Protein 7EOZ (pdb70)

Foldseek 3Di:
DFQQLLCVLVAAEEEEEQQLHFLRLLLLLLNCVSYVNRNAYAYEDAAPDQVRQVCSNVVRHVVDVLNVVVCVVQDVCSVVSCVNHYHYFHAALLDALRRGPPVVSVVDLERHQEYEYPWADQDFLAFQLVRLSGQQVSLLRNLVSNVSRDNHLEYEYEFAPLLLFQDFDEDEFDADAQFDFPPVLAEDDTDDSVVSVCVRDDPLVVPDPPVVSSNVRSVVLCVVCNRRGHRGSNSSSNRSNSNSSQVRNALHWYAYEHEHAEFFADDASHFQAGDDCPFPQVVLVCLLADDALAAAFDQQAFRWHDYSQQSSLLVSLCCSNTSPHDCVNSVPDDDGHHYAYLTPLVAPTDGSNLLLVLSQVQCVVPTDQDPVRNGDDHHGYHYHNDLVVLLVPVVCVVVVPPVPDPDDVDDPVPSVVSSVSRVSCVCSSVRSYRYDRDSSVVSVVSGPPVSCVNRPSPSNPDPVSDCNNPRTSNSSVVNVPD/DFLCLLVLLQQAEEEEEQLLNLQVLLLLLQNCVSYVNRHAYEYEDAAPDQVSQVCSCCVRRVPDPSNVVCCVVQDVCSVVSCPRHYHYFHAQLLDALRRGDPVVLPVCLERHQEYAYPWADQPQLFFLLVRLSTQAVSLLRPLVSNVSHDNHLEYEYEFALLLVFQDFEADEQDADALWAFVPATDDSVVSNCLRPVDPPPPDDDCVVRVCRSVSQCCVCVVGGHRGNNSRSNRNNSNSNQVRHDLHAYEYEHAQAEFWDPQAVHFQAGADCDQPNVVLVCLLPPQDQAAEFDQQAFRWYFHSLLSSLLVSLCCSVRSPRDPVSSVDDRDDHRYANLICQPAPTDGVNLQLQLSLVLCCVPRDQDVHDGPNPRNSHHYHPDLVVLLVVLVVQVVVVPPDDVGSVSSVVSSVSRVVCNCSRHGRYGYDRPSSVVSLVRRDVVSCVNNNSPRNPDPCSDCNRPGGSNSVVVNVPD

InterPro domains:
  IPR013120 Fatty acyl-CoA reductase-like, NAD-binding domain [PF07993] (96-403)
  IPR026055 Fatty acyl-CoA reductase [PTHR11011] (85-585)
  IPR033640 Fatty acyl-CoA reductase, C-terminal [PF03015] (522-584)
  IPR033640 Fatty acyl-CoA reductase, C-terminal [cd09071] (525-583)
  IPR036291 NAD(P)-binding domain superfamily [SSF51735] (92-476)

Secondary structure (DSSP, 8-state):
----HHHHSSS--EEE--SS-HHHHHHHHHHHHH-TTPPPB--EE--SSSSHHHHHHIIIIITSGGGHHHHHHSSSHHHHHHHHHB--EE--TTSTGGG--HHHHHHHHHH-SEEEE------TT--HHHHHHHHTSHHHHHHHHHHH-SS--EEEEE--SGGGTT--SSB------TT---------SS--HHHHHHHTTSSTTTT---TTHHHHHHHHHHHHHHHHT-SSHHHHHHHHHHHHHHHH--SS--EEEEE-SEES--SSS-S-------SSHHHHHHTTSSS-SEEE--TTSEE--EEHHHHHHHHHHHHHHHS---STTTSBPP----EEEE-STTSS-EEHHHHHHHHHHHHHSS--B-TTS-B------EEESSHHHHHTTTHHHHHTTTT--S------TTHHHHHHHHHHHHHHHT----B--HHHHHHHTTS-HHHHHHS---GGG--HHHIIIIIIHHHHHHHT--/----TTTTSSS--EEE--SS-HHHHHHHHHHHHH-TT---EEEEEE-SSSSHHHHHIIIIISSSGGGGGHHHHSSS-HHHHHHHHEEEEEE-SSSGGGG--HHHHHHHHHH-SEEEE------TT--HHHHIIIIIIHHHHHHHHHHT-SS--EEEEE--SGGGTT--S--------TT--------HHHHHHHHH--S-SS--SHHHHTHHHHHHHHHHHHHT-SSHHHHHHHHHHHHHHHH--S--EEEE--SEEE--SSSSSTT------SSHHHHHHTTSSS-SEEES-TTSEE-EEEHHHHHHHHHHHHHHH-S--TTTSSBPP---EEE---STTSS-EESSSHHHHHHHHHHHS----SSS--------EEES-HHHHHT-THHHHHH--------TTHHHHHHHHHHTHHHHT-------HHHHHHHHTS-TTHHHHS---GGG--HHHIIIIIIHHHHHHHH--

GO terms:
  GO:0080019 alcohol-forming very long-chain fatty acyl-CoA reductase activity (F, IDA)
  GO:0009507 chloroplast (C, IDA)
  GO:0010584 pollen exine formation (P, IMP)

Solvent-accessible surface area: 40906 Å² total; per-residue (Å²): 127,42,15,14,0,32,125,9,0,27,51,34,22,0,2,0,11,4,10,71,17,43,20,0,1,3,4,0,0,5,0,5,40,30,22,60,98,6,15,66,0,6,0,6,4,117,34,197,71,29,101,14,0,80,145,67,7,69,119,45,1,4,97,27,128,0,3,38,107,2,72,140,111,34,38,184,91,7,87,62,6,7,78,143,15,4,34,30,1,53,3,25,10,91,91,28,20,0,24,9,58,111,164,50,5,38,75,0,7,64,57,0,6,0,0,1,4,17,25,38,25,57,68,28,66,27,42,0,21,52,0,0,25,22,4,1,20,0,4,44,14,0,0,26,4,2,71,96,17,150,88,24,66,0,0,0,3,14,1,13,0,18,0,0,0,80,36,118,38,92,6,110,26,106,50,2,153,25,11,59,20,6,35,173,221,94,143,69,131,58,0,32,15,31,27,1,59,97,67,0,44,36,36,49,81,126,60,48,125,46,85,85,6,23,79,86,0,72,109,28,0,55,102,36,0,87,26,2,8,2,7,9,0,12,0,0,0,8,0,0,0,0,1,18,0,24,23,19,35,30,122,16,47,1,0,0,0,0,8,0,39,34,6,0,0,26,158,25,11,58,69,10,30,5,35,35,66,107,47,18,4,12,25,0,21,99,0,0,83,39,86,22,29,6,23,3,3,55,49,159,13,14,28,5,0,0,0,0,6,0,0,0,2,2,2,0,0,0,0,0,80,36,0,112,39,47,78,86,66,74,72,40,25,51,128,39,12,34,10,13,0,3,0,0,6,48,26,41,69,1,21,15,8,50,19,10,123,9,5,72,87,14,2,54,54,78,46,67,66,40,120,78,51,154,94,31,144,19,53,73,22,121,35,34,97,55,74,124,99,10,31,58,36,64,103,27,25,61,131,112,110,55,78,187,139,118,67,162,227,92,102,30,135,56,19,95,101,29,42,138,47,0,49,69,31,71,48,30,10,66,20,23,3,71,2,37,4,32,71,3,48,69,6,25,65,76,11,20,121,121,18,67,76,118,1,52,4,37,3,125,53,6,123,17,86,59,3,0,15,101,28,0,0,42,3,3,68,148,62,54,144,220,128,28,17,8,1,31,136,4,0,37,45,36,13,0,0,0,11,3,10,74,24,33,21,0,3,2,4,0,1,6,0,3,48,34,22,62,100,4,18,70,0,12,0,9,5,104,30,193,68,36,98,16,0,79,150,69,6,68,117,46,3,2,93,27,123,0,2,30,106,0,82,133,106,34,69,204,91,7,95,64,5,6,78,133,18,4,33,32,0,45,6,18,11,85,93,40,26,0,23,7,68,104,169,61,6,37,65,0,10,59,53,1,5,0,0,1,5,20,26,34,21,55,68,35,49,26,37,0,28,48,0,0,29,24,6,2,21,0,2,39,11,0,0,25,2,2,74,97,18,157,88,26,60,0,0,0,4,14,2,19,0,19,0,0,0,88,58,106,58,89,14,116,23,121,43,2,132,29,13,55,24,48,128,154,71,1,28,14,27,27,4,63,92,71,1,54,41,36,162,87,145,72,56,130,49,67,92,8,22,74,84,2,68,98,27,0,49,106,49,0,130,112,19,10,3,12,5,0,17,0,0,0,12,0,1,1,0,1,19,0,26,28,24,38,34,114,17,44,1,0,0,0,0,6,1,42,40,3,0,0,29,152,24,13,70,70,14,30,4,24,32,76,94,50,20,4,20,13,1,14,77,4,4,57,30,105,19,19,6,19,1,3,48,51,161,6,22,23,5,1,0,0,0,4,0,0,0,4,2,2,0,0,0,0,1,79,30,0,112,49,29,97,81,70,80,68,44,25,46,120,37,16,34,7,13,0,0,0,0,7,54,26,43,68,3,24,19,5,63,17,11,123,14,3,68,89,16,6,41,53,60,23,56,64,79,128,94,46,151,18,71,117,30,43,54,13,133,36,24,98,60,77,150,98,11,31,64,60,52,84,41,26,64,139,126,157,76,71,214,160,128,119,46,160,72,19,114,110,50,43,126,40,0,47,40,30,79,50,40,9,70,20,22,3,53,0,33,3,31,71,2,52,66,3,15,63,73,10,22,136,95,16,71,64,154,7,45,1,37,7,117,53,5,124,16,84,63,3,0,16,96,29,0,0,42,5,2,54,155,67,51,124,215

Sequence (955 aa):
GGIGIAEFLGGKNFLITGGTGFLAKVLIEKILRTNPDVGKIYVLIKAKDGDAALKRLHNEVVDTELFSRLQEIHGKDYHSFAARKLVPVVGDVREANVGIAPELAGVIADEVDIIVNSAANTTFDERYDVAMDINTVGPFRIMSFAQRFRRLKLFLQVSTAYVNGQRQGVVLEKPFRLGDTIAKQHKNTMLDIEAEIKLAFDHRRHGDDSASFSEEMKELGLERAKLHGWQDTYVFTKAMGEMVINSMRGDIPVVTIRPSVIESTWRDPFPGWMEGNRMMDPVVLYYGKGQLSGFLADPEGVLDVVPADMVVNATLASMAKHGRGGAAAAAAAAEGMHVYHVASSTVNPLAFGDLSRFLFQHFTGSPYSDAAGRPIHVPPMRLFDTMEQFASYVETDALLRAGRLAGAELCAKSVEQTIYLGSIYQPYTFYGGRFDNGNTEALIGEMSEEEKARFHFDVRSIEWTDYITNVHIPGLRKHVMKGGIGIAEFLGGKNFLITGGTGFLAKVLIEKILRTNPDVGKIYVLIKAKDGDAALKRLHNEVVDTELFSRLQEIHGKDYHSFAARKLVPVVGDVREANVGIAPELAGVIADEVDIIVNSAANTTFDERYDVAMDINTVGPFRIMSFAQRFRRLKLFLQVSTAYVNGQRQGVVLEKPFRLGDTIATMLDIEAEIKLAFDHRRHGDDSASFSEEMKELGLERAKLHGWQDTYVFTKAMGEMVINSMRGDIPVVTIRPSVIESTWRDPFPGWMEGNRMMDPVVLYYGKGQLSGFLADPEGVLDVVPADMVVNATLASMAKHGRGGAAAAAAAAEGMHVYHVASSTVNPLAFGDLSRFLFQHFTGSPYSDAAGRPIHVPPMRLFDTMEQFASYVETDALLRAGRLACAKSVEQTIYLGSIYQPYTFYGGRFDNGNTEALIGEMSEEEKARFHFDVRSIEWTDYITNVHIPGLRKHVMK

Structure (mmCIF, N/CA/C/O backbone):
data_7EOZ
#
_entry.id   7EOZ
#
_cell.length_a   222.814
_cell.length_b   222.814
_cell.length_c   114.024
_cell.angle_alpha   90.000
_cell.angle_beta   90.000
_cell.angle_gamma   120.000
#
_symmetry.space_group_name_H-M   'P 61'
#
loop_
_entity.id
_entity.type
_entity.pdbx_description
1 polymer 'Fatty acyl-CoA reductase'
2 non-polymer 'NADP NICOTINAMIDE-ADENINE-DINUCLEOTIDE PHOSPHATE'
3 water water
#
loop_
_atom_site.group_PDB
_atom_site.id
_atom_site.type_symbol
_atom_site.label_atom_id
_atom_site.label_alt_id
_atom_site.label_comp_id
_atom_site.label_asym_id
_atom_site.label_entity_id
_atom_site.label_seq_id
_atom_site.pdbx_PDB_ins_code
_atom_site.Cartn_x
_atom_site.Cartn_y
_atom_site.Cartn_z
_atom_site.occupancy
_atom_site.B_iso_or_equiv
_atom_site.auth_seq_id
_atom_site.auth_comp_id
_atom_site.auth_asym_id
_atom_site.auth_atom_id
_atom_site.pdbx_PDB_model_num
ATOM 1 N N . GLY A 1 5 ? 93.567 110.548 56.307 1.00 149.93 5 GLY A N 1
ATOM 2 C CA . GLY A 1 5 ? 92.640 110.441 55.146 1.00 153.28 5 GLY A CA 1
ATOM 3 C C . GLY A 1 5 ? 91.875 109.131 55.168 1.00 149.92 5 GLY A C 1
ATOM 4 O O . GLY A 1 5 ? 91.607 108.633 56.284 1.00 150.59 5 GLY A O 1
ATOM 5 N N . GLY A 1 6 ? 91.522 108.605 53.987 1.00 134.68 6 GLY A N 1
ATOM 6 C CA . GLY A 1 6 ? 90.862 107.292 53.822 1.00 137.76 6 GLY A CA 1
ATOM 7 C C . GLY A 1 6 ? 89.345 107.349 53.984 1.00 133.05 6 GLY A C 1
ATOM 8 O O . GLY A 1 6 ? 88.741 108.347 53.552 1.00 151.15 6 GLY A O 1
ATOM 9 N N . ILE A 1 7 ? 88.756 106.317 54.604 1.00 119.94 7 ILE A N 1
ATOM 10 C CA . ILE A 1 7 ? 87.299 105.959 54.546 1.00 111.77 7 ILE A CA 1
ATOM 11 C C . ILE A 1 7 ? 86.783 105.544 55.933 1.00 100.57 7 ILE A C 1
ATOM 12 O O . ILE A 1 7 ? 85.576 105.413 56.088 1.00 87.11 7 ILE A O 1
ATOM 17 N N . GLY A 1 8 ? 87.676 105.266 56.878 1.00 106.86 8 GLY A N 1
ATOM 18 C CA . GLY A 1 8 ? 87.376 105.151 58.317 1.00 103.32 8 GLY A CA 1
ATOM 19 C C . GLY A 1 8 ? 86.904 103.820 58.872 1.00 92.94 8 GLY A C 1
ATOM 20 O O . GLY A 1 8 ? 86.540 103.795 60.050 1.00 102.71 8 GLY A O 1
ATOM 21 N N . ILE A 1 9 ? 86.953 102.758 58.104 1.00 80.59 9 ILE A N 1
ATOM 22 C CA . ILE A 1 9 ? 86.483 101.497 58.602 1.00 81.13 9 ILE A CA 1
ATOM 23 C C . ILE A 1 9 ? 86.635 101.052 60.030 1.00 82.33 9 ILE A C 1
ATOM 24 O O . ILE A 1 9 ? 85.717 100.523 60.607 1.00 87.98 9 ILE A O 1
ATOM 29 N N . ALA A 1 10 ? 87.798 101.254 60.609 1.00 81.97 10 ALA A N 1
ATOM 30 C CA . ALA A 1 10 ? 88.009 100.821 61.972 1.00 92.52 10 ALA A CA 1
ATOM 31 C C . ALA A 1 10 ? 87.192 101.652 62.911 1.00 105.26 10 ALA A C 1
ATOM 32 O O . ALA A 1 10 ? 86.332 101.155 63.612 1.00 84.20 10 ALA A O 1
ATOM 34 N N . GLU A 1 11 ? 87.449 102.951 62.883 1.00 124.70 11 GLU A N 1
ATOM 35 C CA . GLU A 1 11 ? 86.786 103.931 63.733 1.00 119.74 11 GLU A CA 1
ATOM 36 C C . GLU A 1 11 ? 85.291 103.786 63.777 1.00 103.41 11 GLU A C 1
ATOM 37 O O . GLU A 1 11 ? 84.702 103.818 64.841 1.00 118.23 11 GLU A O 1
ATOM 43 N N . PHE A 1 12 ? 84.696 103.673 62.603 1.00 91.91 12 PHE A N 1
ATOM 44 C CA . PHE A 1 12 ? 83.283 103.508 62.418 1.00 88.55 12 PHE A CA 1
ATOM 45 C C . PHE A 1 12 ? 82.539 102.551 63.309 1.00 83.07 12 PHE A C 1
ATOM 46 O O . PHE A 1 12 ? 81.537 102.911 63.883 1.00 103.95 12 PHE A O 1
ATOM 54 N N . LEU A 1 13 ? 82.926 101.292 63.338 1.00 73.76 13 LEU A N 1
ATOM 55 C CA . LEU A 1 13 ? 82.192 100.419 64.222 1.00 74.59 13 LEU A CA 1
ATOM 56 C C . LEU A 1 13 ? 82.865 101.194 65.324 1.00 78.97 13 LEU A C 1
ATOM 57 O O . LEU A 1 13 ? 84.030 101.010 65.588 1.00 67.16 13 LEU A O 1
ATOM 62 N N . GLY A 1 14 ? 82.130 102.064 65.992 1.00 95.78 14 GLY A N 1
ATOM 63 C CA . GLY A 1 14 ? 82.702 102.875 67.040 1.00 112.11 14 GLY A CA 1
ATOM 64 C C . GLY A 1 14 ? 82.061 102.124 68.173 1.00 111.06 14 GLY A C 1
ATOM 65 O O . GLY A 1 14 ? 82.716 101.361 68.860 1.00 136.54 14 GLY A O 1
ATOM 66 N N . GLY A 1 15 ? 80.775 102.341 68.372 1.00 82.32 15 GLY A N 1
ATOM 67 C CA . GLY A 1 15 ? 80.054 101.650 69.415 1.00 76.03 15 GLY A CA 1
ATOM 68 C C . GLY A 1 15 ? 79.015 101.683 68.322 1.00 80.24 15 GLY A C 1
ATOM 69 O O . GLY A 1 15 ? 78.599 102.742 67.896 1.00 92.27 15 GLY A O 1
ATOM 70 N N . LYS A 1 16 ? 78.585 100.527 67.867 1.00 85.42 16 LYS A N 1
ATOM 71 C CA . LYS A 1 16 ? 77.485 100.469 66.939 1.00 80.20 16 LYS A CA 1
ATOM 72 C C . LYS A 1 16 ? 76.901 99.130 67.309 1.00 76.26 16 LYS A C 1
ATOM 73 O O . LYS A 1 16 ? 77.600 98.286 67.851 1.00 79.21 16 LYS A O 1
ATOM 79 N N . ASN A 1 17 ? 75.615 98.927 67.049 1.00 67.90 17 ASN A N 1
ATOM 80 C CA . ASN A 1 17 ? 75.029 97.595 67.367 1.00 61.71 17 ASN A CA 1
ATOM 81 C C . ASN A 1 17 ? 74.407 97.012 66.094 1.00 60.13 17 ASN A C 1
ATOM 82 O O . ASN A 1 17 ? 73.854 97.780 65.257 1.00 64.94 17 ASN A O 1
ATOM 87 N N . PHE A 1 18 ? 74.521 95.700 65.926 1.00 55.96 18 PHE A N 1
ATOM 88 C CA . PHE A 1 18 ? 74.090 95.004 64.696 1.00 59.12 18 PHE A CA 1
ATOM 89 C C . PHE A 1 18 ? 72.940 94.068 65.045 1.00 59.89 18 PHE A C 1
ATOM 90 O O . PHE A 1 18 ? 72.899 93.499 66.159 1.00 65.21 18 PHE A O 1
ATOM 98 N N . LEU A 1 19 ? 72.012 93.927 64.114 1.00 59.16 19 LEU A N 1
ATOM 99 C CA . LEU A 1 19 ? 71.237 92.680 63.966 1.00 60.47 19 LEU A CA 1
ATOM 100 C C . LEU A 1 19 ? 71.767 91.994 62.691 1.00 67.19 19 LEU A C 1
ATOM 101 O O . LEU A 1 19 ? 72.002 92.729 61.707 1.00 73.70 19 LEU A O 1
ATOM 106 N N . ILE A 1 20 ? 72.004 90.668 62.741 1.00 67.33 20 ILE A N 1
ATOM 107 C CA . ILE A 1 20 ? 72.693 89.820 61.713 1.00 67.21 20 ILE A CA 1
ATOM 108 C C . ILE A 1 20 ? 72.040 88.437 61.673 1.00 70.92 20 ILE A C 1
ATOM 109 O O . ILE A 1 20 ? 71.824 87.862 62.760 1.00 74.67 20 ILE A O 1
ATOM 114 N N . THR A 1 21 ? 71.848 87.857 60.487 1.00 77.59 21 THR A N 1
ATOM 115 C CA . THR A 1 21 ? 70.843 86.765 60.276 1.00 93.84 21 THR A CA 1
ATOM 116 C C . THR A 1 21 ? 71.502 85.371 60.035 1.00 107.43 21 THR A C 1
ATOM 117 O O . THR A 1 21 ? 70.727 84.333 60.209 1.00 82.08 21 THR A O 1
ATOM 121 N N . GLY A 1 22 ? 72.837 85.347 59.739 1.00 110.26 22 GLY A N 1
ATOM 122 C CA . GLY A 1 22 ? 73.762 84.202 59.489 1.00 91.38 22 GLY A CA 1
ATOM 123 C C . GLY A 1 22 ? 74.359 83.615 60.780 1.00 109.38 22 GLY A C 1
ATOM 124 O O . GLY A 1 22 ? 75.539 83.963 61.235 1.00 66.74 22 GLY A O 1
ATOM 125 N N . GLY A 1 23 ? 73.548 82.735 61.384 1.00 156.01 23 GLY A N 1
ATOM 126 C CA . GLY A 1 23 ? 73.840 81.971 62.614 1.00 140.70 23 GLY A CA 1
ATOM 127 C C . GLY A 1 23 ? 74.836 80.857 62.720 1.00 93.73 23 GLY A C 1
ATOM 128 O O . GLY A 1 23 ? 75.884 81.078 63.501 1.00 61.69 23 GLY A O 1
ATOM 129 N N . THR A 1 24 ? 74.609 79.840 61.880 1.00 76.88 24 THR A N 1
ATOM 130 C CA . THR A 1 24 ? 75.690 78.874 61.475 1.00 140.38 24 THR A CA 1
ATOM 131 C C . THR A 1 24 ? 76.220 79.467 60.155 1.00 134.99 24 THR A C 1
ATOM 132 O O . THR A 1 24 ? 77.178 78.855 59.589 1.00 139.90 24 THR A O 1
ATOM 136 N N . GLY A 1 25 ? 75.611 80.542 59.634 1.00 119.87 25 GLY A N 1
ATOM 137 C CA . GLY A 1 25 ? 76.017 81.142 58.346 1.00 136.02 25 GLY A CA 1
ATOM 138 C C . GLY A 1 25 ? 77.509 80.954 58.106 1.00 132.55 25 GLY A C 1
ATOM 139 O O . GLY A 1 25 ? 78.288 81.255 59.042 1.00 138.16 25 GLY A O 1
ATOM 140 N N . PHE A 1 26 ? 77.926 80.453 56.935 1.00 106.15 26 PHE A N 1
ATOM 141 C CA . PHE A 1 26 ? 79.359 80.511 56.547 1.00 91.41 26 PHE A CA 1
ATOM 142 C C . PHE A 1 26 ? 79.770 81.996 56.564 1.00 85.54 26 PHE A C 1
ATOM 143 O O . PHE A 1 26 ? 80.572 82.388 57.431 1.00 78.12 26 PHE A O 1
ATOM 151 N N . LEU A 1 27 ? 79.186 82.815 55.690 1.00 75.95 27 LEU A N 1
ATOM 152 C CA . LEU A 1 27 ? 79.749 84.136 55.330 1.00 75.36 27 LEU A CA 1
ATOM 153 C C . LEU A 1 27 ? 79.598 85.062 56.527 1.00 83.14 27 LEU A C 1
ATOM 154 O O . LEU A 1 27 ? 80.574 85.733 56.893 1.00 95.94 27 LEU A O 1
ATOM 159 N N . ALA A 1 28 ? 78.396 85.104 57.094 1.00 87.78 28 ALA A N 1
ATOM 160 C CA . ALA A 1 28 ? 78.008 86.111 58.107 1.00 94.43 28 ALA A CA 1
ATOM 161 C C . ALA A 1 28 ? 78.971 86.044 59.290 1.00 81.86 28 ALA A C 1
ATOM 162 O O . ALA A 1 28 ? 79.451 87.093 59.706 1.00 78.26 28 ALA A O 1
ATOM 164 N N . LYS A 1 29 ? 79.204 84.819 59.772 1.00 77.68 29 LYS A N 1
ATOM 165 C CA . LYS A 1 29 ? 80.085 84.413 60.900 1.00 76.73 29 LYS A CA 1
ATOM 166 C C . LYS A 1 29 ? 81.518 84.949 60.728 1.00 71.52 29 LYS A C 1
ATOM 167 O O . LYS A 1 29 ? 82.084 85.524 61.682 1.00 66.53 29 LYS A O 1
ATOM 173 N N . VAL A 1 30 ? 82.117 84.744 59.567 1.00 75.02 30 VAL A N 1
ATOM 174 C CA . VAL A 1 30 ? 83.466 85.298 59.281 1.00 83.52 30 VAL A CA 1
ATOM 175 C C . VAL A 1 30 ? 83.429 86.805 59.529 1.00 87.93 30 VAL A C 1
ATOM 176 O O . VAL A 1 30 ? 84.453 87.313 60.084 1.00 107.86 30 VAL A O 1
ATOM 180 N N . LEU A 1 31 ? 82.324 87.448 59.098 1.00 75.04 31 LEU A N 1
ATOM 181 C CA . LEU A 1 31 ? 82.007 88.898 59.260 1.00 78.63 31 LEU A CA 1
ATOM 182 C C . LEU A 1 31 ? 82.051 89.248 60.752 1.00 73.05 31 LEU A C 1
ATOM 183 O O . LEU A 1 31 ? 82.834 90.141 61.134 1.00 73.05 31 LEU A O 1
ATOM 188 N N . ILE A 1 32 ? 81.247 88.548 61.552 1.00 71.68 32 ILE A N 1
ATOM 189 C CA . ILE A 1 32 ? 81.161 88.730 63.031 1.00 76.00 32 ILE A CA 1
ATOM 190 C C . ILE A 1 32 ? 82.593 88.693 63.573 1.00 82.27 32 ILE A C 1
ATOM 191 O O . ILE A 1 32 ? 83.046 89.745 64.103 1.00 75.17 32 ILE A O 1
ATOM 196 N N . GLU A 1 33 ? 83.295 87.558 63.407 1.00 91.43 33 GLU A N 1
ATOM 197 C CA . GLU A 1 33 ? 84.717 87.458 63.827 1.00 94.65 33 GLU A CA 1
ATOM 198 C C . GLU A 1 33 ? 85.348 88.807 63.478 1.00 92.68 33 GLU A C 1
ATOM 199 O O . GLU A 1 33 ? 85.668 89.583 64.414 1.00 77.43 33 GLU A O 1
ATOM 205 N N . LYS A 1 34 ? 85.400 89.118 62.181 1.00 92.82 34 LYS A N 1
ATOM 206 C CA . LYS A 1 34 ? 86.189 90.261 61.673 1.00 91.88 34 LYS A CA 1
ATOM 207 C C . LYS A 1 34 ? 85.888 91.492 62.515 1.00 89.16 34 LYS A C 1
ATOM 208 O O . LYS A 1 34 ? 86.880 92.165 62.877 1.00 98.53 34 LYS A O 1
ATOM 214 N N . ILE A 1 35 ? 84.611 91.726 62.865 1.00 86.69 35 ILE A N 1
ATOM 215 C CA . ILE A 1 35 ? 84.145 92.996 63.516 1.00 81.39 35 ILE A CA 1
ATOM 216 C C . ILE A 1 35 ? 84.695 93.059 64.945 1.00 76.27 35 ILE A C 1
ATOM 217 O O . ILE A 1 35 ? 85.358 94.059 65.307 1.00 72.34 35 ILE A O 1
ATOM 222 N N . LEU A 1 36 ? 84.455 92.014 65.723 1.00 73.63 36 LEU A N 1
ATOM 223 C CA . LEU A 1 36 ? 84.935 91.918 67.123 1.00 73.06 36 LEU A CA 1
ATOM 224 C C . LEU A 1 36 ? 86.440 92.217 67.165 1.00 79.66 36 LEU A C 1
ATOM 225 O O . LEU A 1 36 ? 86.898 93.065 67.976 1.00 72.14 36 LEU A O 1
ATOM 230 N N . ARG A 1 37 ? 87.172 91.563 66.266 1.00 94.43 37 ARG A N 1
ATOM 231 C CA . ARG A 1 37 ? 88.652 91.568 66.220 1.00 85.69 37 ARG A CA 1
ATOM 232 C C . ARG A 1 37 ? 89.143 92.904 65.675 1.00 73.75 37 ARG A C 1
ATOM 233 O O . ARG A 1 37 ? 90.218 93.359 66.099 1.00 85.12 37 ARG A O 1
ATOM 241 N N . THR A 1 38 ? 88.409 93.502 64.748 1.00 69.53 38 THR A N 1
ATOM 242 C CA . THR A 1 38 ? 88.797 94.821 64.193 1.00 80.91 38 THR A CA 1
ATOM 243 C C . THR A 1 38 ? 88.607 95.921 65.235 1.00 80.79 38 THR A C 1
ATOM 244 O O . THR A 1 38 ? 89.434 96.858 65.237 1.00 77.59 38 THR A O 1
ATOM 248 N N . ASN A 1 39 ? 87.577 95.831 66.080 1.00 83.43 39 ASN A N 1
ATOM 249 C CA . ASN A 1 39 ? 87.243 96.949 67.000 1.00 85.91 39 ASN A CA 1
ATOM 250 C C . ASN A 1 39 ? 86.405 96.445 68.153 1.00 78.78 39 ASN A C 1
ATOM 251 O O . ASN A 1 39 ? 85.203 96.376 68.009 1.00 88.95 39 ASN A O 1
ATOM 256 N N . PRO A 1 40 ? 86.959 96.174 69.351 1.00 86.42 40 PRO A N 1
ATOM 257 C CA . PRO A 1 40 ? 86.235 95.390 70.342 1.00 94.04 40 PRO A CA 1
ATOM 258 C C . PRO A 1 40 ? 85.438 96.391 71.198 1.00 88.06 40 PRO A C 1
ATOM 259 O O . PRO A 1 40 ? 85.011 96.040 72.314 1.00 97.85 40 PRO A O 1
ATOM 263 N N . ASP A 1 41 ? 85.271 97.603 70.638 1.00 83.81 41 ASP A N 1
ATOM 264 C CA . ASP A 1 41 ? 84.316 98.671 71.054 1.00 94.63 41 ASP A CA 1
ATOM 265 C C . ASP A 1 41 ? 83.152 98.727 70.040 1.00 95.04 41 ASP A C 1
ATOM 266 O O . ASP A 1 41 ? 82.507 99.809 69.918 1.00 80.27 41 ASP A O 1
ATOM 271 N N . VAL A 1 42 ? 82.869 97.635 69.316 1.00 90.64 42 VAL A N 1
ATOM 272 C CA . VAL A 1 42 ? 81.573 97.513 68.600 1.00 84.45 42 VAL A CA 1
ATOM 273 C C . VAL A 1 42 ? 80.587 97.733 69.725 1.00 90.17 42 VAL A C 1
ATOM 274 O O . VAL A 1 42 ? 80.996 97.496 70.903 1.00 61.34 42 VAL A O 1
ATOM 278 N N . GLY A 1 43 ? 79.364 98.124 69.355 1.00 101.06 43 GLY A N 1
ATOM 279 C CA . GLY A 1 43 ? 78.160 97.940 70.186 1.00 96.50 43 GLY A CA 1
ATOM 280 C C . GLY A 1 43 ? 77.869 96.519 69.752 1.00 76.82 43 GLY A C 1
ATOM 281 O O . GLY A 1 43 ? 78.278 96.125 68.659 1.00 70.45 43 GLY A O 1
ATOM 282 N N . LYS A 1 44 ? 77.148 95.767 70.551 1.00 72.13 44 LYS A N 1
ATOM 283 C CA . LYS A 1 44 ? 76.811 94.398 70.130 1.00 83.84 44 LYS A CA 1
ATOM 284 C C . LYS A 1 44 ? 76.127 93.750 68.942 1.00 79.00 44 LYS A C 1
ATOM 285 O O . LYS A 1 44 ? 75.259 94.356 68.314 1.00 82.04 44 LYS A O 1
ATOM 291 N N . ILE A 1 45 ? 76.542 92.541 68.651 1.00 66.01 45 ILE A N 1
ATOM 292 C CA . ILE A 1 45 ? 75.944 91.802 67.533 1.00 63.29 45 ILE A CA 1
ATOM 293 C C . ILE A 1 45 ? 74.812 90.974 68.133 1.00 60.07 45 ILE A C 1
ATOM 294 O O . ILE A 1 45 ? 75.079 90.175 69.048 1.00 48.97 45 ILE A O 1
ATOM 299 N N . TYR A 1 46 ? 73.619 91.091 67.573 1.00 61.84 46 TYR A N 1
ATOM 300 C CA . TYR A 1 46 ? 72.471 90.386 68.094 1.00 64.25 46 TYR A CA 1
ATOM 301 C C . TYR A 1 46 ? 72.299 88.948 67.666 1.00 71.21 46 TYR A C 1
ATOM 302 O O . TYR A 1 46 ? 71.755 88.162 68.420 1.00 98.01 46 TYR A O 1
ATOM 311 N N . VAL A 1 47 ? 72.721 88.622 66.461 1.00 62.28 47 VAL A N 1
ATOM 312 C CA . VAL A 1 47 ? 72.706 87.256 65.962 1.00 70.26 47 VAL A CA 1
ATOM 313 C C . VAL A 1 47 ? 71.550 86.288 65.882 1.00 66.13 47 VAL A C 1
ATOM 314 O O . VAL A 1 47 ? 71.639 85.181 66.352 1.00 52.67 47 VAL A O 1
ATOM 318 N N . LEU A 1 48 ? 70.494 86.662 65.189 1.00 73.13 48 LEU A N 1
ATOM 319 C CA . LEU A 1 48 ? 69.349 85.784 65.052 1.00 78.28 48 LEU A CA 1
ATOM 320 C C . LEU A 1 48 ? 69.695 84.342 64.849 1.00 69.42 48 LEU A C 1
ATOM 321 O O . LEU A 1 48 ? 70.569 84.035 64.069 1.00 58.02 48 LEU A O 1
ATOM 326 N N . ILE A 1 49 ? 69.008 83.441 65.536 1.00 55.63 49 ILE A N 1
ATOM 327 C CA . ILE A 1 49 ? 69.309 82.030 65.413 1.00 58.86 49 ILE A CA 1
ATOM 328 C C . ILE A 1 49 ? 68.098 81.133 65.414 1.00 64.46 49 ILE A C 1
ATOM 329 O O . ILE A 1 49 ? 67.239 81.289 66.239 1.00 64.36 49 ILE A O 1
ATOM 334 N N . LYS A 1 50 ? 68.033 80.165 64.513 1.00 75.85 50 LYS A N 1
ATOM 335 C CA . LYS A 1 50 ? 66.877 79.230 64.547 1.00 80.81 50 LYS A CA 1
ATOM 336 C C . LYS A 1 50 ? 67.049 78.346 65.799 1.00 74.19 50 LYS A C 1
ATOM 337 O O . LYS A 1 50 ? 68.197 78.045 66.110 1.00 78.45 50 LYS A O 1
ATOM 343 N N . ALA A 1 51 ? 65.978 78.000 66.532 1.00 72.33 51 ALA A N 1
ATOM 344 C CA . ALA A 1 51 ? 66.042 77.223 67.805 1.00 70.12 51 ALA A CA 1
ATOM 345 C C . ALA A 1 51 ? 64.668 76.940 68.454 1.00 75.68 51 ALA A C 1
ATOM 346 O O . ALA A 1 51 ? 63.827 77.865 68.554 1.00 72.14 51 ALA A O 1
ATOM 348 N N . LYS A 1 52 ? 64.481 75.716 68.976 1.00 92.83 52 LYS A N 1
ATOM 349 C CA . LYS A 1 52 ? 63.286 75.281 69.782 1.00 101.12 52 LYS A CA 1
ATOM 350 C C . LYS A 1 52 ? 62.967 76.347 70.839 1.00 80.41 52 LYS A C 1
ATOM 351 O O . LYS A 1 52 ? 61.820 76.674 71.029 1.00 86.08 52 LYS A O 1
ATOM 357 N N . ASP A 1 53 ? 63.982 76.911 71.461 1.00 74.76 53 ASP A N 1
ATOM 358 C CA . ASP A 1 53 ? 63.853 77.962 72.488 1.00 78.20 53 ASP A CA 1
ATOM 359 C C . ASP A 1 53 ? 65.223 78.627 72.615 1.00 82.80 53 ASP A C 1
ATOM 360 O O . ASP A 1 53 ? 66.136 78.251 71.873 1.00 92.48 53 ASP A O 1
ATOM 365 N N . GLY A 1 54 ? 65.373 79.540 73.567 1.00 84.28 54 GLY A N 1
ATOM 366 C CA . GLY A 1 54 ? 66.506 80.472 73.586 1.00 89.24 54 GLY A CA 1
ATOM 367 C C . GLY A 1 54 ? 67.690 79.944 74.364 1.00 85.12 54 GLY A C 1
ATOM 368 O O . GLY A 1 54 ? 68.798 80.513 74.263 1.00 82.29 54 GLY A O 1
ATOM 369 N N . ASP A 1 55 ? 67.501 78.940 75.192 1.00 94.35 55 ASP A N 1
ATOM 370 C CA . ASP A 1 55 ? 68.706 78.404 75.856 1.00 107.53 55 ASP A CA 1
ATOM 371 C C . ASP A 1 55 ? 69.189 77.297 74.900 1.00 87.54 55 ASP A C 1
ATOM 372 O O . ASP A 1 55 ? 70.399 77.228 74.657 1.00 82.34 55 ASP A O 1
ATOM 377 N N . ALA A 1 56 ? 68.281 76.647 74.175 1.00 81.90 56 ALA A N 1
ATOM 378 C CA . ALA A 1 56 ? 68.638 75.755 73.043 1.00 88.41 56 ALA A CA 1
ATOM 379 C C . ALA A 1 56 ? 69.338 76.532 71.903 1.00 76.44 56 ALA A C 1
ATOM 380 O O . ALA A 1 56 ? 69.916 75.884 70.993 1.00 82.98 56 ALA A O 1
ATOM 382 N N . ALA A 1 57 ? 69.365 77.859 71.961 1.00 66.26 57 ALA A N 1
ATOM 383 C CA . ALA A 1 57 ? 70.039 78.697 70.947 1.00 71.85 57 ALA A CA 1
ATOM 384 C C . ALA A 1 57 ? 71.299 79.356 71.515 1.00 78.69 57 ALA A C 1
ATOM 385 O O . ALA A 1 57 ? 72.072 79.908 70.712 1.00 78.62 57 ALA A O 1
ATOM 387 N N . LEU A 1 58 ? 71.465 79.417 72.838 1.00 84.82 58 LEU A N 1
ATOM 388 C CA . LEU A 1 58 ? 72.779 79.778 73.424 1.00 81.75 58 LEU A CA 1
ATOM 389 C C . LEU A 1 58 ? 73.709 78.656 73.006 1.00 93.25 58 LEU A C 1
ATOM 390 O O . LEU A 1 58 ? 74.881 78.933 72.682 1.00 120.79 58 LEU A O 1
ATOM 395 N N . LYS A 1 59 ? 73.158 77.442 72.994 1.00 78.61 59 LYS A N 1
ATOM 396 C CA . LYS A 1 59 ? 73.918 76.236 72.639 1.00 78.00 59 LYS A CA 1
ATOM 397 C C . LYS A 1 59 ? 74.456 76.426 71.238 1.00 80.29 59 LYS A C 1
ATOM 398 O O . LYS A 1 59 ? 75.687 76.489 71.093 1.00 93.59 59 LYS A O 1
ATOM 404 N N . ARG A 1 60 ? 73.568 76.596 70.268 1.00 77.44 60 ARG A N 1
ATOM 405 C CA . ARG A 1 60 ? 74.006 76.923 68.888 1.00 75.82 60 ARG A CA 1
ATOM 406 C C . ARG A 1 60 ? 75.080 78.037 68.968 1.00 62.74 60 ARG A C 1
ATOM 407 O O . ARG A 1 60 ? 76.095 77.916 68.314 1.00 67.00 60 ARG A O 1
ATOM 415 N N . LEU A 1 61 ? 74.899 79.118 69.719 1.00 66.95 61 LEU A N 1
ATOM 416 C CA . LEU A 1 61 ? 75.842 80.264 69.608 1.00 72.38 61 LEU A CA 1
ATOM 417 C C . LEU A 1 61 ? 77.223 79.762 70.028 1.00 78.80 61 LEU A C 1
ATOM 418 O O . LEU A 1 61 ? 78.222 80.182 69.409 1.00 85.59 61 LEU A O 1
ATOM 423 N N . HIS A 1 62 ? 77.270 78.870 71.021 1.00 87.09 62 HIS A N 1
ATOM 424 C CA . HIS A 1 62 ? 78.535 78.369 71.626 1.00 100.04 62 HIS A CA 1
ATOM 425 C C . HIS A 1 62 ? 79.195 77.343 70.706 1.00 97.23 62 HIS A C 1
ATOM 426 O O . HIS A 1 62 ? 80.347 77.594 70.289 1.00 100.58 62 HIS A O 1
ATOM 433 N N . ASN A 1 63 ? 78.471 76.260 70.405 1.00 84.43 63 ASN A N 1
ATOM 434 C CA . ASN A 1 63 ? 78.951 75.105 69.605 1.00 82.63 63 ASN A CA 1
ATOM 435 C C . ASN A 1 63 ? 79.346 75.510 68.172 1.00 85.76 63 ASN A C 1
ATOM 436 O O . ASN A 1 63 ? 80.159 74.774 67.571 1.00 111.44 63 ASN A O 1
ATOM 441 N N . GLU A 1 64 ? 78.760 76.563 67.632 1.00 75.29 64 GLU A N 1
ATOM 442 C CA . GLU A 1 64 ? 79.029 76.914 66.261 1.00 66.60 64 GLU A CA 1
ATOM 443 C C . GLU A 1 64 ? 79.619 78.257 66.022 1.00 63.54 64 GLU A C 1
ATOM 444 O O . GLU A 1 64 ? 79.699 78.676 64.891 1.00 75.53 64 GLU A O 1
ATOM 450 N N . VAL A 1 65 ? 80.005 78.975 67.055 1.00 68.09 65 VAL A N 1
ATOM 451 C CA . VAL A 1 65 ? 80.601 80.275 66.818 1.00 87.15 65 VAL A CA 1
ATOM 452 C C . VAL A 1 65 ? 81.772 80.585 67.725 1.00 98.29 65 VAL A C 1
ATOM 453 O O . VAL A 1 65 ? 82.843 80.957 67.278 1.00 92.39 65 VAL A O 1
ATOM 457 N N . VAL A 1 66 ? 81.541 80.450 69.015 1.00 97.86 66 VAL A N 1
ATOM 458 C CA . VAL A 1 66 ? 82.528 80.771 70.029 1.00 103.02 66 VAL A CA 1
ATOM 459 C C . VAL A 1 66 ? 83.565 79.698 70.256 1.00 107.07 66 VAL A C 1
ATOM 460 O O . VAL A 1 66 ? 84.696 79.973 70.616 1.00 105.61 66 VAL A O 1
ATOM 464 N N . ASP A 1 67 ? 83.145 78.467 70.058 1.00 110.92 67 ASP A N 1
ATOM 465 C CA . ASP A 1 67 ? 83.972 77.252 70.261 1.00 120.79 67 ASP A CA 1
ATOM 466 C C . ASP A 1 67 ? 84.395 76.752 68.864 1.00 115.83 67 ASP A C 1
ATOM 467 O O . ASP A 1 67 ? 84.445 75.521 68.656 1.00 125.40 67 ASP A O 1
ATOM 472 N N . THR A 1 68 ? 84.682 77.670 67.929 1.00 102.39 68 THR A N 1
ATOM 473 C CA . THR A 1 68 ? 85.129 77.340 66.546 1.00 104.72 68 THR A CA 1
ATOM 474 C C . THR A 1 68 ? 86.530 77.898 66.322 1.00 111.44 68 THR A C 1
ATOM 475 O O . THR A 1 68 ? 86.930 78.878 67.020 1.00 85.03 68 THR A O 1
ATOM 479 N N . GLU A 1 69 ? 87.244 77.291 65.374 1.00 112.21 69 GLU A N 1
ATOM 480 C CA . GLU A 1 69 ? 88.690 77.557 65.228 1.00 116.72 69 GLU A CA 1
ATOM 481 C C . GLU A 1 69 ? 88.812 78.933 64.578 1.00 97.92 69 GLU A C 1
ATOM 482 O O . GLU A 1 69 ? 89.840 79.590 64.731 1.00 106.54 69 GLU A O 1
ATOM 488 N N . LEU A 1 70 ? 87.740 79.409 63.999 1.00 93.95 70 LEU A N 1
ATOM 489 C CA . LEU A 1 70 ? 87.767 80.702 63.386 1.00 98.27 70 LEU A CA 1
ATOM 490 C C . LEU A 1 70 ? 88.045 81.763 64.411 1.00 93.51 70 LEU A C 1
ATOM 491 O O . LEU A 1 70 ? 88.787 82.694 64.170 1.00 82.12 70 LEU A O 1
ATOM 496 N N . PHE A 1 71 ? 87.444 81.613 65.574 1.00 100.45 71 PHE A N 1
ATOM 497 C CA . PHE A 1 71 ? 87.571 82.614 66.616 1.00 121.26 71 PHE A CA 1
ATOM 498 C C . PHE A 1 71 ? 88.830 82.573 67.450 1.00 126.02 71 PHE A C 1
ATOM 499 O O . PHE A 1 71 ? 89.051 83.463 68.260 1.00 112.80 71 PHE A O 1
ATOM 507 N N . SER A 1 72 ? 89.645 81.549 67.241 1.00 129.55 72 SER A N 1
ATOM 508 C CA . SER A 1 72 ? 90.889 81.332 67.971 1.00 113.62 72 SER A CA 1
ATOM 509 C C . SER A 1 72 ? 91.724 82.567 68.210 1.00 99.01 72 SER A C 1
ATOM 510 O O . SER A 1 72 ? 92.143 82.810 69.324 1.00 107.78 72 SER A O 1
ATOM 513 N N . ARG A 1 73 ? 91.965 83.331 67.157 1.00 94.23 73 ARG A N 1
ATOM 514 C CA . ARG A 1 73 ? 92.729 84.555 67.238 1.00 101.86 73 ARG A CA 1
ATOM 515 C C . ARG A 1 73 ? 92.121 85.439 68.288 1.00 101.90 73 ARG A C 1
ATOM 516 O O . ARG A 1 73 ? 92.810 86.002 69.122 1.00 66.20 73 ARG A O 1
ATOM 524 N N . LEU A 1 74 ? 90.806 85.553 68.250 1.00 120.82 74 LEU A N 1
ATOM 525 C CA . LEU A 1 74 ? 90.104 86.405 69.263 1.00 110.22 74 LEU A CA 1
ATOM 526 C C . LEU A 1 74 ? 90.305 85.822 70.664 1.00 107.86 74 LEU A C 1
ATOM 527 O O . LEU A 1 74 ? 90.760 86.555 71.557 1.00 116.83 74 LEU A O 1
ATOM 532 N N . GLN A 1 75 ? 89.939 84.551 70.840 1.00 98.24 75 GLN A N 1
ATOM 533 C CA . GLN A 1 75 ? 90.168 83.769 72.086 1.00 98.51 75 GLN A CA 1
ATOM 534 C C . GLN A 1 75 ? 91.587 83.981 72.618 1.00 90.17 75 GLN A C 1
ATOM 535 O O . GLN A 1 75 ? 91.852 83.611 73.796 1.00 85.09 75 GLN A O 1
ATOM 541 N N . GLU A 1 76 ? 92.468 84.504 71.766 1.00 88.51 76 GLU A N 1
ATOM 542 C CA . GLU A 1 76 ? 93.883 84.729 72.111 1.00 97.00 76 GLU A CA 1
ATOM 543 C C . GLU A 1 76 ? 94.036 86.181 72.539 1.00 80.76 76 GLU A C 1
ATOM 544 O O . GLU A 1 76 ? 94.726 86.387 73.514 1.00 90.33 76 GLU A O 1
ATOM 550 N N . ILE A 1 77 ? 93.402 87.148 71.887 1.00 84.62 77 ILE A N 1
ATOM 551 C CA . ILE A 1 77 ? 93.694 88.580 72.222 1.00 98.34 77 ILE A CA 1
ATOM 552 C C . ILE A 1 77 ? 93.048 88.918 73.566 1.00 102.36 77 ILE A C 1
ATOM 553 O O . ILE A 1 77 ? 93.691 89.590 74.399 1.00 99.59 77 ILE A O 1
ATOM 558 N N . HIS A 1 78 ? 91.810 88.460 73.743 1.00 129.63 78 HIS A N 1
ATOM 559 C CA . HIS A 1 78 ? 91.114 88.351 75.052 1.00 120.42 78 HIS A CA 1
ATOM 560 C C . HIS A 1 78 ? 91.727 87.138 75.765 1.00 105.76 78 HIS A C 1
ATOM 561 O O . HIS A 1 78 ? 91.903 86.069 75.111 1.00 90.40 78 HIS A O 1
ATOM 568 N N . GLY A 1 79 ? 92.150 87.306 77.014 1.00 90.50 79 GLY A N 1
ATOM 569 C CA . GLY A 1 79 ? 92.723 86.166 77.749 1.00 106.94 79 GLY A CA 1
ATOM 570 C C . GLY A 1 79 ? 92.040 84.947 78.363 1.00 100.08 79 GLY A C 1
ATOM 571 O O . GLY A 1 79 ? 92.375 83.740 77.985 1.00 62.93 79 GLY A O 1
ATOM 572 N N . LYS A 1 80 ? 91.190 85.270 79.346 1.00 102.04 80 LYS A N 1
ATOM 573 C CA . LYS A 1 80 ? 90.212 84.369 79.996 1.00 116.28 80 LYS A CA 1
ATOM 574 C C . LYS A 1 80 ? 89.038 85.331 79.978 1.00 103.25 80 LYS A C 1
ATOM 575 O O . LYS A 1 80 ? 87.938 84.976 80.434 1.00 124.11 80 LYS A O 1
ATOM 581 N N . ASP A 1 81 ? 89.293 86.479 79.370 1.00 91.06 81 ASP A N 1
ATOM 582 C CA . ASP A 1 81 ? 88.291 87.522 79.072 1.00 100.71 81 ASP A CA 1
ATOM 583 C C . ASP A 1 81 ? 87.380 87.067 77.935 1.00 95.55 81 ASP A C 1
ATOM 584 O O . ASP A 1 81 ? 86.160 87.249 78.078 1.00 111.25 81 ASP A O 1
ATOM 589 N N . TYR A 1 82 ? 87.930 86.506 76.859 1.00 87.87 82 TYR A N 1
ATOM 590 C CA . TYR A 1 82 ? 87.152 86.128 75.643 1.00 92.50 82 TYR A CA 1
ATOM 591 C C . TYR A 1 82 ? 85.753 85.600 76.026 1.00 88.95 82 TYR A C 1
ATOM 592 O O . TYR A 1 82 ? 84.699 86.217 75.644 1.00 78.94 82 TYR A O 1
ATOM 601 N N . HIS A 1 83 ? 85.695 84.488 76.758 1.00 71.09 83 HIS A N 1
ATOM 602 C CA . HIS A 1 83 ? 84.390 83.885 77.094 1.00 69.09 83 HIS A CA 1
ATOM 603 C C . HIS A 1 83 ? 83.465 84.960 77.683 1.00 68.09 83 HIS A C 1
ATOM 604 O O . HIS A 1 83 ? 82.309 84.976 77.217 1.00 70.64 83 HIS A O 1
ATOM 611 N N . SER A 1 84 ? 83.948 85.859 78.565 1.00 70.44 84 SER A N 1
ATOM 612 C CA . SER A 1 84 ? 83.225 87.098 79.009 1.00 77.17 84 SER A CA 1
ATOM 613 C C . SER A 1 84 ? 82.919 87.987 77.779 1.00 75.36 84 SER A C 1
ATOM 614 O O . SER A 1 84 ? 81.767 88.012 77.327 1.00 85.68 84 SER A O 1
ATOM 617 N N . PHE A 1 85 ? 83.899 88.677 77.213 1.00 71.34 85 PHE A N 1
ATOM 618 C CA . PHE A 1 85 ? 83.760 89.397 75.919 1.00 71.12 85 PHE A CA 1
ATOM 619 C C . PHE A 1 85 ? 82.751 88.727 74.965 1.00 71.33 85 PHE A C 1
ATOM 620 O O . PHE A 1 85 ? 81.900 89.431 74.421 1.00 73.29 85 PHE A O 1
ATOM 628 N N . ALA A 1 86 ? 82.833 87.427 74.694 1.00 67.46 86 ALA A N 1
ATOM 629 C CA . ALA A 1 86 ? 81.860 86.783 73.778 1.00 78.63 86 ALA A CA 1
ATOM 630 C C . ALA A 1 86 ? 80.428 86.985 74.292 1.00 79.98 86 ALA A C 1
ATOM 631 O O . ALA A 1 86 ? 79.572 87.420 73.507 1.00 86.92 86 ALA A O 1
ATOM 633 N N . ALA A 1 87 ? 80.178 86.683 75.562 1.00 76.29 87 ALA A N 1
ATOM 634 C CA . ALA A 1 87 ? 78.885 86.931 76.240 1.00 74.67 87 ALA A CA 1
ATOM 635 C C . ALA A 1 87 ? 78.509 88.430 76.238 1.00 64.22 87 ALA A C 1
ATOM 636 O O . ALA A 1 87 ? 77.375 88.736 75.930 1.00 72.88 87 ALA A O 1
ATOM 638 N N . ARG A 1 88 ? 79.402 89.362 76.534 1.00 63.86 88 ARG A N 1
ATOM 639 C CA . ARG A 1 88 ? 79.074 90.814 76.480 1.00 69.52 88 ARG A CA 1
ATOM 640 C C . ARG A 1 88 ? 78.674 91.292 75.080 1.00 71.64 88 ARG A C 1
ATOM 641 O O . ARG A 1 88 ? 78.154 92.412 75.017 1.00 88.01 88 ARG A O 1
ATOM 649 N N . LYS A 1 89 ? 79.012 90.562 74.003 1.00 82.00 89 LYS A N 1
ATOM 650 C CA . LYS A 1 89 ? 78.998 91.081 72.597 1.00 76.83 89 LYS A CA 1
ATOM 651 C C . LYS A 1 89 ? 78.089 90.275 71.682 1.00 71.30 89 LYS A C 1
ATOM 652 O O . LYS A 1 89 ? 77.508 90.908 70.782 1.00 82.70 89 LYS A O 1
ATOM 658 N N . LEU A 1 90 ? 78.032 88.953 71.848 1.00 61.93 90 LEU A N 1
ATOM 659 C CA . LEU A 1 90 ? 77.093 88.103 71.071 1.00 74.64 90 LEU A CA 1
ATOM 660 C C . LEU A 1 90 ? 75.804 87.874 71.883 1.00 72.73 90 LEU A C 1
ATOM 661 O O . LEU A 1 90 ? 75.770 87.053 72.807 1.00 78.44 90 LEU A O 1
ATOM 666 N N . VAL A 1 91 ? 74.738 88.562 71.531 1.00 67.33 91 VAL A N 1
ATOM 667 C CA . VAL A 1 91 ? 73.415 88.298 72.138 1.00 66.63 91 VAL A CA 1
ATOM 668 C C . VAL A 1 91 ? 72.725 87.282 71.263 1.00 62.72 91 VAL A C 1
ATOM 669 O O . VAL A 1 91 ? 72.394 87.582 70.140 1.00 79.86 91 VAL A O 1
ATOM 673 N N . PRO A 1 92 ? 72.501 86.045 71.684 1.00 59.12 92 PRO A N 1
ATOM 674 C CA . PRO A 1 92 ? 71.643 85.166 70.914 1.00 66.79 92 PRO A CA 1
ATOM 675 C C . PRO A 1 92 ? 70.255 85.789 70.934 1.00 73.42 92 PRO A C 1
ATOM 676 O O . PRO A 1 92 ? 69.904 86.368 71.941 1.00 80.33 92 PRO A O 1
ATOM 680 N N . VAL A 1 93 ? 69.567 85.681 69.802 1.00 70.93 93 VAL A N 1
ATOM 681 C CA . VAL A 1 93 ? 68.142 86.045 69.601 1.00 61.18 93 VAL A CA 1
ATOM 682 C C . VAL A 1 93 ? 67.545 84.866 68.857 1.00 62.44 93 VAL A C 1
ATOM 683 O O . VAL A 1 93 ? 67.844 84.725 67.652 1.00 61.08 93 VAL A O 1
ATOM 687 N N . VAL A 1 94 ? 66.821 84.008 69.567 1.00 73.48 94 VAL A N 1
ATOM 688 C CA . VAL A 1 94 ? 65.984 82.948 68.931 1.00 68.15 94 VAL A CA 1
ATOM 689 C C . VAL A 1 94 ? 65.033 83.654 67.975 1.00 66.22 94 VAL A C 1
ATOM 690 O O . VAL A 1 94 ? 64.366 84.643 68.387 1.00 74.21 94 VAL A O 1
ATOM 694 N N . GLY A 1 95 ? 64.968 83.132 66.759 1.00 70.92 95 GLY A N 1
ATOM 695 C CA . GLY A 1 95 ? 64.407 83.853 65.611 1.00 78.11 95 GLY A CA 1
ATOM 696 C C . GLY A 1 95 ? 64.281 83.002 64.374 1.00 75.19 95 GLY A C 1
ATOM 697 O O . GLY A 1 95 ? 64.920 81.947 64.309 1.00 92.25 95 GLY A O 1
ATOM 698 N N . ASP A 1 96 ? 63.440 83.459 63.455 1.00 69.68 96 ASP A N 1
ATOM 699 C CA . ASP A 1 96 ? 63.121 82.815 62.162 1.00 69.27 96 ASP A CA 1
ATOM 700 C C . ASP A 1 96 ? 62.601 83.892 61.213 1.00 73.50 96 ASP A C 1
ATOM 701 O O . ASP A 1 96 ? 61.617 84.558 61.535 1.00 84.11 96 ASP A O 1
ATOM 706 N N . VAL A 1 97 ? 63.275 84.036 60.083 1.00 72.67 97 VAL A N 1
ATOM 707 C CA . VAL A 1 97 ? 62.972 85.020 59.022 1.00 65.23 97 VAL A CA 1
ATOM 708 C C . VAL A 1 97 ? 61.681 84.609 58.321 1.00 64.20 97 VAL A C 1
ATOM 709 O O . VAL A 1 97 ? 61.053 85.442 57.706 1.00 60.82 97 VAL A O 1
ATOM 713 N N . ARG A 1 98 ? 61.284 83.356 58.462 1.00 72.87 98 ARG A N 1
ATOM 714 C CA . ARG A 1 98 ? 60.035 82.824 57.878 1.00 77.63 98 ARG A CA 1
ATOM 715 C C . ARG A 1 98 ? 58.795 83.435 58.589 1.00 76.38 98 ARG A C 1
ATOM 716 O O . ARG A 1 98 ? 57.692 83.286 58.023 1.00 74.24 98 ARG A O 1
ATOM 724 N N . GLU A 1 99 ? 58.916 84.132 59.738 1.00 75.66 99 GLU A N 1
ATOM 725 C CA . GLU A 1 99 ? 57.744 84.739 60.454 1.00 81.62 99 GLU A CA 1
ATOM 726 C C . GLU A 1 99 ? 58.049 86.098 61.086 1.00 80.99 99 GLU A C 1
ATOM 727 O O . GLU A 1 99 ? 59.219 86.421 61.289 1.00 95.02 99 GLU A O 1
ATOM 733 N N . ALA A 1 100 ? 56.996 86.834 61.437 1.00 80.51 100 ALA A N 1
ATOM 734 C CA . ALA A 1 100 ? 56.974 88.318 61.480 1.00 84.85 100 ALA A CA 1
ATOM 735 C C . ALA A 1 100 ? 57.830 88.901 62.617 1.00 75.24 100 ALA A C 1
ATOM 736 O O . ALA A 1 100 ? 57.872 88.348 63.719 1.00 60.79 100 ALA A O 1
ATOM 738 N N . ASN A 1 101 ? 58.454 90.048 62.365 1.00 79.93 101 ASN A N 1
ATOM 739 C CA . ASN A 1 101 ? 59.616 90.515 63.171 1.00 85.14 101 ASN A CA 1
ATOM 740 C C . ASN A 1 101 ? 60.609 89.367 63.253 1.00 75.01 101 ASN A C 1
ATOM 741 O O . ASN A 1 101 ? 61.183 89.145 64.335 1.00 65.94 101 ASN A O 1
ATOM 746 N N . VAL A 1 102 ? 60.769 88.668 62.130 1.00 74.37 102 VAL A N 1
ATOM 747 C CA . VAL A 1 102 ? 61.819 87.636 61.944 1.00 75.25 102 VAL A CA 1
ATOM 748 C C . VAL A 1 102 ? 61.791 86.781 63.200 1.00 78.32 102 VAL A C 1
ATOM 749 O O . VAL A 1 102 ? 62.867 86.406 63.675 1.00 75.81 102 VAL A O 1
ATOM 753 N N . GLY A 1 103 ? 60.572 86.540 63.702 1.00 80.96 103 GLY A N 1
ATOM 754 C CA . GLY A 1 103 ? 60.237 85.510 64.702 1.00 76.84 103 GLY A CA 1
ATOM 755 C C . GLY A 1 103 ? 60.782 85.841 66.071 1.00 70.38 103 GLY A C 1
ATOM 756 O O . GLY A 1 103 ? 60.860 84.929 66.892 1.00 77.49 103 GLY A O 1
ATOM 757 N N . ILE A 1 104 ? 61.145 87.094 66.318 1.00 64.52 104 ILE A N 1
ATOM 758 C CA . ILE A 1 104 ? 61.752 87.492 67.614 1.00 70.85 104 ILE A CA 1
ATOM 759 C C . ILE A 1 104 ? 60.628 87.711 68.617 1.00 73.07 104 ILE A C 1
ATOM 760 O O . ILE A 1 104 ? 59.654 88.344 68.273 1.00 82.77 104 ILE A O 1
ATOM 765 N N . ALA A 1 105 ? 60.756 87.205 69.830 1.00 87.26 105 ALA A N 1
ATOM 766 C CA . ALA A 1 105 ? 59.804 87.542 70.908 1.00 93.08 105 ALA A CA 1
ATOM 767 C C . ALA A 1 105 ? 59.739 89.055 71.005 1.00 94.04 105 ALA A C 1
ATOM 768 O O . ALA A 1 105 ? 60.765 89.725 70.857 1.00 88.02 105 ALA A O 1
ATOM 770 N N . PRO A 1 106 ? 58.533 89.585 71.309 1.00 87.34 106 PRO A N 1
ATOM 771 C CA . PRO A 1 106 ? 58.236 91.018 71.249 1.00 80.74 106 PRO A CA 1
ATOM 772 C C . PRO A 1 106 ? 58.984 91.918 72.243 1.00 78.38 106 PRO A C 1
ATOM 773 O O . PRO A 1 106 ? 59.580 92.872 71.815 1.00 85.73 106 PRO A O 1
ATOM 777 N N . GLU A 1 107 ? 58.975 91.601 73.530 1.00 79.10 107 GLU A N 1
ATOM 778 C CA . GLU A 1 107 ? 59.637 92.469 74.539 1.00 97.36 107 GLU A CA 1
ATOM 779 C C . GLU A 1 107 ? 61.042 92.794 74.025 1.00 84.87 107 GLU A C 1
ATOM 780 O O . GLU A 1 107 ? 61.443 93.972 74.156 1.00 73.39 107 GLU A O 1
ATOM 786 N N . LEU A 1 108 ? 61.725 91.777 73.469 1.00 82.02 108 LEU A N 1
ATOM 787 C CA . LEU A 1 108 ? 63.133 91.838 72.986 1.00 81.72 108 LEU A CA 1
ATOM 788 C C . LEU A 1 108 ? 63.131 92.516 71.615 1.00 75.48 108 LEU A C 1
ATOM 789 O O . LEU A 1 108 ? 63.883 93.490 71.403 1.00 70.93 108 LEU A O 1
ATOM 794 N N . ALA A 1 109 ? 62.308 92.001 70.714 1.00 75.59 109 ALA A N 1
ATOM 795 C CA . ALA A 1 109 ? 62.134 92.556 69.358 1.00 79.88 109 ALA A CA 1
ATOM 796 C C . ALA A 1 109 ? 62.231 94.085 69.424 1.00 74.54 109 ALA A C 1
ATOM 797 O O . ALA A 1 109 ? 62.835 94.714 68.532 1.00 72.65 109 ALA A O 1
ATOM 799 N N . GLY A 1 110 ? 61.685 94.679 70.471 1.00 69.26 110 GLY A N 1
ATOM 800 C CA . GLY A 1 110 ? 61.634 96.147 70.560 1.00 85.81 110 GLY A CA 1
ATOM 801 C C . GLY A 1 110 ? 62.897 96.737 71.143 1.00 82.78 110 GLY A C 1
ATOM 802 O O . GLY A 1 110 ? 63.331 97.806 70.637 1.00 84.69 110 GLY A O 1
ATOM 803 N N . VAL A 1 111 ? 63.411 96.097 72.199 1.00 90.57 111 VAL A N 1
ATOM 804 C CA . VAL A 1 111 ? 64.756 96.373 72.783 1.00 95.07 111 VAL A CA 1
ATOM 805 C C . VAL A 1 111 ? 65.728 96.534 71.629 1.00 90.58 111 VAL A C 1
ATOM 806 O O . VAL A 1 111 ? 66.499 97.529 71.692 1.00 84.38 111 VAL A O 1
ATOM 810 N N . ILE A 1 112 ? 65.678 95.562 70.684 1.00 79.82 112 ILE A N 1
ATOM 811 C CA . ILE A 1 112 ? 66.548 95.443 69.466 1.00 71.38 112 ILE A CA 1
ATOM 812 C C . ILE A 1 112 ? 66.280 96.637 68.557 1.00 68.23 112 ILE A C 1
ATOM 813 O O . ILE A 1 112 ? 67.238 97.364 68.241 1.00 66.09 112 ILE A O 1
ATOM 818 N N . ALA A 1 113 ? 65.026 96.832 68.158 1.00 71.74 113 ALA A N 1
ATOM 819 C CA . ALA A 1 113 ? 64.664 97.856 67.156 1.00 78.42 113 ALA A CA 1
ATOM 820 C C . ALA A 1 113 ? 64.864 99.266 67.737 1.00 77.51 113 ALA A C 1
ATOM 821 O O . ALA A 1 113 ? 64.627 100.248 67.024 1.00 80.60 113 ALA A O 1
ATOM 823 N N . ASP A 1 114 ? 65.353 99.358 68.968 1.00 70.92 114 ASP A N 1
ATOM 824 C CA . ASP A 1 114 ? 65.700 100.630 69.630 1.00 75.33 114 ASP A CA 1
ATOM 825 C C . ASP A 1 114 ? 67.223 100.853 69.585 1.00 82.21 114 ASP A C 1
ATOM 826 O O . ASP A 1 114 ? 67.676 102.014 69.544 1.00 83.13 114 ASP A O 1
ATOM 831 N N . GLU A 1 115 ? 68.019 99.793 69.688 1.00 89.29 115 GLU A N 1
ATOM 832 C CA . GLU A 1 115 ? 69.474 99.933 69.959 1.00 88.42 115 GLU A CA 1
ATOM 833 C C . GLU A 1 115 ? 70.237 99.970 68.646 1.00 79.01 115 GLU A C 1
ATOM 834 O O . GLU A 1 115 ? 71.290 100.610 68.613 1.00 88.19 115 GLU A O 1
ATOM 840 N N . VAL A 1 116 ? 69.716 99.297 67.625 1.00 66.16 116 VAL A N 1
ATOM 841 C CA . VAL A 1 116 ? 70.531 98.802 66.488 1.00 65.94 116 VAL A CA 1
ATOM 842 C C . VAL A 1 116 ? 70.708 99.893 65.440 1.00 66.77 116 VAL A C 1
ATOM 843 O O . VAL A 1 116 ? 69.719 100.558 65.127 1.00 75.71 116 VAL A O 1
ATOM 847 N N . ASP A 1 117 ? 71.925 100.009 64.901 1.00 69.77 117 ASP A N 1
ATOM 848 C CA . ASP A 1 117 ? 72.302 101.011 63.872 1.00 76.50 117 ASP A CA 1
ATOM 849 C C . ASP A 1 117 ? 72.477 100.332 62.508 1.00 80.26 117 ASP A C 1
ATOM 850 O O . ASP A 1 117 ? 72.379 101.061 61.486 1.00 91.60 117 ASP A O 1
ATOM 855 N N . ILE A 1 118 ? 72.769 99.027 62.460 1.00 68.08 118 ILE A N 1
ATOM 856 C CA . ILE A 1 118 ? 73.068 98.341 61.167 1.00 67.46 118 ILE A CA 1
ATOM 857 C C . ILE A 1 118 ? 72.433 96.960 61.196 1.00 64.94 118 ILE A C 1
ATOM 858 O O . ILE A 1 118 ? 72.688 96.243 62.191 1.00 73.85 118 ILE A O 1
ATOM 863 N N . ILE A 1 119 ? 71.639 96.616 60.173 1.00 57.05 119 ILE A N 1
ATOM 864 C CA . ILE A 1 119 ? 71.083 95.242 60.013 1.00 62.82 119 ILE A CA 1
ATOM 865 C C . ILE A 1 119 ? 71.873 94.662 58.867 1.00 65.60 119 ILE A C 1
ATOM 866 O O . ILE A 1 119 ? 71.872 95.329 57.837 1.00 78.87 119 ILE A O 1
ATOM 871 N N . VAL A 1 120 ? 72.540 93.526 59.066 1.00 68.82 120 VAL A N 1
ATOM 872 C CA . VAL A 1 120 ? 73.166 92.732 57.971 1.00 69.57 120 VAL A CA 1
ATOM 873 C C . VAL A 1 120 ? 72.309 91.493 57.787 1.00 66.89 120 VAL A C 1
ATOM 874 O O . VAL A 1 120 ? 72.126 90.785 58.781 1.00 67.44 120 VAL A O 1
ATOM 878 N N . ASN A 1 121 ? 71.829 91.235 56.573 1.00 72.27 121 ASN A N 1
ATOM 879 C CA . ASN A 1 121 ? 70.891 90.109 56.328 1.00 79.87 121 ASN A CA 1
ATOM 880 C C . ASN A 1 121 ? 71.493 89.144 55.318 1.00 82.95 121 ASN A C 1
ATOM 881 O O . ASN A 1 121 ? 71.167 89.262 54.132 1.00 97.92 121 ASN A O 1
ATOM 886 N N . SER A 1 122 ? 72.308 88.211 55.807 1.00 90.71 122 SER A N 1
ATOM 887 C CA . SER A 1 122 ? 72.939 87.128 55.013 1.00 83.66 122 SER A CA 1
ATOM 888 C C . SER A 1 122 ? 72.039 85.881 55.010 1.00 72.76 122 SER A C 1
ATOM 889 O O . SER A 1 122 ? 72.284 85.011 54.193 1.00 87.00 122 SER A O 1
ATOM 892 N N . ALA A 1 123 ? 71.000 85.804 55.839 1.00 66.86 123 ALA A N 1
ATOM 893 C CA . ALA A 1 123 ? 70.189 84.568 55.978 1.00 81.06 123 ALA A CA 1
ATOM 894 C C . ALA A 1 123 ? 69.510 84.258 54.647 1.00 76.90 123 ALA A C 1
ATOM 895 O O . ALA A 1 123 ? 69.248 85.221 53.905 1.00 84.64 123 ALA A O 1
ATOM 897 N N . ALA A 1 124 ? 69.234 82.980 54.368 1.00 71.66 124 ALA A N 1
ATOM 898 C CA . ALA A 1 124 ? 68.965 82.482 52.995 1.00 78.22 124 ALA A CA 1
ATOM 899 C C . ALA A 1 124 ? 68.759 80.972 52.984 1.00 75.06 124 ALA A C 1
ATOM 900 O O . ALA A 1 124 ? 69.289 80.307 53.866 1.00 89.93 124 ALA A O 1
ATOM 902 N N . ASN A 1 125 ? 68.070 80.444 51.982 1.00 66.42 125 ASN A N 1
ATOM 903 C CA . ASN A 1 125 ? 68.115 78.990 51.688 1.00 77.08 125 ASN A CA 1
ATOM 904 C C . ASN A 1 125 ? 68.857 78.853 50.356 1.00 81.40 125 ASN A C 1
ATOM 905 O O . ASN A 1 125 ? 68.393 79.459 49.388 1.00 90.19 125 ASN A O 1
ATOM 910 N N . THR A 1 126 ? 69.959 78.096 50.297 1.00 85.85 126 THR A N 1
ATOM 911 C CA . THR A 1 126 ? 70.900 78.132 49.140 1.00 92.46 126 THR A CA 1
ATOM 912 C C . THR A 1 126 ? 70.895 76.822 48.325 1.00 93.14 126 THR A C 1
ATOM 913 O O . THR A 1 126 ? 71.668 76.731 47.359 1.00 105.03 126 THR A O 1
ATOM 917 N N . THR A 1 127 ? 70.009 75.879 48.631 1.00 91.76 127 THR A N 1
ATOM 918 C CA . THR A 1 127 ? 69.576 74.806 47.696 1.00 94.46 127 THR A CA 1
ATOM 919 C C . THR A 1 127 ? 69.156 75.418 46.341 1.00 102.11 127 THR A C 1
ATOM 920 O O . THR A 1 127 ? 68.221 76.258 46.325 1.00 110.14 127 THR A O 1
ATOM 924 N N . PHE A 1 128 ? 69.830 75.003 45.255 1.00 119.14 128 PHE A N 1
ATOM 925 C CA . PHE A 1 128 ? 69.525 75.294 43.825 1.00 109.69 128 PHE A CA 1
ATOM 926 C C . PHE A 1 128 ? 68.103 74.892 43.464 1.00 106.37 128 PHE A C 1
ATOM 927 O O . PHE A 1 128 ? 67.307 75.753 43.095 1.00 120.04 128 PHE A O 1
ATOM 935 N N . ASP A 1 129 ? 67.818 73.599 43.528 1.00 107.99 129 ASP A N 1
ATOM 936 C CA . ASP A 1 129 ? 66.552 73.029 43.004 1.00 122.17 129 ASP A CA 1
ATOM 937 C C . ASP A 1 129 ? 65.470 73.049 44.089 1.00 114.71 129 ASP A C 1
ATOM 938 O O . ASP A 1 129 ? 64.521 72.240 43.959 1.00 127.13 129 ASP A O 1
ATOM 943 N N . GLU A 1 130 ? 65.615 73.898 45.116 1.00 93.13 130 GLU A N 1
ATOM 944 C CA . GLU A 1 130 ? 64.723 73.958 46.313 1.00 89.92 130 GLU A CA 1
ATOM 945 C C . GLU A 1 130 ? 63.266 74.109 45.865 1.00 87.18 130 GLU A C 1
ATOM 946 O O . GLU A 1 130 ? 63.006 74.873 44.900 1.00 112.98 130 GLU A O 1
ATOM 952 N N . ARG A 1 131 ? 62.330 73.449 46.553 1.00 75.97 131 ARG A N 1
ATOM 953 C CA . ARG A 1 131 ? 60.882 73.670 46.289 1.00 87.35 131 ARG A CA 1
ATOM 954 C C . ARG A 1 131 ? 60.524 75.158 46.317 1.00 85.26 131 ARG A C 1
ATOM 955 O O . ARG A 1 131 ? 61.328 75.952 46.860 1.00 81.35 131 ARG A O 1
ATOM 963 N N . TYR A 1 132 ? 59.409 75.543 45.696 1.00 80.43 132 TYR A N 1
ATOM 964 C CA . TYR A 1 132 ? 59.089 76.982 45.520 1.00 75.91 132 TYR A CA 1
ATOM 965 C C . TYR A 1 132 ? 58.760 77.533 46.905 1.00 74.65 132 TYR A C 1
ATOM 966 O O . TYR A 1 132 ? 59.483 78.438 47.330 1.00 76.40 132 TYR A O 1
ATOM 975 N N . ASP A 1 133 ? 57.772 76.958 47.606 1.00 80.58 133 ASP A N 1
ATOM 976 C CA . ASP A 1 133 ? 57.231 77.561 48.855 1.00 86.76 133 ASP A CA 1
ATOM 977 C C . ASP A 1 133 ? 58.414 77.962 49.708 1.00 98.48 133 ASP A C 1
ATOM 978 O O . ASP A 1 133 ? 58.459 79.110 50.197 1.00 125.65 133 ASP A O 1
ATOM 983 N N . VAL A 1 134 ? 59.341 77.032 49.865 1.00 85.23 134 VAL A N 1
ATOM 984 C CA . VAL A 1 134 ? 60.448 77.246 50.817 1.00 84.63 134 VAL A CA 1
ATOM 985 C C . VAL A 1 134 ? 61.295 78.404 50.315 1.00 81.44 134 VAL A C 1
ATOM 986 O O . VAL A 1 134 ? 61.394 79.380 51.064 1.00 96.60 134 VAL A O 1
ATOM 990 N N . ALA A 1 135 ? 61.834 78.319 49.098 1.00 73.42 135 ALA A N 1
ATOM 991 C CA . ALA A 1 135 ? 62.799 79.323 48.578 1.00 83.88 135 ALA A CA 1
ATOM 992 C C . ALA A 1 135 ? 62.193 80.722 48.707 1.00 79.89 135 ALA A C 1
ATOM 993 O O . ALA A 1 135 ? 62.904 81.634 49.215 1.00 71.85 135 ALA A O 1
ATOM 995 N N . MET A 1 136 ? 60.927 80.845 48.285 1.00 77.63 136 MET A N 1
ATOM 996 C CA . MET A 1 136 ? 60.152 82.106 48.173 1.00 83.54 136 MET A CA 1
ATOM 997 C C . MET A 1 136 ? 60.034 82.713 49.571 1.00 81.86 136 MET A C 1
ATOM 998 O O . MET A 1 136 ? 60.407 83.905 49.788 1.00 81.85 136 MET A O 1
ATOM 1003 N N . ASP A 1 137 ? 59.590 81.869 50.494 1.00 73.77 137 ASP A N 1
ATOM 1004 C CA . ASP A 1 137 ? 59.321 82.232 51.904 1.00 77.32 137 ASP A CA 1
ATOM 1005 C C . ASP A 1 137 ? 60.568 82.818 52.581 1.00 69.36 137 ASP A C 1
ATOM 1006 O O . ASP A 1 137 ? 60.418 83.805 53.294 1.00 65.21 137 ASP A O 1
ATOM 1011 N N . ILE A 1 138 ? 61.736 82.199 52.405 1.00 72.57 138 ILE A N 1
ATOM 1012 C CA . ILE A 1 138 ? 63.012 82.604 53.073 1.00 76.14 138 ILE A CA 1
ATOM 1013 C C . ILE A 1 138 ? 63.624 83.738 52.270 1.00 71.57 138 ILE A C 1
ATOM 1014 O O . ILE A 1 138 ? 64.139 84.710 52.887 1.00 68.43 138 ILE A O 1
ATOM 1019 N N . ASN A 1 139 ? 63.704 83.521 50.957 1.00 73.85 139 ASN A N 1
ATOM 1020 C CA . ASN A 1 139 ? 64.659 84.263 50.100 1.00 89.42 139 ASN A CA 1
ATOM 1021 C C . ASN A 1 139 ? 64.004 85.554 49.619 1.00 80.49 139 ASN A C 1
ATOM 1022 O O . ASN A 1 139 ? 64.747 86.551 49.457 1.00 64.13 139 ASN A O 1
ATOM 1027 N N . THR A 1 140 ? 62.684 85.538 49.426 1.00 73.77 140 THR A N 1
ATOM 1028 C CA . THR A 1 140 ? 61.984 86.665 48.777 1.00 77.09 140 THR A CA 1
ATOM 1029 C C . THR A 1 140 ? 60.940 87.262 49.736 1.00 73.78 140 THR A C 1
ATOM 1030 O O . THR A 1 140 ? 60.903 88.501 49.842 1.00 72.75 140 THR A O 1
ATOM 1034 N N . VAL A 1 141 ? 60.166 86.478 50.478 1.00 67.51 141 VAL A N 1
ATOM 1035 C CA . VAL A 1 141 ? 59.217 87.091 51.459 1.00 69.24 141 VAL A CA 1
ATOM 1036 C C . VAL A 1 141 ? 59.798 87.431 52.836 1.00 72.83 141 VAL A C 1
ATOM 1037 O O . VAL A 1 141 ? 59.236 88.265 53.531 1.00 77.50 141 VAL A O 1
ATOM 1041 N N . GLY A 1 142 ? 60.852 86.730 53.231 1.00 74.72 142 GLY A N 1
ATOM 1042 C CA . GLY A 1 142 ? 61.632 87.025 54.442 1.00 75.02 142 GLY A CA 1
ATOM 1043 C C . GLY A 1 142 ? 62.118 88.463 54.355 1.00 68.06 142 GLY A C 1
ATOM 1044 O O . GLY A 1 142 ? 61.719 89.276 55.174 1.00 83.05 142 GLY A O 1
ATOM 1045 N N . PRO A 1 143 ? 62.948 88.824 53.354 1.00 63.25 143 PRO A N 1
ATOM 1046 C CA . PRO A 1 143 ? 63.481 90.182 53.208 1.00 65.44 143 PRO A CA 1
ATOM 1047 C C . PRO A 1 143 ? 62.450 91.302 53.378 1.00 65.72 143 PRO A C 1
ATOM 1048 O O . PRO A 1 143 ? 62.833 92.361 53.818 1.00 64.98 143 PRO A O 1
ATOM 1052 N N . PHE A 1 144 ? 61.193 91.036 53.011 1.00 68.24 144 PHE A N 1
ATOM 1053 C CA . PHE A 1 144 ? 60.004 91.835 53.414 1.00 61.83 144 PHE A CA 1
ATOM 1054 C C . PHE A 1 144 ? 59.970 91.944 54.941 1.00 59.68 144 PHE A C 1
ATOM 1055 O O . PHE A 1 144 ? 60.401 92.972 55.470 1.00 65.54 144 PHE A O 1
ATOM 1063 N N . ARG A 1 145 ? 59.530 90.880 55.610 1.00 62.34 145 ARG A N 1
ATOM 1064 C CA . ARG A 1 145 ? 59.525 90.713 57.092 1.00 64.74 145 ARG A CA 1
ATOM 1065 C C . ARG A 1 145 ? 60.622 91.527 57.791 1.00 60.50 145 ARG A C 1
ATOM 1066 O O . ARG A 1 145 ? 60.265 92.216 58.735 1.00 68.08 145 ARG A O 1
ATOM 1074 N N . ILE A 1 146 ? 61.891 91.426 57.388 1.00 59.04 146 ILE A N 1
ATOM 1075 C CA . ILE A 1 146 ? 63.009 92.207 57.993 1.00 65.35 146 ILE A CA 1
ATOM 1076 C C . ILE A 1 146 ? 62.793 93.681 57.680 1.00 66.70 146 ILE A C 1
ATOM 1077 O O . ILE A 1 146 ? 62.698 94.466 58.609 1.00 68.41 146 ILE A O 1
ATOM 1082 N N . MET A 1 147 ? 62.823 94.043 56.399 1.00 70.62 147 MET A N 1
ATOM 1083 C CA . MET A 1 147 ? 62.647 95.444 55.941 1.00 68.01 147 MET A CA 1
ATOM 1084 C C . MET A 1 147 ? 61.452 96.060 56.653 1.00 67.20 147 MET A C 1
ATOM 1085 O O . MET A 1 147 ? 61.548 97.219 57.071 1.00 65.45 147 MET A O 1
ATOM 1090 N N . SER A 1 148 ? 60.362 95.297 56.733 1.00 66.21 148 SER A N 1
ATOM 1091 C CA . SER A 1 148 ? 59.109 95.664 57.429 1.00 61.57 148 SER A CA 1
ATOM 1092 C C . SER A 1 148 ? 59.478 96.093 58.858 1.00 65.63 148 SER A C 1
ATOM 1093 O O . SER A 1 148 ? 59.395 97.301 59.150 1.00 69.33 148 SER A O 1
ATOM 1096 N N . PHE A 1 149 ? 59.974 95.150 59.671 1.00 75.75 149 PHE A N 1
ATOM 1097 C CA . PHE A 1 149 ? 60.559 95.326 61.039 1.00 72.62 149 PHE A CA 1
ATOM 1098 C C . PHE A 1 149 ? 61.604 96.439 61.035 1.00 61.69 149 PHE A C 1
ATOM 1099 O O . PHE A 1 149 ? 61.717 97.123 62.004 1.00 58.76 149 PHE A O 1
ATOM 1107 N N . ALA A 1 150 ? 62.362 96.590 59.960 1.00 64.34 150 ALA A N 1
ATOM 1108 C CA . ALA A 1 150 ? 63.465 97.569 59.877 1.00 67.16 150 ALA A CA 1
ATOM 1109 C C . ALA A 1 150 ? 62.871 98.964 59.979 1.00 62.60 150 ALA A C 1
ATOM 1110 O O . ALA A 1 150 ? 63.589 99.918 60.303 1.00 66.41 150 ALA A O 1
ATOM 1112 N N . GLN A 1 151 ? 61.615 99.096 59.592 1.00 62.71 151 GLN A N 1
ATOM 1113 C CA . GLN A 1 151 ? 61.059 100.446 59.418 1.00 68.55 151 GLN A CA 1
ATOM 1114 C C . GLN A 1 151 ? 60.722 100.921 60.827 1.00 72.73 151 GLN A C 1
ATOM 1115 O O . GLN A 1 151 ? 60.905 102.115 61.080 1.00 94.95 151 GLN A O 1
ATOM 1121 N N . ARG A 1 152 ? 60.390 100.003 61.742 1.00 70.65 152 ARG A N 1
ATOM 1122 C CA . ARG A 1 152 ? 60.016 100.365 63.141 1.00 74.34 152 ARG A CA 1
ATOM 1123 C C . ARG A 1 152 ? 61.282 100.675 63.958 1.00 65.63 152 ARG A C 1
ATOM 1124 O O . ARG A 1 152 ? 61.158 101.254 65.039 1.00 65.98 152 ARG A O 1
ATOM 1132 N N . PHE A 1 153 ? 62.468 100.397 63.423 1.00 70.09 153 PHE A N 1
ATOM 1133 C CA . PHE A 1 153 ? 63.766 100.711 64.083 1.00 78.77 153 PHE A CA 1
ATOM 1134 C C . PHE A 1 153 ? 63.845 102.232 64.295 1.00 80.27 153 PHE A C 1
ATOM 1135 O O . PHE A 1 153 ? 63.178 102.996 63.590 1.00 79.16 153 PHE A O 1
ATOM 1143 N N . ARG A 1 154 ? 64.626 102.641 65.289 1.00 81.97 154 ARG A N 1
ATOM 1144 C CA . ARG A 1 154 ? 64.625 104.001 65.877 1.00 85.01 154 ARG A CA 1
ATOM 1145 C C . ARG A 1 154 ? 65.729 104.824 65.228 1.00 90.07 154 ARG A C 1
ATOM 1146 O O . ARG A 1 154 ? 65.428 105.932 64.784 1.00 105.61 154 ARG A O 1
ATOM 1154 N N . ARG A 1 155 ? 66.957 104.298 65.226 1.00 96.00 155 ARG A N 1
ATOM 1155 C CA . ARG A 1 155 ? 68.163 104.979 64.693 1.00 94.52 155 ARG A CA 1
ATOM 1156 C C . ARG A 1 155 ? 68.864 104.076 63.674 1.00 93.63 155 ARG A C 1
ATOM 1157 O O . ARG A 1 155 ? 70.089 104.238 63.526 1.00 97.76 155 ARG A O 1
ATOM 1165 N N . LEU A 1 156 ? 68.139 103.172 62.995 1.00 89.12 156 LEU A N 1
ATOM 1166 C CA . LEU A 1 156 ? 68.746 102.276 61.970 1.00 79.10 156 LEU A CA 1
ATOM 1167 C C . LEU A 1 156 ? 69.429 103.153 60.927 1.00 76.95 156 LEU A C 1
ATOM 1168 O O . LEU A 1 156 ? 68.732 103.997 60.370 1.00 76.36 156 LEU A O 1
ATOM 1173 N N . LYS A 1 157 ? 70.735 102.969 60.713 1.00 76.30 157 LYS A N 1
ATOM 1174 C CA . LYS A 1 157 ? 71.578 103.888 59.912 1.00 67.71 157 LYS A CA 1
ATOM 1175 C C . LYS A 1 157 ? 71.859 103.284 58.539 1.00 64.82 157 LYS A C 1
ATOM 1176 O O . LYS A 1 157 ? 72.204 104.118 57.644 1.00 65.66 157 LYS A O 1
ATOM 1182 N N . LEU A 1 158 ? 71.707 101.951 58.366 1.00 56.42 158 LEU A N 1
ATOM 1183 C CA . LEU A 1 158 ? 72.076 101.224 57.111 1.00 61.10 158 LEU A CA 1
ATOM 1184 C C . LEU A 1 158 ? 71.527 99.810 57.141 1.00 59.73 158 LEU A C 1
ATOM 1185 O O . LEU A 1 158 ? 71.691 99.158 58.189 1.00 64.70 158 LEU A O 1
ATOM 1190 N N . PHE A 1 159 ? 70.957 99.327 56.040 1.00 60.75 159 PHE A N 1
ATOM 1191 C CA . PHE A 1 159 ? 70.504 97.912 55.952 1.00 65.41 159 PHE A CA 1
ATOM 1192 C C . PHE A 1 159 ? 71.286 97.209 54.850 1.00 68.87 159 PHE A C 1
ATOM 1193 O O . PHE A 1 159 ? 71.222 97.581 53.692 1.00 72.13 159 PHE A O 1
ATOM 1201 N N . LEU A 1 160 ? 72.022 96.179 55.216 1.00 81.08 160 LEU A N 1
ATOM 1202 C CA . LEU A 1 160 ? 72.967 95.548 54.274 1.00 83.11 160 LEU A CA 1
ATOM 1203 C C . LEU A 1 160 ? 72.438 94.169 53.917 1.00 73.61 160 LEU A C 1
ATOM 1204 O O . LEU A 1 160 ? 72.239 93.326 54.797 1.00 72.29 160 LEU A O 1
ATOM 1209 N N . GLN A 1 161 ? 72.181 94.011 52.637 1.00 71.46 161 GLN A N 1
ATOM 1210 C CA . GLN A 1 161 ? 71.575 92.806 52.065 1.00 72.13 161 GLN A CA 1
ATOM 1211 C C . GLN A 1 161 ? 72.681 92.079 51.330 1.00 83.16 161 GLN A C 1
ATOM 1212 O O . GLN A 1 161 ? 73.384 92.710 50.517 1.00 106.17 161 GLN A O 1
ATOM 1218 N N . VAL A 1 162 ? 72.795 90.800 51.613 1.00 77.50 162 VAL A N 1
ATOM 1219 C CA . VAL A 1 162 ? 73.757 89.891 50.957 1.00 73.09 162 VAL A CA 1
ATOM 1220 C C . VAL A 1 162 ? 72.949 89.044 49.987 1.00 73.68 162 VAL A C 1
ATOM 1221 O O . VAL A 1 162 ? 72.152 88.247 50.472 1.00 77.33 162 VAL A O 1
ATOM 1225 N N . SER A 1 163 ? 73.078 89.279 48.685 1.00 77.03 163 SER A N 1
ATOM 1226 C CA . SER A 1 163 ? 72.536 88.393 47.620 1.00 88.97 163 SER A CA 1
ATOM 1227 C C . SER A 1 163 ? 73.694 88.073 46.685 1.00 97.61 163 SER A C 1
ATOM 1228 O O . SER A 1 163 ? 74.640 88.861 46.709 1.00 131.29 163 SER A O 1
ATOM 1231 N N . THR A 1 164 ? 73.591 87.017 45.869 1.00 93.27 164 THR A N 1
ATOM 1232 C CA . THR A 1 164 ? 74.584 86.621 44.825 1.00 86.14 164 THR A CA 1
ATOM 1233 C C . THR A 1 164 ? 74.780 87.685 43.740 1.00 81.18 164 THR A C 1
ATOM 1234 O O . THR A 1 164 ? 73.969 88.613 43.615 1.00 77.84 164 THR A O 1
ATOM 1238 N N . ALA A 1 165 ? 75.806 87.507 42.921 1.00 82.94 165 ALA A N 1
ATOM 1239 C CA . ALA A 1 165 ? 75.848 88.108 41.572 1.00 81.41 165 ALA A CA 1
ATOM 1240 C C . ALA A 1 165 ? 75.081 87.210 40.598 1.00 74.30 165 ALA A C 1
ATOM 1241 O O . ALA A 1 165 ? 74.691 87.720 39.546 1.00 72.26 165 ALA A O 1
ATOM 1243 N N . TYR A 1 166 ? 74.903 85.923 40.916 1.00 72.76 166 TYR A N 1
ATOM 1244 C CA . TYR A 1 166 ? 74.143 84.962 40.070 1.00 86.85 166 TYR A CA 1
ATOM 1245 C C . TYR A 1 166 ? 72.686 85.434 40.063 1.00 88.21 166 TYR A C 1
ATOM 1246 O O . TYR A 1 166 ? 71.866 84.974 39.202 1.00 77.53 166 TYR A O 1
ATOM 1255 N N . VAL A 1 167 ? 72.407 86.389 40.960 1.00 87.42 167 VAL A N 1
ATOM 1256 C CA . VAL A 1 167 ? 71.178 87.236 40.937 1.00 84.33 167 VAL A CA 1
ATOM 1257 C C . VAL A 1 167 ? 70.998 87.833 39.537 1.00 73.79 167 VAL A C 1
ATOM 1258 O O . VAL A 1 167 ? 69.865 87.904 39.126 1.00 70.35 167 VAL A O 1
ATOM 1262 N N . ASN A 1 168 ? 72.089 88.201 38.853 1.00 66.06 168 ASN A N 1
ATOM 1263 C CA . ASN A 1 168 ? 72.113 88.796 37.494 1.00 60.55 168 ASN A CA 1
ATOM 1264 C C . ASN A 1 168 ? 71.580 87.827 36.440 1.00 65.03 168 ASN A C 1
ATOM 1265 O O . ASN A 1 168 ? 71.527 88.245 35.277 1.00 67.73 168 ASN A O 1
ATOM 1270 N N . GLY A 1 169 ? 71.259 86.586 36.816 1.00 70.18 169 GLY A N 1
ATOM 1271 C CA . GLY A 1 169 ? 70.550 85.605 35.967 1.00 76.03 169 GLY A CA 1
ATOM 1272 C C . GLY A 1 169 ? 71.203 85.333 34.607 1.00 74.35 169 GLY A C 1
ATOM 1273 O O . GLY A 1 169 ? 72.452 85.217 34.488 1.00 69.54 169 GLY A O 1
ATOM 1274 N N . GLN A 1 170 ? 70.359 85.161 33.594 1.00 77.71 170 GLN A N 1
ATOM 1275 C CA . GLN A 1 170 ? 70.772 84.726 32.243 1.00 71.19 170 GLN A CA 1
ATOM 1276 C C . GLN A 1 170 ? 71.480 85.864 31.515 1.00 64.00 170 GLN A C 1
ATOM 1277 O O . GLN A 1 170 ? 71.700 85.684 30.329 1.00 64.21 170 GLN A O 1
ATOM 1283 N N . ARG A 1 171 ? 71.808 86.981 32.173 1.00 67.08 171 ARG A N 1
ATOM 1284 C CA . ARG A 1 171 ? 72.510 88.109 31.503 1.00 77.33 171 ARG A CA 1
ATOM 1285 C C . ARG A 1 171 ? 73.836 87.568 30.978 1.00 81.92 171 ARG A C 1
ATOM 1286 O O . ARG A 1 171 ? 74.642 87.130 31.828 1.00 85.29 171 ARG A O 1
ATOM 1294 N N . GLN A 1 172 ? 74.090 87.691 29.683 1.00 81.38 172 GLN A N 1
ATOM 1295 C CA . GLN A 1 172 ? 75.332 87.241 29.093 1.00 85.59 172 GLN A CA 1
ATOM 1296 C C . GLN A 1 172 ? 76.279 88.392 28.867 1.00 83.97 172 GLN A C 1
ATOM 1297 O O . GLN A 1 172 ? 75.860 89.520 28.731 1.00 103.42 172 GLN A O 1
ATOM 1303 N N . GLY A 1 173 ? 77.565 88.094 28.809 1.00 79.41 173 GLY A N 1
ATOM 1304 C CA . GLY A 1 173 ? 78.569 89.104 28.565 1.00 85.09 173 GLY A CA 1
ATOM 1305 C C . GLY A 1 173 ? 78.964 89.820 29.820 1.00 89.98 173 GLY A C 1
ATOM 1306 O O . GLY A 1 173 ? 78.816 89.295 30.903 1.00 80.28 173 GLY A O 1
ATOM 1307 N N . VAL A 1 174 ? 79.491 91.021 29.673 1.00 77.88 174 VAL A N 1
ATOM 1308 C CA . VAL A 1 174 ? 79.869 91.813 30.816 1.00 82.32 174 VAL A CA 1
ATOM 1309 C C . VAL A 1 174 ? 78.558 92.268 31.409 1.00 97.60 174 VAL A C 1
ATOM 1310 O O . VAL A 1 174 ? 77.647 92.620 30.677 1.00 104.08 174 VAL A O 1
ATOM 1314 N N . VAL A 1 175 ? 78.466 92.315 32.727 1.00 103.52 175 VAL A N 1
ATOM 1315 C CA . VAL A 1 175 ? 77.168 92.664 33.379 1.00 93.04 175 VAL A CA 1
ATOM 1316 C C . VAL A 1 175 ? 77.501 93.743 34.385 1.00 93.94 175 VAL A C 1
ATOM 1317 O O . VAL A 1 175 ? 78.344 93.474 35.250 1.00 105.02 175 VAL A O 1
ATOM 1321 N N . LEU A 1 176 ? 76.872 94.901 34.296 1.00 95.01 176 LEU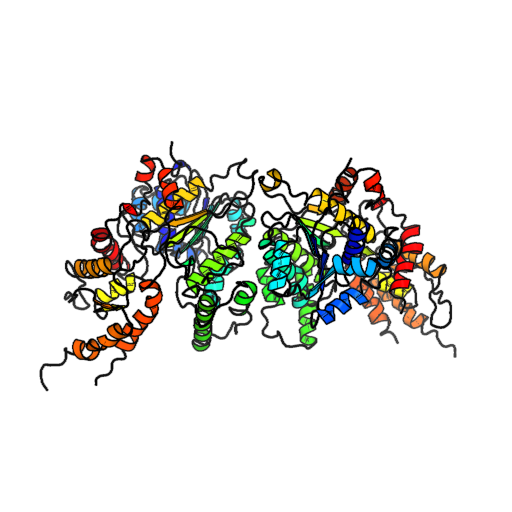 A N 1
ATOM 1322 C CA . LEU A 1 176 ? 77.187 95.984 35.255 1.00 97.25 176 LEU A CA 1
ATOM 1323 C C . LEU A 1 176 ? 76.386 95.849 36.570 1.00 98.33 176 LEU A C 1
ATOM 1324 O O . LEU A 1 176 ? 75.388 95.068 36.695 1.00 93.17 176 LEU A O 1
ATOM 1329 N N . GLU A 1 177 ? 76.883 96.543 37.579 1.00 87.80 177 GLU A N 1
ATOM 1330 C CA . GLU A 1 177 ? 76.218 96.632 38.889 1.00 84.68 177 GLU A CA 1
ATOM 1331 C C . GLU A 1 177 ? 75.028 97.554 38.613 1.00 87.33 177 GLU A C 1
ATOM 1332 O O . GLU A 1 177 ? 75.247 98.767 38.412 1.00 92.84 177 GLU A O 1
ATOM 1338 N N . LYS A 1 178 ? 73.833 96.987 38.471 1.00 86.14 178 LYS A N 1
ATOM 1339 C CA . LYS A 1 178 ? 72.581 97.783 38.462 1.00 85.31 178 LYS A CA 1
ATOM 1340 C C . LYS A 1 178 ? 71.512 97.021 39.249 1.00 80.84 178 LYS A C 1
ATOM 1341 O O . LYS A 1 178 ? 71.461 95.788 39.200 1.00 87.72 178 LYS A O 1
ATOM 1347 N N . PRO A 1 179 ? 70.594 97.735 39.945 1.00 76.15 179 PRO A N 1
ATOM 1348 C CA . PRO A 1 179 ? 69.586 97.129 40.805 1.00 75.76 179 PRO A CA 1
ATOM 1349 C C . PRO A 1 179 ? 68.464 96.449 40.028 1.00 70.49 179 PRO A C 1
ATOM 1350 O O . PRO A 1 179 ? 68.289 96.781 38.889 1.00 91.03 179 PRO A O 1
ATOM 1354 N N . PHE A 1 180 ? 67.727 95.559 40.682 1.00 67.30 180 PHE A N 1
ATOM 1355 C CA . PHE A 1 180 ? 66.388 95.107 40.235 1.00 80.17 180 PHE A CA 1
ATOM 1356 C C . PHE A 1 180 ? 65.327 95.907 40.990 1.00 83.77 180 PHE A C 1
ATOM 1357 O O . PHE A 1 180 ? 65.450 96.083 42.230 1.00 80.86 180 PHE A O 1
ATOM 1365 N N . ARG A 1 181 ? 64.329 96.374 40.233 1.00 84.81 181 ARG A N 1
ATOM 1366 C CA . ARG A 1 181 ? 63.083 96.994 40.732 1.00 81.15 181 ARG A CA 1
ATOM 1367 C C . ARG A 1 181 ? 61.947 95.993 40.539 1.00 75.15 181 ARG A C 1
ATOM 1368 O O . ARG A 1 181 ? 62.136 94.955 39.903 1.00 72.37 181 ARG A O 1
ATOM 1376 N N . LEU A 1 182 ? 60.795 96.277 41.101 1.00 76.84 182 LEU A N 1
ATOM 1377 C CA . LEU A 1 182 ? 59.861 95.192 41.446 1.00 83.46 182 LEU A CA 1
ATOM 1378 C C . LEU A 1 182 ? 59.243 94.578 40.195 1.00 80.13 182 LEU A C 1
ATOM 1379 O O . LEU A 1 182 ? 58.678 93.506 40.322 1.00 101.19 182 LEU A O 1
ATOM 1384 N N . GLY A 1 183 ? 59.314 95.218 39.036 1.00 86.63 183 GLY A N 1
ATOM 1385 C CA . GLY A 1 183 ? 58.702 94.657 37.809 1.00 99.73 183 GLY A CA 1
ATOM 1386 C C . GLY A 1 183 ? 59.561 93.824 36.864 1.00 91.91 183 GLY A C 1
ATOM 1387 O O . GLY A 1 183 ? 58.971 92.988 36.142 1.00 76.18 183 GLY A O 1
ATOM 1388 N N . ASP A 1 184 ? 60.884 94.084 36.899 1.00 91.97 184 ASP A N 1
ATOM 1389 C CA . ASP A 1 184 ? 62.002 93.625 36.021 1.00 85.05 184 ASP A CA 1
ATOM 1390 C C . ASP A 1 184 ? 61.970 92.095 35.835 1.00 80.85 184 ASP A C 1
ATOM 1391 O O . ASP A 1 184 ? 61.755 91.345 36.823 1.00 77.27 184 ASP A O 1
ATOM 1396 N N . THR A 1 185 ? 62.215 91.662 34.591 1.00 77.89 185 THR A N 1
ATOM 1397 C CA . THR A 1 185 ? 62.609 90.286 34.182 1.00 78.60 185 THR A CA 1
ATOM 1398 C C . THR A 1 185 ? 63.894 90.363 33.343 1.00 83.28 185 THR A C 1
ATOM 1399 O O . THR A 1 185 ? 64.138 91.374 32.679 1.00 82.89 185 THR A O 1
ATOM 1403 N N . ILE A 1 186 ? 64.694 89.302 33.378 1.00 110.78 186 ILE A N 1
ATOM 1404 C CA . ILE A 1 186 ? 65.940 89.258 32.621 1.00 97.54 186 ILE A CA 1
ATOM 1405 C C . ILE A 1 186 ? 65.773 88.457 31.335 1.00 98.47 186 ILE A C 1
ATOM 1406 O O . ILE A 1 186 ? 66.305 87.355 31.204 1.00 105.83 186 ILE A O 1
ATOM 1411 N N . ALA A 1 187 ? 65.029 89.018 30.387 1.00 111.93 187 ALA A N 1
ATOM 1412 C CA . ALA A 1 187 ? 64.790 88.358 29.109 1.00 127.14 187 ALA A CA 1
ATOM 1413 C C . ALA A 1 187 ? 65.070 89.301 27.943 1.00 158.56 187 ALA A C 1
ATOM 1414 O O . ALA A 1 187 ? 64.210 90.090 27.551 1.00 132.61 187 ALA A O 1
ATOM 1416 N N . LYS A 1 188 ? 66.277 89.213 27.394 1.00 180.90 188 LYS A N 1
ATOM 1417 C CA . LYS A 1 188 ? 66.671 90.058 26.273 1.00 170.09 188 LYS A CA 1
ATOM 1418 C C . LYS A 1 188 ? 67.283 89.232 25.147 1.00 140.26 188 LYS A C 1
ATOM 1419 O O . LYS A 1 188 ? 67.373 88.008 25.240 1.00 107.10 188 LYS A O 1
ATOM 1425 N N . GLN A 1 197 ? 60.326 76.612 23.620 1.00 183.78 197 GLN A N 1
ATOM 1426 C CA . GLN A 1 197 ? 60.964 77.690 24.430 1.00 185.51 197 GLN A CA 1
ATOM 1427 C C . GLN A 1 197 ? 59.917 78.187 25.445 1.00 184.27 197 GLN A C 1
ATOM 1428 O O . GLN A 1 197 ? 58.897 77.498 25.605 1.00 196.26 197 GLN A O 1
ATOM 1434 N N . HIS A 1 198 ? 60.147 79.320 26.116 1.00 187.50 198 HIS A N 1
ATOM 1435 C CA . HIS A 1 198 ? 59.227 79.898 27.139 1.00 182.39 198 HIS A CA 1
ATOM 1436 C C . HIS A 1 198 ? 59.751 81.271 27.586 1.00 181.63 198 HIS A C 1
ATOM 1437 O O . HIS A 1 198 ? 60.953 81.350 27.904 1.00 199.75 198 HIS A O 1
ATOM 1444 N N . LYS A 1 199 ? 58.905 82.312 27.605 1.00 159.96 199 LYS A N 1
ATOM 1445 C CA . LYS A 1 199 ? 59.288 83.659 28.125 1.00 144.76 199 LYS A CA 1
ATOM 1446 C C . LYS A 1 199 ? 58.057 84.496 28.509 1.00 146.13 199 LYS A C 1
ATOM 1447 O O . LYS A 1 199 ? 57.076 84.504 27.739 1.00 163.41 199 LYS A O 1
ATOM 1453 N N . ASN A 1 200 ? 58.127 85.153 29.679 1.00 135.79 200 ASN A N 1
ATOM 1454 C CA . ASN A 1 200 ? 57.211 86.225 30.159 1.00 121.41 200 ASN A CA 1
ATOM 1455 C C . ASN A 1 200 ? 57.984 87.528 30.340 1.00 130.58 200 ASN A C 1
ATOM 1456 O O . ASN A 1 200 ? 59.225 87.486 30.528 1.00 139.25 200 ASN A O 1
ATOM 1461 N N . THR A 1 201 ? 57.250 88.639 30.344 1.00 138.03 201 THR A N 1
ATOM 1462 C CA . THR A 1 201 ? 57.786 89.975 29.987 1.00 133.38 201 THR A CA 1
ATOM 1463 C C . THR A 1 201 ? 57.766 90.902 31.210 1.00 129.38 201 THR A C 1
ATOM 1464 O O . THR A 1 201 ? 58.630 91.800 31.261 1.00 129.31 201 THR A O 1
ATOM 1468 N N . MET A 1 202 ? 56.841 90.697 32.154 1.00 116.60 202 MET A N 1
ATOM 1469 C CA . MET A 1 202 ? 56.793 91.448 33.436 1.00 109.85 202 MET A CA 1
ATOM 1470 C C . MET A 1 202 ? 56.647 90.401 34.544 1.00 102.72 202 MET A C 1
ATOM 1471 O O . MET A 1 202 ? 56.082 89.323 34.233 1.00 107.24 202 MET A O 1
ATOM 1476 N N . LEU A 1 203 ? 57.190 90.679 35.740 1.00 96.26 203 LEU A N 1
ATOM 1477 C CA . LEU A 1 203 ? 57.240 89.742 36.897 1.00 93.21 203 LEU A CA 1
ATOM 1478 C C . LEU A 1 203 ? 56.183 90.127 37.948 1.00 97.58 203 LEU A C 1
ATOM 1479 O O . LEU A 1 203 ? 56.339 91.161 38.676 1.00 106.97 203 LEU A O 1
ATOM 1484 N N . ASP A 1 204 ? 55.137 89.316 38.065 1.00 90.52 204 ASP A N 1
ATOM 1485 C CA . ASP A 1 204 ? 54.036 89.620 39.013 1.00 97.56 204 ASP A CA 1
ATOM 1486 C C . ASP A 1 204 ? 54.337 88.912 40.340 1.00 93.04 204 ASP A C 1
ATOM 1487 O O . ASP A 1 204 ? 53.934 87.726 40.468 1.00 94.73 204 ASP A O 1
ATOM 1492 N N . ILE A 1 205 ? 55.077 89.555 41.258 1.00 75.98 205 ILE A N 1
ATOM 1493 C CA . ILE A 1 205 ? 55.311 88.988 42.633 1.00 79.63 205 ILE A CA 1
ATOM 1494 C C . ILE A 1 205 ? 54.009 88.352 43.077 1.00 72.82 205 ILE A C 1
ATOM 1495 O O . ILE A 1 205 ? 54.042 87.184 43.465 1.00 71.31 205 ILE A O 1
ATOM 1500 N N . GLU A 1 206 ? 52.916 89.107 42.995 1.00 73.87 206 GLU A N 1
ATOM 1501 C CA . GLU A 1 206 ? 51.574 88.614 43.390 1.00 76.36 206 GLU A CA 1
ATOM 1502 C C . GLU A 1 206 ? 51.431 87.200 42.837 1.00 68.85 206 GLU A C 1
ATOM 1503 O O . GLU A 1 206 ? 51.264 86.274 43.643 1.00 61.97 206 GLU A O 1
ATOM 1509 N N . ALA A 1 207 ? 51.580 87.051 41.519 1.00 73.42 207 ALA A N 1
ATOM 1510 C CA . ALA A 1 207 ? 51.256 85.818 40.764 1.00 86.53 207 ALA A CA 1
ATOM 1511 C C . ALA A 1 207 ? 52.129 84.654 41.240 1.00 79.92 207 ALA A C 1
ATOM 1512 O O . ALA A 1 207 ? 51.564 83.545 41.462 1.00 69.65 207 ALA A O 1
ATOM 1514 N N . GLU A 1 208 ? 53.440 84.907 41.357 1.00 77.69 208 GLU A N 1
ATOM 1515 C CA . GLU A 1 208 ? 54.440 83.977 41.951 1.00 85.03 208 GLU A CA 1
ATOM 1516 C C . GLU A 1 208 ? 54.036 83.613 43.378 1.00 84.64 208 GLU A C 1
ATOM 1517 O O . GLU A 1 208 ? 54.019 82.407 43.711 1.00 94.04 208 GLU A O 1
ATOM 1523 N N . ILE A 1 209 ? 53.762 84.626 44.198 1.00 78.16 209 ILE A N 1
ATOM 1524 C CA . ILE A 1 209 ? 53.401 84.406 45.624 1.00 78.28 209 ILE A CA 1
ATOM 1525 C C . ILE A 1 209 ? 52.293 83.362 45.635 1.00 77.10 209 ILE A C 1
ATOM 1526 O O . ILE A 1 209 ? 52.298 82.593 46.590 1.00 95.25 209 ILE A O 1
ATOM 1531 N N . LYS A 1 210 ? 51.377 83.348 44.662 1.00 66.42 210 LYS A N 1
ATOM 1532 C CA . LYS A 1 210 ? 50.174 82.492 44.810 1.00 84.50 210 LYS A CA 1
ATOM 1533 C C . LYS A 1 210 ? 50.465 81.057 44.338 1.00 87.66 210 LYS A C 1
ATOM 1534 O O . LYS A 1 210 ? 49.782 80.144 44.832 1.00 80.33 210 LYS A O 1
ATOM 1540 N N . LEU A 1 211 ? 51.373 80.842 43.384 1.00 94.69 211 LEU A N 1
ATOM 1541 C CA . LEU A 1 211 ? 51.628 79.470 42.852 1.00 106.88 211 LEU A CA 1
ATOM 1542 C C . LEU A 1 211 ? 52.411 78.705 43.915 1.00 110.16 211 LEU A C 1
ATOM 1543 O O . LEU A 1 211 ? 52.038 77.555 44.232 1.00 108.69 211 LEU A O 1
ATOM 1548 N N . ALA A 1 212 ? 53.500 79.338 44.361 1.00 101.25 212 ALA A N 1
ATOM 1549 C CA . ALA A 1 212 ? 54.261 79.041 45.590 1.00 96.28 212 ALA A CA 1
ATOM 1550 C C . ALA A 1 212 ? 53.336 79.205 46.781 1.00 92.92 212 ALA A C 1
ATOM 1551 O O . ALA A 1 212 ? 52.959 80.347 46.995 1.00 127.25 212 ALA A O 1
ATOM 1553 N N . PHE A 1 213 ? 52.940 78.159 47.458 1.00 95.90 213 PHE A N 1
ATOM 1554 C CA . PHE A 1 213 ? 52.050 78.344 48.571 1.00 133.14 213 PHE A CA 1
ATOM 1555 C C . PHE A 1 213 ? 50.800 78.884 49.222 1.00 108.95 213 PHE A C 1
ATOM 1556 O O . PHE A 1 213 ? 50.745 79.123 50.410 1.00 89.47 213 PHE A O 1
ATOM 1564 N N . ASP A 1 214 ? 49.822 79.111 48.370 1.00 119.67 214 ASP A N 1
ATOM 1565 C CA . ASP A 1 214 ? 48.495 79.598 48.691 1.00 158.59 214 ASP A CA 1
ATOM 1566 C C . ASP A 1 214 ? 47.752 78.667 49.613 1.00 198.17 214 ASP A C 1
ATOM 1567 O O . ASP A 1 214 ? 47.557 78.962 50.797 1.00 264.51 214 ASP A O 1
ATOM 1572 N N . HIS A 1 215 ? 47.334 77.536 49.059 1.00 187.45 215 HIS A N 1
ATOM 1573 C CA . HIS A 1 215 ? 46.763 76.471 49.858 1.00 173.45 215 HIS A CA 1
ATOM 1574 C C . HIS A 1 215 ? 47.842 75.495 50.126 1.00 160.46 215 HIS A C 1
ATOM 1575 O O . HIS A 1 215 ? 48.112 75.136 51.259 1.00 190.22 215 HIS A O 1
ATOM 1582 N N . ARG A 1 216 ? 48.435 74.998 49.065 1.00 169.20 216 ARG A N 1
ATOM 1583 C CA . ARG A 1 216 ? 49.483 74.025 49.204 1.00 195.14 216 ARG A CA 1
ATOM 1584 C C . ARG A 1 216 ? 49.386 72.789 50.079 1.00 204.98 216 ARG A C 1
ATOM 1585 O O . ARG A 1 216 ? 50.417 72.216 50.428 1.00 219.38 216 ARG A O 1
ATOM 1593 N N . ARG A 1 217 ? 48.155 72.385 50.400 1.00 182.23 217 ARG A N 1
ATOM 1594 C CA . ARG A 1 217 ? 47.873 71.230 51.235 1.00 186.71 217 ARG A CA 1
ATOM 1595 C C . ARG A 1 217 ? 48.878 71.369 52.367 1.00 179.61 217 ARG A C 1
ATOM 1596 O O . ARG A 1 217 ? 49.745 70.528 52.590 1.00 173.24 217 ARG A O 1
ATOM 1604 N N . HIS A 1 218 ? 48.746 72.478 53.069 1.00 157.35 218 HIS A N 1
ATOM 1605 C CA . HIS A 1 218 ? 49.684 72.804 54.133 1.00 131.02 218 HIS A CA 1
ATOM 1606 C C . HIS A 1 218 ? 50.073 71.525 54.823 1.00 129.38 218 HIS A C 1
ATOM 1607 O O . HIS A 1 218 ? 51.195 71.373 55.276 1.00 141.90 218 HIS A O 1
ATOM 1614 N N . GLY A 1 219 ? 49.131 70.596 54.887 1.00 137.48 219 GLY A N 1
ATOM 1615 C CA . GLY A 1 219 ? 49.431 69.296 55.425 1.00 142.12 219 GLY A CA 1
ATOM 1616 C C . GLY A 1 219 ? 49.797 68.165 54.479 1.00 145.04 219 GLY A C 1
ATOM 1617 O O . GLY A 1 219 ? 49.815 67.022 54.915 1.00 152.44 219 GLY A O 1
ATOM 1618 N N . ASP A 1 220 ? 50.061 68.423 53.199 1.00 139.74 220 ASP A N 1
ATOM 1619 C CA . ASP A 1 220 ? 50.465 67.258 52.349 1.00 134.84 220 ASP A CA 1
ATOM 1620 C C . ASP A 1 220 ? 51.993 67.232 52.257 1.00 127.90 220 ASP A C 1
ATOM 1621 O O . ASP A 1 220 ? 52.550 68.168 51.661 1.00 113.68 220 ASP A O 1
ATOM 1626 N N . ASP A 1 221 ? 52.624 66.170 52.767 1.00 128.80 221 ASP A N 1
ATOM 1627 C CA . ASP A 1 221 ? 54.099 66.050 52.901 1.00 123.47 221 ASP A CA 1
ATOM 1628 C C . ASP A 1 221 ? 54.510 64.884 51.997 1.00 115.84 221 ASP A C 1
ATOM 1629 O O . ASP A 1 221 ? 55.548 64.262 52.283 1.00 120.61 221 ASP A O 1
ATOM 1634 N N . SER A 1 222 ? 53.755 64.635 50.923 1.00 110.71 222 SER A N 1
ATOM 1635 C CA . SER A 1 222 ? 54.129 63.692 49.840 1.00 122.25 222 SER A CA 1
ATOM 1636 C C . SER A 1 222 ? 55.408 64.267 49.221 1.00 119.69 222 SER A C 1
ATOM 1637 O O . SER A 1 222 ? 55.360 65.397 48.708 1.00 125.85 222 SER A O 1
ATOM 1640 N N . ALA A 1 223 ? 56.518 63.531 49.298 1.00 121.76 223 ALA A N 1
ATOM 1641 C CA . ALA A 1 223 ? 57.763 63.844 48.562 1.00 134.20 223 ALA A CA 1
ATOM 1642 C C . ALA A 1 223 ? 57.487 63.813 47.046 1.00 133.50 223 ALA A C 1
ATOM 1643 O O . ALA A 1 223 ? 58.379 64.231 46.270 1.00 137.06 223 ALA A O 1
ATOM 1645 N N . SER A 1 224 ? 56.304 63.322 46.640 1.00 130.88 224 SER A N 1
ATOM 1646 C CA . SER A 1 224 ? 55.676 63.587 45.315 1.00 140.17 224 SER A CA 1
ATOM 1647 C C . SER A 1 224 ? 55.327 65.076 45.161 1.00 128.65 224 SER A C 1
ATOM 1648 O O . SER A 1 224 ? 56.030 65.762 44.400 1.00 131.14 224 SER A O 1
ATOM 1651 N N . PHE A 1 225 ? 54.316 65.569 45.881 1.00 113.04 225 PHE A N 1
ATOM 1652 C CA . PHE A 1 225 ? 53.952 67.011 45.922 1.00 112.46 225 PHE A CA 1
ATOM 1653 C C . PHE A 1 225 ? 55.196 67.883 46.188 1.00 101.81 225 PHE A C 1
ATOM 1654 O O . PHE A 1 225 ? 55.349 68.993 45.614 1.00 93.02 225 PHE A O 1
ATOM 1662 N N . SER A 1 226 ? 56.079 67.416 47.063 1.00 100.96 226 SER A N 1
ATOM 1663 C CA . SER A 1 226 ? 57.367 68.096 47.352 1.00 107.18 226 SER A CA 1
ATOM 1664 C C . SER A 1 226 ? 58.194 68.200 46.063 1.00 100.73 226 SER A C 1
ATOM 1665 O O . SER A 1 226 ? 58.995 69.139 45.957 1.00 77.93 226 SER A O 1
ATOM 1668 N N . GLU A 1 227 ? 58.044 67.244 45.140 1.00 107.00 227 GLU A N 1
ATOM 1669 C CA . GLU A 1 227 ? 58.706 67.299 43.812 1.00 110.63 227 GLU A CA 1
ATOM 1670 C C . GLU A 1 227 ? 57.967 68.359 42.995 1.00 110.16 227 GLU A C 1
ATOM 1671 O O . GLU A 1 227 ? 58.600 69.361 42.623 1.00 113.38 227 GLU A O 1
ATOM 1677 N N . GLU A 1 228 ? 56.657 68.183 42.808 1.00 113.51 228 GLU A N 1
ATOM 1678 C CA . GLU A 1 228 ? 55.788 69.108 42.034 1.00 110.39 228 GLU A CA 1
ATOM 1679 C C . GLU A 1 228 ? 56.209 70.561 42.302 1.00 108.92 228 GLU A C 1
ATOM 1680 O O . GLU A 1 228 ? 56.314 71.354 41.321 1.00 105.28 228 GLU A O 1
ATOM 1686 N N . MET A 1 229 ? 56.465 70.886 43.574 1.00 99.17 229 MET A N 1
ATOM 1687 C CA . MET A 1 229 ? 56.902 72.237 44.011 1.00 95.91 229 MET A CA 1
ATOM 1688 C C . MET A 1 229 ? 58.374 72.485 43.662 1.00 84.98 229 MET A C 1
ATOM 1689 O O . MET A 1 229 ? 58.719 73.628 43.417 1.00 81.02 229 MET A O 1
ATOM 1694 N N . LYS A 1 230 ? 59.242 71.479 43.662 1.00 96.85 230 LYS A N 1
ATOM 1695 C CA . LYS A 1 230 ? 60.662 71.714 43.277 1.00 105.43 230 LYS A CA 1
ATOM 1696 C C . LYS A 1 230 ? 60.660 72.103 41.807 1.00 103.23 230 LYS A C 1
ATOM 1697 O O . LYS A 1 230 ? 61.383 73.085 41.456 1.00 87.01 230 LYS A O 1
ATOM 1703 N N . GLU A 1 231 ? 59.854 71.345 41.042 1.00 108.48 231 GLU A N 1
ATOM 1704 C CA . GLU A 1 231 ? 59.738 71.377 39.563 1.00 114.48 231 GLU A CA 1
ATOM 1705 C C . GLU A 1 231 ? 59.181 72.744 39.206 1.00 106.45 231 GLU A C 1
ATOM 1706 O O . GLU A 1 231 ? 59.876 73.480 38.455 1.00 103.53 231 GLU A O 1
ATOM 1712 N N . LEU A 1 232 ? 58.019 73.065 39.794 1.00 91.42 232 LEU A N 1
ATOM 1713 C CA . LEU A 1 232 ? 57.309 74.364 39.620 1.00 89.30 232 LEU A CA 1
ATOM 1714 C C . LEU A 1 232 ? 58.280 75.546 39.800 1.00 79.70 232 LEU A C 1
ATOM 1715 O O . LEU A 1 232 ? 58.421 76.338 38.880 1.00 81.07 232 LEU A O 1
ATOM 1720 N N . GLY A 1 233 ? 58.944 75.672 40.936 1.00 84.81 233 GLY A N 1
ATOM 1721 C CA . GLY A 1 233 ? 59.976 76.708 41.133 1.00 98.33 233 GLY A CA 1
ATOM 1722 C C . GLY A 1 233 ? 60.900 76.864 39.927 1.00 102.98 233 GLY A C 1
ATOM 1723 O O . GLY A 1 233 ? 61.126 78.011 39.492 1.00 102.49 233 GLY A O 1
ATOM 1724 N N . LEU A 1 234 ? 61.452 75.774 39.395 1.00 109.41 234 LEU A N 1
ATOM 1725 C CA . LEU A 1 234 ? 62.420 75.892 38.279 1.00 113.21 234 LEU A CA 1
ATOM 1726 C C . LEU A 1 234 ? 61.681 76.474 37.071 1.00 108.84 234 LEU A C 1
ATOM 1727 O O . LEU A 1 234 ? 62.170 77.463 36.467 1.00 96.93 234 LEU A O 1
ATOM 1732 N N . GLU A 1 235 ? 60.499 75.930 36.787 1.00 106.61 235 GLU A N 1
ATOM 1733 C CA . GLU A 1 235 ? 59.652 76.332 35.632 1.00 112.60 235 GLU A CA 1
ATOM 1734 C C . GLU A 1 235 ? 59.671 77.860 35.478 1.00 103.10 235 GLU A C 1
ATOM 1735 O O . GLU A 1 235 ? 59.909 78.332 34.317 1.00 104.99 235 GLU A O 1
ATOM 1741 N N . ARG A 1 236 ? 59.471 78.569 36.601 1.00 82.98 236 ARG A N 1
ATOM 1742 C CA . ARG A 1 236 ? 59.273 80.041 36.677 1.00 79.57 236 ARG A CA 1
ATOM 1743 C C . ARG A 1 236 ? 60.637 80.705 36.606 1.00 76.43 236 ARG A C 1
ATOM 1744 O O . ARG A 1 236 ? 60.920 81.412 35.646 1.00 96.40 236 ARG A O 1
ATOM 1752 N N . ALA A 1 237 ? 61.494 80.459 37.568 1.00 81.95 237 ALA A N 1
ATOM 1753 C CA . ALA A 1 237 ? 62.886 80.918 37.423 1.00 98.66 237 ALA A CA 1
ATOM 1754 C C . ALA A 1 237 ? 63.221 80.946 35.923 1.00 95.64 237 ALA A C 1
ATOM 1755 O O . ALA A 1 237 ? 63.811 81.934 35.481 1.00 83.39 237 ALA A O 1
ATOM 1757 N N . LYS A 1 238 ? 62.847 79.921 35.148 1.00 103.05 238 LYS A N 1
ATOM 1758 C CA . LYS A 1 238 ? 63.254 79.849 33.716 1.00 111.71 238 LYS A CA 1
ATOM 1759 C C . LYS A 1 238 ? 62.345 80.489 32.670 1.00 94.48 238 LYS A C 1
ATOM 1760 O O . LYS A 1 238 ? 62.891 80.892 31.630 1.00 80.15 238 LYS A O 1
ATOM 1766 N N . LEU A 1 239 ? 61.037 80.559 32.957 1.00 90.35 239 LEU A N 1
ATOM 1767 C CA . LEU A 1 239 ? 60.027 81.488 32.358 1.00 94.06 239 LEU A CA 1
ATOM 1768 C C . LEU A 1 239 ? 60.491 82.957 32.325 1.00 87.49 239 LEU A C 1
ATOM 1769 O O . LEU A 1 239 ? 60.415 83.568 31.259 1.00 107.35 239 LEU A O 1
ATOM 1774 N N . HIS A 1 240 ? 60.933 83.521 33.449 1.00 74.35 240 HIS A N 1
ATOM 1775 C CA . HIS A 1 240 ? 61.274 84.962 33.578 1.00 76.38 240 HIS A CA 1
ATOM 1776 C C . HIS A 1 240 ? 62.774 85.252 33.338 1.00 82.41 240 HIS A C 1
ATOM 1777 O O . HIS A 1 240 ? 63.120 86.458 33.275 1.00 76.25 240 HIS A O 1
ATOM 1784 N N . GLY A 1 241 ? 63.649 84.226 33.321 1.00 81.02 241 GLY A N 1
ATOM 1785 C CA . GLY A 1 241 ? 65.034 84.311 32.797 1.00 81.27 241 GLY A CA 1
ATOM 1786 C C . GLY A 1 241 ? 66.145 84.127 33.823 1.00 83.03 241 GLY A C 1
ATOM 1787 O O . GLY A 1 241 ? 67.282 84.547 33.548 1.00 78.98 241 GLY A O 1
ATOM 1788 N N . TRP A 1 242 ? 65.851 83.503 34.961 1.00 95.55 242 TRP A N 1
ATOM 1789 C CA . TRP A 1 242 ? 66.851 83.056 35.964 1.00 89.36 242 TRP A CA 1
ATOM 1790 C C . TRP A 1 242 ? 67.080 81.553 35.711 1.00 89.24 242 TRP A C 1
ATOM 1791 O O . TRP A 1 242 ? 66.153 80.847 35.214 1.00 77.77 242 TRP A O 1
ATOM 1802 N N . GLN A 1 243 ? 68.288 81.086 36.013 1.00 79.17 243 GLN A N 1
ATOM 1803 C CA . GLN A 1 243 ? 68.713 79.672 35.894 1.00 79.69 243 GLN A CA 1
ATOM 1804 C C . GLN A 1 243 ? 67.853 78.757 36.787 1.00 82.02 243 GLN A C 1
ATOM 1805 O O . GLN A 1 243 ? 67.262 77.783 36.263 1.00 87.93 243 GLN A O 1
ATOM 1811 N N . ASP A 1 244 ? 67.775 79.048 38.087 1.00 88.32 244 ASP A N 1
ATOM 1812 C CA . ASP A 1 244 ? 67.214 78.118 39.105 1.00 97.16 244 ASP A CA 1
ATOM 1813 C C . ASP A 1 244 ? 66.452 78.870 40.210 1.00 101.64 244 ASP A C 1
ATOM 1814 O O . ASP A 1 244 ? 66.700 80.092 40.455 1.00 89.18 244 ASP A O 1
ATOM 1819 N N . THR A 1 245 ? 65.581 78.115 40.884 1.00 95.19 245 THR A N 1
ATOM 1820 C CA . THR A 1 245 ? 64.657 78.554 41.960 1.00 83.11 245 THR A CA 1
ATOM 1821 C C . THR A 1 245 ? 65.353 79.447 43.005 1.00 81.95 245 THR A C 1
ATOM 1822 O O . THR A 1 245 ? 64.617 80.219 43.641 1.00 90.54 245 THR A O 1
ATOM 1826 N N . TYR A 1 246 ? 66.680 79.346 43.217 1.00 77.79 246 TYR A N 1
ATOM 1827 C CA . TYR A 1 246 ? 67.423 80.161 44.222 1.00 77.33 246 TYR A CA 1
ATOM 1828 C C . TYR A 1 246 ? 67.697 81.535 43.628 1.00 83.27 246 TYR A C 1
ATOM 1829 O O . TYR A 1 246 ? 67.189 82.524 44.222 1.00 101.39 246 TYR A O 1
ATOM 1838 N N . VAL A 1 247 ? 68.428 81.606 42.514 1.00 73.05 247 VAL A N 1
ATOM 1839 C CA . VAL A 1 247 ? 68.842 82.925 41.936 1.00 81.28 247 VAL A CA 1
ATOM 1840 C C . VAL A 1 247 ? 67.599 83.781 41.652 1.00 92.35 247 VAL A C 1
ATOM 1841 O O . VAL A 1 247 ? 67.727 85.038 41.731 1.00 89.31 247 VAL A O 1
ATOM 1845 N N . PHE A 1 248 ? 66.465 83.134 41.327 1.00 93.92 248 PHE A N 1
ATOM 1846 C CA . PHE A 1 248 ? 65.141 83.779 41.094 1.00 81.38 248 PHE A CA 1
ATOM 1847 C C . PHE A 1 248 ? 64.752 84.527 42.365 1.00 79.19 248 PHE A C 1
ATOM 1848 O O . PHE A 1 248 ? 64.956 85.757 42.421 1.00 87.64 248 PHE A O 1
ATOM 1856 N N . THR A 1 249 ? 64.308 83.787 43.384 1.00 77.37 249 THR A N 1
ATOM 1857 C CA . THR A 1 249 ? 63.844 84.319 44.698 1.00 78.00 249 THR A CA 1
ATOM 1858 C C . THR A 1 249 ? 64.883 85.306 45.260 1.00 73.69 249 THR A C 1
ATOM 1859 O O . THR A 1 249 ? 64.503 86.366 45.826 1.00 57.24 249 THR A O 1
ATOM 1863 N N . LYS A 1 250 ? 66.162 84.996 45.071 1.00 73.30 250 LYS A N 1
ATOM 1864 C CA . LYS A 1 250 ? 67.260 85.830 45.612 1.00 87.59 250 LYS A CA 1
ATOM 1865 C C . LYS A 1 250 ? 67.192 87.225 44.992 1.00 80.78 250 LYS A C 1
ATOM 1866 O O . LYS A 1 250 ? 67.609 88.227 45.672 1.00 73.83 250 LYS A O 1
ATOM 1872 N N . ALA A 1 251 ? 66.740 87.272 43.737 1.00 82.66 251 ALA A N 1
ATOM 1873 C CA . ALA A 1 251 ? 66.583 88.525 42.967 1.00 87.74 251 ALA A CA 1
ATOM 1874 C C . ALA A 1 251 ? 65.276 89.160 43.387 1.00 68.47 251 ALA A C 1
ATOM 1875 O O . ALA A 1 251 ? 65.359 90.236 43.952 1.00 72.11 251 ALA A O 1
ATOM 1877 N N . MET A 1 252 ? 64.157 88.467 43.205 1.00 55.77 252 MET A N 1
ATOM 1878 C CA . MET A 1 252 ? 62.857 88.912 43.767 1.00 66.97 252 MET A CA 1
ATOM 1879 C C . MET A 1 252 ? 63.058 89.579 45.159 1.00 74.37 252 MET A C 1
ATOM 1880 O O . MET A 1 252 ? 62.425 90.655 45.427 1.00 72.06 252 MET A O 1
ATOM 1885 N N . GLY A 1 253 ? 63.909 89.029 46.035 1.00 63.65 253 GLY A N 1
ATOM 1886 C CA . GLY A 1 253 ? 64.159 89.665 47.340 1.00 57.06 253 GLY A CA 1
ATOM 1887 C C . GLY A 1 253 ? 64.774 91.048 47.166 1.00 63.50 253 GLY A C 1
ATOM 1888 O O . GLY A 1 253 ? 64.342 92.004 47.842 1.00 73.27 253 GLY A O 1
ATOM 1889 N N . GLU A 1 254 ? 65.786 91.168 46.309 1.00 67.64 254 GLU A N 1
ATOM 1890 C CA . GLU A 1 254 ? 66.369 92.480 45.915 1.00 74.72 254 GLU A CA 1
ATOM 1891 C C . GLU A 1 254 ? 65.210 93.433 45.514 1.00 68.83 254 GLU A C 1
ATOM 1892 O O . GLU A 1 254 ? 65.230 94.652 45.834 1.00 57.73 254 GLU A O 1
ATOM 1898 N N . MET A 1 255 ? 64.192 92.892 44.848 1.00 66.05 255 MET A N 1
ATOM 1899 C CA . MET A 1 255 ? 63.073 93.678 44.288 1.00 68.27 255 MET A CA 1
ATOM 1900 C C . MET A 1 255 ? 62.225 94.167 45.456 1.00 68.41 255 MET A C 1
ATOM 1901 O O . MET A 1 255 ? 61.921 95.389 45.519 1.00 88.96 255 MET A O 1
ATOM 1906 N N . VAL A 1 256 ? 61.927 93.256 46.373 1.00 55.69 256 VAL A N 1
ATOM 1907 C CA . VAL A 1 256 ? 61.232 93.571 47.649 1.00 53.49 256 VAL A CA 1
ATOM 1908 C C . VAL A 1 256 ? 62.034 94.628 48.394 1.00 56.17 256 VAL A C 1
ATOM 1909 O O . VAL A 1 256 ? 61.470 95.643 48.733 1.00 64.27 256 VAL A O 1
ATOM 1913 N N . ILE A 1 257 ? 63.302 94.367 48.673 1.00 61.34 257 ILE A N 1
ATOM 1914 C CA . ILE A 1 257 ? 64.098 95.307 49.500 1.00 72.18 257 ILE A CA 1
ATOM 1915 C C . ILE A 1 257 ? 64.132 96.656 48.795 1.00 74.81 257 ILE A C 1
ATOM 1916 O O . ILE A 1 257 ? 64.077 97.665 49.536 1.00 71.30 257 ILE A O 1
ATOM 1921 N N . ASN A 1 258 ? 64.196 96.678 47.452 1.00 75.01 258 ASN A N 1
ATOM 1922 C CA . ASN A 1 258 ? 64.180 97.963 46.696 1.00 76.97 258 ASN A CA 1
ATOM 1923 C C . ASN A 1 258 ? 62.844 98.672 46.966 1.00 73.66 258 ASN A C 1
ATOM 1924 O O . ASN A 1 258 ? 62.860 99.895 47.214 1.00 77.72 258 ASN A O 1
ATOM 1929 N N . SER A 1 259 ? 61.731 97.948 46.992 1.00 71.10 259 SER A N 1
ATOM 1930 C CA . SER A 1 259 ? 60.381 98.568 47.041 1.00 81.86 259 SER A CA 1
ATOM 1931 C C . SER A 1 259 ? 60.080 99.147 48.432 1.00 80.07 259 SER A C 1
ATOM 1932 O O . SER A 1 259 ? 59.255 100.085 48.525 1.00 100.23 259 SER A O 1
ATOM 1935 N N . MET A 1 260 ? 60.785 98.671 49.454 1.00 74.71 260 MET A N 1
ATOM 1936 C CA . MET A 1 260 ? 60.327 98.707 50.863 1.00 68.87 260 MET A CA 1
ATOM 1937 C C . MET A 1 260 ? 61.259 99.525 51.731 1.00 66.01 260 MET A C 1
ATOM 1938 O O . MET A 1 260 ? 60.791 99.999 52.742 1.00 71.64 260 MET A O 1
ATOM 1943 N N . ARG A 1 261 ? 62.549 99.571 51.423 1.00 71.93 261 ARG A N 1
ATOM 1944 C CA . ARG A 1 261 ? 63.437 100.561 52.071 1.00 78.27 261 ARG A CA 1
ATOM 1945 C C . ARG A 1 261 ? 62.794 101.902 51.795 1.00 77.80 261 ARG A C 1
ATOM 1946 O O . ARG A 1 261 ? 62.204 102.084 50.706 1.00 87.19 261 ARG A O 1
ATOM 1954 N N . GLY A 1 262 ? 62.755 102.825 52.719 1.00 68.07 262 GLY A N 1
ATOM 1955 C CA . GLY A 1 262 ? 62.091 104.057 52.370 1.00 70.71 262 GLY A CA 1
ATOM 1956 C C . GLY A 1 262 ? 63.089 105.142 52.515 1.00 76.92 262 GLY A C 1
ATOM 1957 O O . GLY A 1 262 ? 63.802 105.473 51.596 1.00 64.03 262 GLY A O 1
ATOM 1958 N N . ASP A 1 263 ? 63.140 105.674 53.721 1.00 96.26 263 ASP A N 1
ATOM 1959 C CA . ASP A 1 263 ? 64.096 106.681 54.085 1.00 90.08 263 ASP A CA 1
ATOM 1960 C C . ASP A 1 263 ? 65.415 105.950 54.253 1.00 78.17 263 ASP A C 1
ATOM 1961 O O . ASP A 1 263 ? 66.454 106.463 53.905 1.00 71.16 263 ASP A O 1
ATOM 1966 N N . ILE A 1 264 ? 65.350 104.736 54.786 1.00 84.64 264 ILE A N 1
ATOM 1967 C CA . ILE A 1 264 ? 66.481 103.872 55.029 1.00 67.89 264 ILE A CA 1
ATOM 1968 C C . ILE A 1 264 ? 67.405 103.724 53.873 1.00 73.41 264 ILE A C 1
ATOM 1969 O O . ILE A 1 264 ? 66.976 103.573 52.752 1.00 79.33 264 ILE A O 1
ATOM 1974 N N . PRO A 1 265 ? 68.690 103.713 54.160 1.00 70.18 265 PRO A N 1
ATOM 1975 C CA . PRO A 1 265 ? 69.769 103.537 53.196 1.00 72.94 265 PRO A CA 1
ATOM 1976 C C . PRO A 1 265 ? 70.535 102.275 52.804 1.00 79.50 265 PRO A C 1
ATOM 1977 O O . PRO A 1 265 ? 71.666 102.209 53.210 1.00 114.91 265 PRO A O 1
ATOM 1981 N N . VAL A 1 266 ? 69.944 101.309 52.107 1.00 62.79 266 VAL A N 1
ATOM 1982 C CA . VAL A 1 266 ? 70.548 99.931 52.037 1.00 75.05 266 VAL A CA 1
ATOM 1983 C C . VAL A 1 266 ? 71.861 100.033 51.209 1.00 76.44 266 VAL A C 1
ATOM 1984 O O . VAL A 1 266 ? 72.103 101.002 50.407 1.00 67.05 266 VAL A O 1
ATOM 1988 N N . VAL A 1 267 ? 72.664 98.980 51.380 1.00 70.56 267 VAL A N 1
ATOM 1989 C CA . VAL A 1 267 ? 73.738 98.493 50.482 1.00 66.76 267 VAL A CA 1
ATOM 1990 C C . VAL A 1 267 ? 73.253 97.119 50.036 1.00 76.49 267 VAL A C 1
ATOM 1991 O O . VAL A 1 267 ? 72.585 96.446 50.856 1.00 74.83 267 VAL A O 1
ATOM 1995 N N . THR A 1 268 ? 73.533 96.752 48.787 1.00 83.59 268 THR A N 1
ATOM 1996 C CA . THR A 1 268 ? 73.342 95.386 48.242 1.00 84.33 268 THR A CA 1
ATOM 1997 C C . THR A 1 268 ? 74.701 94.833 47.840 1.00 84.81 268 THR A C 1
ATOM 1998 O O . THR A 1 268 ? 75.237 95.308 46.835 1.00 92.56 268 THR A O 1
ATOM 2002 N N . ILE A 1 269 ? 75.220 93.862 48.582 1.00 85.60 269 ILE A N 1
ATOM 2003 C CA . ILE A 1 269 ? 76.508 93.195 48.245 1.00 83.88 269 ILE A CA 1
ATOM 2004 C C . ILE A 1 269 ? 76.195 91.905 47.483 1.00 90.77 269 ILE A C 1
ATOM 2005 O O . ILE A 1 269 ? 75.287 91.147 47.932 1.00 87.06 269 ILE A O 1
ATOM 2010 N N . ARG A 1 270 ? 76.860 91.725 46.352 1.00 99.33 270 ARG A N 1
ATOM 2011 C CA . ARG A 1 270 ? 76.677 90.584 45.492 1.00 104.80 270 ARG A CA 1
ATOM 2012 C C . ARG A 1 270 ? 77.991 89.868 45.325 1.00 105.52 270 ARG A C 1
ATOM 2013 O O . ARG A 1 270 ? 78.794 90.221 44.486 1.00 102.90 270 ARG A O 1
ATOM 2021 N N . PRO A 1 271 ? 78.223 88.865 46.141 1.00 92.33 271 PRO A N 1
ATOM 2022 C CA . PRO A 1 271 ? 79.426 88.068 46.094 1.00 93.77 271 PRO A CA 1
ATOM 2023 C C . PRO A 1 271 ? 79.098 86.871 45.274 1.00 101.37 271 PRO A C 1
ATOM 2024 O O . PRO A 1 271 ? 78.031 86.331 45.428 1.00 141.28 271 PRO A O 1
ATOM 2028 N N . SER A 1 272 ? 80.009 86.429 44.439 1.00 76.42 272 SER A N 1
ATOM 2029 C CA . SER A 1 272 ? 79.729 85.300 43.612 1.00 86.99 272 SER A CA 1
ATOM 2030 C C . SER A 1 272 ? 80.577 84.159 44.028 1.00 90.43 272 SER A C 1
ATOM 2031 O O . SER A 1 272 ? 81.774 84.232 43.901 1.00 123.54 272 SER A O 1
ATOM 2034 N N . VAL A 1 273 ? 80.009 83.082 44.521 1.00 73.16 273 VAL A N 1
ATOM 2035 C CA . VAL A 1 273 ? 80.928 82.005 44.836 1.00 69.04 273 VAL A CA 1
ATOM 2036 C C . VAL A 1 273 ? 81.979 81.933 45.913 1.00 76.70 273 VAL A C 1
ATOM 2037 O O . VAL A 1 273 ? 83.108 81.523 45.711 1.00 71.36 273 VAL A O 1
ATOM 2041 N N . ILE A 1 274 ? 81.553 82.316 47.094 1.00 89.77 274 ILE A N 1
ATOM 2042 C CA . ILE A 1 274 ? 82.410 82.352 48.240 1.00 97.36 274 ILE A CA 1
ATOM 2043 C C . ILE A 1 274 ? 83.304 81.161 48.427 1.00 103.69 274 ILE A C 1
ATOM 2044 O O . ILE A 1 274 ? 82.905 80.041 48.168 1.00 84.50 274 ILE A O 1
ATOM 2049 N N . GLU A 1 275 ? 84.514 81.402 48.903 1.00 106.39 275 GLU A N 1
ATOM 2050 C CA . GLU A 1 275 ? 85.443 80.346 49.132 1.00 109.32 275 GLU A CA 1
ATOM 2051 C C . GLU A 1 275 ? 86.286 80.709 50.333 1.00 101.60 275 GLU A C 1
ATOM 2052 O O . GLU A 1 275 ? 86.112 81.768 50.902 1.00 94.86 275 GLU A O 1
ATOM 2058 N N . SER A 1 276 ? 87.195 79.813 50.678 1.00 97.22 276 SER A N 1
ATOM 2059 C CA . SER A 1 276 ? 88.139 79.918 51.789 1.00 85.79 276 SER A CA 1
ATOM 2060 C C . SER A 1 276 ? 88.913 81.168 51.995 1.00 82.29 276 SER A C 1
ATOM 2061 O O . SER A 1 276 ? 89.656 81.613 51.146 1.00 70.94 276 SER A O 1
ATOM 2064 N N . THR A 1 277 ? 88.793 81.707 53.190 1.00 84.23 277 THR A N 1
ATOM 2065 C CA . THR A 1 277 ? 89.484 82.902 53.529 1.00 85.86 277 THR A CA 1
ATOM 2066 C C . THR A 1 277 ? 90.914 82.957 53.037 1.00 84.17 277 THR A C 1
ATOM 2067 O O . THR A 1 277 ? 91.722 82.053 53.226 1.00 89.05 277 THR A O 1
ATOM 2071 N N . TRP A 1 278 ? 91.146 84.003 52.278 1.00 82.04 278 TRP A N 1
ATOM 2072 C CA . TRP A 1 278 ? 92.423 84.238 51.689 1.00 90.15 278 TRP A CA 1
ATOM 2073 C C . TRP A 1 278 ? 93.212 85.084 52.616 1.00 94.26 278 TRP A C 1
ATOM 2074 O O . TRP A 1 278 ? 93.313 86.271 52.417 1.00 131.84 278 TRP A O 1
ATOM 2085 N N . ARG A 1 279 ? 93.825 84.475 53.611 1.00 105.83 279 ARG A N 1
ATOM 2086 C CA . ARG A 1 279 ? 94.549 85.274 54.562 1.00 106.60 279 ARG A CA 1
ATOM 2087 C C . ARG A 1 279 ? 94.278 86.169 55.748 1.00 119.72 279 ARG A C 1
ATOM 2088 O O . ARG A 1 279 ? 95.206 86.808 56.230 1.00 112.96 279 ARG A O 1
ATOM 2096 N N . ASP A 1 280 ? 93.032 86.358 56.163 1.00 153.45 280 ASP A N 1
ATOM 2097 C CA . ASP A 1 280 ? 92.859 87.326 57.247 1.00 148.61 280 ASP A CA 1
ATOM 2098 C C . ASP A 1 280 ? 92.926 86.824 58.646 1.00 144.86 280 ASP A C 1
ATOM 2099 O O . ASP A 1 280 ? 93.780 87.253 59.405 1.00 172.68 280 ASP A O 1
ATOM 2104 N N . PRO A 1 281 ? 91.984 85.965 59.027 1.00 107.56 281 PRO A N 1
ATOM 2105 C CA . PRO A 1 281 ? 92.135 85.379 60.349 1.00 102.21 281 PRO A CA 1
ATOM 2106 C C . PRO A 1 281 ? 93.366 84.526 60.137 1.00 127.92 281 PRO A C 1
ATOM 2107 O O . PRO A 1 281 ? 94.373 84.650 60.829 1.00 139.92 281 PRO A O 1
ATOM 2111 N N . PHE A 1 282 ? 93.248 83.659 59.139 1.00 119.04 282 PHE A N 1
ATOM 2112 C CA . PHE A 1 282 ? 94.279 82.791 58.650 1.00 91.73 282 PHE A CA 1
ATOM 2113 C C . PHE A 1 282 ? 93.717 82.234 57.360 1.00 100.07 282 PHE A C 1
ATOM 2114 O O . PHE A 1 282 ? 92.533 81.990 57.242 1.00 102.96 282 PHE A O 1
ATOM 2122 N N . PRO A 1 283 ? 94.562 82.038 56.365 1.00 97.52 283 PRO A N 1
ATOM 2123 C CA . PRO A 1 283 ? 94.025 81.516 55.121 1.00 96.20 283 PRO A CA 1
ATOM 2124 C C . PRO A 1 283 ? 93.627 80.090 55.309 1.00 93.68 283 PRO A C 1
ATOM 2125 O O . PRO A 1 283 ? 94.325 79.381 56.001 1.00 79.83 283 PRO A O 1
ATOM 2129 N N . GLY A 1 284 ? 92.527 79.666 54.715 1.00 88.18 284 GLY A N 1
ATOM 2130 C CA . GLY A 1 284 ? 92.141 78.284 54.829 1.00 92.26 284 GLY A CA 1
ATOM 2131 C C . GLY A 1 284 ? 90.892 77.973 55.604 1.00 95.02 284 GLY A C 1
ATOM 2132 O O . GLY A 1 284 ? 90.710 76.860 56.066 1.00 111.33 284 GLY A O 1
ATOM 2133 N N . TRP A 1 285 ? 90.012 78.937 55.757 1.00 91.66 285 TRP A N 1
ATOM 2134 C CA . TRP A 1 285 ? 88.809 78.641 56.488 1.00 94.22 285 TRP A CA 1
ATOM 2135 C C . TRP A 1 285 ? 87.719 78.432 55.487 1.00 79.21 285 TRP A C 1
ATOM 2136 O O . TRP A 1 285 ? 87.716 79.043 54.438 1.00 90.01 285 TRP A O 1
ATOM 2147 N N . MET A 1 286 ? 86.851 77.486 55.778 1.00 75.83 286 MET A N 1
ATOM 2148 C CA . MET A 1 286 ? 85.658 77.209 54.933 1.00 82.57 286 MET A CA 1
ATOM 2149 C C . MET A 1 286 ? 84.595 76.616 55.828 1.00 88.26 286 MET A C 1
ATOM 2150 O O . MET A 1 286 ? 84.975 75.998 56.849 1.00 90.11 286 MET A O 1
ATOM 2155 N N . GLU A 1 287 ? 83.338 76.775 55.416 1.00 94.24 287 GLU A N 1
ATOM 2156 C CA . GLU A 1 287 ? 82.242 75.857 55.812 1.00 96.20 287 GLU A CA 1
ATOM 2157 C C . GLU A 1 287 ? 81.476 75.490 54.555 1.00 86.11 287 GLU A C 1
ATOM 2158 O O . GLU A 1 287 ? 81.412 76.373 53.631 1.00 66.43 287 GLU A O 1
ATOM 2164 N N . GLY A 1 288 ? 81.052 74.217 54.515 1.00 80.18 288 GLY A N 1
ATOM 2165 C CA . GLY A 1 288 ? 79.932 73.731 53.693 1.00 89.35 288 GLY A CA 1
ATOM 2166 C C . GLY A 1 288 ? 80.310 73.276 52.286 1.00 91.43 288 GLY A C 1
ATOM 2167 O O . GLY A 1 288 ? 81.079 73.969 51.525 1.00 75.10 288 GLY A O 1
ATOM 2168 N N . ASN A 1 289 ? 79.667 72.178 51.908 1.00 99.14 289 ASN A N 1
ATOM 2169 C CA . ASN A 1 289 ? 79.906 71.426 50.657 1.00 105.72 289 ASN A CA 1
ATOM 2170 C C . ASN A 1 289 ? 79.038 71.681 49.427 1.00 102.85 289 ASN A C 1
ATOM 2171 O O . ASN A 1 289 ? 78.756 70.712 48.661 1.00 94.24 289 ASN A O 1
ATOM 2176 N N . ARG A 1 290 ? 78.634 72.944 49.282 1.00 97.85 290 ARG A N 1
ATOM 2177 C CA . ARG A 1 290 ? 77.590 73.426 48.341 1.00 104.89 290 ARG A CA 1
ATOM 2178 C C . ARG A 1 290 ? 77.768 73.140 46.837 1.00 105.44 290 ARG A C 1
ATOM 2179 O O . ARG A 1 290 ? 76.996 72.300 46.260 1.00 104.74 290 ARG A O 1
ATOM 2187 N N . MET A 1 291 ? 78.720 73.800 46.177 1.00 94.15 291 MET A N 1
ATOM 2188 C CA . MET A 1 291 ? 78.641 73.858 44.702 1.00 99.78 291 MET A CA 1
ATOM 2189 C C . MET A 1 291 ? 79.940 73.336 44.090 1.00 103.03 291 MET A C 1
ATOM 2190 O O . MET A 1 291 ? 79.943 72.147 43.601 1.00 74.53 291 MET A O 1
ATOM 2195 N N . MET A 1 292 ? 80.997 74.158 44.113 1.00 105.90 292 MET A N 1
ATOM 2196 C CA . MET A 1 292 ? 82.282 73.790 43.467 1.00 99.65 292 MET A CA 1
ATOM 2197 C C . MET A 1 292 ? 82.818 72.587 44.225 1.00 99.33 292 MET A C 1
ATOM 2198 O O . MET A 1 292 ? 83.098 71.553 43.609 1.00 94.01 292 MET A O 1
ATOM 2203 N N . ASP A 1 293 ? 82.809 72.742 45.543 1.00 99.23 293 ASP A N 1
ATOM 2204 C CA . ASP A 1 293 ? 83.537 71.905 46.520 1.00 97.59 293 ASP A CA 1
ATOM 2205 C C . ASP A 1 293 ? 83.163 70.444 46.309 1.00 89.68 293 ASP A C 1
ATOM 2206 O O . ASP A 1 293 ? 84.033 69.649 45.974 1.00 102.28 293 ASP A O 1
ATOM 2211 N N . PRO A 1 294 ? 81.877 70.054 46.341 1.00 78.01 294 PRO A N 1
ATOM 2212 C CA . PRO A 1 294 ? 81.503 68.637 46.340 1.00 87.22 294 PRO A CA 1
ATOM 2213 C C . PRO A 1 294 ? 81.975 67.857 45.104 1.00 92.53 294 PRO A C 1
ATOM 2214 O O . PRO A 1 294 ? 81.953 66.633 45.104 1.00 109.76 294 PRO A O 1
ATOM 2218 N N . VAL A 1 295 ? 82.395 68.592 44.084 1.00 93.42 295 VAL A N 1
ATOM 2219 C CA . VAL A 1 295 ? 83.051 68.035 42.872 1.00 89.72 295 VAL A CA 1
ATOM 2220 C C . VAL A 1 295 ? 84.567 67.954 43.149 1.00 82.52 295 VAL A C 1
ATOM 2221 O O . VAL A 1 295 ? 85.016 66.816 43.309 1.00 87.70 295 VAL A O 1
ATOM 2225 N N . VAL A 1 296 ? 85.305 69.058 43.341 1.00 69.69 296 VAL A N 1
ATOM 2226 C CA . VAL A 1 296 ? 86.686 69.021 43.924 1.00 76.19 296 VAL A CA 1
ATOM 2227 C C . VAL A 1 296 ? 86.783 67.865 44.928 1.00 80.42 296 VAL A C 1
ATOM 2228 O O . VAL A 1 296 ? 87.866 67.282 45.085 1.00 66.95 296 VAL A O 1
ATOM 2232 N N . LEU A 1 297 ? 85.708 67.596 45.660 1.00 101.04 297 LEU A N 1
ATOM 2233 C CA . LEU A 1 297 ? 85.721 66.624 46.786 1.00 118.76 297 LEU A CA 1
ATOM 2234 C C . LEU A 1 297 ? 85.648 65.207 46.232 1.00 114.05 297 LEU A C 1
ATOM 2235 O O . LEU A 1 297 ? 86.503 64.384 46.607 1.00 145.17 297 LEU A O 1
ATOM 2240 N N . TYR A 1 298 ? 84.713 65.011 45.314 1.00 99.35 298 TYR A N 1
ATOM 2241 C CA . TYR A 1 298 ? 84.448 63.761 44.645 1.00 100.26 298 TYR A CA 1
ATOM 2242 C C . TYR A 1 298 ? 85.623 63.279 43.857 1.00 106.69 298 TYR A C 1
ATOM 2243 O O . TYR A 1 298 ? 85.786 62.095 43.650 1.00 137.97 298 TYR A O 1
ATOM 2252 N N . TYR A 1 299 ? 86.309 64.224 43.230 1.00 110.13 299 TYR A N 1
ATOM 2253 C CA . TYR A 1 299 ? 87.445 63.919 42.365 1.00 105.32 299 TYR A CA 1
ATOM 2254 C C . TYR A 1 299 ? 88.704 63.734 43.149 1.00 104.35 299 TYR A C 1
ATOM 2255 O O . TYR A 1 299 ? 89.710 63.321 42.625 1.00 115.20 299 TYR A O 1
ATOM 2264 N N . GLY A 1 300 ? 88.643 64.038 44.431 1.00 95.84 300 GLY A N 1
ATOM 2265 C CA . GLY A 1 300 ? 89.772 63.820 45.304 1.00 87.72 300 GLY A CA 1
ATOM 2266 C C . GLY A 1 300 ? 89.822 62.325 45.475 1.00 88.27 300 GLY A C 1
ATOM 2267 O O . GLY A 1 300 ? 90.875 61.733 45.450 1.00 106.65 300 GLY A O 1
ATOM 2268 N N . LYS A 1 301 ? 88.660 61.723 45.669 1.00 79.40 301 LYS A N 1
ATOM 2269 C CA . LYS A 1 301 ? 88.511 60.304 45.764 1.00 91.42 301 LYS A CA 1
ATOM 2270 C C . LYS A 1 301 ? 87.881 59.929 44.445 1.00 96.27 301 LYS A C 1
ATOM 2271 O O . LYS A 1 301 ? 87.961 60.651 43.463 1.00 81.40 301 LYS A O 1
ATOM 2277 N N . GLY A 1 302 ? 87.234 58.786 44.429 1.00 109.78 302 GLY A N 1
ATOM 2278 C CA . GLY A 1 302 ? 86.553 58.321 43.245 1.00 120.75 302 GLY A CA 1
ATOM 2279 C C . GLY A 1 302 ? 85.522 59.081 42.456 1.00 126.61 302 GLY A C 1
ATOM 2280 O O . GLY A 1 302 ? 85.183 60.218 42.729 1.00 118.83 302 GLY A O 1
ATOM 2281 N N . GLN A 1 303 ? 85.042 58.396 41.434 1.00 135.46 303 GLN A N 1
ATOM 2282 C CA . GLN A 1 303 ? 83.983 58.914 40.505 1.00 140.37 303 GLN A CA 1
ATOM 2283 C C . GLN A 1 303 ? 83.835 60.122 39.582 1.00 129.29 303 GLN A C 1
ATOM 2284 O O . GLN A 1 303 ? 82.689 60.276 39.153 1.00 146.02 303 GLN A O 1
ATOM 2290 N N . LEU A 1 304 ? 84.858 60.984 39.363 1.00 117.20 304 LEU A N 1
ATOM 2291 C CA . LEU A 1 304 ? 84.765 62.100 38.364 1.00 138.62 304 LEU A CA 1
ATOM 2292 C C . LEU A 1 304 ? 86.042 62.010 37.507 1.00 135.76 304 LEU A C 1
ATOM 2293 O O . LEU A 1 304 ? 86.971 62.773 37.823 1.00 145.66 304 LEU A O 1
ATOM 2298 N N . SER A 1 305 ? 86.194 61.200 36.468 1.00 131.24 305 SER A N 1
ATOM 2299 C CA . SER A 1 305 ? 87.473 61.325 35.718 1.00 138.51 305 SER A CA 1
ATOM 2300 C C . SER A 1 305 ? 87.449 62.703 35.016 1.00 125.79 305 SER A C 1
ATOM 2301 O O . SER A 1 305 ? 88.548 63.349 34.930 1.00 95.15 305 SER A O 1
ATOM 2304 N N . GLY A 1 306 ? 86.230 63.190 34.684 1.00 115.27 306 GLY A N 1
ATOM 2305 C CA . GLY A 1 306 ? 85.946 64.340 33.790 1.00 128.97 306 GLY A CA 1
ATOM 2306 C C . GLY A 1 306 ? 84.631 65.097 34.063 1.00 131.88 306 GLY A C 1
ATOM 2307 O O . GLY A 1 306 ? 83.608 64.477 34.424 1.00 101.18 306 GLY A O 1
ATOM 2308 N N . PHE A 1 307 ? 84.592 66.410 33.814 1.00 139.44 307 PHE A N 1
ATOM 2309 C CA . PHE A 1 307 ? 83.357 67.215 34.004 1.00 125.09 307 PHE A CA 1
ATOM 2310 C C . PHE A 1 307 ? 82.954 67.892 32.689 1.00 110.49 307 PHE A C 1
ATOM 2311 O O . PHE A 1 307 ? 83.734 67.864 31.735 1.00 114.05 307 PHE A O 1
ATOM 2319 N N . LEU A 1 308 ? 81.741 68.454 32.676 1.00 105.34 308 LEU A N 1
ATOM 2320 C CA . LEU A 1 308 ? 80.972 68.951 31.501 1.00 91.14 308 LEU A CA 1
ATOM 2321 C C . LEU A 1 308 ? 80.988 70.486 31.544 1.00 82.36 308 LEU A C 1
ATOM 2322 O O . LEU A 1 308 ? 80.155 71.071 32.244 1.00 89.50 308 LEU A O 1
ATOM 2327 N N . ALA A 1 309 ? 81.930 71.121 30.852 1.00 80.60 309 ALA A N 1
ATOM 2328 C CA . ALA A 1 309 ? 82.382 72.488 31.198 1.00 88.75 309 ALA A CA 1
ATOM 2329 C C . ALA A 1 309 ? 83.258 73.119 30.096 1.00 85.39 309 ALA A C 1
ATOM 2330 O O . ALA A 1 309 ? 84.355 72.610 29.814 1.00 77.01 309 ALA A O 1
ATOM 2332 N N . ASP A 1 310 ? 82.831 74.244 29.521 1.00 87.93 310 ASP A N 1
ATOM 2333 C CA . ASP A 1 310 ? 83.687 74.974 28.551 1.00 94.09 310 ASP A CA 1
ATOM 2334 C C . ASP A 1 310 ? 84.978 75.367 29.265 1.00 91.78 310 ASP A C 1
ATOM 2335 O O . ASP A 1 310 ? 85.005 76.280 30.086 1.00 86.35 310 ASP A O 1
ATOM 2340 N N . PRO A 1 311 ? 86.106 74.711 28.944 1.00 93.75 311 PRO A N 1
ATOM 2341 C CA . PRO A 1 311 ? 87.351 74.934 29.669 1.00 94.49 311 PRO A CA 1
ATOM 2342 C C . PRO A 1 311 ? 88.053 76.255 29.338 1.00 92.85 311 PRO A C 1
ATOM 2343 O O . PRO A 1 311 ? 89.079 76.522 29.930 1.00 93.77 311 PRO A O 1
ATOM 2347 N N . GLU A 1 312 ? 87.514 77.054 28.419 1.00 101.28 312 GLU A N 1
ATOM 2348 C CA . GLU A 1 312 ? 87.977 78.461 28.247 1.00 128.28 312 GLU A CA 1
ATOM 2349 C C . GLU A 1 312 ? 87.141 79.403 29.119 1.00 125.79 312 GLU A C 1
ATOM 2350 O O . GLU A 1 312 ? 87.660 80.517 29.388 1.00 111.65 312 GLU A O 1
ATOM 2356 N N . GLY A 1 313 ? 85.939 78.953 29.532 1.00 114.94 313 GLY A N 1
ATOM 2357 C CA . GLY A 1 313 ? 84.947 79.686 30.347 1.00 116.02 313 GLY A CA 1
ATOM 2358 C C . GLY A 1 313 ? 85.388 79.854 31.794 1.00 114.86 313 GLY A C 1
ATOM 2359 O O . GLY A 1 313 ? 86.316 79.122 32.214 1.00 110.30 313 GLY A O 1
ATOM 2360 N N . VAL A 1 314 ? 84.744 80.774 32.533 1.00 103.62 314 VAL A N 1
ATOM 2361 C CA . VAL A 1 314 ? 85.176 81.214 33.895 1.00 99.60 314 VAL A CA 1
ATOM 2362 C C . VAL A 1 314 ? 84.222 80.645 34.966 1.00 106.89 314 VAL A C 1
ATOM 2363 O O . VAL A 1 314 ? 83.054 80.296 34.661 1.00 111.57 314 VAL A O 1
ATOM 2367 N N . LEU A 1 315 ? 84.767 80.453 36.168 1.00 107.33 315 LEU A N 1
ATOM 2368 C CA . LEU A 1 315 ? 84.039 80.357 37.451 1.00 96.92 315 LEU A CA 1
ATOM 2369 C C . LEU A 1 315 ? 84.402 81.613 38.240 1.00 104.45 315 LEU A C 1
ATOM 2370 O O . LEU A 1 315 ? 85.603 81.759 38.526 1.00 84.40 315 LEU A O 1
ATOM 2375 N N . ASP A 1 316 ? 83.435 82.498 38.521 1.00 111.90 316 ASP A N 1
ATOM 2376 C CA . ASP A 1 316 ? 83.662 83.681 39.390 1.00 103.25 316 ASP A CA 1
ATOM 2377 C C . ASP A 1 316 ? 83.724 83.223 40.848 1.00 94.10 316 ASP A C 1
ATOM 2378 O O . ASP A 1 316 ? 82.656 82.974 41.450 1.00 93.05 316 ASP A O 1
ATOM 2383 N N . VAL A 1 317 ? 84.938 83.115 41.383 1.00 82.54 317 VAL A N 1
ATOM 2384 C CA . VAL A 1 317 ? 85.183 82.711 42.796 1.00 88.32 317 VAL A CA 1
ATOM 2385 C C . VAL A 1 317 ? 85.724 83.954 43.507 1.00 90.02 317 VAL A C 1
ATOM 2386 O O . VAL A 1 317 ? 86.466 84.729 42.857 1.00 82.43 317 VAL A O 1
ATOM 2390 N N . VAL A 1 318 ? 85.297 84.154 44.760 1.00 96.14 318 VAL A N 1
ATOM 2391 C CA . VAL A 1 318 ? 85.911 85.114 45.720 1.00 85.85 318 VAL A CA 1
ATOM 2392 C C . VAL A 1 318 ? 86.195 84.415 47.032 1.00 91.66 318 VAL A C 1
ATOM 2393 O O . VAL A 1 318 ? 85.366 83.648 47.545 1.00 84.21 318 VAL A O 1
ATOM 2397 N N . PRO A 1 319 ? 87.333 84.799 47.643 1.00 82.89 319 PRO A N 1
ATOM 2398 C CA . PRO A 1 319 ? 87.593 84.506 49.048 1.00 90.44 319 PRO A CA 1
ATOM 2399 C C . PRO A 1 319 ? 86.577 85.210 49.973 1.00 89.73 319 PRO A C 1
ATOM 2400 O O . PRO A 1 319 ? 86.390 86.434 49.873 1.00 79.00 319 PRO A O 1
ATOM 2404 N N . ALA A 1 320 ? 85.914 84.398 50.808 1.00 80.93 320 ALA A N 1
ATOM 2405 C CA . ALA A 1 320 ? 85.052 84.783 51.954 1.00 79.09 320 ALA A CA 1
ATOM 2406 C C . ALA A 1 320 ? 85.707 85.939 52.694 1.00 72.69 320 ALA A C 1
ATOM 2407 O O . ALA A 1 320 ? 85.048 86.946 52.989 1.00 81.25 320 ALA A O 1
ATOM 2409 N N . ASP A 1 321 ? 86.981 85.758 52.978 1.00 75.99 321 ASP A N 1
ATOM 2410 C CA . ASP A 1 321 ? 87.880 86.838 53.416 1.00 85.89 321 ASP A CA 1
ATOM 2411 C C . ASP A 1 321 ? 87.654 88.252 52.880 1.00 83.50 321 ASP A C 1
ATOM 2412 O O . ASP A 1 321 ? 87.789 89.190 53.643 1.00 79.46 321 ASP A O 1
ATOM 2417 N N . MET A 1 322 ? 87.312 88.377 51.599 1.00 99.18 322 MET A N 1
ATOM 2418 C CA . MET A 1 322 ? 87.467 89.632 50.816 1.00 99.69 322 MET A CA 1
ATOM 2419 C C . MET A 1 322 ? 86.030 90.144 50.706 1.00 90.24 322 MET A C 1
ATOM 2420 O O . MET A 1 322 ? 85.858 91.361 50.758 1.00 85.53 322 MET A O 1
ATOM 2425 N N . VAL A 1 323 ? 85.054 89.242 50.565 1.00 83.51 323 VAL A N 1
ATOM 2426 C CA . VAL A 1 323 ? 83.598 89.550 50.657 1.00 84.35 323 VAL A CA 1
ATOM 2427 C C . VAL A 1 323 ? 83.378 90.418 51.892 1.00 84.94 323 VAL A C 1
ATOM 2428 O O . VAL A 1 323 ? 82.731 91.474 51.786 1.00 90.30 323 VAL A O 1
ATOM 2432 N N . VAL A 1 324 ? 83.871 89.934 53.029 1.00 75.23 324 VAL A N 1
ATOM 2433 C CA . VAL A 1 324 ? 83.618 90.529 54.368 1.00 75.47 324 VAL A CA 1
ATOM 2434 C C . VAL A 1 324 ? 84.203 91.939 54.389 1.00 67.82 324 VAL A C 1
ATOM 2435 O O . VAL A 1 324 ? 83.595 92.825 54.984 1.00 84.75 324 VAL A O 1
ATOM 2439 N N . ASN A 1 325 ? 85.370 92.127 53.802 1.00 67.59 325 ASN A N 1
ATOM 2440 C CA . ASN A 1 325 ? 86.105 93.412 53.906 1.00 85.70 325 ASN A CA 1
ATOM 2441 C C . ASN A 1 325 ? 85.408 94.432 52.972 1.00 84.83 325 ASN A C 1
ATOM 2442 O O . ASN A 1 325 ? 85.288 95.627 53.339 1.00 78.50 325 ASN A O 1
ATOM 2447 N N . ALA A 1 326 ? 84.905 93.985 51.821 1.00 84.73 326 ALA A N 1
ATOM 2448 C CA . ALA A 1 326 ? 84.032 94.797 50.945 1.00 84.90 326 ALA A CA 1
ATOM 2449 C C . ALA A 1 326 ? 82.821 95.199 51.768 1.00 76.48 326 ALA A C 1
ATOM 2450 O O . ALA A 1 326 ? 82.578 96.406 51.881 1.00 77.37 326 ALA A O 1
ATOM 2452 N N . THR A 1 327 ? 82.149 94.202 52.353 1.00 71.84 327 THR A N 1
ATOM 2453 C CA . THR A 1 327 ? 81.006 94.383 53.284 1.00 71.42 327 THR A CA 1
ATOM 2454 C C . THR A 1 327 ? 81.340 95.522 54.251 1.00 71.99 327 THR A C 1
ATOM 2455 O O . THR A 1 327 ? 80.584 96.511 54.246 1.00 76.72 327 THR A O 1
ATOM 2459 N N . LEU A 1 328 ? 82.455 95.435 54.984 1.00 70.92 328 LEU A N 1
ATOM 2460 C CA . LEU A 1 328 ? 82.829 96.431 56.029 1.00 75.95 328 LEU A CA 1
ATOM 2461 C C . LEU A 1 328 ? 83.173 97.792 55.404 1.00 75.23 328 LEU A C 1
ATOM 2462 O O . LEU A 1 328 ? 82.938 98.825 56.070 1.00 69.77 328 LEU A O 1
ATOM 2467 N N . ALA A 1 329 ? 83.694 97.835 54.180 1.00 73.97 329 ALA A N 1
ATOM 2468 C CA . ALA A 1 329 ? 84.014 99.127 53.533 1.00 80.27 329 ALA A CA 1
ATOM 2469 C C . ALA A 1 329 ? 82.706 99.855 53.229 1.00 77.67 329 ALA A C 1
ATOM 2470 O O . ALA A 1 329 ? 82.598 101.037 53.567 1.00 75.32 329 ALA A O 1
ATOM 2472 N N . SER A 1 330 ? 81.737 99.157 52.642 1.00 79.81 330 SER A N 1
ATOM 2473 C CA . SER A 1 330 ? 80.428 99.748 52.270 1.00 82.44 330 SER A CA 1
ATOM 2474 C C . SER A 1 330 ? 79.771 100.267 53.550 1.00 81.60 330 SER A C 1
ATOM 2475 O O . SER A 1 330 ? 79.347 101.440 53.547 1.00 87.38 330 SER A O 1
ATOM 2478 N N . MET A 1 331 ? 79.748 99.444 54.605 1.00 73.99 331 MET A N 1
ATOM 2479 C CA . MET A 1 331 ? 79.090 99.780 55.897 1.00 78.42 331 MET A CA 1
ATOM 2480 C C . MET A 1 331 ? 79.601 101.143 56.362 1.00 83.53 331 MET A C 1
ATOM 2481 O O . MET A 1 331 ? 78.795 102.069 56.506 1.00 103.34 331 MET A O 1
ATOM 2486 N N . ALA A 1 332 ? 80.912 101.264 56.504 1.00 85.98 332 ALA A N 1
ATOM 2487 C CA . ALA A 1 332 ? 81.618 102.494 56.912 1.00 82.28 332 ALA A CA 1
ATOM 2488 C C . ALA A 1 332 ? 81.337 103.667 55.966 1.00 79.26 332 ALA A C 1
ATOM 2489 O O . ALA A 1 332 ? 81.447 104.798 56.425 1.00 85.95 332 ALA A O 1
ATOM 2491 N N . LYS A 1 333 ? 81.064 103.422 54.684 1.00 83.51 333 LYS A N 1
ATOM 2492 C CA . LYS A 1 333 ? 80.961 104.488 53.653 1.00 86.98 333 LYS A CA 1
ATOM 2493 C C . LYS A 1 333 ? 79.547 105.055 53.571 1.00 93.13 333 LYS A C 1
ATOM 2494 O O . LYS A 1 333 ? 79.428 106.257 53.349 1.00 109.83 333 LYS A O 1
ATOM 2500 N N . HIS A 1 334 ? 78.542 104.191 53.708 1.00 99.40 334 HIS A N 1
ATOM 2501 C CA . HIS A 1 334 ? 77.146 104.377 53.230 1.00 101.93 334 HIS A CA 1
ATOM 2502 C C . HIS A 1 334 ? 76.134 104.453 54.375 1.00 103.95 334 HIS A C 1
ATOM 2503 O O . HIS A 1 334 ? 75.006 104.897 54.135 1.00 120.07 334 HIS A O 1
ATOM 2510 N N . GLY A 1 335 ? 76.487 103.929 55.539 1.00 101.65 335 GLY A N 1
ATOM 2511 C CA . GLY A 1 335 ? 75.650 103.983 56.744 1.00 101.27 335 GLY A CA 1
ATOM 2512 C C . GLY A 1 335 ? 76.285 104.894 57.761 1.00 99.48 335 GLY A C 1
ATOM 2513 O O . GLY A 1 335 ? 76.117 104.640 58.989 1.00 80.55 335 GLY A O 1
ATOM 2514 N N . ARG A 1 336 ? 77.011 105.886 57.285 1.00 100.04 336 ARG A N 1
ATOM 2515 C CA . ARG A 1 336 ? 77.583 106.873 58.157 1.00 109.76 336 ARG A CA 1
ATOM 2516 C C . ARG A 1 336 ? 76.463 107.758 57.684 1.00 122.32 336 ARG A C 1
ATOM 2517 O O . ARG A 1 336 ? 76.578 108.432 56.677 1.00 119.08 336 ARG A O 1
ATOM 2525 N N . GLY A 1 337 ? 75.367 107.739 58.434 1.00 121.24 337 GLY A N 1
ATOM 2526 C CA . GLY A 1 337 ? 74.214 108.562 58.163 1.00 112.32 337 GLY A CA 1
ATOM 2527 C C . GLY A 1 337 ? 74.805 109.930 58.299 1.00 110.12 337 GLY A C 1
ATOM 2528 O O . GLY A 1 337 ? 75.970 110.070 58.607 1.00 121.55 337 GLY A O 1
ATOM 2529 N N . GLY A 1 338 ? 73.992 110.952 58.101 1.00 109.56 338 GLY A N 1
ATOM 2530 C CA . GLY A 1 338 ? 74.480 112.308 58.213 1.00 114.14 338 GLY A CA 1
ATOM 2531 C C . GLY A 1 338 ? 73.135 112.958 58.414 1.00 120.17 338 GLY A C 1
ATOM 2532 O O . GLY A 1 338 ? 72.140 112.292 58.646 1.00 135.20 338 GLY A O 1
ATOM 2533 N N . ALA A 1 339 ? 73.110 114.276 58.342 1.00 128.25 339 ALA A N 1
ATOM 2534 C CA . ALA A 1 339 ? 71.876 115.053 58.400 1.00 124.78 339 ALA A CA 1
ATOM 2535 C C . ALA A 1 339 ? 71.419 115.618 57.204 1.00 115.26 339 ALA A C 1
ATOM 2536 O O . ALA A 1 339 ? 70.245 115.583 56.863 1.00 103.46 339 ALA A O 1
ATOM 2538 N N . ALA A 1 340 ? 72.380 116.170 56.484 1.00 121.97 340 ALA A N 1
ATOM 2539 C CA . ALA A 1 340 ? 72.128 116.872 55.130 1.00 129.65 340 ALA A CA 1
ATOM 2540 C C . ALA A 1 340 ? 72.052 115.675 54.251 1.00 106.03 340 ALA A C 1
ATOM 2541 O O . ALA A 1 340 ? 71.760 115.851 53.084 1.00 86.76 340 ALA A O 1
ATOM 2543 N N . ALA A 1 341 ? 72.326 114.489 54.753 1.00 96.30 341 ALA A N 1
ATOM 2544 C CA . ALA A 1 341 ? 72.265 113.292 53.890 1.00 110.52 341 ALA A CA 1
ATOM 2545 C C . ALA A 1 341 ? 70.888 112.648 54.071 1.00 101.27 341 ALA A C 1
ATOM 2546 O O . ALA A 1 341 ? 70.447 111.915 53.155 1.00 98.92 341 ALA A O 1
ATOM 2548 N N . ALA A 1 342 ? 70.335 112.842 55.253 1.00 95.37 342 ALA A N 1
ATOM 2549 C CA . ALA A 1 342 ? 69.034 112.340 55.620 1.00 104.49 342 ALA A CA 1
ATOM 2550 C C . ALA A 1 342 ? 67.990 113.388 55.331 1.00 99.08 342 ALA A C 1
ATOM 2551 O O . ALA A 1 342 ? 66.816 113.086 55.237 1.00 83.10 342 ALA A O 1
ATOM 2553 N N . ALA A 1 343 ? 68.424 114.632 55.218 1.00 102.91 343 ALA A N 1
ATOM 2554 C CA . ALA A 1 343 ? 67.538 115.728 54.904 1.00 107.97 343 ALA A CA 1
ATOM 2555 C C . ALA A 1 343 ? 67.467 115.938 53.406 1.00 107.98 343 ALA A C 1
ATOM 2556 O O . ALA A 1 343 ? 66.693 116.745 52.929 1.00 105.65 343 ALA A O 1
ATOM 2558 N N . ALA A 1 344 ? 68.331 115.234 52.703 1.00 111.64 344 ALA A N 1
ATOM 2559 C CA . ALA A 1 344 ? 68.393 115.342 51.276 1.00 111.05 344 ALA A CA 1
ATOM 2560 C C . ALA A 1 344 ? 67.678 114.071 50.913 1.00 108.25 344 ALA A C 1
ATOM 2561 O O . ALA A 1 344 ? 67.431 113.219 51.759 1.00 121.04 344 ALA A O 1
ATOM 2563 N N . ALA A 1 345 ? 67.344 113.934 49.647 1.00 111.30 345 ALA A N 1
ATOM 2564 C CA . ALA A 1 345 ? 66.651 112.759 49.212 1.00 112.31 345 ALA A CA 1
ATOM 2565 C C . ALA A 1 345 ? 67.140 111.349 49.225 1.00 102.87 345 ALA A C 1
ATOM 2566 O O . ALA A 1 345 ? 68.322 111.095 49.295 1.00 88.29 345 ALA A O 1
ATOM 2568 N N . ALA A 1 346 ? 66.214 110.419 49.128 1.00 121.19 346 ALA A N 1
ATOM 2569 C CA . ALA A 1 346 ? 66.555 109.024 49.142 1.00 122.80 346 ALA A CA 1
ATOM 2570 C C . ALA A 1 346 ? 67.483 108.705 48.014 1.00 88.61 346 ALA A C 1
ATOM 2571 O O . ALA A 1 346 ? 67.283 109.144 46.901 1.00 70.16 346 ALA A O 1
ATOM 2573 N N . GLU A 1 347 ? 68.488 107.895 48.291 1.00 92.81 347 GLU A N 1
ATOM 2574 C CA . GLU A 1 347 ? 69.438 107.526 47.263 1.00 101.44 347 GLU A CA 1
ATOM 2575 C C . GLU A 1 347 ? 69.134 106.116 46.816 1.00 106.97 347 GLU A C 1
ATOM 2576 O O . GLU A 1 347 ? 68.182 105.500 47.265 1.00 115.40 347 GLU A O 1
ATOM 2582 N N . GLY A 1 348 ? 69.945 105.593 45.920 1.00 106.67 348 GLY A N 1
ATOM 2583 C CA . GLY A 1 348 ? 69.707 104.256 45.444 1.00 98.45 348 GLY A CA 1
ATOM 2584 C C . GLY A 1 348 ? 70.379 103.118 46.145 1.00 94.55 348 GLY A C 1
ATOM 2585 O O . GLY A 1 348 ? 71.251 103.329 46.964 1.00 83.21 348 GLY A O 1
ATOM 2586 N N . MET A 1 349 ? 69.964 101.907 45.825 1.00 99.74 349 MET A N 1
ATOM 2587 C CA . MET A 1 349 ? 70.578 100.693 46.455 1.00 88.56 349 MET A CA 1
ATOM 2588 C C . MET A 1 349 ? 72.042 100.811 46.119 1.00 99.72 349 MET A C 1
ATOM 2589 O O . MET A 1 349 ? 72.357 101.292 45.013 1.00 128.66 349 MET A O 1
ATOM 2594 N N . HIS A 1 350 ? 72.905 100.400 47.012 1.00 91.00 350 HIS A N 1
ATOM 2595 C CA . HIS A 1 350 ? 74.338 100.469 46.690 1.00 91.38 350 HIS A CA 1
ATOM 2596 C C . HIS A 1 350 ? 74.691 99.067 46.238 1.00 87.78 350 HIS A C 1
ATOM 2597 O O . HIS A 1 350 ? 74.620 98.173 47.090 1.00 113.77 350 HIS A O 1
ATOM 2604 N N . VAL A 1 351 ? 74.930 98.844 44.962 1.00 75.01 351 VAL A N 1
ATOM 2605 C CA . VAL A 1 351 ? 75.211 97.501 44.526 1.00 79.71 351 VAL A CA 1
ATOM 2606 C C . VAL A 1 351 ? 76.671 97.284 44.382 1.00 78.90 351 VAL A C 1
ATOM 2607 O O . VAL A 1 351 ? 77.366 98.118 43.853 1.00 94.38 351 VAL A O 1
ATOM 2611 N N . TYR A 1 352 ? 77.144 96.157 44.866 1.00 79.51 352 TYR A N 1
ATOM 2612 C CA . TYR A 1 352 ? 78.540 95.879 44.749 1.00 77.43 352 TYR A CA 1
ATOM 2613 C C . TYR A 1 352 ? 78.743 94.493 44.256 1.00 92.95 352 TYR A C 1
ATOM 2614 O O . TYR A 1 352 ? 78.238 93.527 44.807 1.00 85.89 352 TYR A O 1
ATOM 2623 N N . HIS A 1 353 ? 79.471 94.414 43.169 1.00 96.50 353 HIS A N 1
ATOM 2624 C CA . HIS A 1 353 ? 79.797 93.155 42.605 1.00 84.69 353 HIS A CA 1
ATOM 2625 C C . HIS A 1 353 ? 81.115 92.900 43.263 1.00 88.91 353 HIS A C 1
ATOM 2626 O O . HIS A 1 353 ? 82.013 93.722 43.188 1.00 72.33 353 HIS A O 1
ATOM 2633 N N . VAL A 1 354 ? 81.228 91.787 43.964 1.00 88.24 354 VAL A N 1
ATOM 2634 C CA . VAL A 1 354 ? 82.513 91.507 44.649 1.00 92.67 354 VAL A CA 1
ATOM 2635 C C . VAL A 1 354 ? 82.997 90.195 44.060 1.00 100.59 354 VAL A C 1
ATOM 2636 O O . VAL A 1 354 ? 82.491 89.148 44.488 1.00 82.57 354 VAL A O 1
ATOM 2640 N N . ALA A 1 355 ? 83.852 90.295 43.033 1.00 107.04 355 ALA A N 1
ATOM 2641 C CA . ALA A 1 355 ? 83.951 89.265 41.976 1.00 112.74 355 ALA A CA 1
ATOM 2642 C C . ALA A 1 355 ? 85.150 89.496 41.051 1.00 112.55 355 ALA A C 1
ATOM 2643 O O . ALA A 1 355 ? 85.654 90.637 40.959 1.00 107.30 355 ALA A O 1
ATOM 2645 N N . SER A 1 356 ? 85.531 88.415 40.363 1.00 107.57 356 SER A N 1
ATOM 2646 C CA . SER A 1 356 ? 86.859 88.169 39.743 1.00 103.40 356 SER A CA 1
ATOM 2647 C C . SER A 1 356 ? 86.741 88.078 38.215 1.00 99.67 356 SER A C 1
ATOM 2648 O O . SER A 1 356 ? 87.767 88.262 37.523 1.00 93.32 356 SER A O 1
ATOM 2651 N N . SER A 1 357 ? 85.543 87.821 37.690 1.00 91.24 357 SER A N 1
ATOM 2652 C CA . SER A 1 357 ? 85.365 87.343 36.299 1.00 94.52 357 SER A CA 1
ATOM 2653 C C . SER A 1 357 ? 85.635 88.475 35.301 1.00 98.48 357 SER A C 1
ATOM 2654 O O . SER A 1 357 ? 85.640 88.190 34.108 1.00 122.91 357 SER A O 1
ATOM 2657 N N . THR A 1 358 ? 85.908 89.700 35.749 1.00 110.59 358 THR A N 1
ATOM 2658 C CA . THR A 1 358 ? 86.255 90.838 34.851 1.00 114.55 358 THR A CA 1
ATOM 2659 C C . THR A 1 358 ? 87.713 91.260 35.045 1.00 116.21 358 THR A C 1
ATOM 2660 O O . THR A 1 358 ? 88.183 92.097 34.261 1.00 134.09 358 THR A O 1
ATOM 2664 N N . VAL A 1 359 ? 88.382 90.720 36.061 1.00 108.14 359 VAL A N 1
ATOM 2665 C CA . VAL A 1 359 ? 89.699 91.199 36.571 1.00 105.23 359 VAL A CA 1
ATOM 2666 C C . VAL A 1 359 ? 90.299 90.022 37.320 1.00 106.75 359 VAL A C 1
ATOM 2667 O O . VAL A 1 359 ? 89.818 89.752 38.426 1.00 165.73 359 VAL A O 1
ATOM 2671 N N . ASN A 1 360 ? 91.251 89.320 36.730 1.00 100.17 360 ASN A N 1
ATOM 2672 C CA . ASN A 1 360 ? 91.857 88.084 37.300 1.00 105.57 360 ASN A CA 1
ATOM 2673 C C . ASN A 1 360 ? 90.910 86.884 37.146 1.00 99.78 360 ASN A C 1
ATOM 2674 O O . ASN A 1 360 ? 90.840 86.054 38.039 1.00 96.26 360 ASN A O 1
ATOM 2679 N N . PRO A 1 361 ? 90.214 86.661 36.002 1.00 104.60 361 PRO A N 1
ATOM 2680 C CA . PRO A 1 361 ? 89.247 85.563 35.908 1.00 98.89 361 PRO A CA 1
ATOM 2681 C C . PRO A 1 361 ? 89.954 84.233 36.129 1.00 91.39 361 PRO A C 1
ATOM 2682 O O . PRO A 1 361 ? 91.070 84.113 35.703 1.00 108.79 361 PRO A O 1
ATOM 2686 N N . LEU A 1 362 ? 89.312 83.297 36.807 1.00 87.83 362 LEU A N 1
ATOM 2687 C CA . LEU A 1 362 ? 89.865 81.934 36.948 1.00 88.29 362 LEU A CA 1
ATOM 2688 C C . LEU A 1 362 ? 89.065 81.047 36.000 1.00 93.01 362 LEU A C 1
ATOM 2689 O O . LEU A 1 362 ? 87.844 80.972 36.190 1.00 88.32 362 LEU A O 1
ATOM 2694 N N . ALA A 1 363 ? 89.738 80.461 35.002 1.00 96.62 363 ALA A N 1
ATOM 2695 C CA . ALA A 1 363 ? 89.128 79.655 33.919 1.00 96.50 363 ALA A CA 1
ATOM 2696 C C . ALA A 1 363 ? 88.996 78.198 34.364 1.00 87.93 363 ALA A C 1
ATOM 2697 O O . ALA A 1 363 ? 89.943 77.705 34.963 1.00 84.71 363 ALA A O 1
ATOM 2699 N N . PHE A 1 364 ? 87.881 77.537 34.042 1.00 84.86 364 PHE A N 1
ATOM 2700 C CA . PHE A 1 364 ? 87.643 76.108 34.360 1.00 87.91 364 PHE A CA 1
ATOM 2701 C C . PHE A 1 364 ? 88.836 75.253 33.924 1.00 98.93 364 PHE A C 1
ATOM 2702 O O . PHE A 1 364 ? 89.067 74.239 34.586 1.00 131.30 364 PHE A O 1
ATOM 2710 N N . GLY A 1 365 ? 89.532 75.622 32.838 1.00 106.59 365 GLY A N 1
ATOM 2711 C CA . GLY A 1 365 ? 90.808 75.074 32.461 1.00 100.20 365 GLY A CA 1
ATOM 2712 C C . GLY A 1 365 ? 92.011 75.060 33.425 1.00 92.78 365 GLY A C 1
ATOM 2713 O O . GLY A 1 365 ? 92.465 73.957 33.750 1.00 90.69 365 GLY A O 1
ATOM 2714 N N . ASP A 1 366 ? 92.434 76.222 33.942 1.00 84.83 366 ASP A N 1
ATOM 2715 C CA . ASP A 1 366 ? 93.375 76.339 35.082 1.00 101.51 366 ASP A CA 1
ATOM 2716 C C . ASP A 1 366 ? 92.809 75.694 36.339 1.00 110.74 366 ASP A C 1
ATOM 2717 O O . ASP A 1 366 ? 93.588 75.328 37.246 1.00 105.57 366 ASP A O 1
ATOM 2722 N N . LEU A 1 367 ? 91.481 75.609 36.479 1.00 116.14 367 LEU A N 1
ATOM 2723 C CA . LEU A 1 367 ? 90.836 75.000 37.677 1.00 120.64 367 LEU A CA 1
ATOM 2724 C C . LEU A 1 367 ? 91.184 73.504 37.652 1.00 116.17 367 LEU A C 1
ATOM 2725 O O . LEU A 1 367 ? 91.974 73.086 38.523 1.00 106.92 367 LEU A O 1
ATOM 2730 N N . SER A 1 368 ? 90.719 72.775 36.625 1.00 119.60 368 SER A N 1
ATOM 2731 C CA . SER A 1 368 ? 90.968 71.322 36.373 1.00 117.89 368 SER A CA 1
ATOM 2732 C C . SER A 1 368 ? 92.463 70.971 36.541 1.00 109.22 368 SER A C 1
ATOM 2733 O O . SER A 1 368 ? 92.783 69.854 37.051 1.00 96.76 368 SER A O 1
ATOM 2736 N N . ARG A 1 369 ? 93.354 71.881 36.141 1.00 99.86 369 ARG A N 1
ATOM 2737 C CA . ARG A 1 369 ? 94.826 71.748 36.318 1.00 122.88 369 ARG A CA 1
ATOM 2738 C C . ARG A 1 369 ? 95.101 71.642 37.817 1.00 122.15 369 ARG A C 1
ATOM 2739 O O . ARG A 1 369 ? 95.661 70.608 38.244 1.00 135.69 369 ARG A O 1
ATOM 2747 N N . PHE A 1 370 ? 94.679 72.663 38.573 1.00 105.33 370 PHE A N 1
ATOM 2748 C CA . PHE A 1 370 ? 95.027 72.846 40.004 1.00 105.36 370 PHE A CA 1
ATOM 2749 C C . PHE A 1 370 ? 94.391 71.721 40.842 1.00 105.53 370 PHE A C 1
ATOM 2750 O O . PHE A 1 370 ? 94.970 71.372 41.893 1.00 117.55 370 PHE A O 1
ATOM 2758 N N . LEU A 1 371 ? 93.237 71.183 40.423 1.00 97.28 371 LEU A N 1
ATOM 2759 C CA . LEU A 1 371 ? 92.611 69.974 41.036 1.00 108.48 371 LEU A CA 1
ATOM 2760 C C . LEU A 1 371 ? 93.616 68.813 40.985 1.00 112.73 371 LEU A C 1
ATOM 2761 O O . LEU A 1 371 ? 93.971 68.307 42.083 1.00 105.12 371 LEU A O 1
ATOM 2766 N N . PHE A 1 372 ? 94.018 68.398 39.768 1.00 118.68 372 PHE A N 1
ATOM 2767 C CA . PHE A 1 372 ? 95.118 67.429 39.506 1.00 121.34 372 PHE A CA 1
ATOM 2768 C C . PHE A 1 372 ? 96.292 67.802 40.424 1.00 119.62 372 PHE A C 1
ATOM 2769 O O . PHE A 1 372 ? 96.480 67.097 41.443 1.00 115.29 372 PHE A O 1
ATOM 2777 N N . GLN A 1 373 ? 96.972 68.926 40.138 1.00 104.94 373 GLN A N 1
ATOM 2778 C CA . GLN A 1 373 ? 98.234 69.377 40.800 1.00 100.27 373 GLN A CA 1
ATOM 2779 C C . GLN A 1 373 ? 98.115 69.411 42.329 1.00 105.72 373 GLN A C 1
ATOM 2780 O O . GLN A 1 373 ? 99.175 69.487 42.973 1.00 109.92 373 GLN A O 1
ATOM 2786 N N . HIS A 1 374 ? 96.909 69.415 42.864 1.00 122.56 374 HIS A N 1
ATOM 2787 C CA . HIS A 1 374 ? 96.778 69.455 44.297 1.00 120.25 374 HIS A CA 1
ATOM 2788 C C . HIS A 1 374 ? 96.447 68.101 44.813 1.00 120.17 374 HIS A C 1
ATOM 2789 O O . HIS A 1 374 ? 96.680 67.805 45.963 1.00 131.78 374 HIS A O 1
ATOM 2796 N N . PHE A 1 375 ? 95.851 67.275 43.984 1.00 105.19 375 PHE A N 1
ATOM 2797 C CA . PHE A 1 375 ? 95.542 65.959 44.464 1.00 110.12 375 PHE A CA 1
ATOM 2798 C C . PHE A 1 375 ? 96.670 65.002 44.178 1.00 123.52 375 PHE A C 1
ATOM 2799 O O . PHE A 1 375 ? 96.667 63.888 44.657 1.00 118.02 375 PHE A O 1
ATOM 2807 N N . THR A 1 376 ? 97.634 65.437 43.384 1.00 146.92 376 THR A N 1
ATOM 2808 C CA . THR A 1 376 ? 98.777 64.611 43.118 1.00 133.61 376 THR A CA 1
ATOM 2809 C C . THR A 1 376 ? 99.630 64.813 44.345 1.00 113.82 376 THR A C 1
ATOM 2810 O O . THR A 1 376 ? 99.648 63.962 45.223 1.00 113.76 376 THR A O 1
ATOM 2814 N N . GLY A 1 377 ? 100.316 65.945 44.421 1.00 108.75 377 GLY A N 1
ATOM 2815 C CA . GLY A 1 377 ? 101.140 66.248 45.574 1.00 115.46 377 GLY A CA 1
ATOM 2816 C C . GLY A 1 377 ? 100.229 66.247 46.777 1.00 126.14 377 GLY A C 1
ATOM 2817 O O . GLY A 1 377 ? 99.473 67.190 46.962 1.00 146.36 377 GLY A O 1
ATOM 2818 N N . SER A 1 378 ? 100.299 65.156 47.541 1.00 130.29 378 SER A N 1
ATOM 2819 C CA . SER A 1 378 ? 99.492 64.869 48.737 1.00 130.80 378 SER A CA 1
ATOM 2820 C C . SER A 1 378 ? 98.006 64.635 48.587 1.00 117.88 378 SER A C 1
ATOM 2821 O O . SER A 1 378 ? 97.207 65.448 49.001 1.00 78.06 378 SER A O 1
ATOM 2824 N N . PRO A 1 379 ? 97.653 63.492 48.003 1.00 120.80 379 PRO A N 1
ATOM 2825 C CA . PRO A 1 379 ? 96.327 62.963 47.719 1.00 109.32 379 PRO A CA 1
ATOM 2826 C C . PRO A 1 379 ? 95.596 62.431 48.907 1.00 87.12 379 PRO A C 1
ATOM 2827 O O . PRO A 1 379 ? 96.159 62.264 49.968 1.00 84.90 379 PRO A O 1
ATOM 2831 N N . TYR A 1 380 ? 94.339 62.098 48.687 1.00 84.02 380 TYR A N 1
ATOM 2832 C CA . TYR A 1 380 ? 93.434 61.651 49.724 1.00 101.71 380 TYR A CA 1
ATOM 2833 C C . TYR A 1 380 ? 93.520 60.194 50.109 1.00 113.71 380 TYR A C 1
ATOM 2834 O O . TYR A 1 380 ? 93.086 59.333 49.372 1.00 147.43 380 TYR A O 1
ATOM 2843 N N . SER A 1 381 ? 94.070 59.916 51.281 1.00 122.04 381 SER A N 1
ATOM 2844 C CA . SER A 1 381 ? 94.160 58.545 51.745 1.00 122.73 381 SER A CA 1
ATOM 2845 C C . SER A 1 381 ? 92.744 58.069 51.975 1.00 117.51 381 SER A C 1
ATOM 2846 O O . SER A 1 381 ? 91.972 58.742 52.630 1.00 125.30 381 SER A O 1
ATOM 2849 N N . ASP A 1 382 ? 92.425 56.885 51.478 1.00 120.91 382 ASP A N 1
ATOM 2850 C CA . ASP A 1 382 ? 91.081 56.319 51.556 1.00 137.03 382 ASP A CA 1
ATOM 2851 C C . ASP A 1 382 ? 90.814 55.515 52.814 1.00 132.55 382 ASP A C 1
ATOM 2852 O O . ASP A 1 382 ? 91.637 55.435 53.709 1.00 125.18 382 ASP A O 1
ATOM 2857 N N . ALA A 1 383 ? 89.631 54.904 52.853 1.00 145.05 383 ALA A N 1
ATOM 2858 C CA . ALA A 1 383 ? 89.187 54.070 53.962 1.00 151.35 383 ALA A CA 1
ATOM 2859 C C . ALA A 1 383 ? 90.202 53.126 54.587 1.00 155.21 383 ALA A C 1
ATOM 2860 O O . ALA A 1 383 ? 90.095 52.768 55.749 1.00 150.54 383 ALA A O 1
ATOM 2862 N N . ALA A 1 384 ? 91.165 52.684 53.798 1.00 139.06 384 ALA A N 1
ATOM 2863 C CA . ALA A 1 384 ? 92.212 51.831 54.312 1.00 120.93 384 ALA A CA 1
ATOM 2864 C C . ALA A 1 384 ? 93.500 52.622 54.435 1.00 119.63 384 ALA A C 1
ATOM 2865 O O . ALA A 1 384 ? 94.562 52.054 54.607 1.00 120.49 384 ALA A O 1
ATOM 2867 N N . GLY A 1 385 ? 93.412 53.939 54.314 1.00 132.59 385 GLY A N 1
ATOM 2868 C CA . GLY A 1 385 ? 94.575 54.793 54.413 1.00 153.68 385 GLY A CA 1
ATOM 2869 C C . GLY A 1 385 ? 95.645 54.472 53.395 1.00 145.48 385 GLY A C 1
ATOM 2870 O O . GLY A 1 385 ? 96.827 54.523 53.697 1.00 117.30 385 GLY A O 1
ATOM 2871 N N . ARG A 1 386 ? 95.154 54.148 52.205 1.00 30.00 386 ARG A N 1
ATOM 2872 C CA . ARG A 1 386 ? 95.958 53.836 51.051 1.00 30.00 386 ARG A CA 1
ATOM 2873 C C . ARG A 1 386 ? 95.582 54.817 49.963 1.00 30.00 386 ARG A C 1
ATOM 2874 O O . ARG A 1 386 ? 94.539 54.704 49.334 1.00 30.00 386 ARG A O 1
ATOM 2882 N N . PRO A 1 387 ? 96.449 55.794 49.753 1.00 112.64 387 PRO A N 1
ATOM 2883 C CA . PRO A 1 387 ? 96.483 56.938 48.845 1.00 134.52 387 PRO A CA 1
ATOM 2884 C C . PRO A 1 387 ? 95.990 56.826 47.420 1.00 137.64 387 PRO A C 1
ATOM 2885 O O . PRO A 1 387 ? 96.277 55.821 46.781 1.00 146.92 387 PRO A O 1
ATOM 2889 N N . ILE A 1 388 ? 95.197 57.799 46.975 1.00 147.14 388 ILE A N 1
ATOM 2890 C CA . ILE A 1 388 ? 94.669 57.806 45.615 1.00 136.20 388 ILE A CA 1
ATOM 2891 C C . ILE A 1 388 ? 95.244 58.017 44.232 1.00 138.75 388 ILE A C 1
ATOM 2892 O O . ILE A 1 388 ? 96.269 58.661 44.038 1.00 102.01 388 ILE A O 1
ATOM 2897 N N . HIS A 1 389 ? 94.500 57.497 43.271 1.00 165.88 389 HIS A N 1
ATOM 2898 C CA . HIS A 1 389 ? 94.847 57.552 41.873 1.00 163.88 389 HIS A CA 1
ATOM 2899 C C . HIS A 1 389 ? 94.067 58.645 41.190 1.00 163.46 389 HIS A C 1
ATOM 2900 O O . HIS A 1 389 ? 92.938 58.427 40.771 1.00 139.74 389 HIS A O 1
ATOM 2907 N N . VAL A 1 390 ? 94.658 59.831 41.086 1.00 177.18 390 VAL A N 1
ATOM 2908 C CA . VAL A 1 390 ? 93.975 60.958 40.460 1.00 164.15 390 VAL A CA 1
ATOM 2909 C C . VAL A 1 390 ? 94.787 61.603 39.341 1.00 144.64 390 VAL A C 1
ATOM 2910 O O . VAL A 1 390 ? 95.877 62.123 39.577 1.00 130.42 390 VAL A O 1
ATOM 2914 N N . PRO A 1 391 ? 94.249 61.566 38.113 1.00 109.18 391 PRO A N 1
ATOM 2915 C CA . PRO A 1 391 ? 94.887 62.152 36.935 1.00 100.92 391 PRO A CA 1
ATOM 2916 C C . PRO A 1 391 ? 94.391 63.576 36.710 1.00 112.55 391 PRO A C 1
ATOM 2917 O O . PRO A 1 391 ? 93.921 64.212 37.653 1.00 107.98 391 PRO A O 1
ATOM 2921 N N . PRO A 1 392 ? 94.494 64.073 35.469 1.00 126.46 392 PRO A N 1
ATOM 2922 C CA . PRO A 1 392 ? 94.044 65.425 35.128 1.00 134.36 392 PRO A CA 1
ATOM 2923 C C . PRO A 1 392 ? 92.560 65.448 34.775 1.00 136.90 392 PRO A C 1
ATOM 2924 O O . PRO A 1 392 ? 92.101 64.601 34.008 1.00 126.33 392 PRO A O 1
ATOM 2928 N N . MET A 1 393 ? 91.824 66.404 35.334 1.00 127.03 393 MET A N 1
ATOM 2929 C CA . MET A 1 393 ? 90.396 66.525 35.064 1.00 122.01 393 MET A CA 1
ATOM 2930 C C . MET A 1 393 ? 90.145 66.611 33.563 1.00 113.98 393 MET A C 1
ATOM 2931 O O . MET A 1 393 ? 90.802 67.379 32.861 1.00 109.42 393 MET A O 1
ATOM 2936 N N . ARG A 1 394 ? 89.194 65.821 33.075 1.00 110.32 394 ARG A N 1
ATOM 2937 C CA . ARG A 1 394 ? 88.873 65.811 31.618 1.00 124.92 394 ARG A CA 1
ATOM 2938 C C . ARG A 1 394 ? 87.561 66.586 31.367 1.00 115.07 394 ARG A C 1
ATOM 2939 O O . ARG A 1 394 ? 86.490 66.054 31.665 1.00 110.06 394 ARG A O 1
ATOM 2947 N N . LEU A 1 395 ? 87.630 67.774 30.759 1.00 111.44 395 LEU A N 1
ATOM 2948 C CA . LEU A 1 395 ? 86.478 68.705 30.598 1.00 109.87 395 LEU A CA 1
ATOM 2949 C C . LEU A 1 395 ? 85.851 68.626 29.195 1.00 106.08 395 LEU A C 1
ATOM 2950 O O . LEU A 1 395 ? 86.562 68.927 28.215 1.00 112.31 395 LEU A O 1
ATOM 2955 N N . PHE A 1 396 ? 84.536 68.386 29.116 1.00 106.30 396 PHE A N 1
ATOM 2956 C CA . PHE A 1 396 ? 83.771 68.209 27.849 1.00 115.55 396 PHE A CA 1
ATOM 2957 C C . PHE A 1 396 ? 82.918 69.435 27.455 1.00 120.19 396 PHE A C 1
ATOM 2958 O O . PHE A 1 396 ? 82.368 70.203 28.279 1.00 113.88 396 PHE A O 1
ATOM 2966 N N . ASP A 1 397 ? 82.831 69.605 26.136 1.00 123.08 397 ASP A N 1
ATOM 2967 C CA . ASP A 1 397 ? 82.099 70.687 25.440 1.00 105.74 397 ASP A CA 1
ATOM 2968 C C . ASP A 1 397 ? 80.638 70.312 25.285 1.00 95.95 397 ASP A C 1
ATOM 2969 O O . ASP A 1 397 ? 79.889 71.194 24.880 1.00 120.17 397 ASP A O 1
ATOM 2974 N N . THR A 1 398 ? 80.256 69.066 25.563 1.00 90.59 398 THR A N 1
ATOM 2975 C CA . THR A 1 398 ? 78.932 68.535 25.150 1.00 108.22 398 THR A CA 1
ATOM 2976 C C . THR A 1 398 ? 78.483 67.419 26.086 1.00 100.06 398 THR A C 1
ATOM 2977 O O . THR A 1 398 ? 79.348 66.687 26.581 1.00 102.68 398 THR A O 1
ATOM 2981 N N . MET A 1 399 ? 77.169 67.287 26.257 1.00 102.80 399 MET A N 1
ATOM 2982 C CA . MET A 1 399 ? 76.507 66.115 26.883 1.00 117.84 399 MET A CA 1
ATOM 2983 C C . MET A 1 399 ? 76.685 64.891 25.979 1.00 129.24 399 MET A C 1
ATOM 2984 O O . MET A 1 399 ? 76.319 63.776 26.391 1.00 138.99 399 MET A O 1
ATOM 2989 N N . GLU A 1 400 ? 77.155 65.108 24.754 1.00 150.60 400 GLU A N 1
ATOM 2990 C CA . GLU A 1 400 ? 77.639 64.032 23.851 1.00 164.40 400 GLU A CA 1
ATOM 2991 C C . GLU A 1 400 ? 78.868 63.385 24.494 1.00 139.21 400 GLU A C 1
ATOM 2992 O O . GLU A 1 400 ? 78.724 62.266 25.029 1.00 111.78 400 GLU A O 1
ATOM 2998 N N . GLN A 1 401 ? 79.991 64.113 24.484 1.00 126.57 401 GLN A N 1
ATOM 2999 C CA . GLN A 1 401 ? 81.354 63.645 24.847 1.00 129.14 401 GLN A CA 1
ATOM 3000 C C . GLN A 1 401 ? 81.467 63.373 26.360 1.00 131.91 401 GLN A C 1
ATOM 3001 O O . GLN A 1 401 ? 82.415 62.671 26.769 1.00 135.16 401 GLN A O 1
ATOM 3007 N N . PHE A 1 402 ? 80.558 63.904 27.178 1.00 120.84 402 PHE A N 1
ATOM 3008 C CA . PHE A 1 402 ? 80.479 63.587 28.628 1.00 114.42 402 PHE A CA 1
ATOM 3009 C C . PHE A 1 402 ? 79.781 62.226 28.809 1.00 110.50 402 PHE A C 1
ATOM 3010 O O . PHE A 1 402 ? 80.281 61.387 29.553 1.00 128.89 402 PHE A O 1
ATOM 3018 N N . ALA A 1 403 ? 78.665 61.974 28.136 1.00 113.66 403 ALA A N 1
ATOM 3019 C CA . ALA A 1 403 ? 77.928 60.694 28.252 1.00 123.10 403 ALA A CA 1
ATOM 3020 C C . ALA A 1 403 ? 78.719 59.582 27.542 1.00 136.69 403 ALA A C 1
ATOM 3021 O O . ALA A 1 403 ? 78.445 58.380 27.821 1.00 128.82 403 ALA A O 1
ATOM 3023 N N . SER A 1 404 ? 79.647 59.970 26.650 1.00 143.41 404 SER A N 1
ATOM 3024 C CA . SER A 1 404 ? 80.637 59.088 25.969 1.00 148.40 404 SER A CA 1
ATOM 3025 C C . SER A 1 404 ? 81.722 58.558 26.907 1.00 140.11 404 SER A C 1
ATOM 3026 O O . SER A 1 404 ? 82.771 58.087 26.440 1.00 165.31 404 SER A O 1
ATOM 3029 N N . TYR A 1 405 ? 81.479 58.793 28.181 1.00 140.11 405 TYR A N 1
ATOM 3030 C CA . TYR A 1 405 ? 82.354 58.397 29.249 1.00 117.26 405 TYR A CA 1
ATOM 3031 C C . TYR A 1 405 ? 81.781 57.344 30.173 1.00 127.36 405 TYR A C 1
ATOM 3032 O O . TYR A 1 405 ? 82.149 57.283 31.335 1.00 84.67 405 TYR A O 1
ATOM 3041 N N . VAL A 1 406 ? 80.823 56.571 29.670 1.00 152.91 406 VAL A N 1
ATOM 3042 C CA . VAL A 1 406 ? 80.267 55.469 30.406 1.00 155.64 406 VAL A CA 1
ATOM 3043 C C . VAL A 1 406 ? 81.219 54.419 29.946 1.00 155.31 406 VAL A C 1
ATOM 3044 O O . VAL A 1 406 ? 80.978 53.218 30.007 1.00 185.63 406 VAL A O 1
ATOM 3048 N N . GLU A 1 407 ? 82.354 54.921 29.493 1.00 132.79 407 GLU A N 1
ATOM 3049 C CA . GLU A 1 407 ? 83.417 54.086 29.023 1.00 121.24 407 GLU A CA 1
ATOM 3050 C C . GLU A 1 407 ? 84.115 53.742 30.302 1.00 126.57 407 GLU A C 1
ATOM 3051 O O . GLU A 1 407 ? 85.156 53.117 30.301 1.00 151.83 407 GLU A O 1
ATOM 3057 N N . THR A 1 408 ? 83.568 54.231 31.403 1.00 132.25 408 THR A N 1
ATOM 3058 C CA . THR A 1 408 ? 84.101 53.940 32.726 1.00 122.62 408 THR A CA 1
ATOM 3059 C C . THR A 1 408 ? 83.451 52.753 33.408 1.00 109.80 408 THR A C 1
ATOM 3060 O O . THR A 1 408 ? 84.132 51.862 33.868 1.00 121.60 408 THR A O 1
ATOM 3064 N N . ASP A 1 409 ? 82.119 52.726 33.428 1.00 116.57 409 ASP A N 1
ATOM 3065 C CA . ASP A 1 409 ? 81.337 51.603 33.951 1.00 144.04 409 ASP A CA 1
ATOM 3066 C C . ASP A 1 409 ? 81.934 50.230 33.721 1.00 172.00 409 ASP A C 1
ATOM 3067 O O . ASP A 1 409 ? 81.917 49.357 34.582 1.00 201.90 409 ASP A O 1
ATOM 3072 N N . ALA A 1 410 ? 82.436 50.066 32.512 1.00 155.62 410 ALA A N 1
ATOM 3073 C CA . ALA A 1 410 ? 83.032 48.879 31.999 1.00 135.61 410 ALA A CA 1
ATOM 3074 C C . ALA A 1 410 ? 84.500 48.957 32.308 1.00 150.19 410 ALA A C 1
ATOM 3075 O O . ALA A 1 410 ? 85.052 48.095 32.978 1.00 163.50 410 ALA A O 1
ATOM 3077 N N . LEU A 1 411 ? 85.109 50.051 31.870 1.00 144.95 411 LEU A N 1
ATOM 3078 C CA . LEU A 1 411 ? 86.520 50.298 32.090 1.00 138.40 411 LEU A CA 1
ATOM 3079 C C . LEU A 1 411 ? 86.811 50.299 33.568 1.00 140.51 411 LEU A C 1
ATOM 3080 O O . LEU A 1 411 ? 87.537 49.453 34.066 1.00 102.50 411 LEU A O 1
ATOM 3085 N N . LEU A 1 412 ? 86.272 51.278 34.276 1.00 180.27 412 LEU A N 1
ATOM 3086 C CA . LEU A 1 412 ? 86.506 51.303 35.759 1.00 164.99 412 LEU A CA 1
ATOM 3087 C C . LEU A 1 412 ? 86.043 49.950 36.346 1.00 135.34 412 LEU A C 1
ATOM 3088 O O . LEU A 1 412 ? 86.348 49.724 37.497 1.00 123.65 412 LEU A O 1
ATOM 3093 N N . ARG A 1 413 ? 85.362 49.063 35.603 1.00 120.61 413 ARG A N 1
ATOM 3094 C CA . ARG A 1 413 ? 84.943 47.730 36.121 1.00 123.26 413 ARG A CA 1
ATOM 3095 C C . ARG A 1 413 ? 86.059 46.678 35.870 1.00 138.54 413 ARG A C 1
ATOM 3096 O O . ARG A 1 413 ? 85.751 45.463 35.955 1.00 121.14 413 ARG A O 1
ATOM 3104 N N . ALA A 1 414 ? 87.328 47.092 35.641 1.00 150.16 414 ALA A N 1
ATOM 3105 C CA . ALA A 1 414 ? 88.549 46.270 35.895 1.00 138.57 414 ALA A CA 1
ATOM 3106 C C . ALA A 1 414 ? 88.980 45.529 37.165 1.00 161.62 414 ALA A C 1
ATOM 3107 O O . ALA A 1 414 ? 89.932 44.744 37.042 1.00 202.77 414 ALA A O 1
ATOM 3109 N N . GLY A 1 415 ? 88.301 45.759 38.276 1.00 146.10 415 GLY A N 1
ATOM 3110 C CA . GLY A 1 415 ? 88.626 45.098 39.515 1.00 146.46 415 GLY A CA 1
ATOM 3111 C C . GLY A 1 415 ? 88.289 43.645 39.314 1.00 156.91 415 GLY A C 1
ATOM 3112 O O . GLY A 1 415 ? 88.338 42.867 40.254 1.00 131.87 415 GLY A O 1
ATOM 3113 N N . ARG A 1 416 ? 87.844 43.262 38.134 1.00 169.74 416 ARG A N 1
ATOM 3114 C CA . ARG A 1 416 ? 87.483 41.866 37.963 1.00 165.44 416 ARG A CA 1
ATOM 3115 C C . ARG A 1 416 ? 88.131 41.284 36.723 1.00 167.84 416 ARG A C 1
ATOM 3116 O O . ARG A 1 416 ? 87.499 41.158 35.684 1.00 151.70 416 ARG A O 1
ATOM 3124 N N . LEU A 1 417 ? 89.399 40.913 36.842 1.00 30.00 417 LEU A N 1
ATOM 3125 C CA . LEU A 1 417 ? 90.129 40.385 35.698 1.00 30.00 417 LEU A CA 1
ATOM 3126 C C . LEU A 1 417 ? 91.063 39.212 35.992 1.00 30.00 417 LEU A C 1
ATOM 3127 O O . LEU A 1 417 ? 91.748 38.738 35.097 1.00 30.00 417 LEU A O 1
ATOM 3132 N N . ALA A 1 418 ? 91.091 38.747 37.232 1.00 150.55 418 ALA A N 1
ATOM 3133 C CA . ALA A 1 418 ? 91.966 37.649 37.614 1.00 147.84 418 ALA A CA 1
ATOM 3134 C C . ALA A 1 418 ? 91.823 36.422 36.726 1.00 172.29 418 ALA A C 1
ATOM 3135 O O . ALA A 1 418 ? 92.761 36.034 36.040 1.00 185.09 418 ALA A O 1
ATOM 3137 N N . GLY A 1 419 ? 90.649 35.808 36.745 1.00 176.35 419 GLY A N 1
ATOM 3138 C CA . GLY A 1 419 ? 90.402 34.630 35.940 1.00 166.70 419 GLY A CA 1
ATOM 3139 C C . GLY A 1 419 ? 89.298 34.862 34.934 1.00 172.25 419 GLY A C 1
ATOM 3140 O O . GLY A 1 419 ? 88.972 35.998 34.611 1.00 179.24 419 GLY A O 1
ATOM 3141 N N . ALA A 1 420 ? 88.715 33.779 34.438 1.00 178.96 420 ALA A N 1
ATOM 3142 C CA . ALA A 1 420 ? 87.640 33.879 33.464 1.00 171.69 420 ALA A CA 1
ATOM 3143 C C . ALA A 1 420 ? 86.441 33.031 33.870 1.00 159.11 420 ALA A C 1
ATOM 3144 O O . ALA A 1 420 ? 85.418 33.025 33.188 1.00 141.08 420 ALA A O 1
ATOM 3146 N N . GLU A 1 435 ? 77.349 43.935 28.241 1.00 159.19 435 GLU A N 1
ATOM 3147 C CA . GLU A 1 435 ? 76.702 44.938 29.131 1.00 172.88 435 GLU A CA 1
ATOM 3148 C C . GLU A 1 435 ? 76.990 44.569 30.600 1.00 181.96 435 GLU A C 1
ATOM 3149 O O . GLU A 1 435 ? 77.044 43.351 30.900 1.00 152.56 435 GLU A O 1
ATOM 3155 N N . LEU A 1 436 ? 77.215 45.577 31.462 1.00 194.49 436 LEU A N 1
ATOM 3156 C CA . LEU A 1 436 ? 77.092 45.489 32.952 1.00 208.54 436 LEU A CA 1
ATOM 3157 C C . LEU A 1 436 ? 76.251 46.683 33.440 1.00 207.77 436 LEU A C 1
ATOM 3158 O O . LEU A 1 436 ? 76.208 47.720 32.734 1.00 175.42 436 LEU A O 1
ATOM 3163 N N . CYS A 1 437 ? 75.568 46.514 34.579 1.00 205.78 437 CYS A N 1
ATOM 3164 C CA . CYS A 1 437 ? 74.650 47.511 35.192 1.00 181.67 437 CYS A CA 1
ATOM 3165 C C . CYS A 1 437 ? 75.446 48.739 35.669 1.00 187.85 437 CYS A C 1
ATOM 3166 O O . CYS A 1 437 ? 76.455 48.577 36.423 1.00 150.01 437 CYS A O 1
ATOM 3169 N N . ALA A 1 438 ? 74.972 49.917 35.242 1.00 184.69 438 ALA A N 1
ATOM 3170 C CA . ALA A 1 438 ? 75.594 51.253 35.394 1.00 157.34 438 ALA A CA 1
ATOM 3171 C C . ALA A 1 438 ? 74.513 52.284 35.745 1.00 159.03 438 ALA A C 1
ATOM 3172 O O . ALA A 1 438 ? 74.203 53.138 34.898 1.00 141.70 438 ALA A O 1
ATOM 3174 N N . LYS A 1 439 ? 73.931 52.183 36.945 1.00 168.57 439 LYS A N 1
ATOM 3175 C CA . LYS A 1 439 ? 73.101 53.258 37.558 1.00 156.09 439 LYS A CA 1
ATOM 3176 C C . LYS A 1 439 ? 74.072 54.277 38.151 1.00 142.16 439 LYS A C 1
ATOM 3177 O O . LYS A 1 439 ? 73.589 55.267 38.715 1.00 148.18 439 LYS A O 1
ATOM 3183 N N . SER A 1 440 ? 75.381 54.009 38.032 1.00 141.22 440 SER A N 1
ATOM 3184 C CA . SER A 1 440 ? 76.491 54.862 38.531 1.00 145.96 440 SER A CA 1
ATOM 3185 C C . SER A 1 440 ? 76.802 56.006 37.562 1.00 147.85 440 SER A C 1
ATOM 3186 O O . SER A 1 440 ? 77.212 57.081 38.051 1.00 152.48 440 SER A O 1
ATOM 3189 N N . VAL A 1 441 ? 76.659 55.779 36.252 1.00 154.57 441 VAL A N 1
ATOM 3190 C CA . VAL A 1 441 ? 76.890 56.826 35.207 1.00 167.36 441 VAL A CA 1
ATOM 3191 C C . VAL A 1 441 ? 75.664 57.754 35.202 1.00 170.00 441 VAL A C 1
ATOM 3192 O O . VAL A 1 441 ? 75.847 58.990 35.296 1.00 170.53 441 VAL A O 1
ATOM 3196 N N . GLU A 1 442 ? 74.461 57.171 35.141 1.00 157.49 442 GLU A N 1
ATOM 3197 C CA . GLU A 1 442 ? 73.157 57.870 35.295 1.00 144.72 442 GLU A CA 1
ATOM 3198 C C . GLU A 1 442 ? 73.166 59.021 36.310 1.00 148.14 442 GLU A C 1
ATOM 3199 O O . GLU A 1 442 ? 72.341 59.939 36.128 1.00 151.71 442 GLU A O 1
ATOM 3205 N N . GLN A 1 443 ? 74.066 58.973 37.312 1.00 141.38 443 GLN A N 1
ATOM 3206 C CA . GLN A 1 443 ? 74.240 60.014 38.371 1.00 136.28 443 GLN A CA 1
ATOM 3207 C C . GLN A 1 443 ? 75.392 60.961 38.042 1.00 127.89 443 GLN A C 1
ATOM 3208 O O . GLN A 1 443 ? 75.257 62.154 38.350 1.00 134.18 443 GLN A O 1
ATOM 3214 N N . THR A 1 444 ? 76.496 60.451 37.499 1.00 115.30 444 THR A N 1
ATOM 3215 C CA . THR A 1 444 ? 77.678 61.283 37.147 1.00 118.74 444 THR A CA 1
ATOM 3216 C C . THR A 1 444 ? 77.309 62.120 35.919 1.00 120.59 444 THR A C 1
ATOM 3217 O O . THR A 1 444 ? 78.001 63.126 35.660 1.00 110.54 444 THR A O 1
ATOM 3221 N N . ILE A 1 445 ? 76.233 61.714 35.232 1.00 127.71 445 ILE A N 1
ATOM 3222 C CA . ILE A 1 445 ? 75.636 62.371 34.031 1.00 124.09 445 ILE A CA 1
ATOM 3223 C C . ILE A 1 445 ? 74.684 63.468 34.528 1.00 128.50 445 ILE A C 1
ATOM 3224 O O . ILE A 1 445 ? 74.878 64.635 34.137 1.00 133.95 445 ILE A O 1
ATOM 3229 N N . TYR A 1 446 ? 73.742 63.100 35.406 1.00 121.21 446 TYR A N 1
ATOM 3230 C CA . TYR A 1 446 ? 72.805 64.001 36.127 1.00 110.24 446 TYR A CA 1
ATOM 3231 C C . TYR A 1 446 ? 73.639 65.085 36.814 1.00 101.01 446 TYR A C 1
ATOM 3232 O O . TYR A 1 446 ? 73.490 66.264 36.476 1.00 97.73 446 TYR A O 1
ATOM 3241 N N . LEU A 1 447 ? 74.555 64.671 37.692 1.00 106.87 447 LEU A N 1
ATOM 3242 C CA . LEU A 1 447 ? 75.559 65.546 38.362 1.00 110.59 447 LEU A CA 1
ATOM 3243 C C . LEU A 1 447 ? 75.909 66.699 37.424 1.00 103.19 447 LEU A C 1
ATOM 3244 O O . LEU A 1 447 ? 75.850 67.847 37.876 1.00 108.76 447 LEU A O 1
ATOM 3249 N N . GLY A 1 448 ? 76.268 66.375 36.178 1.00 102.16 448 GLY A N 1
ATOM 3250 C CA . GLY A 1 448 ? 76.866 67.308 35.204 1.00 113.34 448 GLY A CA 1
ATOM 3251 C C . GLY A 1 448 ? 75.815 68.027 34.375 1.00 116.45 448 GLY A C 1
ATOM 3252 O O . GLY A 1 448 ? 76.074 69.189 33.970 1.00 115.77 448 GLY A O 1
ATOM 3253 N N . SER A 1 449 ? 74.685 67.360 34.106 1.00 116.69 449 SER A N 1
ATOM 3254 C CA . SER A 1 449 ? 73.453 67.975 33.537 1.00 123.43 449 SER A CA 1
ATOM 3255 C C . SER A 1 449 ? 73.129 69.249 34.323 1.00 119.16 449 SER A C 1
ATOM 3256 O O . SER A 1 449 ? 72.925 70.315 33.716 1.00 124.80 449 SER A O 1
ATOM 3259 N N . ILE A 1 450 ? 73.145 69.106 35.644 1.00 106.25 450 ILE A N 1
ATOM 3260 C CA . ILE A 1 450 ? 72.696 70.100 36.652 1.00 94.18 450 ILE A CA 1
ATOM 3261 C C . ILE A 1 450 ? 73.692 71.254 36.813 1.00 94.30 450 ILE A C 1
ATOM 3262 O O . ILE A 1 450 ? 73.236 72.383 37.071 1.00 117.71 450 ILE A O 1
ATOM 3267 N N . TYR A 1 451 ? 74.996 70.992 36.730 1.00 90.33 451 TYR A N 1
ATOM 3268 C CA . TYR A 1 451 ? 76.060 72.025 36.886 1.00 98.37 451 TYR A CA 1
ATOM 3269 C C . TYR A 1 451 ? 76.252 72.771 35.550 1.00 102.46 451 TYR A C 1
ATOM 3270 O O . TYR A 1 451 ? 76.858 73.889 35.514 1.00 76.11 451 TYR A O 1
ATOM 3279 N N . GLN A 1 452 ? 75.724 72.175 34.473 1.00 109.66 452 GLN A N 1
ATOM 3280 C CA . GLN A 1 452 ? 75.771 72.707 33.083 1.00 119.25 452 GLN A CA 1
ATOM 3281 C C . GLN A 1 452 ? 75.647 74.228 33.066 1.00 109.74 452 GLN A C 1
ATOM 3282 O O . GLN A 1 452 ? 76.507 74.909 32.502 1.00 101.87 452 GLN A O 1
ATOM 3288 N N . PRO A 1 453 ? 74.551 74.793 33.631 1.00 94.52 453 PRO A N 1
ATOM 3289 C CA . PRO A 1 453 ? 74.192 76.192 33.378 1.00 95.28 453 PRO A CA 1
ATOM 3290 C C . PRO A 1 453 ? 75.244 77.150 33.944 1.00 89.64 453 PRO A C 1
ATOM 3291 O O . PRO A 1 453 ? 75.313 78.346 33.526 1.00 79.48 453 PRO A O 1
ATOM 3295 N N . TYR A 1 454 ? 76.041 76.605 34.863 1.00 77.65 454 TYR A N 1
ATOM 3296 C CA . TYR A 1 454 ? 77.003 77.395 35.660 1.00 89.43 454 TYR A CA 1
ATOM 3297 C C . TYR A 1 454 ? 78.394 77.198 35.052 1.00 85.65 454 TYR A C 1
ATOM 3298 O O . TYR A 1 454 ? 79.271 78.146 35.147 1.00 68.98 454 TYR A O 1
ATOM 3307 N N . THR A 1 455 ? 78.581 76.008 34.460 1.00 93.17 455 THR A N 1
ATOM 3308 C CA . THR A 1 455 ? 79.822 75.561 33.775 1.00 102.95 455 THR A CA 1
ATOM 3309 C C . THR A 1 455 ? 79.883 76.263 32.409 1.00 112.46 455 THR A C 1
ATOM 3310 O O . THR A 1 455 ? 80.995 76.448 31.871 1.00 105.89 455 THR A O 1
ATOM 3314 N N . PHE A 1 456 ? 78.723 76.693 31.908 1.00 109.17 456 PHE A N 1
ATOM 3315 C CA . PHE A 1 456 ? 78.568 77.427 30.629 1.00 117.40 456 PHE A CA 1
ATOM 3316 C C . PHE A 1 456 ? 77.995 78.830 30.878 1.00 111.01 456 PHE A C 1
ATOM 3317 O O . PHE A 1 456 ? 77.280 79.382 30.013 1.00 118.24 456 PHE A O 1
ATOM 3325 N N . TYR A 1 457 ? 78.315 79.426 32.022 1.00 99.14 457 TYR A N 1
ATOM 3326 C CA . TYR A 1 457 ? 77.757 80.739 32.422 1.00 94.96 457 TYR A CA 1
ATOM 3327 C C . TYR A 1 457 ? 78.267 81.839 31.472 1.00 85.65 457 TYR A C 1
ATOM 3328 O O . TYR A 1 457 ? 79.491 82.119 31.424 1.00 65.89 457 TYR A O 1
ATOM 3337 N N . GLY A 1 458 ? 77.330 82.466 30.749 1.00 81.83 458 GLY A N 1
ATOM 3338 C CA . GLY A 1 458 ? 77.547 83.645 29.880 1.00 85.34 458 GLY A CA 1
ATOM 3339 C C . GLY A 1 458 ? 77.993 84.861 30.704 1.00 89.30 458 GLY A C 1
ATOM 3340 O O . GLY A 1 458 ? 78.612 85.795 30.121 1.00 84.92 458 GLY A O 1
ATOM 3341 N N . GLY A 1 459 ? 77.674 84.868 32.002 1.00 87.94 459 GLY A N 1
ATOM 3342 C CA . GLY A 1 459 ? 77.936 86.008 32.900 1.00 93.03 459 GLY A CA 1
ATOM 3343 C C . GLY A 1 459 ? 79.368 86.492 32.816 1.00 84.70 459 GLY A C 1
ATOM 3344 O O . GLY A 1 459 ? 80.203 85.777 32.267 1.00 82.83 459 GLY A O 1
ATOM 3345 N N . ARG A 1 460 ? 79.632 87.684 33.333 1.00 82.62 460 ARG A N 1
ATOM 3346 C CA . ARG A 1 460 ? 81.005 88.177 33.601 1.00 96.44 460 ARG A CA 1
ATOM 3347 C C . ARG A 1 460 ? 80.341 89.307 34.405 1.00 94.26 460 ARG A C 1
ATOM 3348 O O . ARG A 1 460 ? 79.305 89.829 33.968 1.00 92.25 460 ARG A O 1
ATOM 3356 N N . PHE A 1 461 ? 80.948 89.674 35.536 1.00 88.14 461 PHE A N 1
ATOM 3357 C CA . PHE A 1 461 ? 80.335 90.458 36.640 1.00 74.45 461 PHE A CA 1
ATOM 3358 C C . PHE A 1 461 ? 81.331 91.620 36.713 1.00 71.19 461 PHE A C 1
ATOM 3359 O O . PHE A 1 461 ? 82.394 91.439 37.340 1.00 65.35 461 PHE A O 1
ATOM 3367 N N . ASP A 1 462 ? 80.964 92.770 36.122 1.00 75.60 462 ASP A N 1
ATOM 3368 C CA . ASP A 1 462 ? 81.702 94.060 36.236 1.00 85.16 462 ASP A CA 1
ATOM 3369 C C . ASP A 1 462 ? 81.928 94.363 37.720 1.00 83.57 462 ASP A C 1
ATOM 3370 O O . ASP A 1 462 ? 80.985 94.258 38.517 1.00 76.89 462 ASP A O 1
ATOM 3375 N N . ASN A 1 463 ? 83.155 94.747 38.045 1.00 84.10 463 ASN A N 1
ATOM 3376 C CA . ASN A 1 463 ? 83.723 94.708 39.408 1.00 89.36 463 ASN A CA 1
ATOM 3377 C C . ASN A 1 463 ? 83.853 96.160 39.846 1.00 80.93 463 ASN A C 1
ATOM 3378 O O . ASN A 1 463 ? 84.611 96.427 40.772 1.00 85.71 463 ASN A O 1
ATOM 3383 N N . GLY A 1 464 ? 83.120 97.049 39.169 1.00 79.33 464 GLY A N 1
ATOM 3384 C CA . GLY A 1 464 ? 83.474 98.474 39.026 1.00 90.40 464 GLY A CA 1
ATOM 3385 C C . GLY A 1 464 ? 83.323 99.421 40.201 1.00 93.22 464 GLY A C 1
ATOM 3386 O O . GLY A 1 464 ? 84.307 100.133 40.546 1.00 84.30 464 GLY A O 1
ATOM 3387 N N . ASN A 1 465 ? 82.102 99.513 40.728 1.00 97.01 465 ASN A N 1
ATOM 3388 C CA . ASN A 1 465 ? 81.808 100.271 41.965 1.00 88.02 465 ASN A CA 1
ATOM 3389 C C . ASN A 1 465 ? 82.789 99.766 43.000 1.00 86.95 465 ASN A C 1
ATOM 3390 O O . ASN A 1 465 ? 83.497 100.606 43.607 1.00 81.47 465 ASN A O 1
ATOM 3395 N N . THR A 1 466 ? 82.848 98.436 43.125 1.00 75.62 466 THR A N 1
ATOM 3396 C CA . THR A 1 466 ? 83.607 97.772 44.210 1.00 78.67 466 THR A CA 1
ATOM 3397 C C . THR A 1 466 ? 85.087 98.123 44.086 1.00 77.02 466 THR A C 1
ATOM 3398 O O . THR A 1 466 ? 85.748 98.198 45.139 1.00 78.46 466 THR A O 1
ATOM 3402 N N . GLU A 1 467 ? 85.568 98.363 42.865 1.00 79.63 467 GLU A N 1
ATOM 3403 C CA . GLU A 1 467 ? 86.969 98.791 42.633 1.00 87.17 467 GLU A CA 1
ATOM 3404 C C . GLU A 1 467 ? 87.131 100.206 43.192 1.00 86.66 467 GLU A C 1
ATOM 3405 O O . GLU A 1 467 ? 88.051 100.411 44.009 1.00 104.00 467 GLU A O 1
ATOM 3411 N N . ALA A 1 468 ? 86.263 101.133 42.784 1.00 84.06 468 ALA A N 1
ATOM 3412 C CA . ALA A 1 468 ? 86.283 102.548 43.225 1.00 93.41 468 ALA A CA 1
ATOM 3413 C C . ALA A 1 468 ? 86.239 102.631 44.765 1.00 102.26 468 ALA A C 1
ATOM 3414 O O . ALA A 1 468 ? 86.784 103.621 45.343 1.00 88.11 468 ALA A O 1
ATOM 3416 N N . LEU A 1 469 ? 85.619 101.640 45.421 1.00 104.34 469 LEU A N 1
ATOM 3417 C CA . LEU A 1 469 ? 85.511 101.576 46.905 1.00 101.14 469 LEU A CA 1
ATOM 3418 C C . LEU A 1 469 ? 86.923 101.433 47.462 1.00 98.99 469 LEU A C 1
ATOM 3419 O O . LEU A 1 469 ? 87.211 102.142 48.425 1.00 109.66 469 LEU A O 1
ATOM 3424 N N . ILE A 1 470 ? 87.759 100.571 46.862 1.00 101.61 470 ILE A N 1
ATOM 3425 C CA . ILE A 1 470 ? 89.199 100.400 47.247 1.00 102.69 470 ILE A CA 1
ATOM 3426 C C . ILE A 1 470 ? 89.901 101.750 47.086 1.00 94.99 470 ILE A C 1
ATOM 3427 O O . ILE A 1 470 ? 90.441 102.271 48.079 1.00 90.19 470 ILE A O 1
ATOM 3432 N N . GLY A 1 471 ? 89.872 102.299 45.875 1.00 92.33 471 GLY A N 1
ATOM 3433 C CA . GLY A 1 471 ? 90.522 103.582 45.538 1.00 112.96 471 GLY A CA 1
ATOM 3434 C C . GLY A 1 471 ? 90.164 104.703 46.498 1.00 108.13 471 GLY A C 1
ATOM 3435 O O . GLY A 1 471 ? 90.782 105.790 46.393 1.00 118.11 471 GLY A O 1
ATOM 3436 N N . GLU A 1 472 ? 89.179 104.462 47.367 1.00 103.39 472 GLU A N 1
ATOM 3437 C CA . GLU A 1 472 ? 88.709 105.417 48.400 1.00 107.51 472 GLU A CA 1
ATOM 3438 C C . GLU A 1 472 ? 89.481 105.173 49.707 1.00 92.72 472 GLU A C 1
ATOM 3439 O O . GLU A 1 472 ? 89.556 106.101 50.524 1.00 90.21 472 GLU A O 1
ATOM 3445 N N . MET A 1 473 ? 90.044 103.981 49.909 1.00 89.37 473 MET A N 1
ATOM 3446 C CA . MET A 1 473 ? 90.582 103.567 51.236 1.00 98.07 473 MET A CA 1
ATOM 3447 C C . MET A 1 473 ? 91.986 104.163 51.402 1.00 104.13 473 MET A C 1
ATOM 3448 O O . MET A 1 473 ? 92.632 104.441 50.377 1.00 133.59 473 MET A O 1
ATOM 3453 N N . SER A 1 474 ? 92.434 104.401 52.633 1.00 99.44 474 SER A N 1
ATOM 3454 C CA . SER A 1 474 ? 93.871 104.629 52.923 1.00 103.26 474 SER A CA 1
ATOM 3455 C C . SER A 1 474 ? 94.611 103.304 52.688 1.00 119.34 474 SER A C 1
ATOM 3456 O O . SER A 1 474 ? 94.051 102.239 53.023 1.00 108.78 474 SER A O 1
ATOM 3459 N N . GLU A 1 475 ? 95.779 103.360 52.035 1.00 156.34 475 GLU A N 1
ATOM 3460 C CA . GLU A 1 475 ? 96.768 102.243 51.916 1.00 157.22 475 GLU A CA 1
ATOM 3461 C C . GLU A 1 475 ? 96.877 101.520 53.277 1.00 133.40 475 GLU A C 1
ATOM 3462 O O . GLU A 1 475 ? 96.944 100.262 53.271 1.00 112.29 475 GLU A O 1
ATOM 3468 N N . GLU A 1 476 ? 96.827 102.268 54.391 1.00 114.69 476 GLU A N 1
ATOM 3469 C CA . GLU A 1 476 ? 96.681 101.729 55.773 1.00 119.88 476 GLU A CA 1
ATOM 3470 C C . GLU A 1 476 ? 95.503 100.749 55.845 1.00 110.67 476 GLU A C 1
ATOM 3471 O O . GLU A 1 476 ? 95.678 99.697 56.476 1.00 117.16 476 GLU A O 1
ATOM 3477 N N . GLU A 1 477 ? 94.349 101.081 55.250 1.00 99.33 477 GLU A N 1
ATOM 3478 C CA . GLU A 1 477 ? 93.105 100.254 55.322 1.00 108.93 477 GLU A CA 1
ATOM 3479 C C . GLU A 1 477 ? 93.209 99.061 54.371 1.00 110.95 477 GLU A C 1
ATOM 3480 O O . GLU A 1 477 ? 92.730 97.949 54.727 1.00 95.10 477 GLU A O 1
ATOM 3486 N N . LYS A 1 478 ? 93.817 99.286 53.207 1.00 112.82 478 LYS A N 1
ATOM 3487 C CA . LYS A 1 478 ? 93.989 98.247 52.160 1.00 115.03 478 LYS A CA 1
ATOM 3488 C C . LYS A 1 478 ? 94.846 97.124 52.757 1.00 115.38 478 LYS A C 1
ATOM 3489 O O . LYS A 1 478 ? 94.730 95.967 52.280 1.00 105.42 478 LYS A O 1
ATOM 3495 N N . ALA A 1 479 ? 95.649 97.479 53.771 1.00 106.60 479 ALA A N 1
ATOM 3496 C CA . ALA A 1 479 ? 96.365 96.564 54.686 1.00 111.42 479 ALA A CA 1
ATOM 3497 C C . ALA A 1 479 ? 95.387 95.651 55.437 1.00 124.12 479 ALA A C 1
ATOM 3498 O O . ALA A 1 479 ? 95.491 94.423 55.211 1.00 124.48 479 ALA A O 1
ATOM 3500 N N . ARG A 1 480 ? 94.523 96.203 56.312 1.00 120.95 480 ARG A N 1
ATOM 3501 C CA . ARG A 1 480 ? 93.607 95.418 57.203 1.00 133.97 480 ARG A CA 1
ATOM 3502 C C . ARG A 1 480 ? 92.512 94.712 56.383 1.00 125.03 480 ARG A C 1
ATOM 3503 O O . ARG A 1 480 ? 92.244 93.519 56.651 1.00 102.40 480 ARG A O 1
ATOM 3511 N N . PHE A 1 481 ? 91.881 95.429 55.447 1.00 114.38 481 PHE A N 1
ATOM 3512 C CA . PHE A 1 481 ? 90.624 95.016 54.772 1.00 111.90 481 PHE A CA 1
ATOM 3513 C C . PHE A 1 481 ? 90.873 94.912 53.264 1.00 116.04 481 PHE A C 1
ATOM 3514 O O . PHE A 1 481 ? 90.412 95.784 52.477 1.00 121.36 481 PHE A O 1
ATOM 3522 N N . HIS A 1 482 ? 91.600 93.874 52.852 1.00 111.89 482 HIS A N 1
ATOM 3523 C CA . HIS A 1 482 ? 91.911 93.644 51.417 1.00 122.69 482 HIS A CA 1
ATOM 3524 C C . HIS A 1 482 ? 90.669 93.060 50.750 1.00 127.49 482 HIS A C 1
ATOM 3525 O O . HIS A 1 482 ? 90.194 92.026 51.254 1.00 137.64 482 HIS A O 1
ATOM 3532 N N . PHE A 1 483 ? 90.155 93.706 49.696 1.00 114.55 483 PHE A N 1
ATOM 3533 C CA . PHE A 1 483 ? 89.227 93.064 48.723 1.00 103.96 483 PHE A CA 1
ATOM 3534 C C . PHE A 1 483 ? 89.656 93.483 47.310 1.00 113.15 483 PHE A C 1
ATOM 3535 O O . PHE A 1 483 ? 88.824 93.579 46.387 1.00 109.53 483 PHE A O 1
ATOM 3543 N N . ASP A 1 484 ? 90.965 93.647 47.111 1.00 129.02 484 ASP A N 1
ATOM 3544 C CA . ASP A 1 484 ? 91.558 93.565 45.752 1.00 126.76 484 ASP A CA 1
ATOM 3545 C C . ASP A 1 484 ? 91.538 92.099 45.291 1.00 121.08 484 ASP A C 1
ATOM 3546 O O . ASP A 1 484 ? 92.500 91.347 45.581 1.00 108.35 484 ASP A O 1
ATOM 3551 N N . VAL A 1 485 ? 90.463 91.718 44.600 1.00 102.18 485 VAL A N 1
ATOM 3552 C CA . VAL A 1 485 ? 90.322 90.402 43.911 1.00 98.91 485 VAL A CA 1
ATOM 3553 C C . VAL A 1 485 ? 91.608 90.102 43.119 1.00 98.73 485 VAL A C 1
ATOM 3554 O O . VAL A 1 485 ? 91.887 88.910 42.861 1.00 96.77 485 VAL A O 1
ATOM 3558 N N . ARG A 1 486 ? 92.366 91.137 42.746 1.00 101.68 486 ARG A N 1
ATOM 3559 C CA . ARG A 1 486 ? 93.488 91.046 41.775 1.00 107.81 486 ARG A CA 1
ATOM 3560 C C . ARG A 1 486 ? 94.708 90.361 42.377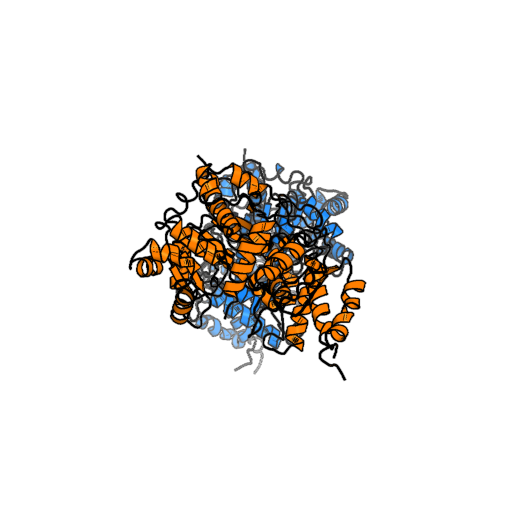 1.00 111.61 486 ARG A C 1
ATOM 3561 O O . ARG A 1 486 ? 95.437 89.709 41.616 1.00 128.89 486 ARG A O 1
ATOM 3569 N N . SER A 1 487 ? 94.945 90.540 43.672 1.00 107.88 487 SER A N 1
ATOM 3570 C CA . SER A 1 487 ? 96.134 89.989 44.365 1.00 105.91 487 SER A CA 1
ATOM 3571 C C . SER A 1 487 ? 96.057 88.454 44.470 1.00 90.99 487 SER A C 1
ATOM 3572 O O . SER A 1 487 ? 97.043 87.884 44.938 1.00 111.94 487 SER A O 1
ATOM 3575 N N . ILE A 1 488 ? 94.976 87.798 44.025 1.00 84.26 488 ILE A N 1
ATOM 3576 C CA . ILE A 1 488 ? 94.803 86.314 44.128 1.00 105.03 488 ILE A CA 1
ATOM 3577 C C . ILE A 1 488 ? 95.682 85.652 43.064 1.00 114.34 488 ILE A C 1
ATOM 3578 O O . ILE A 1 488 ? 95.471 85.958 41.875 1.00 140.65 488 ILE A O 1
ATOM 3583 N N . GLU A 1 489 ? 96.604 84.767 43.463 1.00 112.47 489 GLU A N 1
ATOM 3584 C CA . GLU A 1 489 ? 97.350 83.889 42.518 1.00 113.84 489 GLU A CA 1
ATOM 3585 C C . GLU A 1 489 ? 96.627 82.536 42.461 1.00 97.33 489 GLU A C 1
ATOM 3586 O O . GLU A 1 489 ? 96.946 81.627 43.248 1.00 96.90 489 GLU A O 1
ATOM 3592 N N . TRP A 1 490 ? 95.666 82.415 41.555 1.00 85.26 490 TRP A N 1
ATOM 3593 C CA . TRP A 1 490 ? 94.743 81.255 41.488 1.00 101.42 490 TRP A CA 1
ATOM 3594 C C . TRP A 1 490 ? 95.500 79.928 41.628 1.00 104.01 490 TRP A C 1
ATOM 3595 O O . TRP A 1 490 ? 95.033 79.033 42.400 1.00 78.51 490 TRP A O 1
ATOM 3606 N N . THR A 1 491 ? 96.607 79.829 40.875 1.00 141.90 491 THR A N 1
ATOM 3607 C CA . THR A 1 491 ? 97.585 78.702 40.813 1.00 132.79 491 THR A CA 1
ATOM 3608 C C . THR A 1 491 ? 97.879 78.234 42.234 1.00 116.21 491 THR A C 1
ATOM 3609 O O . THR A 1 491 ? 97.863 77.003 42.445 1.00 93.05 491 THR A O 1
ATOM 3613 N N . ASP A 1 492 ? 98.086 79.213 43.131 1.00 112.66 492 ASP A N 1
ATOM 3614 C CA . ASP A 1 492 ? 98.331 79.060 44.590 1.00 119.95 492 ASP A CA 1
ATOM 3615 C C . ASP A 1 492 ? 97.134 78.893 45.543 1.00 124.49 492 ASP A C 1
ATOM 3616 O O . ASP A 1 492 ? 97.134 77.888 46.304 1.00 130.48 492 ASP A O 1
ATOM 3621 N N . TYR A 1 493 ? 96.170 79.826 45.508 1.00 104.75 493 TYR A N 1
ATOM 3622 C CA . TYR A 1 493 ? 95.030 79.951 46.460 1.00 107.06 493 TYR A CA 1
ATOM 3623 C C . TYR A 1 493 ? 94.186 78.653 46.311 1.00 102.72 493 TYR A C 1
ATOM 3624 O O . TYR A 1 493 ? 93.645 78.170 47.348 1.00 95.42 493 TYR A O 1
ATOM 3633 N N . ILE A 1 494 ? 94.062 78.053 45.117 1.00 91.19 494 ILE A N 1
ATOM 3634 C CA . ILE A 1 494 ? 93.191 76.848 44.934 1.00 97.93 494 ILE A CA 1
ATOM 3635 C C . ILE A 1 494 ? 93.878 75.601 45.504 1.00 96.28 494 ILE A C 1
ATOM 3636 O O . ILE A 1 494 ? 93.215 74.790 46.179 1.00 75.43 494 ILE A O 1
ATOM 3641 N N . THR A 1 495 ? 95.156 75.423 45.185 1.00 121.25 495 THR A N 1
ATOM 3642 C CA . THR A 1 495 ? 95.921 74.160 45.387 1.00 129.75 495 THR A CA 1
ATOM 3643 C C . THR A 1 495 ? 96.336 74.019 46.851 1.00 127.11 495 THR A C 1
ATOM 3644 O O . THR A 1 495 ? 96.411 72.854 47.351 1.00 103.57 495 THR A O 1
ATOM 3648 N N . ASN A 1 496 ? 96.580 75.186 47.463 1.00 113.07 496 ASN A N 1
ATOM 3649 C CA . ASN A 1 496 ? 97.406 75.405 48.678 1.00 126.23 496 ASN A CA 1
ATOM 3650 C C . ASN A 1 496 ? 96.588 75.980 49.840 1.00 124.79 496 ASN A C 1
ATOM 3651 O O . ASN A 1 496 ? 96.915 75.670 51.008 1.00 125.03 496 ASN A O 1
ATOM 3656 N N . VAL A 1 497 ? 95.618 76.845 49.545 1.00 120.38 497 VAL A N 1
ATOM 3657 C CA . VAL A 1 497 ? 94.812 77.564 50.569 1.00 100.67 497 VAL A CA 1
ATOM 3658 C C . VAL A 1 497 ? 93.420 76.921 50.597 1.00 89.54 497 VAL A C 1
ATOM 3659 O O . VAL A 1 497 ? 93.105 76.274 51.668 1.00 72.61 497 VAL A O 1
ATOM 3663 N N . HIS A 1 498 ? 92.657 76.998 49.483 1.00 71.84 498 HIS A N 1
ATOM 3664 C CA . HIS A 1 498 ? 91.216 76.606 49.481 1.00 81.21 498 HIS A CA 1
ATOM 3665 C C . HIS A 1 498 ? 91.047 75.078 49.695 1.00 81.96 498 HIS A C 1
ATOM 3666 O O . HIS A 1 498 ? 90.550 74.673 50.785 1.00 79.61 498 HIS A O 1
ATOM 3673 N N . ILE A 1 499 ? 91.416 74.226 48.733 1.00 84.53 499 ILE A N 1
ATOM 3674 C CA . ILE A 1 499 ? 91.006 72.785 48.762 1.00 85.67 499 ILE A CA 1
ATOM 3675 C C . ILE A 1 499 ? 91.551 72.165 50.055 1.00 86.47 499 ILE A C 1
ATOM 3676 O O . ILE A 1 499 ? 90.955 71.224 50.583 1.00 80.07 499 ILE A O 1
ATOM 3681 N N . PRO A 1 500 ? 92.693 72.651 50.617 1.00 87.55 500 PRO A N 1
ATOM 3682 C CA . PRO A 1 500 ? 93.171 72.186 51.924 1.00 83.37 500 PRO A CA 1
ATOM 3683 C C . PRO A 1 500 ? 92.162 72.471 53.036 1.00 97.19 500 PRO A C 1
ATOM 3684 O O . PRO A 1 500 ? 91.636 71.501 53.659 1.00 83.56 500 PRO A O 1
ATOM 3688 N N . GLY A 1 501 ? 91.925 73.785 53.209 1.00 98.53 501 GLY A N 1
ATOM 3689 C CA . GLY A 1 501 ? 91.030 74.388 54.211 1.00 105.12 501 GLY A CA 1
ATOM 3690 C C . GLY A 1 501 ? 89.631 73.833 54.082 1.00 101.83 501 GLY A C 1
ATOM 3691 O O . GLY A 1 501 ? 88.933 73.753 55.136 1.00 117.21 501 GLY A O 1
ATOM 3692 N N . LEU A 1 502 ? 89.259 73.483 52.837 1.00 90.26 502 LEU A N 1
ATOM 3693 C CA . LEU A 1 502 ? 88.027 72.735 52.472 1.00 85.95 502 LEU A CA 1
ATOM 3694 C C . LEU A 1 502 ? 88.112 71.338 53.086 1.00 90.81 502 LEU A C 1
ATOM 3695 O O . LEU A 1 502 ? 87.299 71.026 53.968 1.00 88.01 502 LEU A O 1
ATOM 3700 N N . ARG A 1 503 ? 89.073 70.539 52.625 1.00 107.07 503 ARG A N 1
ATOM 3701 C CA . ARG A 1 503 ? 89.221 69.108 52.983 1.00 108.31 503 ARG A CA 1
ATOM 3702 C C . ARG A 1 503 ? 89.174 68.969 54.508 1.00 115.90 503 ARG A C 1
ATOM 3703 O O . ARG A 1 503 ? 88.491 67.976 55.018 1.00 80.26 503 ARG A O 1
ATOM 3711 N N . LYS A 1 504 ? 89.845 69.939 55.173 1.00 110.24 504 LYS A N 1
ATOM 3712 C CA . LYS A 1 504 ? 89.990 70.065 56.650 1.00 106.67 504 LYS A CA 1
ATOM 3713 C C . LYS A 1 504 ? 88.624 70.177 57.337 1.00 109.77 504 LYS A C 1
ATOM 3714 O O . LYS A 1 504 ? 88.391 69.328 58.237 1.00 112.09 504 LYS A O 1
ATOM 3720 N N . HIS A 1 505 ? 87.809 71.190 56.971 1.00 99.44 505 HIS A N 1
ATOM 3721 C CA . HIS A 1 505 ? 86.416 71.405 57.465 1.00 103.21 505 HIS A CA 1
ATOM 3722 C C . HIS A 1 505 ? 85.574 70.125 57.270 1.00 105.78 505 HIS A C 1
ATOM 3723 O O . HIS A 1 505 ? 85.001 69.628 58.267 1.00 117.22 505 HIS A O 1
ATOM 3730 N N . VAL A 1 506 ? 85.493 69.587 56.050 1.00 90.68 506 VAL A N 1
ATOM 3731 C CA . VAL A 1 506 ? 84.654 68.387 55.751 1.00 92.53 506 VAL A CA 1
ATOM 3732 C C . VAL A 1 506 ? 85.237 67.154 56.455 1.00 99.39 506 VAL A C 1
ATOM 3733 O O . VAL A 1 506 ? 84.624 66.069 56.295 1.00 100.05 506 VAL A O 1
ATOM 3737 N N . MET A 1 507 ? 86.316 67.299 57.243 1.00 105.44 507 MET A N 1
ATOM 3738 C CA . MET A 1 507 ? 86.795 66.257 58.148 1.00 127.45 507 MET A CA 1
ATOM 3739 C C . MET A 1 507 ? 85.444 66.381 58.897 1.00 129.72 507 MET A C 1
ATOM 3740 O O . MET A 1 507 ? 85.131 67.533 59.256 1.00 106.69 507 MET A O 1
ATOM 3745 N N . LYS A 1 508 ? 84.697 65.263 59.084 1.00 159.82 508 LYS A N 1
ATOM 3746 C CA . LYS A 1 508 ? 83.686 65.005 60.144 1.00 152.99 508 LYS A CA 1
ATOM 3747 C C . LYS A 1 508 ? 82.951 63.846 59.436 1.00 143.69 508 LYS A C 1
ATOM 3748 O O . LYS A 1 508 ? 82.668 62.808 60.031 1.00 131.57 508 LYS A O 1
ATOM 3754 N N . GLY B 1 5 ? 48.415 135.052 43.302 1.00 128.44 5 GLY B N 1
ATOM 3755 C CA . GLY B 1 5 ? 48.052 135.229 44.750 1.00 137.14 5 GLY B CA 1
ATOM 3756 C C . GLY B 1 5 ? 48.290 133.965 45.570 1.00 146.47 5 GLY B C 1
ATOM 3757 O O . GLY B 1 5 ? 49.124 134.005 46.499 1.00 137.58 5 GLY B O 1
ATOM 3758 N N . GLY B 1 6 ? 47.579 132.880 45.238 1.00 152.12 6 GLY B N 1
ATOM 3759 C CA . GLY B 1 6 ? 47.566 131.604 45.982 1.00 135.85 6 GLY B CA 1
ATOM 3760 C C . GLY B 1 6 ? 48.083 130.463 45.130 1.00 122.36 6 GLY B C 1
ATOM 3761 O O . GLY B 1 6 ? 48.911 130.744 44.263 1.00 129.14 6 GLY B O 1
ATOM 3762 N N . ILE B 1 7 ? 47.606 129.234 45.367 1.00 119.27 7 ILE B N 1
ATOM 3763 C CA . ILE B 1 7 ? 48.093 127.976 44.713 1.00 116.36 7 ILE B CA 1
ATOM 3764 C C . ILE B 1 7 ? 47.346 127.816 43.392 1.00 107.04 7 ILE B C 1
ATOM 3765 O O . ILE B 1 7 ? 46.163 127.498 43.437 1.00 124.53 7 ILE B O 1
ATOM 3770 N N . GLY B 1 8 ? 47.990 128.066 42.258 1.00 95.80 8 GLY B N 1
ATOM 3771 C CA . GLY B 1 8 ? 47.263 128.284 40.990 1.00 101.38 8 GLY B CA 1
ATOM 3772 C C . GLY B 1 8 ? 46.538 126.960 40.795 1.00 92.42 8 GLY B C 1
ATOM 3773 O O . GLY B 1 8 ? 47.223 125.947 40.623 1.00 103.90 8 GLY B O 1
ATOM 3774 N N . ILE B 1 9 ? 45.207 126.940 40.792 1.00 81.51 9 ILE B N 1
ATOM 3775 C CA . ILE B 1 9 ? 44.478 125.663 41.017 1.00 81.46 9 ILE B CA 1
ATOM 3776 C C . ILE B 1 9 ? 44.091 125.303 39.582 1.00 85.51 9 ILE B C 1
ATOM 3777 O O . ILE B 1 9 ? 44.109 124.075 39.304 1.00 103.82 9 ILE B O 1
ATOM 3782 N N . ALA B 1 10 ? 43.792 126.266 38.697 1.00 78.04 10 ALA B N 1
ATOM 3783 C CA . ALA B 1 10 ? 43.409 125.924 37.301 1.00 87.65 10 ALA B CA 1
ATOM 3784 C C . ALA B 1 10 ? 44.641 125.934 36.401 1.00 94.31 10 ALA B C 1
ATOM 3785 O O . ALA B 1 10 ? 44.711 125.053 35.527 1.00 99.17 10 ALA B O 1
ATOM 3787 N N . GLU B 1 11 ? 45.556 126.889 36.604 1.00 104.85 11 GLU B N 1
ATOM 3788 C CA . GLU B 1 11 ? 46.873 126.932 35.904 1.00 111.50 11 GLU B CA 1
ATOM 3789 C C . GLU B 1 11 ? 47.474 125.527 35.977 1.00 100.42 11 GLU B C 1
ATOM 3790 O O . GLU B 1 11 ? 47.872 124.997 34.928 1.00 99.23 11 GLU B O 1
ATOM 3796 N N . PHE B 1 12 ? 47.436 124.922 37.165 1.00 93.08 12 PHE B N 1
ATOM 3797 C CA . PHE B 1 12 ? 48.026 123.592 37.452 1.00 92.24 12 PHE B CA 1
ATOM 3798 C C . PHE B 1 12 ? 47.502 122.533 36.488 1.00 84.82 12 PHE B C 1
ATOM 3799 O O . PHE B 1 12 ? 48.320 121.695 36.080 1.00 109.94 12 PHE B O 1
ATOM 3807 N N . LEU B 1 13 ? 46.213 122.519 36.156 1.00 77.40 13 LEU B N 1
ATOM 3808 C CA . LEU B 1 13 ? 45.679 121.413 35.314 1.00 80.33 13 LEU B CA 1
ATOM 3809 C C . LEU B 1 13 ? 46.015 122.099 33.988 1.00 83.13 13 LEU B C 1
ATOM 3810 O O . LEU B 1 13 ? 45.062 122.595 33.338 1.00 70.70 13 LEU B O 1
ATOM 3815 N N . GLY B 1 14 ? 47.309 122.073 33.611 1.00 98.65 14 GLY B N 1
ATOM 3816 C CA . GLY B 1 14 ? 47.903 122.715 32.421 1.00 105.05 14 GLY B CA 1
ATOM 3817 C C . GLY B 1 14 ? 47.831 121.932 31.128 1.00 98.03 14 GLY B C 1
ATOM 3818 O O . GLY B 1 14 ? 47.240 122.407 30.152 1.00 113.37 14 GLY B O 1
ATOM 3819 N N . GLY B 1 15 ? 48.371 120.736 31.119 1.00 79.00 15 GLY B N 1
ATOM 3820 C CA . GLY B 1 15 ? 48.116 119.787 30.025 1.00 80.38 15 GLY B CA 1
ATOM 3821 C C . GLY B 1 15 ? 48.173 118.493 30.819 1.00 81.19 15 GLY B C 1
ATOM 3822 O O . GLY B 1 15 ? 48.369 117.428 30.240 1.00 102.66 15 GLY B O 1
ATOM 3823 N N . LYS B 1 16 ? 48.114 118.598 32.129 1.00 78.62 16 LYS B N 1
ATOM 3824 C CA . LYS B 1 16 ? 48.132 117.387 32.963 1.00 81.08 16 LYS B CA 1
ATOM 3825 C C . LYS B 1 16 ? 47.267 116.262 32.382 1.00 80.78 16 LYS B C 1
ATOM 3826 O O . LYS B 1 16 ? 46.152 116.577 31.866 1.00 85.35 16 LYS B O 1
ATOM 3832 N N . ASN B 1 17 ? 47.766 115.015 32.426 1.00 72.26 17 ASN B N 1
ATOM 3833 C CA . ASN B 1 17 ? 46.960 113.787 32.161 1.00 67.11 17 ASN B CA 1
ATOM 3834 C C . ASN B 1 17 ? 46.828 112.961 33.453 1.00 62.87 17 ASN B C 1
ATOM 3835 O O . ASN B 1 17 ? 47.763 112.935 34.309 1.00 61.46 17 ASN B O 1
ATOM 3840 N N . PHE B 1 18 ? 45.668 112.337 33.600 1.00 56.55 18 PHE B N 1
ATOM 3841 C CA . PHE B 1 18 ? 45.251 111.643 34.832 1.00 59.91 18 PHE B CA 1
ATOM 3842 C C . PHE B 1 18 ? 44.976 110.190 34.468 1.00 64.22 18 PHE B C 1
ATOM 3843 O O . PHE B 1 18 ? 44.472 109.887 33.348 1.00 68.84 18 PHE B O 1
ATOM 3851 N N . LEU B 1 19 ? 45.326 109.309 35.388 1.00 62.46 19 LEU B N 1
ATOM 3852 C CA . LEU B 1 19 ? 44.646 108.012 35.555 1.00 62.05 19 LEU B CA 1
ATOM 3853 C C . LEU B 1 19 ? 43.792 108.182 36.813 1.00 68.75 19 LEU B C 1
ATOM 3854 O O . LEU B 1 19 ? 44.305 108.814 37.768 1.00 78.86 19 LEU B O 1
ATOM 3859 N N . ILE B 1 20 ? 42.545 107.694 36.781 1.00 65.83 20 ILE B N 1
ATOM 3860 C CA . ILE B 1 20 ? 41.477 107.921 37.800 1.00 63.98 20 ILE B CA 1
ATOM 3861 C C . ILE B 1 20 ? 40.645 106.645 37.875 1.00 66.93 20 ILE B C 1
ATOM 3862 O O . ILE B 1 20 ? 40.382 106.069 36.789 1.00 70.51 20 ILE B O 1
ATOM 3867 N N . THR B 1 21 ? 40.142 106.268 39.053 1.00 75.64 21 THR B N 1
ATOM 3868 C CA . THR B 1 21 ? 39.491 104.930 39.236 1.00 99.86 21 THR B CA 1
ATOM 3869 C C . THR B 1 21 ? 37.917 104.977 39.333 1.00 115.57 21 THR B C 1
ATOM 3870 O O . THR B 1 21 ? 37.332 103.857 39.311 1.00 105.66 21 THR B O 1
ATOM 3874 N N . GLY B 1 22 ? 37.253 106.173 39.237 1.00 115.33 22 GLY B N 1
ATOM 3875 C CA . GLY B 1 22 ? 35.822 106.514 39.536 1.00 82.38 22 GLY B CA 1
ATOM 3876 C C . GLY B 1 22 ? 34.747 106.319 38.437 1.00 101.75 22 GLY B C 1
ATOM 3877 O O . GLY B 1 22 ? 34.181 107.379 37.816 1.00 53.72 22 GLY B O 1
ATOM 3878 N N . GLY B 1 23 ? 34.560 105.046 38.088 1.00 148.67 23 GLY B N 1
ATOM 3879 C CA . GLY B 1 23 ? 33.647 104.579 37.057 1.00 109.23 23 GLY B CA 1
ATOM 3880 C C . GLY B 1 23 ? 32.257 105.030 37.209 1.00 73.61 23 GLY B C 1
ATOM 3881 O O . GLY B 1 23 ? 31.782 105.797 36.419 1.00 60.69 23 GLY B O 1
ATOM 3882 N N . THR B 1 24 ? 31.651 104.665 38.326 1.00 93.41 24 THR B N 1
ATOM 3883 C CA . THR B 1 24 ? 30.303 105.118 38.629 1.00 133.56 24 THR B CA 1
ATOM 3884 C C . THR B 1 24 ? 30.470 105.762 39.991 1.00 123.66 24 THR B C 1
ATOM 3885 O O . THR B 1 24 ? 29.486 106.049 40.648 1.00 127.91 24 THR B O 1
ATOM 3889 N N . GLY B 1 25 ? 31.713 105.951 40.416 1.00 120.33 25 GLY B N 1
ATOM 3890 C CA . GLY B 1 25 ? 32.047 106.565 41.664 1.00 162.66 25 GLY B CA 1
ATOM 3891 C C . GLY B 1 25 ? 31.351 107.885 41.711 1.00 163.31 25 GLY B C 1
ATOM 3892 O O . GLY B 1 25 ? 31.442 108.715 40.828 1.00 212.27 25 GLY B O 1
ATOM 3893 N N . PHE B 1 26 ? 30.586 108.048 42.752 1.00 116.21 26 PHE B N 1
ATOM 3894 C CA . PHE B 1 26 ? 29.873 109.252 42.897 1.00 100.72 26 PHE B CA 1
ATOM 3895 C C . PHE B 1 26 ? 30.872 110.353 43.089 1.00 92.89 26 PHE B C 1
ATOM 3896 O O . PHE B 1 26 ? 30.699 111.425 42.557 1.00 71.46 26 PHE B O 1
ATOM 3904 N N . LEU B 1 27 ? 31.986 110.063 43.734 1.00 79.05 27 LEU B N 1
ATOM 3905 C CA . LEU B 1 27 ? 32.881 111.178 44.124 1.00 72.74 27 LEU B CA 1
ATOM 3906 C C . LEU B 1 27 ? 33.697 111.568 42.910 1.00 83.97 27 LEU B C 1
ATOM 3907 O O . LEU B 1 27 ? 33.605 112.735 42.490 1.00 97.52 27 LEU B O 1
ATOM 3912 N N . ALA B 1 28 ? 34.463 110.606 42.395 1.00 89.85 28 ALA B N 1
ATOM 3913 C CA . ALA B 1 28 ? 35.503 110.810 41.358 1.00 95.67 28 ALA B CA 1
ATOM 3914 C C . ALA B 1 28 ? 34.909 111.506 40.132 1.00 86.68 28 ALA B C 1
ATOM 3915 O O . ALA B 1 28 ? 35.496 112.488 39.672 1.00 86.15 28 ALA B O 1
ATOM 3917 N N . LYS B 1 29 ? 33.784 110.973 39.647 1.00 81.86 29 LYS B N 1
ATOM 3918 C CA . LYS B 1 29 ? 32.922 111.505 38.558 1.00 78.05 29 LYS B CA 1
ATOM 3919 C C . LYS B 1 29 ? 32.721 113.020 38.732 1.00 71.34 29 LYS B C 1
ATOM 3920 O O . LYS B 1 29 ? 32.946 113.788 37.787 1.00 62.13 29 LYS B O 1
ATOM 3926 N N . VAL B 1 30 ? 32.327 113.451 39.918 1.00 78.75 30 VAL B N 1
ATOM 3927 C CA . VAL B 1 30 ? 32.183 114.898 40.222 1.00 78.85 30 VAL B CA 1
ATOM 3928 C C . VAL B 1 30 ? 33.546 115.556 40.003 1.00 75.91 30 VAL B C 1
ATOM 3929 O O . VAL B 1 30 ? 33.546 116.610 39.360 1.00 95.70 30 VAL B O 1
ATOM 3933 N N . LEU B 1 31 ? 34.643 114.931 40.461 1.00 70.01 31 LEU B N 1
ATOM 3934 C CA . LEU B 1 31 ? 36.050 115.385 40.218 1.00 80.27 31 LEU B CA 1
ATOM 3935 C C . LEU B 1 31 ? 36.275 115.604 38.711 1.00 82.86 31 LEU B C 1
ATOM 3936 O O . LEU B 1 31 ? 36.619 116.736 38.314 1.00 91.74 31 LEU B O 1
ATOM 3941 N N . ILE B 1 32 ? 36.074 114.564 37.904 1.00 78.80 32 ILE B N 1
ATOM 3942 C CA . ILE B 1 32 ? 36.231 114.616 36.421 1.00 76.00 32 ILE B CA 1
ATOM 3943 C C . ILE B 1 32 ? 35.430 115.826 35.922 1.00 77.25 32 ILE B C 1
ATOM 3944 O O . ILE B 1 32 ? 36.075 116.700 35.341 1.00 73.95 32 ILE B O 1
ATOM 3949 N N . GLU B 1 33 ? 34.109 115.913 36.185 1.00 88.29 33 GLU B N 1
ATOM 3950 C CA . GLU B 1 33 ? 33.287 117.098 35.796 1.00 86.40 33 GLU B CA 1
ATOM 3951 C C . GLU B 1 33 ? 34.040 118.369 36.204 1.00 84.94 33 GLU B C 1
ATOM 3952 O O . GLU B 1 33 ? 34.044 119.328 35.415 1.00 88.64 33 GLU B O 1
ATOM 3958 N N . LYS B 1 34 ? 34.644 118.408 37.391 1.00 75.28 34 LYS B N 1
ATOM 3959 C CA . LYS B 1 34 ? 35.186 119.687 37.887 1.00 77.27 34 LYS B CA 1
ATOM 3960 C C . LYS B 1 34 ? 36.308 120.131 36.951 1.00 80.20 34 LYS B C 1
ATOM 3961 O O . LYS B 1 34 ? 36.253 121.315 36.518 1.00 81.06 34 LYS B O 1
ATOM 3967 N N . ILE B 1 35 ? 37.220 119.209 36.599 1.00 82.25 35 ILE B N 1
ATOM 3968 C CA . ILE B 1 35 ? 38.549 119.501 35.963 1.00 76.47 35 ILE B CA 1
ATOM 3969 C C . ILE B 1 35 ? 38.329 120.020 34.540 1.00 69.48 35 ILE B C 1
ATOM 3970 O O . ILE B 1 35 ? 38.735 121.172 34.290 1.00 65.40 35 ILE B O 1
ATOM 3975 N N . LEU B 1 36 ? 37.691 119.207 33.680 1.00 69.26 36 LEU B N 1
ATOM 3976 C CA . LEU B 1 36 ? 37.260 119.531 32.281 1.00 67.63 36 LEU B CA 1
ATOM 3977 C C . LEU B 1 36 ? 36.705 120.950 32.255 1.00 65.36 36 LEU B C 1
ATOM 3978 O O . LEU B 1 36 ? 37.220 121.798 31.506 1.00 61.24 36 LEU B O 1
ATOM 3983 N N . ARG B 1 37 ? 35.709 121.177 33.102 1.00 78.17 37 ARG B N 1
ATOM 3984 C CA . ARG B 1 37 ? 35.012 122.471 33.277 1.00 74.48 37 ARG B CA 1
ATOM 3985 C C . ARG B 1 37 ? 36.021 123.517 33.747 1.00 66.19 37 ARG B C 1
ATOM 3986 O O . ARG B 1 37 ? 36.150 124.524 33.057 1.00 76.83 37 ARG B O 1
ATOM 3994 N N . THR B 1 38 ? 36.716 123.302 34.863 1.00 59.22 38 THR B N 1
ATOM 3995 C CA . THR B 1 38 ? 37.632 124.346 35.392 1.00 70.20 38 THR B CA 1
ATOM 3996 C C . THR B 1 38 ? 38.720 124.656 34.351 1.00 75.06 38 THR B C 1
ATOM 3997 O O . THR B 1 38 ? 39.075 125.855 34.218 1.00 72.36 38 THR B O 1
ATOM 4001 N N . ASN B 1 39 ? 39.217 123.670 33.601 1.00 83.04 39 ASN B N 1
ATOM 4002 C CA . ASN B 1 39 ? 40.286 123.954 32.602 1.00 87.72 39 ASN B CA 1
ATOM 4003 C C . ASN B 1 39 ? 40.230 122.998 31.417 1.00 81.39 39 ASN B C 1
ATOM 4004 O O . ASN B 1 39 ? 40.802 121.928 31.488 1.00 103.65 39 ASN B O 1
ATOM 4009 N N . PRO B 1 40 ? 39.719 123.387 30.231 1.00 84.72 40 PRO B N 1
ATOM 4010 C CA . PRO B 1 40 ? 39.412 122.414 29.182 1.00 84.57 40 PRO B CA 1
ATOM 4011 C C . PRO B 1 40 ? 40.672 122.198 28.330 1.00 84.84 40 PRO B C 1
ATOM 4012 O O . PRO B 1 40 ? 40.575 121.704 27.195 1.00 89.10 40 PRO B O 1
ATOM 4016 N N . ASP B 1 41 ? 41.809 122.628 28.897 1.00 82.70 41 ASP B N 1
ATOM 4017 C CA . ASP B 1 41 ? 43.196 122.416 28.404 1.00 88.50 41 ASP B CA 1
ATOM 4018 C C . ASP B 1 41 ? 43.902 121.353 29.280 1.00 88.26 41 ASP B C 1
ATOM 4019 O O . ASP B 1 41 ? 45.150 121.185 29.136 1.00 77.82 41 ASP B O 1
ATOM 4024 N N . VAL B 1 42 ? 43.173 120.645 30.152 1.00 82.54 42 VAL B N 1
ATOM 4025 C CA . VAL B 1 42 ? 43.683 119.396 30.778 1.00 82.47 42 VAL B CA 1
ATOM 4026 C C . VAL B 1 42 ? 44.199 118.556 29.623 1.00 91.76 42 VAL B C 1
ATOM 4027 O O . VAL B 1 42 ? 43.679 118.747 28.483 1.00 68.69 42 VAL B O 1
ATOM 4031 N N . GLY B 1 43 ? 45.113 117.629 29.939 1.00 101.92 43 GLY B N 1
ATOM 4032 C CA . GLY B 1 43 ? 45.488 116.505 29.063 1.00 93.64 43 GLY B CA 1
ATOM 4033 C C . GLY B 1 43 ? 44.334 115.543 28.949 1.00 82.73 43 GLY B C 1
ATOM 4034 O O . GLY B 1 43 ? 43.190 115.970 28.824 1.00 87.40 43 GLY B O 1
ATOM 4035 N N . LYS B 1 44 ? 44.598 114.262 29.038 1.00 83.61 44 LYS B N 1
ATOM 4036 C CA . LYS B 1 44 ? 43.493 113.291 28.968 1.00 89.57 44 LYS B CA 1
ATOM 4037 C C . LYS B 1 44 ? 43.237 112.784 30.374 1.00 81.20 44 LYS B C 1
ATOM 4038 O O . LYS B 1 44 ? 44.197 112.540 31.124 1.00 80.91 44 LYS B O 1
ATOM 4044 N N . ILE B 1 45 ? 41.973 112.628 30.707 1.00 66.08 45 ILE B N 1
ATOM 4045 C CA . ILE B 1 45 ? 41.623 111.738 31.829 1.00 62.21 45 ILE B CA 1
ATOM 4046 C C . ILE B 1 45 ? 41.463 110.329 31.254 1.00 61.49 45 ILE B C 1
ATOM 4047 O O . ILE B 1 45 ? 40.498 110.122 30.470 1.00 53.14 45 ILE B O 1
ATOM 4052 N N . TYR B 1 46 ? 42.387 109.411 31.586 1.00 62.41 46 TYR B N 1
ATOM 4053 C CA . TYR B 1 46 ? 42.192 107.944 31.389 1.00 64.64 46 TYR B CA 1
ATOM 4054 C C . TYR B 1 46 ? 41.283 107.428 32.512 1.00 69.77 46 TYR B C 1
ATOM 4055 O O . TYR B 1 46 ? 41.682 107.431 33.682 1.00 76.63 46 TYR B O 1
ATOM 4064 N N . VAL B 1 47 ? 40.080 106.995 32.167 1.00 67.94 47 VAL B N 1
ATOM 4065 C CA . VAL B 1 47 ? 39.038 106.653 33.164 1.00 75.09 47 VAL B CA 1
ATOM 4066 C C . VAL B 1 47 ? 38.960 105.144 33.281 1.00 72.33 47 VAL B C 1
ATOM 4067 O O . VAL B 1 47 ? 38.356 104.531 32.396 1.00 67.17 47 VAL B O 1
ATOM 4071 N N . LEU B 1 48 ? 39.504 104.566 34.339 1.00 74.81 48 LEU B N 1
ATOM 4072 C CA . LEU B 1 48 ? 39.489 103.087 34.455 1.00 81.82 48 LEU B CA 1
ATOM 4073 C C . LEU B 1 48 ? 38.057 102.631 34.728 1.00 78.91 48 LEU B C 1
ATOM 4074 O O . LEU B 1 48 ? 37.376 103.271 35.618 1.00 84.69 48 LEU B O 1
ATOM 4079 N N . ILE B 1 49 ? 37.671 101.537 34.055 1.00 59.44 49 ILE B N 1
ATOM 4080 C CA . ILE B 1 49 ? 36.280 100.991 34.050 1.00 65.27 49 ILE B CA 1
ATOM 4081 C C . ILE B 1 49 ? 36.255 99.458 34.025 1.00 65.64 49 ILE B C 1
ATOM 4082 O O . ILE B 1 49 ? 36.918 98.872 33.163 1.00 69.70 49 ILE B O 1
ATOM 4087 N N . LYS B 1 50 ? 35.444 98.796 34.841 1.00 65.44 50 LYS B N 1
ATOM 4088 C CA . LYS B 1 50 ? 35.344 97.321 34.668 1.00 74.19 50 LYS B CA 1
ATOM 4089 C C . LYS B 1 50 ? 34.450 97.010 33.465 1.00 73.20 50 LYS B C 1
ATOM 4090 O O . LYS B 1 50 ? 33.361 97.573 33.435 1.00 79.76 50 LYS B O 1
ATOM 4096 N N . ALA B 1 51 ? 34.831 96.102 32.557 1.00 75.26 51 ALA B N 1
ATOM 4097 C CA . ALA B 1 51 ? 33.961 95.668 31.425 1.00 71.79 51 ALA B CA 1
ATOM 4098 C C . ALA B 1 51 ? 34.360 94.312 30.833 1.00 80.98 51 ALA B C 1
ATOM 4099 O O . ALA B 1 51 ? 35.572 94.045 30.739 1.00 87.88 51 ALA B O 1
ATOM 4101 N N . LYS B 1 52 ? 33.370 93.532 30.362 1.00 97.49 52 LYS B N 1
ATOM 4102 C CA . LYS B 1 52 ? 33.584 92.323 29.506 1.00 101.59 52 LYS B CA 1
ATOM 4103 C C . LYS B 1 52 ? 34.689 92.648 28.506 1.00 84.07 52 LYS B C 1
ATOM 4104 O O . LYS B 1 52 ? 35.511 91.783 28.260 1.00 85.84 52 LYS B O 1
ATOM 4110 N N . ASP B 1 53 ? 34.704 93.882 28.005 1.00 76.23 53 ASP B N 1
ATOM 4111 C CA . ASP B 1 53 ? 35.551 94.322 26.876 1.00 79.99 53 ASP B CA 1
ATOM 4112 C C . ASP B 1 53 ? 35.375 95.828 26.661 1.00 79.73 53 ASP B C 1
ATOM 4113 O O . ASP B 1 53 ? 34.448 96.432 27.214 1.00 82.50 53 ASP B O 1
ATOM 4118 N N . GLY B 1 54 ? 36.210 96.383 25.792 1.00 80.48 54 GLY B N 1
ATOM 4119 C CA . GLY B 1 54 ? 36.488 97.820 25.739 1.00 81.10 54 GLY B CA 1
ATOM 4120 C C . GLY B 1 54 ? 35.360 98.607 25.138 1.00 74.61 54 GLY B C 1
ATOM 4121 O O . GLY B 1 54 ? 35.338 99.836 25.327 1.00 83.22 54 GLY B O 1
ATOM 4122 N N . ASP B 1 55 ? 34.502 97.974 24.360 1.00 78.92 55 ASP B N 1
ATOM 4123 C CA . ASP B 1 55 ? 33.413 98.767 23.753 1.00 94.38 55 ASP B CA 1
ATOM 4124 C C . ASP B 1 55 ? 32.247 98.648 24.746 1.00 80.60 55 ASP B C 1
ATOM 4125 O O . ASP B 1 55 ? 31.690 99.698 25.115 1.00 75.25 55 ASP B O 1
ATOM 4130 N N . ALA B 1 56 ? 32.047 97.480 25.351 1.00 79.40 56 ALA B N 1
ATOM 4131 C CA . ALA B 1 56 ? 31.160 97.329 26.532 1.00 85.97 56 ALA B CA 1
ATOM 4132 C C . ALA B 1 56 ? 31.546 98.305 27.672 1.00 70.57 56 ALA B C 1
ATOM 4133 O O . ALA B 1 56 ? 30.726 98.489 28.605 1.00 76.67 56 ALA B O 1
ATOM 4135 N N . ALA B 1 57 ? 32.700 98.962 27.589 1.00 56.09 57 ALA B N 1
ATOM 4136 C CA . ALA B 1 57 ? 33.155 99.954 28.584 1.00 63.41 57 ALA B CA 1
ATOM 4137 C C . ALA B 1 57 ? 33.021 101.379 28.050 1.00 70.79 57 ALA B C 1
ATOM 4138 O O . ALA B 1 57 ? 33.152 102.315 28.864 1.00 68.98 57 ALA B O 1
ATOM 4140 N N . LEU B 1 58 ? 32.943 101.555 26.730 1.00 79.83 58 LEU B N 1
ATOM 4141 C CA . LEU B 1 58 ? 32.616 102.874 26.134 1.00 79.29 58 LEU B CA 1
ATOM 4142 C C . LEU B 1 58 ? 31.174 103.129 26.521 1.00 85.66 58 LEU B C 1
ATOM 4143 O O . LEU B 1 58 ? 30.848 104.266 26.880 1.00 106.88 58 LEU B O 1
ATOM 4148 N N . LYS B 1 59 ? 30.379 102.062 26.480 1.00 78.58 59 LYS B N 1
ATOM 4149 C CA . LYS B 1 59 ? 28.969 102.088 26.907 1.00 78.99 59 LYS B CA 1
ATOM 4150 C C . LYS B 1 59 ? 28.907 102.655 28.318 1.00 81.57 59 LYS B C 1
ATOM 4151 O O . LYS B 1 59 ? 28.342 103.760 28.475 1.00 87.63 59 LYS B O 1
ATOM 4157 N N . ARG B 1 60 ? 29.530 101.980 29.280 1.00 78.96 60 ARG B N 1
ATOM 4158 C CA . ARG B 1 60 ? 29.629 102.513 30.665 1.00 78.61 60 ARG B CA 1
ATOM 4159 C C . ARG B 1 60 ? 30.002 104.015 30.580 1.00 69.59 60 ARG B C 1
ATOM 4160 O O . ARG B 1 60 ? 29.303 104.832 31.159 1.00 79.31 60 ARG B O 1
ATOM 4168 N N . LEU B 1 61 ? 31.049 104.409 29.863 1.00 71.86 61 LEU B N 1
ATOM 4169 C CA . LEU B 1 61 ? 31.573 105.802 29.938 1.00 73.40 61 LEU B CA 1
ATOM 4170 C C . LEU B 1 61 ? 30.491 106.764 29.450 1.00 76.91 61 LEU B C 1
ATOM 4171 O O . LEU B 1 61 ? 30.498 107.956 29.860 1.00 80.30 61 LEU B O 1
ATOM 4176 N N . HIS B 1 62 ? 29.632 106.274 28.555 1.00 85.00 62 HIS B N 1
ATOM 4177 C CA . HIS B 1 62 ? 28.580 107.085 27.891 1.00 93.09 62 HIS B CA 1
ATOM 4178 C C . HIS B 1 62 ? 27.391 107.157 28.846 1.00 91.28 62 HIS B C 1
ATOM 4179 O O . HIS B 1 62 ? 27.232 108.221 29.510 1.00 87.55 62 HIS B O 1
ATOM 4186 N N . ASN B 1 63 ? 26.690 106.027 28.977 1.00 84.79 63 ASN B N 1
ATOM 4187 C CA . ASN B 1 63 ? 25.471 105.843 29.802 1.00 81.06 63 ASN B CA 1
ATOM 4188 C C . ASN B 1 63 ? 25.609 106.456 31.207 1.00 82.22 63 ASN B C 1
ATOM 4189 O O . ASN B 1 63 ? 24.562 106.874 31.764 1.00 103.37 63 ASN B O 1
ATOM 4194 N N . GLU B 1 64 ? 26.791 106.390 31.796 1.00 73.32 64 GLU B N 1
ATOM 4195 C CA . GLU B 1 64 ? 26.852 106.843 33.145 1.00 63.87 64 GLU B CA 1
ATOM 4196 C C . GLU B 1 64 ? 27.525 108.182 33.347 1.00 62.67 64 GLU B C 1
ATOM 4197 O O . GLU B 1 64 ? 27.062 108.923 34.184 1.00 70.01 64 GLU B O 1
ATOM 4203 N N . VAL B 1 65 ? 28.545 108.537 32.600 1.00 70.44 65 VAL B N 1
ATOM 4204 C CA . VAL B 1 65 ? 29.029 109.890 32.645 1.00 82.05 65 VAL B CA 1
ATOM 4205 C C . VAL B 1 65 ? 29.062 110.869 31.588 1.00 90.09 65 VAL B C 1
ATOM 4206 O O . VAL B 1 65 ? 29.238 112.041 31.851 1.00 93.64 65 VAL B O 1
ATOM 4210 N N . VAL B 1 66 ? 28.880 110.432 30.365 1.00 84.75 66 VAL B N 1
ATOM 4211 C CA . VAL B 1 66 ? 28.643 111.366 29.303 1.00 95.52 66 VAL B CA 1
ATOM 4212 C C . VAL B 1 66 ? 27.254 110.849 29.711 1.00 105.88 66 VAL B C 1
ATOM 4213 O O . VAL B 1 66 ? 27.153 109.896 30.511 1.00 110.66 66 VAL B O 1
ATOM 4217 N N . ASP B 1 67 ? 26.241 111.485 29.115 1.00 106.48 67 ASP B N 1
ATOM 4218 C CA . ASP B 1 67 ? 24.772 111.337 29.287 1.00 115.52 67 ASP B CA 1
ATOM 4219 C C . ASP B 1 67 ? 24.251 111.284 30.708 1.00 115.33 67 ASP B C 1
ATOM 4220 O O . ASP B 1 67 ? 23.422 110.457 31.064 1.00 122.41 67 ASP B O 1
ATOM 4225 N N . THR B 1 68 ? 24.787 112.187 31.509 1.00 102.14 68 THR B N 1
ATOM 4226 C CA . THR B 1 68 ? 24.366 112.381 32.931 1.00 104.38 68 THR B CA 1
ATOM 4227 C C . THR B 1 68 ? 24.171 113.859 33.260 1.00 107.03 68 THR B C 1
ATOM 4228 O O . THR B 1 68 ? 24.900 114.742 32.690 1.00 75.70 68 THR B O 1
ATOM 4232 N N . GLU B 1 69 ? 23.242 114.106 34.189 1.00 104.74 69 GLU B N 1
ATOM 4233 C CA . GLU B 1 69 ? 22.808 115.488 34.481 1.00 110.03 69 GLU B CA 1
ATOM 4234 C C . GLU B 1 69 ? 24.044 116.244 34.977 1.00 89.25 69 GLU B C 1
ATOM 4235 O O . GLU B 1 69 ? 24.260 117.366 34.534 1.00 87.08 69 GLU B O 1
ATOM 4241 N N . LEU B 1 70 ? 24.883 115.596 35.774 1.00 96.46 70 LEU B N 1
ATOM 4242 C CA . LEU B 1 70 ? 26.139 116.186 36.316 1.00 104.62 70 LEU B CA 1
ATOM 4243 C C . LEU B 1 70 ? 26.856 116.998 35.219 1.00 101.71 70 LEU B C 1
ATOM 4244 O O . LEU B 1 70 ? 27.334 118.159 35.479 1.00 74.10 70 LEU B O 1
ATOM 4249 N N . PHE B 1 71 ? 26.945 116.414 34.024 1.00 107.76 71 PHE B N 1
ATOM 4250 C CA . PHE B 1 71 ? 27.905 116.860 32.984 1.00 120.58 71 PHE B CA 1
ATOM 4251 C C . PHE B 1 71 ? 27.331 118.077 32.252 1.00 116.41 71 PHE B C 1
ATOM 4252 O O . PHE B 1 71 ? 28.137 118.912 31.818 1.00 101.52 71 PHE B O 1
ATOM 4260 N N . SER B 1 72 ? 26.000 118.210 32.258 1.00 123.69 72 SER B N 1
ATOM 4261 C CA . SER B 1 72 ? 25.170 119.049 31.350 1.00 113.97 72 SER B CA 1
ATOM 4262 C C . SER B 1 72 ? 25.654 120.505 31.250 1.00 100.49 72 SER B C 1
ATOM 4263 O O . SER B 1 72 ? 25.395 121.087 30.196 1.00 107.97 72 SER B O 1
ATOM 4266 N N . ARG B 1 73 ? 26.321 121.097 32.251 1.00 92.21 73 ARG B N 1
ATOM 4267 C CA . ARG B 1 73 ? 26.873 122.482 32.098 1.00 99.59 73 ARG B CA 1
ATOM 4268 C C . ARG B 1 73 ? 28.074 122.484 31.115 1.00 98.94 73 ARG B C 1
ATOM 4269 O O . ARG B 1 73 ? 28.250 123.497 30.381 1.00 76.95 73 ARG B O 1
ATOM 4277 N N . LEU B 1 74 ? 28.864 121.398 31.065 1.00 112.06 74 LEU B N 1
ATOM 4278 C CA . LEU B 1 74 ? 29.899 121.138 30.014 1.00 106.99 74 LEU B CA 1
ATOM 4279 C C . LEU B 1 74 ? 29.217 120.967 28.647 1.00 109.42 74 LEU B C 1
ATOM 4280 O O . LEU B 1 74 ? 29.680 121.571 27.647 1.00 102.38 74 LEU B O 1
ATOM 4285 N N . GLN B 1 75 ? 28.153 120.162 28.602 1.00 105.01 75 GLN B N 1
ATOM 4286 C CA . GLN B 1 75 ? 27.346 119.937 27.374 1.00 103.82 75 GLN B CA 1
ATOM 4287 C C . GLN B 1 75 ? 26.925 121.288 26.790 1.00 96.07 75 GLN B C 1
ATOM 4288 O O . GLN B 1 75 ? 26.537 121.338 25.583 1.00 90.87 75 GLN B O 1
ATOM 4294 N N . GLU B 1 76 ? 27.013 122.327 27.619 1.00 85.45 76 GLU B N 1
ATOM 4295 C CA . GLU B 1 76 ? 26.496 123.669 27.304 1.00 98.07 76 GLU B CA 1
ATOM 4296 C C . GLU B 1 76 ? 27.652 124.578 26.940 1.00 80.27 76 GLU B C 1
ATOM 4297 O O . GLU B 1 76 ? 27.396 125.520 26.237 1.00 99.17 76 GLU B O 1
ATOM 4303 N N . ILE B 1 77 ? 28.864 124.355 27.411 1.00 79.78 77 ILE B N 1
ATOM 4304 C CA . ILE B 1 77 ? 29.953 125.327 27.086 1.00 94.61 77 ILE B CA 1
ATOM 4305 C C . ILE B 1 77 ? 30.444 125.006 25.674 1.00 101.66 77 ILE B C 1
ATOM 4306 O O . ILE B 1 77 ? 30.605 125.921 24.825 1.00 100.42 77 ILE B O 1
ATOM 4311 N N . HIS B 1 78 ? 30.630 123.712 25.445 1.00 120.42 78 HIS B N 1
ATOM 4312 C CA . HIS B 1 78 ? 30.878 1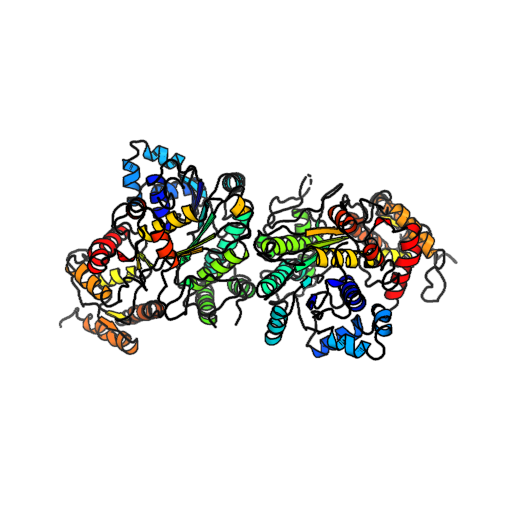23.103 24.118 1.00 110.87 78 HIS B CA 1
ATOM 4313 C C . HIS B 1 78 ? 29.501 123.053 23.444 1.00 96.50 78 HIS B C 1
ATOM 4314 O O . HIS B 1 78 ? 28.493 122.694 24.134 1.00 73.18 78 HIS B O 1
ATOM 4321 N N . GLY B 1 79 ? 29.431 123.501 22.193 1.00 89.37 79 GLY B N 1
ATOM 4322 C CA . GLY B 1 79 ? 28.193 123.387 21.402 1.00 100.55 79 GLY B CA 1
ATOM 4323 C C . GLY B 1 79 ? 27.382 122.264 20.765 1.00 94.56 79 GLY B C 1
ATOM 4324 O O . GLY B 1 79 ? 26.118 122.126 21.075 1.00 56.26 79 GLY B O 1
ATOM 4325 N N . LYS B 1 80 ? 28.069 121.548 19.858 1.00 98.75 80 LYS B N 1
ATOM 4326 C CA . LYS B 1 80 ? 27.659 120.239 19.287 1.00 115.55 80 LYS B CA 1
ATOM 4327 C C . LYS B 1 80 ? 29.012 119.598 19.564 1.00 105.78 80 LYS B C 1
ATOM 4328 O O . LYS B 1 80 ? 29.154 118.365 19.395 1.00 121.70 80 LYS B O 1
ATOM 4334 N N . ASP B 1 81 ? 29.923 120.444 20.037 1.00 89.62 81 ASP B N 1
ATOM 4335 C CA . ASP B 1 81 ? 31.347 120.154 20.318 1.00 91.55 81 ASP B CA 1
ATOM 4336 C C . ASP B 1 81 ? 31.526 119.223 21.521 1.00 90.85 81 ASP B C 1
ATOM 4337 O O . ASP B 1 81 ? 32.428 118.369 21.442 1.00 103.81 81 ASP B O 1
ATOM 4342 N N . TYR B 1 82 ? 30.761 119.378 22.603 1.00 82.98 82 TYR B N 1
ATOM 4343 C CA . TYR B 1 82 ? 31.002 118.601 23.851 1.00 83.79 82 TYR B CA 1
ATOM 4344 C C . TYR B 1 82 ? 31.225 117.124 23.471 1.00 85.33 82 TYR B C 1
ATOM 4345 O O . TYR B 1 82 ? 32.284 116.523 23.828 1.00 81.28 82 TYR B O 1
ATOM 4354 N N . HIS B 1 83 ? 30.300 116.549 22.709 1.00 74.06 83 HIS B N 1
ATOM 4355 C CA . HIS B 1 83 ? 30.411 115.143 22.262 1.00 69.32 83 HIS B CA 1
ATOM 4356 C C . HIS B 1 83 ? 31.805 114.872 21.659 1.00 70.19 83 HIS B C 1
ATOM 4357 O O . HIS B 1 83 ? 32.346 113.854 22.091 1.00 69.28 83 HIS B O 1
ATOM 4364 N N . SER B 1 84 ? 32.419 115.738 20.817 1.00 74.16 84 SER B N 1
ATOM 4365 C CA . SER B 1 84 ? 33.878 115.666 20.441 1.00 74.69 84 SER B CA 1
ATOM 4366 C C . SER B 1 84 ? 34.762 115.877 21.688 1.00 70.77 84 SER B C 1
ATOM 4367 O O . SER B 1 84 ? 35.437 114.927 22.118 1.00 75.28 84 SER B O 1
ATOM 4370 N N . PHE B 1 85 ? 34.763 117.067 22.275 1.00 65.34 85 PHE B N 1
ATOM 4371 C CA . PHE B 1 85 ? 35.526 117.368 23.516 1.00 69.92 85 PHE B CA 1
ATOM 4372 C C . PHE B 1 85 ? 35.421 116.221 24.540 1.00 64.95 85 PHE B C 1
ATOM 4373 O O . PHE B 1 85 ? 36.405 115.944 25.204 1.00 74.86 85 PHE B O 1
ATOM 4381 N N . ALA B 1 86 ? 34.294 115.548 24.699 1.00 62.92 86 ALA B N 1
ATOM 4382 C CA . ALA B 1 86 ? 34.238 114.372 25.600 1.00 76.84 86 ALA B CA 1
ATOM 4383 C C . ALA B 1 86 ? 35.226 113.296 25.131 1.00 75.52 86 ALA B C 1
ATOM 4384 O O . ALA B 1 86 ? 36.142 112.936 25.884 1.00 79.95 86 ALA B O 1
ATOM 4386 N N . ALA B 1 87 ? 35.023 112.786 23.925 1.00 79.26 87 ALA B N 1
ATOM 4387 C CA . ALA B 1 87 ? 35.861 111.741 23.304 1.00 83.42 87 ALA B CA 1
ATOM 4388 C C . ALA B 1 87 ? 37.341 112.154 23.289 1.00 69.18 87 ALA B C 1
ATOM 4389 O O . ALA B 1 87 ? 38.179 111.281 23.454 1.00 78.89 87 ALA B O 1
ATOM 4391 N N . ARG B 1 88 ? 37.675 113.426 23.109 1.00 67.36 88 ARG B N 1
ATOM 4392 C CA . ARG B 1 88 ? 39.094 113.884 23.090 1.00 71.47 88 ARG B CA 1
ATOM 4393 C C . ARG B 1 88 ? 39.770 113.712 24.450 1.00 71.23 88 ARG B C 1
ATOM 4394 O O . ARG B 1 88 ? 41.006 113.570 24.444 1.00 84.81 88 ARG B O 1
ATOM 4402 N N . LYS B 1 89 ? 38.996 113.791 25.545 1.00 73.42 89 LYS B N 1
ATOM 4403 C CA . LYS B 1 89 ? 39.468 114.055 26.935 1.00 69.26 89 LYS B CA 1
ATOM 4404 C C . LYS B 1 89 ? 39.163 112.892 27.873 1.00 64.03 89 LYS B C 1
ATOM 4405 O O . LYS B 1 89 ? 39.906 112.761 28.867 1.00 77.88 89 LYS B O 1
ATOM 4411 N N . LEU B 1 90 ? 38.116 112.117 27.607 1.00 58.62 90 LEU B N 1
ATOM 4412 C CA . LEU B 1 90 ? 37.797 110.903 28.412 1.00 73.81 90 LEU B CA 1
ATOM 4413 C C . LEU B 1 90 ? 38.220 109.634 27.663 1.00 66.41 90 LEU B C 1
ATOM 4414 O O . LEU B 1 90 ? 37.646 109.328 26.629 1.00 68.27 90 LEU B O 1
ATOM 4419 N N . VAL B 1 91 ? 39.135 108.861 28.209 1.00 63.32 91 VAL B N 1
ATOM 4420 C CA . VAL B 1 91 ? 39.599 107.637 27.510 1.00 66.66 91 VAL B CA 1
ATOM 4421 C C . VAL B 1 91 ? 39.202 106.413 28.311 1.00 66.01 91 VAL B C 1
ATOM 4422 O O . VAL B 1 91 ? 39.760 106.097 29.356 1.00 76.57 91 VAL B O 1
ATOM 4426 N N . PRO B 1 92 ? 38.239 105.647 27.821 1.00 60.80 92 PRO B N 1
ATOM 4427 C CA . PRO B 1 92 ? 37.879 104.409 28.486 1.00 72.12 92 PRO B CA 1
ATOM 4428 C C . PRO B 1 92 ? 39.098 103.491 28.456 1.00 75.18 92 PRO B C 1
ATOM 4429 O O . PRO B 1 92 ? 39.630 103.231 27.400 1.00 85.01 92 PRO B O 1
ATOM 4433 N N . VAL B 1 93 ? 39.529 103.100 29.645 1.00 70.65 93 VAL B N 1
ATOM 4434 C CA . VAL B 1 93 ? 40.500 102.009 29.900 1.00 61.18 93 VAL B CA 1
ATOM 4435 C C . VAL B 1 93 ? 39.734 100.902 30.610 1.00 61.59 93 VAL B C 1
ATOM 4436 O O . VAL B 1 93 ? 39.357 101.127 31.781 1.00 66.58 93 VAL B O 1
ATOM 4440 N N . VAL B 1 94 ? 39.503 99.768 29.953 1.00 67.25 94 VAL B N 1
ATOM 4441 C CA . VAL B 1 94 ? 39.094 98.531 30.677 1.00 64.92 94 VAL B CA 1
ATOM 4442 C C . VAL B 1 94 ? 40.154 98.266 31.727 1.00 72.99 94 VAL B C 1
ATOM 4443 O O . VAL B 1 94 ? 41.375 98.378 31.407 1.00 77.23 94 VAL B O 1
ATOM 4447 N N . GLY B 1 95 ? 39.670 97.845 32.890 1.00 79.48 95 GLY B N 1
ATOM 4448 C CA . GLY B 1 95 ? 40.487 97.620 34.084 1.00 75.11 95 GLY B CA 1
ATOM 4449 C C . GLY B 1 95 ? 39.789 96.701 35.054 1.00 73.28 95 GLY B C 1
ATOM 4450 O O . GLY B 1 95 ? 38.756 96.018 34.645 1.00 74.10 95 GLY B O 1
ATOM 4451 N N . ASP B 1 96 ? 40.370 96.720 36.262 1.00 68.17 96 ASP B N 1
ATOM 4452 C CA . ASP B 1 96 ? 40.071 95.929 37.485 1.00 71.75 96 ASP B CA 1
ATOM 4453 C C . ASP B 1 96 ? 41.094 96.891 38.117 1.00 75.23 96 ASP B C 1
ATOM 4454 O O . ASP B 1 96 ? 41.656 97.742 37.414 1.00 84.64 96 ASP B O 1
ATOM 4459 N N . VAL B 1 97 ? 41.186 96.806 39.443 1.00 78.18 97 VAL B N 1
ATOM 4460 C CA . VAL B 1 97 ? 42.258 97.257 40.374 1.00 68.83 97 VAL B CA 1
ATOM 4461 C C . VAL B 1 97 ? 42.587 95.968 41.120 1.00 67.26 97 VAL B C 1
ATOM 4462 O O . VAL B 1 97 ? 43.596 95.950 41.833 1.00 65.89 97 VAL B O 1
ATOM 4466 N N . ARG B 1 98 ? 41.709 94.978 41.026 1.00 67.29 98 ARG B N 1
ATOM 4467 C CA . ARG B 1 98 ? 41.873 93.637 41.630 1.00 71.54 98 ARG B CA 1
ATOM 4468 C C . ARG B 1 98 ? 42.966 92.807 40.885 1.00 73.66 98 ARG B C 1
ATOM 4469 O O . ARG B 1 98 ? 43.229 91.676 41.343 1.00 72.15 98 ARG B O 1
ATOM 4477 N N . GLU B 1 99 ? 43.626 93.323 39.822 1.00 75.46 99 GLU B N 1
ATOM 4478 C CA . GLU B 1 99 ? 44.575 92.576 38.928 1.00 76.54 99 GLU B CA 1
ATOM 4479 C C . GLU B 1 99 ? 45.809 93.406 38.540 1.00 83.11 99 GLU B C 1
ATOM 4480 O O . GLU B 1 99 ? 45.766 94.638 38.646 1.00 90.49 99 GLU B O 1
ATOM 4486 N N . ALA B 1 100 ? 46.857 92.728 38.064 1.00 84.33 100 ALA B N 1
ATOM 4487 C CA . ALA B 1 100 ? 48.154 93.286 37.610 1.00 83.53 100 ALA B CA 1
ATOM 4488 C C . ALA B 1 100 ? 47.987 94.510 36.694 1.00 75.24 100 ALA B C 1
ATOM 4489 O O . ALA B 1 100 ? 47.220 94.456 35.738 1.00 73.14 100 ALA B O 1
ATOM 4491 N N . ASN B 1 101 ? 48.763 95.561 36.926 1.00 78.13 101 ASN B N 1
ATOM 4492 C CA . ASN B 1 101 ? 48.543 96.911 36.329 1.00 86.14 101 ASN B CA 1
ATOM 4493 C C . ASN B 1 101 ? 47.054 97.231 36.283 1.00 76.81 101 ASN B C 1
ATOM 4494 O O . ASN B 1 101 ? 46.592 97.708 35.236 1.00 66.92 101 ASN B O 1
ATOM 4499 N N . VAL B 1 102 ? 46.363 96.973 37.396 1.00 80.67 102 VAL B N 1
ATOM 4500 C CA . VAL B 1 102 ? 44.957 97.393 37.649 1.00 77.15 102 VAL B CA 1
ATOM 4501 C C . VAL B 1 102 ? 44.154 96.920 36.444 1.00 75.76 102 VAL B C 1
ATOM 4502 O O . VAL B 1 102 ? 43.292 97.661 35.979 1.00 81.90 102 VAL B O 1
ATOM 4506 N N . GLY B 1 103 ? 44.516 95.746 35.919 1.00 80.07 103 GLY B N 1
ATOM 4507 C CA . GLY B 1 103 ? 43.753 95.006 34.894 1.00 80.84 103 GLY B CA 1
ATOM 4508 C C . GLY B 1 103 ? 43.929 95.561 33.491 1.00 72.06 103 GLY B C 1
ATOM 4509 O O . GLY B 1 103 ? 43.289 95.021 32.563 1.00 69.99 103 GLY B O 1
ATOM 4510 N N . ILE B 1 104 ? 44.742 96.600 33.317 1.00 65.44 104 ILE B N 1
ATOM 4511 C CA . ILE B 1 104 ? 44.908 97.241 31.985 1.00 69.50 104 ILE B CA 1
ATOM 4512 C C . ILE B 1 104 ? 45.757 96.332 31.111 1.00 75.74 104 ILE B C 1
ATOM 4513 O O . ILE B 1 104 ? 46.820 95.914 31.545 1.00 91.46 104 ILE B O 1
ATOM 4518 N N . ALA B 1 105 ? 45.330 96.081 29.890 1.00 82.95 105 ALA B N 1
ATOM 4519 C CA . ALA B 1 105 ? 46.142 95.297 28.946 1.00 82.53 105 ALA B CA 1
ATOM 4520 C C . ALA B 1 105 ? 47.284 96.166 28.445 1.00 85.17 105 ALA B C 1
ATOM 4521 O O . ALA B 1 105 ? 47.120 97.379 28.240 1.00 73.18 105 ALA B O 1
ATOM 4523 N N . PRO B 1 106 ? 48.419 95.489 28.153 1.00 80.92 106 PRO B N 1
ATOM 4524 C CA . PRO B 1 106 ? 49.759 96.077 28.115 1.00 77.04 106 PRO B CA 1
ATOM 4525 C C . PRO B 1 106 ? 50.039 97.240 27.159 1.00 79.22 106 PRO B C 1
ATOM 4526 O O . PRO B 1 106 ? 50.479 98.256 27.645 1.00 87.26 106 PRO B O 1
ATOM 4530 N N . GLU B 1 107 ? 49.831 97.077 25.852 1.00 80.67 107 GLU B N 1
ATOM 4531 C CA . GLU B 1 107 ? 50.195 98.151 24.888 1.00 97.41 107 GLU B CA 1
ATOM 4532 C C . GLU B 1 107 ? 49.703 99.485 25.484 1.00 89.89 107 GLU B C 1
ATOM 4533 O O . GLU B 1 107 ? 50.537 100.427 25.534 1.00 81.02 107 GLU B O 1
ATOM 4539 N N . LEU B 1 108 ? 48.450 99.530 25.986 1.00 81.15 108 LEU B N 1
ATOM 4540 C CA . LEU B 1 108 ? 47.770 100.750 26.518 1.00 73.33 108 LEU B CA 1
ATOM 4541 C C . LEU B 1 108 ? 48.331 101.052 27.909 1.00 67.23 108 LEU B C 1
ATOM 4542 O O . LEU B 1 108 ? 48.801 102.203 28.177 1.00 64.54 108 LEU B O 1
ATOM 4547 N N . ALA B 1 109 ? 48.329 100.036 28.762 1.00 64.44 109 ALA B N 1
ATOM 4548 C CA . ALA B 1 109 ? 49.034 100.084 30.064 1.00 73.25 109 ALA B CA 1
ATOM 4549 C C . ALA B 1 109 ? 50.348 100.860 29.890 1.00 66.89 109 ALA B C 1
ATOM 4550 O O . ALA B 1 109 ? 50.734 101.668 30.750 1.00 57.48 109 ALA B O 1
ATOM 4552 N N . GLY B 1 110 ? 50.989 100.644 28.755 1.00 71.94 110 GLY B N 1
ATOM 4553 C CA . GLY B 1 110 ? 52.268 101.277 28.412 1.00 81.88 110 GLY B CA 1
ATOM 4554 C C . GLY B 1 110 ? 52.171 102.773 28.268 1.00 73.80 110 GLY B C 1
ATOM 4555 O O . GLY B 1 110 ? 52.944 103.479 28.977 1.00 78.46 110 GLY B O 1
ATOM 4556 N N . VAL B 1 111 ? 51.311 103.241 27.363 1.00 73.49 111 VAL B N 1
ATOM 4557 C CA . VAL B 1 111 ? 51.185 104.704 27.111 1.00 80.89 111 VAL B CA 1
ATOM 4558 C C . VAL B 1 111 ? 50.807 105.371 28.415 1.00 84.94 111 VAL B C 1
ATOM 4559 O O . VAL B 1 111 ? 51.370 106.463 28.682 1.00 86.73 111 VAL B O 1
ATOM 4563 N N . ILE B 1 112 ? 49.851 104.765 29.133 1.00 74.81 112 ILE B N 1
ATOM 4564 C CA . ILE B 1 112 ? 49.293 105.358 30.381 1.00 71.37 112 ILE B CA 1
ATOM 4565 C C . ILE B 1 112 ? 50.472 105.646 31.314 1.00 71.75 112 ILE B C 1
ATOM 4566 O O . ILE B 1 112 ? 50.635 106.803 31.730 1.00 67.63 112 ILE B O 1
ATOM 4571 N N . ALA B 1 113 ? 51.324 104.642 31.522 1.00 82.67 113 ALA B N 1
ATOM 4572 C CA . ALA B 1 113 ? 52.555 104.705 32.343 1.00 84.68 113 ALA B CA 1
ATOM 4573 C C . ALA B 1 113 ? 53.565 105.719 31.783 1.00 84.06 113 ALA B C 1
ATOM 4574 O O . ALA B 1 113 ? 54.621 105.899 32.400 1.00 87.85 113 ALA B O 1
ATOM 4576 N N . ASP B 1 114 ? 53.272 106.357 30.656 1.00 80.56 114 ASP B N 1
ATOM 4577 C CA . ASP B 1 114 ? 54.250 107.220 29.956 1.00 89.22 114 ASP B CA 1
ATOM 4578 C C . ASP B 1 114 ? 53.720 108.662 29.884 1.00 91.79 114 ASP B C 1
ATOM 4579 O O . ASP B 1 114 ? 54.544 109.590 29.920 1.00 94.21 114 ASP B O 1
ATOM 4584 N N . GLU B 1 115 ? 52.410 108.871 29.744 1.00 97.13 115 GLU B N 1
ATOM 4585 C CA . GLU B 1 115 ? 51.836 110.231 29.540 1.00 95.95 115 GLU B CA 1
ATOM 4586 C C . GLU B 1 115 ? 51.465 110.828 30.896 1.00 85.67 115 GLU B C 1
ATOM 4587 O O . GLU B 1 115 ? 51.740 112.018 31.119 1.00 89.83 115 GLU B O 1
ATOM 4593 N N . VAL B 1 116 ? 50.899 110.009 31.776 1.00 71.82 116 VAL B N 1
ATOM 4594 C CA . VAL B 1 116 ? 50.183 110.468 32.994 1.00 68.09 116 VAL B CA 1
ATOM 4595 C C . VAL B 1 116 ? 51.116 111.186 33.968 1.00 69.51 116 VAL B C 1
ATOM 4596 O O . VAL B 1 116 ? 52.236 110.689 34.215 1.00 74.32 116 VAL B O 1
ATOM 4600 N N . ASP B 1 117 ? 50.612 112.285 34.537 1.00 68.80 117 ASP B N 1
ATOM 4601 C CA . ASP B 1 117 ? 51.316 113.122 35.538 1.00 74.42 117 ASP B CA 1
ATOM 4602 C C . ASP B 1 117 ? 50.648 112.973 36.913 1.00 77.67 117 ASP B C 1
ATOM 4603 O O . ASP B 1 117 ? 51.326 113.272 37.944 1.00 86.99 117 ASP B O 1
ATOM 4608 N N . ILE B 1 118 ? 49.374 112.581 36.959 1.00 67.67 118 ILE B N 1
ATOM 4609 C CA . ILE B 1 118 ? 48.652 112.434 38.252 1.00 67.96 118 ILE B CA 1
ATOM 4610 C C . ILE B 1 118 ? 47.825 111.165 38.188 1.00 67.91 118 ILE B C 1
ATOM 4611 O O . ILE B 1 118 ? 47.077 111.013 37.193 1.00 76.16 118 ILE B O 1
ATOM 4616 N N . ILE B 1 119 ? 47.925 110.334 39.226 1.00 63.06 119 ILE B N 1
ATOM 4617 C CA . ILE B 1 119 ? 46.974 109.215 39.466 1.00 65.44 119 ILE B CA 1
ATOM 4618 C C . ILE B 1 119 ? 46.094 109.652 40.621 1.00 68.12 119 ILE B C 1
ATOM 4619 O O . ILE B 1 119 ? 46.664 110.147 41.597 1.00 76.85 119 ILE B O 1
ATOM 4624 N N . VAL B 1 120 ? 44.784 109.465 40.490 1.00 66.46 120 VAL B N 1
ATOM 4625 C CA . VAL B 1 120 ? 43.786 109.658 41.579 1.00 66.65 120 VAL B CA 1
ATOM 4626 C C . VAL B 1 120 ? 43.135 108.309 41.787 1.00 61.49 120 VAL B C 1
ATOM 4627 O O . VAL B 1 120 ? 42.662 107.757 40.781 1.00 58.74 120 VAL B O 1
ATOM 4631 N N . ASN B 1 121 ? 43.097 107.812 43.022 1.00 66.20 121 ASN B N 1
ATOM 4632 C CA . ASN B 1 121 ? 42.545 106.459 43.287 1.00 72.76 121 ASN B CA 1
ATOM 4633 C C . ASN B 1 121 ? 41.364 106.548 44.236 1.00 77.64 121 ASN B C 1
ATOM 4634 O O . ASN B 1 121 ? 41.597 106.427 45.443 1.00 98.37 121 ASN B O 1
ATOM 4639 N N . SER B 1 122 ? 40.156 106.700 43.687 1.00 83.37 122 SER B N 1
ATOM 4640 C CA . SER B 1 122 ? 38.876 106.640 44.438 1.00 84.45 122 SER B CA 1
ATOM 4641 C C . SER B 1 122 ? 38.231 105.243 44.329 1.00 79.02 122 SER B C 1
ATOM 4642 O O . SER B 1 122 ? 37.197 105.030 44.977 1.00 100.38 122 SER B O 1
ATOM 4645 N N . ALA B 1 123 ? 38.798 104.294 43.585 1.00 67.00 123 ALA B N 1
ATOM 4646 C CA . ALA B 1 123 ? 38.208 102.939 43.496 1.00 77.53 123 ALA B CA 1
ATOM 4647 C C . ALA B 1 123 ? 38.245 102.327 44.883 1.00 76.69 123 ALA B C 1
ATOM 4648 O O . ALA B 1 123 ? 39.185 102.668 45.609 1.00 94.58 123 ALA B O 1
ATOM 4650 N N . ALA B 1 124 ? 37.279 101.467 45.209 1.00 79.04 124 ALA B N 1
ATOM 4651 C CA . ALA B 1 124 ? 37.035 100.957 46.584 1.00 81.77 124 ALA B CA 1
ATOM 4652 C C . ALA B 1 124 ? 35.781 100.102 46.592 1.00 76.14 124 ALA B C 1
ATOM 4653 O O . ALA B 1 124 ? 34.893 100.410 45.826 1.00 82.73 124 ALA B O 1
ATOM 4655 N N . ASN B 1 125 ? 35.685 99.129 47.481 1.00 73.70 125 ASN B N 1
ATOM 4656 C CA . ASN B 1 125 ? 34.383 98.486 47.803 1.00 78.96 125 ASN B CA 1
ATOM 4657 C C . ASN B 1 125 ? 33.892 99.143 49.105 1.00 74.52 125 ASN B C 1
ATOM 4658 O O . ASN B 1 125 ? 34.698 99.232 50.035 1.00 73.75 125 ASN B O 1
ATOM 4663 N N . THR B 1 126 ? 32.670 99.683 49.163 1.00 74.64 126 THR B N 1
ATOM 4664 C CA . THR B 1 126 ? 32.231 100.505 50.331 1.00 86.20 126 THR B CA 1
ATOM 4665 C C . THR B 1 126 ? 31.087 99.820 51.081 1.00 83.96 126 THR B C 1
ATOM 4666 O O . THR B 1 126 ? 30.409 100.503 51.838 1.00 82.90 126 THR B O 1
ATOM 4670 N N . THR B 1 127 ? 30.906 98.521 50.862 1.00 86.34 127 THR B N 1
ATOM 4671 C CA . THR B 1 127 ? 30.071 97.614 51.687 1.00 91.06 127 THR B CA 1
ATOM 4672 C C . THR B 1 127 ? 30.757 97.374 53.036 1.00 90.08 127 THR B C 1
ATOM 4673 O O . THR B 1 127 ? 31.596 96.469 53.106 1.00 90.39 127 THR B O 1
ATOM 4677 N N . PHE B 1 128 ? 30.347 98.124 54.067 1.00 103.66 128 PHE B N 1
ATOM 4678 C CA . PHE B 1 128 ? 30.829 98.050 55.477 1.00 103.95 128 PHE B CA 1
ATOM 4679 C C . PHE B 1 128 ? 30.871 96.568 55.946 1.00 99.39 128 PHE B C 1
ATOM 4680 O O . PHE B 1 128 ? 31.834 96.154 56.637 1.00 102.53 128 PHE B O 1
ATOM 4688 N N . ASP B 1 129 ? 29.896 95.734 55.581 1.00 92.50 129 ASP B N 1
ATOM 4689 C CA . ASP B 1 129 ? 29.839 94.343 56.105 1.00 102.07 129 ASP B CA 1
ATOM 4690 C C . ASP B 1 129 ? 30.318 93.361 55.023 1.00 100.51 129 ASP B C 1
ATOM 4691 O O . ASP B 1 129 ? 29.749 92.237 54.924 1.00 98.66 129 ASP B O 1
ATOM 4696 N N . GLU B 1 130 ? 31.350 93.741 54.261 1.00 91.24 130 GLU B N 1
ATOM 4697 C CA . GLU B 1 130 ? 31.879 92.929 53.126 1.00 87.62 130 GLU B CA 1
ATOM 4698 C C . GLU B 1 130 ? 32.502 91.626 53.642 1.00 82.48 130 GLU B C 1
ATOM 4699 O O . GLU B 1 130 ? 32.841 91.553 54.857 1.00 91.12 130 GLU B O 1
ATOM 4705 N N . ARG B 1 131 ? 32.693 90.639 52.759 1.00 74.09 131 ARG B N 1
ATOM 4706 C CA . ARG B 1 131 ? 33.588 89.501 53.104 1.00 79.95 131 ARG B CA 1
ATOM 4707 C C . ARG B 1 131 ? 35.021 90.030 53.054 1.00 84.19 131 ARG B C 1
ATOM 4708 O O . ARG B 1 131 ? 35.282 91.016 52.318 1.00 88.20 131 ARG B O 1
ATOM 4716 N N . TYR B 1 132 ? 35.892 89.424 53.861 1.00 83.19 132 TYR B N 1
ATOM 4717 C CA . TYR B 1 132 ? 37.292 89.868 54.051 1.00 76.50 132 TYR B CA 1
ATOM 4718 C C . TYR B 1 132 ? 37.924 89.847 52.663 1.00 74.51 132 TYR B C 1
ATOM 4719 O O . TYR B 1 132 ? 38.248 90.918 52.126 1.00 78.42 132 TYR B O 1
ATOM 4728 N N . ASP B 1 133 ? 37.963 88.663 52.055 1.00 80.08 133 ASP B N 1
ATOM 4729 C CA . ASP B 1 133 ? 38.723 88.413 50.799 1.00 86.91 133 ASP B CA 1
ATOM 4730 C C . ASP B 1 133 ? 38.337 89.487 49.783 1.00 88.41 133 ASP B C 1
ATOM 4731 O O . ASP B 1 133 ? 39.226 90.030 49.096 1.00 108.25 133 ASP B O 1
ATOM 4736 N N . VAL B 1 134 ? 37.063 89.833 49.714 1.00 80.32 134 VAL B N 1
ATOM 4737 C CA . VAL B 1 134 ? 36.636 90.855 48.731 1.00 81.60 134 VAL B CA 1
ATOM 4738 C C . VAL B 1 134 ? 37.225 92.201 49.142 1.00 73.05 134 VAL B C 1
ATOM 4739 O O . VAL B 1 134 ? 37.974 92.785 48.340 1.00 74.12 134 VAL B O 1
ATOM 4743 N N . ALA B 1 135 ? 36.913 92.664 50.343 1.00 66.30 135 ALA B N 1
ATOM 4744 C CA . ALA B 1 135 ? 37.357 93.994 50.813 1.00 78.27 135 ALA B CA 1
ATOM 4745 C C . ALA B 1 135 ? 38.890 94.091 50.729 1.00 76.59 135 ALA B C 1
ATOM 4746 O O . ALA B 1 135 ? 39.407 95.144 50.275 1.00 71.04 135 ALA B O 1
ATOM 4748 N N . MET B 1 136 ? 39.581 93.025 51.142 1.00 76.37 136 MET B N 1
ATOM 4749 C CA . MET B 1 136 ? 41.060 92.959 51.249 1.00 83.61 136 MET B CA 1
ATOM 4750 C C . MET B 1 136 ? 41.629 93.195 49.849 1.00 80.34 136 MET B C 1
ATOM 4751 O O . MET B 1 136 ? 42.486 94.108 49.650 1.00 82.82 136 MET B O 1
ATOM 4756 N N . ASP B 1 137 ? 41.098 92.420 48.906 1.00 69.66 137 ASP B N 1
ATOM 4757 C CA . ASP B 1 137 ? 41.590 92.336 47.513 1.00 69.20 137 ASP B CA 1
ATOM 4758 C C . ASP B 1 137 ? 41.554 93.716 46.857 1.00 66.13 137 ASP B C 1
ATOM 4759 O O . ASP B 1 137 ? 42.432 93.993 46.051 1.00 66.00 137 ASP B O 1
ATOM 4764 N N . ILE B 1 138 ? 40.564 94.537 47.197 1.00 70.01 138 ILE B N 1
ATOM 4765 C CA . ILE B 1 138 ? 40.230 95.803 46.484 1.00 76.41 138 ILE B CA 1
ATOM 4766 C C . ILE B 1 138 ? 40.757 96.985 47.292 1.00 73.75 138 ILE B C 1
ATOM 4767 O O . ILE B 1 138 ? 41.297 97.941 46.681 1.00 67.54 138 ILE B O 1
ATOM 4772 N N . ASN B 1 139 ? 40.517 96.962 48.601 1.00 78.40 139 ASN B N 1
ATOM 4773 C CA . ASN B 1 139 ? 40.714 98.154 49.461 1.00 92.78 139 ASN B CA 1
ATOM 4774 C C . ASN B 1 139 ? 42.220 98.110 49.735 1.00 82.20 139 ASN B C 1
ATOM 4775 O O . ASN B 1 139 ? 42.876 99.137 49.514 1.00 68.90 139 ASN B O 1
ATOM 4780 N N . THR B 1 140 ? 42.757 96.986 50.210 1.00 75.54 140 THR B N 1
ATOM 4781 C CA . THR B 1 140 ? 44.173 96.957 50.642 1.00 76.68 140 THR B CA 1
ATOM 4782 C C . THR B 1 140 ? 45.209 96.338 49.682 1.00 73.14 140 THR B C 1
ATOM 4783 O O . THR B 1 140 ? 46.299 96.954 49.507 1.00 72.94 140 THR B O 1
ATOM 4787 N N . VAL B 1 141 ? 44.905 95.245 48.990 1.00 60.82 141 VAL B N 1
ATOM 4788 C CA . VAL B 1 141 ? 45.854 94.736 47.956 1.00 63.47 141 VAL B CA 1
ATOM 4789 C C . VAL B 1 141 ? 45.861 95.637 46.711 1.00 65.16 141 VAL B C 1
ATOM 4790 O O . VAL B 1 141 ? 46.927 95.919 46.171 1.00 65.89 141 VAL B O 1
ATOM 4794 N N . GLY B 1 142 ? 44.689 95.984 46.205 1.00 69.77 142 GLY B N 1
ATOM 4795 C CA . GLY B 1 142 ? 44.540 96.833 45.012 1.00 73.12 142 GLY B CA 1
ATOM 4796 C C . GLY B 1 142 ? 45.457 98.047 45.057 1.00 67.55 142 GLY B C 1
ATOM 4797 O O . GLY B 1 142 ? 46.115 98.340 44.065 1.00 78.84 142 GLY B O 1
ATOM 4798 N N . PRO B 1 143 ? 45.485 98.809 46.172 1.00 61.76 143 PRO B N 1
ATOM 4799 C CA . PRO B 1 143 ? 46.379 99.958 46.310 1.00 69.93 143 PRO B CA 1
ATOM 4800 C C . PRO B 1 143 ? 47.858 99.599 46.117 1.00 64.77 143 PRO B C 1
ATOM 4801 O O . PRO B 1 143 ? 48.619 100.447 45.611 1.00 52.79 143 PRO B O 1
ATOM 4805 N N . PHE B 1 144 ? 48.216 98.368 46.490 1.00 64.16 144 PHE B N 1
ATOM 4806 C CA . PHE B 1 144 ? 49.529 97.769 46.148 1.00 63.96 144 PHE B CA 1
ATOM 4807 C C . PHE B 1 144 ? 49.716 97.824 44.630 1.00 59.67 144 PHE B C 1
ATOM 4808 O O . PHE B 1 144 ? 50.628 98.486 44.156 1.00 67.05 144 PHE B O 1
ATOM 4816 N N . ARG B 1 145 ? 48.812 97.195 43.895 1.00 61.16 145 ARG B N 1
ATOM 4817 C CA . ARG B 1 145 ? 48.837 97.106 42.417 1.00 58.46 145 ARG B CA 1
ATOM 4818 C C . ARG B 1 145 ? 48.886 98.504 41.760 1.00 60.90 145 ARG B C 1
ATOM 4819 O O . ARG B 1 145 ? 49.604 98.629 40.762 1.00 59.25 145 ARG B O 1
ATOM 4827 N N . ILE B 1 146 ? 48.178 99.537 42.238 1.00 61.85 146 ILE B N 1
ATOM 4828 C CA . ILE B 1 146 ? 48.220 100.848 41.517 1.00 70.15 146 ILE B CA 1
ATOM 4829 C C . ILE B 1 146 ? 49.570 101.488 41.854 1.00 70.74 146 ILE B C 1
ATOM 4830 O O . ILE B 1 146 ? 50.195 102.019 40.942 1.00 69.94 146 ILE B O 1
ATOM 4835 N N . MET B 1 147 ? 50.064 101.344 43.083 1.00 75.92 147 MET B N 1
ATOM 4836 C CA . MET B 1 147 ? 51.445 101.787 43.443 1.00 73.08 147 MET B CA 1
ATOM 4837 C C . MET B 1 147 ? 52.525 101.025 42.663 1.00 67.43 147 MET B C 1
ATOM 4838 O O . MET B 1 147 ? 53.462 101.681 42.185 1.00 62.09 147 MET B O 1
ATOM 4843 N N . SER B 1 148 ? 52.451 99.692 42.586 1.00 67.43 148 SER B N 1
ATOM 4844 C CA . SER B 1 148 ? 53.413 98.861 41.812 1.00 71.84 148 SER B CA 1
ATOM 4845 C C . SER B 1 148 ? 53.558 99.507 40.439 1.00 71.82 148 SER B C 1
ATOM 4846 O O . SER B 1 148 ? 54.664 99.926 40.077 1.00 71.14 148 SER B O 1
ATOM 4849 N N . PHE B 1 149 ? 52.414 99.633 39.770 1.00 80.96 149 PHE B N 1
ATOM 4850 C CA . PHE B 1 149 ? 52.222 100.226 38.423 1.00 76.18 149 PHE B CA 1
ATOM 4851 C C . PHE B 1 149 ? 52.730 101.664 38.429 1.00 62.78 149 PHE B C 1
ATOM 4852 O O . PHE B 1 149 ? 53.372 102.041 37.488 1.00 60.83 149 PHE B O 1
ATOM 4860 N N . ALA B 1 150 ? 52.465 102.432 39.475 1.00 61.86 150 ALA B N 1
ATOM 4861 C CA . ALA B 1 150 ? 52.809 103.870 39.514 1.00 67.53 150 ALA B CA 1
ATOM 4862 C C . ALA B 1 150 ? 54.321 104.007 39.387 1.00 66.12 150 ALA B C 1
ATOM 4863 O O . ALA B 1 150 ? 54.799 105.086 39.011 1.00 71.93 150 ALA B O 1
ATOM 4865 N N . GLN B 1 151 ? 55.053 102.976 39.797 1.00 66.01 151 GLN B N 1
ATOM 4866 C CA . GLN B 1 151 ? 56.512 103.110 39.995 1.00 67.16 151 GLN B CA 1
ATOM 4867 C C . GLN B 1 151 ? 57.149 102.993 38.613 1.00 68.95 151 GLN B C 1
ATOM 4868 O O . GLN B 1 151 ? 58.150 103.648 38.371 1.00 92.86 151 GLN B O 1
ATOM 4874 N N . ARG B 1 152 ? 56.498 102.295 37.695 1.00 66.07 152 ARG B N 1
ATOM 4875 C CA . ARG B 1 152 ? 56.993 102.119 36.312 1.00 65.77 152 ARG B CA 1
ATOM 4876 C C . ARG B 1 152 ? 56.602 103.355 35.485 1.00 60.89 152 ARG B C 1
ATOM 4877 O O . ARG B 1 152 ? 56.998 103.433 34.332 1.00 65.82 152 ARG B O 1
ATOM 4885 N N . PHE B 1 153 ? 55.883 104.328 36.043 1.00 69.94 153 PHE B N 1
ATOM 4886 C CA . PHE B 1 153 ? 55.483 105.557 35.296 1.00 79.25 153 PHE B CA 1
ATOM 4887 C C . PHE B 1 153 ? 56.753 106.379 35.034 1.00 77.02 153 PHE B C 1
ATOM 4888 O O . PHE B 1 153 ? 57.797 106.084 35.636 1.00 72.08 153 PHE B O 1
ATOM 4896 N N . ARG B 1 154 ? 56.656 107.323 34.102 1.00 79.01 154 ARG B N 1
ATOM 4897 C CA . ARG B 1 154 ? 57.779 108.126 33.554 1.00 84.85 154 ARG B CA 1
ATOM 4898 C C . ARG B 1 154 ? 57.872 109.404 34.366 1.00 90.86 154 ARG B C 1
ATOM 4899 O O . ARG B 1 154 ? 58.921 109.678 34.915 1.00 107.63 154 ARG B O 1
ATOM 4907 N N . ARG B 1 155 ? 56.775 110.151 34.390 1.00 103.07 155 ARG B N 1
ATOM 4908 C CA . ARG B 1 155 ? 56.720 111.552 34.852 1.00 98.74 155 ARG B CA 1
ATOM 4909 C C . ARG B 1 155 ? 55.522 111.710 35.773 1.00 93.49 155 ARG B C 1
ATOM 4910 O O . ARG B 1 155 ? 54.956 112.805 35.775 1.00 108.97 155 ARG B O 1
ATOM 4918 N N . LEU B 1 156 ? 55.129 110.651 36.482 1.00 89.99 156 LEU B N 1
ATOM 4919 C CA . LEU B 1 156 ? 54.136 110.762 37.579 1.00 80.14 156 LEU B CA 1
ATOM 4920 C C . LEU B 1 156 ? 54.682 111.769 38.591 1.00 77.60 156 LEU B C 1
ATOM 4921 O O . LEU B 1 156 ? 55.874 111.643 38.970 1.00 68.62 156 LEU B O 1
ATOM 4926 N N . LYS B 1 157 ? 53.870 112.781 38.909 1.00 77.79 157 LYS B N 1
ATOM 4927 C CA . LYS B 1 157 ? 54.285 113.979 39.676 1.00 72.74 157 LYS B CA 1
ATOM 4928 C C . LYS B 1 157 ? 53.616 113.931 41.042 1.00 71.49 157 LYS B C 1
ATOM 4929 O O . LYS B 1 157 ? 54.183 114.594 41.981 1.00 67.59 157 LYS B O 1
ATOM 4935 N N . LEU B 1 158 ? 52.496 113.185 41.136 1.00 60.71 158 LEU B N 1
ATOM 4936 C CA . LEU B 1 158 ? 51.644 113.101 42.353 1.00 62.52 158 LEU B CA 1
ATOM 4937 C C . LEU B 1 158 ? 50.721 111.902 42.244 1.00 56.94 158 LEU B C 1
ATOM 4938 O O . LEU B 1 158 ? 50.110 111.746 41.192 1.00 59.95 158 LEU B O 1
ATOM 4943 N N . PHE B 1 159 ? 50.600 111.127 43.314 1.00 62.02 159 PHE B N 1
ATOM 4944 C CA . PHE B 1 159 ? 49.620 110.019 43.448 1.00 67.23 159 PHE B CA 1
ATOM 4945 C C . PHE B 1 159 ? 48.666 110.347 44.580 1.00 75.43 159 PHE B C 1
ATOM 4946 O O . PHE B 1 159 ? 49.099 110.497 45.739 1.00 74.05 159 PHE B O 1
ATOM 4954 N N . LEU B 1 160 ? 47.395 110.428 44.229 1.00 84.09 160 LEU B N 1
ATOM 4955 C CA . LEU B 1 160 ? 46.354 110.897 45.156 1.00 81.47 160 LEU B CA 1
ATOM 4956 C C . LEU B 1 160 ? 45.504 109.702 45.526 1.00 74.52 160 LEU B C 1
ATOM 4957 O O . LEU B 1 160 ? 45.197 108.883 44.648 1.00 78.27 160 LEU B O 1
ATOM 4962 N N . GLN B 1 161 ? 45.214 109.606 46.806 1.00 68.45 161 GLN B N 1
ATOM 4963 C CA . GLN B 1 161 ? 44.583 108.413 47.384 1.00 72.80 161 GLN B CA 1
ATOM 4964 C C . GLN B 1 161 ? 43.411 108.899 48.199 1.00 79.81 161 GLN B C 1
ATOM 4965 O O . GLN B 1 161 ? 43.625 109.700 49.125 1.00 105.11 161 GLN B O 1
ATOM 4971 N N . VAL B 1 162 ? 42.232 108.438 47.835 1.00 75.46 162 VAL B N 1
ATOM 4972 C CA . VAL B 1 162 ? 40.973 108.825 48.508 1.00 74.71 162 VAL B CA 1
ATOM 4973 C C . VAL B 1 162 ? 40.644 107.686 49.455 1.00 74.29 162 VAL B C 1
ATOM 4974 O O . VAL B 1 162 ? 40.174 106.660 48.956 1.00 79.11 162 VAL B O 1
ATOM 4978 N N . SER B 1 163 ? 40.963 107.827 50.737 1.00 73.31 163 SER B N 1
ATOM 4979 C CA . SER B 1 163 ? 40.418 106.944 51.797 1.00 83.27 163 SER B CA 1
ATOM 4980 C C . SER B 1 163 ? 39.368 107.772 52.528 1.00 91.95 163 SER B C 1
ATOM 4981 O O . SER B 1 163 ? 39.192 108.915 52.109 1.00 107.50 163 SER B O 1
ATOM 4984 N N . THR B 1 164 ? 38.733 107.229 53.571 1.00 93.65 164 THR B N 1
ATOM 4985 C CA . THR B 1 164 ? 37.832 107.953 54.518 1.00 83.61 164 THR B CA 1
ATOM 4986 C C . THR B 1 164 ? 38.594 108.607 55.668 1.00 77.40 164 THR B C 1
ATOM 4987 O O . THR B 1 164 ? 39.813 108.435 55.775 1.00 78.60 164 THR B O 1
ATOM 4991 N N . ALA B 1 165 ? 37.861 109.293 56.535 1.00 76.88 165 ALA B N 1
ATOM 4992 C CA . ALA B 1 165 ? 38.338 109.709 57.868 1.00 74.24 165 ALA B CA 1
ATOM 4993 C C . ALA B 1 165 ? 38.031 108.605 58.871 1.00 69.53 165 ALA B C 1
ATOM 4994 O O . ALA B 1 165 ? 38.629 108.647 59.948 1.00 67.87 165 ALA B O 1
ATOM 4996 N N . TYR B 1 166 ? 37.097 107.702 58.553 1.00 70.92 166 TYR B N 1
ATOM 4997 C CA . TYR B 1 166 ? 36.655 106.614 59.468 1.00 85.46 166 TYR B CA 1
ATOM 4998 C C . TYR B 1 166 ? 37.767 105.566 59.461 1.00 86.43 166 TYR B C 1
ATOM 4999 O O . TYR B 1 166 ? 37.759 104.601 60.279 1.00 79.45 166 TYR B O 1
ATOM 5008 N N . VAL B 1 167 ? 38.730 105.806 58.569 1.00 87.35 167 VAL B N 1
ATOM 5009 C CA . VAL B 1 167 ? 40.093 105.207 58.627 1.00 88.84 167 VAL B CA 1
ATOM 5010 C C . VAL B 1 167 ? 40.632 105.368 60.054 1.00 83.65 167 VAL B C 1
ATOM 5011 O O . VAL B 1 167 ? 41.126 104.374 60.536 1.00 85.16 167 VAL B O 1
ATOM 5015 N N . ASN B 1 168 ? 40.457 106.537 60.696 1.00 75.68 168 ASN B N 1
ATOM 5016 C CA . ASN B 1 168 ? 40.892 106.877 62.083 1.00 67.84 168 ASN B CA 1
ATOM 5017 C C . ASN B 1 168 ? 40.296 105.959 63.153 1.00 76.57 168 ASN B C 1
ATOM 5018 O O . ASN B 1 168 ? 40.818 106.018 64.279 1.00 87.43 168 ASN B O 1
ATOM 5023 N N . GLY B 1 169 ? 39.224 105.215 62.854 1.00 76.46 169 GLY B N 1
ATOM 5024 C CA . GLY B 1 169 ? 38.783 104.039 63.633 1.00 80.01 169 GLY B CA 1
ATOM 5025 C C . GLY B 1 169 ? 38.221 104.392 65.007 1.00 81.36 169 GLY B C 1
ATOM 5026 O O . GLY B 1 169 ? 37.403 105.328 65.111 1.00 80.01 169 GLY B O 1
ATOM 5027 N N . GLN B 1 170 ? 38.611 103.635 66.038 1.00 84.67 170 GLN B N 1
ATOM 5028 C CA . GLN B 1 170 ? 38.025 103.722 67.400 1.00 75.68 170 GLN B CA 1
ATOM 5029 C C . GLN B 1 170 ? 38.643 104.903 68.144 1.00 70.89 170 GLN B C 1
ATOM 5030 O O . GLN B 1 170 ? 38.200 105.202 69.259 1.00 64.84 170 GLN B O 1
ATOM 5036 N N . ARG B 1 171 ? 39.633 105.565 67.552 1.00 83.48 171 ARG B N 1
ATOM 5037 C CA . ARG B 1 171 ? 40.185 106.825 68.114 1.00 94.84 171 ARG B CA 1
ATOM 5038 C C . ARG B 1 171 ? 39.010 107.687 68.566 1.00 91.19 171 ARG B C 1
ATOM 5039 O O . ARG B 1 171 ? 38.081 107.865 67.742 1.00 83.43 171 ARG B O 1
ATOM 5047 N N . GLN B 1 172 ? 38.994 108.113 69.819 1.00 92.01 172 GLN B N 1
ATOM 5048 C CA . GLN B 1 172 ? 37.843 108.809 70.359 1.00 90.34 172 GLN B CA 1
ATOM 5049 C C . GLN B 1 172 ? 37.464 110.272 70.385 1.00 87.94 172 GLN B C 1
ATOM 5050 O O . GLN B 1 172 ? 36.327 110.634 70.114 1.00 92.37 172 GLN B O 1
ATOM 5056 N N . GLY B 1 173 ? 38.381 111.121 70.783 1.00 87.26 173 GLY B N 1
ATOM 5057 C CA . GLY B 1 173 ? 38.028 112.512 70.865 1.00 92.46 173 GLY B CA 1
ATOM 5058 C C . GLY B 1 173 ? 39.130 113.238 70.169 1.00 96.31 173 GLY B C 1
ATOM 5059 O O . GLY B 1 173 ? 40.282 112.967 70.452 1.00 109.91 173 GLY B O 1
ATOM 5060 N N . VAL B 1 174 ? 38.746 114.134 69.266 1.00 88.44 174 VAL B N 1
ATOM 5061 C CA . VAL B 1 174 ? 39.641 115.006 68.459 1.00 95.12 174 VAL B CA 1
ATOM 5062 C C . VAL B 1 174 ? 40.803 114.633 67.622 1.00 105.17 174 VAL B C 1
ATOM 5063 O O . VAL B 1 174 ? 41.754 115.389 67.515 1.00 109.11 174 VAL B O 1
ATOM 5067 N N . VAL B 1 175 ? 40.729 113.480 66.984 1.00 103.98 175 VAL B N 1
ATOM 5068 C CA . VAL B 1 175 ? 41.818 113.043 66.098 1.00 85.64 175 VAL B CA 1
ATOM 5069 C C . VAL B 1 175 ? 42.431 113.989 65.139 1.00 84.35 175 VAL B C 1
ATOM 5070 O O . VAL B 1 175 ? 41.744 114.683 64.421 1.00 80.99 175 VAL B O 1
ATOM 5074 N N . LEU B 1 176 ? 43.751 114.018 65.128 1.00 89.08 176 LEU B N 1
ATOM 5075 C CA . LEU B 1 176 ? 44.518 114.917 64.238 1.00 92.68 176 LEU B CA 1
ATOM 5076 C C . LEU B 1 176 ? 44.869 114.213 62.919 1.00 97.76 176 LEU B C 1
ATOM 5077 O O . LEU B 1 176 ? 44.733 112.936 62.768 1.00 72.20 176 LEU B O 1
ATOM 5082 N N . GLU B 1 177 ? 45.236 115.043 61.949 1.00 95.86 177 GLU B N 1
ATOM 5083 C CA . GLU B 1 177 ? 45.551 114.546 60.596 1.00 93.62 177 GLU B CA 1
ATOM 5084 C C . GLU B 1 177 ? 46.951 113.959 60.741 1.00 96.72 177 GLU B C 1
ATOM 5085 O O . GLU B 1 177 ? 47.926 114.737 60.875 1.00 111.63 177 GLU B O 1
ATOM 5091 N N . LYS B 1 178 ? 47.036 112.642 60.855 1.00 88.67 178 LYS B N 1
ATOM 5092 C CA . LYS B 1 178 ? 48.354 111.984 60.958 1.00 89.68 178 LYS B CA 1
ATOM 5093 C C . LYS B 1 178 ? 48.227 110.613 60.272 1.00 84.47 178 LYS B C 1
ATOM 5094 O O . LYS B 1 178 ? 47.226 109.901 60.422 1.00 82.24 178 LYS B O 1
ATOM 5100 N N . PRO B 1 179 ? 49.249 110.203 59.484 1.00 78.58 179 PRO B N 1
ATOM 5101 C CA . PRO B 1 179 ? 49.169 109.026 58.617 1.00 87.69 179 PRO B CA 1
ATOM 5102 C C . PRO B 1 179 ? 49.244 107.679 59.340 1.00 80.03 179 PRO B C 1
ATOM 5103 O O . PRO B 1 179 ? 49.475 107.660 60.525 1.00 77.44 179 PRO B O 1
ATOM 5107 N N . PHE B 1 180 ? 49.088 106.587 58.601 1.00 77.84 180 PHE B N 1
ATOM 5108 C CA . PHE B 1 180 ? 49.305 105.233 59.158 1.00 86.52 180 PHE B CA 1
ATOM 5109 C C . PHE B 1 180 ? 50.521 104.639 58.483 1.00 96.97 180 PHE B C 1
ATOM 5110 O O . PHE B 1 180 ? 50.710 104.886 57.265 1.00 110.33 180 PHE B O 1
ATOM 5118 N N . ARG B 1 181 ? 51.270 103.882 59.283 1.00 86.02 181 ARG B N 1
ATOM 5119 C CA . ARG B 1 181 ? 52.505 103.181 58.897 1.00 78.11 181 ARG B CA 1
ATOM 5120 C C . ARG B 1 181 ? 52.213 101.685 59.037 1.00 73.42 181 ARG B C 1
ATOM 5121 O O . ARG B 1 181 ? 51.365 101.317 59.861 1.00 76.72 181 ARG B O 1
ATOM 5129 N N . LEU B 1 182 ? 52.831 100.866 58.201 1.00 70.14 182 LEU B N 1
ATOM 5130 C CA . LEU B 1 182 ? 52.417 99.463 57.928 1.00 78.48 182 LEU B CA 1
ATOM 5131 C C . LEU B 1 182 ? 52.241 98.615 59.208 1.00 73.64 182 LEU B C 1
ATOM 5132 O O . LEU B 1 182 ? 51.902 97.433 59.091 1.00 92.30 182 LEU B O 1
ATOM 5137 N N . GLY B 1 183 ? 52.473 99.129 60.406 1.00 73.91 183 GLY B N 1
ATOM 5138 C CA . GLY B 1 183 ? 52.417 98.270 61.611 1.00 90.06 183 GLY B CA 1
ATOM 5139 C C . GLY B 1 183 ? 51.204 98.539 62.485 1.00 91.85 183 GLY B C 1
ATOM 5140 O O . GLY B 1 183 ? 50.670 97.563 63.062 1.00 79.08 183 GLY B O 1
ATOM 5141 N N . ASP B 1 184 ? 50.803 99.819 62.534 1.00 96.37 184 ASP B N 1
ATOM 5142 C CA . ASP B 1 184 ? 49.839 100.482 63.457 1.00 88.14 184 ASP B CA 1
ATOM 5143 C C . ASP B 1 184 ? 48.565 99.655 63.689 1.00 87.07 184 ASP B C 1
ATOM 5144 O O . ASP B 1 184 ? 48.039 99.045 62.728 1.00 87.89 184 ASP B O 1
ATOM 5149 N N . THR B 1 185 ? 48.082 99.681 64.938 1.00 84.19 185 THR B N 1
ATOM 5150 C CA . THR B 1 185 ? 46.738 99.229 65.387 1.00 89.60 185 THR B CA 1
ATOM 5151 C C . THR B 1 185 ? 46.121 100.313 66.280 1.00 91.33 185 THR B C 1
ATOM 5152 O O . THR B 1 185 ? 46.695 101.398 66.350 1.00 74.74 185 THR B O 1
ATOM 5156 N N . ILE B 1 186 ? 45.022 100.040 66.990 1.00 111.61 186 ILE B N 1
ATOM 5157 C CA . ILE B 1 186 ? 44.572 100.969 68.070 1.00 106.40 186 ILE B CA 1
ATOM 5158 C C . ILE B 1 186 ? 44.758 100.302 69.458 1.00 129.81 186 ILE B C 1
ATOM 5159 O O . ILE B 1 186 ? 43.986 99.368 69.826 1.00 90.66 186 ILE B O 1
ATOM 5164 N N . ALA B 1 187 ? 45.807 100.761 70.169 1.00 152.30 187 ALA B N 1
ATOM 5165 C CA . ALA B 1 187 ? 46.453 100.152 71.359 1.00 127.46 187 ALA B CA 1
ATOM 5166 C C . ALA B 1 187 ? 46.107 101.017 72.577 1.00 134.43 187 ALA B C 1
ATOM 5167 O O . ALA B 1 187 ? 44.997 101.607 72.548 1.00 145.82 187 ALA B O 1
ATOM 5169 N N . THR B 1 201 ? 49.917 92.852 69.607 1.00 153.71 201 THR B N 1
ATOM 5170 C CA . THR B 1 201 ? 49.290 94.122 69.270 1.00 143.83 201 THR B CA 1
ATOM 5171 C C . THR B 1 201 ? 50.028 94.800 68.130 1.00 150.51 201 THR B C 1
ATOM 5172 O O . THR B 1 201 ? 50.374 95.972 68.203 1.00 161.33 201 THR B O 1
ATOM 5176 N N . MET B 1 202 ? 50.265 94.040 67.077 1.00 125.52 202 MET B N 1
ATOM 5177 C CA . MET B 1 202 ? 50.941 94.540 65.906 1.00 120.51 202 MET B CA 1
ATOM 5178 C C . MET B 1 202 ? 50.120 94.100 64.717 1.00 118.29 202 MET B C 1
ATOM 5179 O O . MET B 1 202 ? 49.444 93.085 64.766 1.00 97.64 202 MET B O 1
ATOM 5184 N N . LEU B 1 203 ? 50.177 94.849 63.634 1.00 108.01 203 LEU B N 1
ATOM 5185 C CA . LEU B 1 203 ? 49.385 94.482 62.487 1.00 91.92 203 LEU B CA 1
ATOM 5186 C C . LEU B 1 203 ? 50.131 93.702 61.432 1.00 88.96 203 LEU B C 1
ATOM 5187 O O . LEU B 1 203 ? 50.779 94.266 60.576 1.00 96.86 203 LEU B O 1
ATOM 5192 N N . ASP B 1 204 ? 50.029 92.392 61.486 1.00 82.95 204 ASP B N 1
ATOM 5193 C CA . ASP B 1 204 ? 50.706 91.541 60.474 1.00 89.97 204 ASP B CA 1
ATOM 5194 C C . ASP B 1 204 ? 49.846 91.460 59.194 1.00 87.21 204 ASP B C 1
ATOM 5195 O O . ASP B 1 204 ? 49.014 90.499 59.059 1.00 79.27 204 ASP B O 1
ATOM 5200 N N . ILE B 1 205 ? 49.996 92.458 58.308 1.00 76.12 205 ILE B N 1
ATOM 5201 C CA . ILE B 1 205 ? 49.415 92.489 56.919 1.00 79.40 205 ILE B CA 1
ATOM 5202 C C . ILE B 1 205 ? 49.508 91.105 56.329 1.00 71.24 205 ILE B C 1
ATOM 5203 O O . ILE B 1 205 ? 48.542 90.712 55.684 1.00 69.73 205 ILE B O 1
ATOM 5208 N N . GLU B 1 206 ? 50.678 90.485 56.490 1.00 73.28 206 GLU B N 1
ATOM 5209 C CA . GLU B 1 206 ? 50.949 89.090 56.065 1.00 78.05 206 GLU B CA 1
ATOM 5210 C C . GLU B 1 206 ? 49.849 88.201 56.636 1.00 72.21 206 GLU B C 1
ATOM 5211 O O . GLU B 1 206 ? 49.173 87.534 55.848 1.00 72.27 206 GLU B O 1
ATOM 5217 N N . ALA B 1 207 ? 49.647 88.208 57.951 1.00 79.93 207 ALA B N 1
ATOM 5218 C CA . ALA B 1 207 ? 48.771 87.207 58.605 1.00 92.02 207 ALA B CA 1
ATOM 5219 C C . ALA B 1 207 ? 47.338 87.469 58.163 1.00 86.86 207 ALA B C 1
ATOM 5220 O O . ALA B 1 207 ? 46.658 86.454 57.864 1.00 81.06 207 ALA B O 1
ATOM 5222 N N . GLU B 1 208 ? 46.957 88.760 58.075 1.00 82.11 208 GLU B N 1
ATOM 5223 C CA . GLU B 1 208 ? 45.628 89.228 57.576 1.00 82.18 208 GLU B CA 1
ATOM 5224 C C . GLU B 1 208 ? 45.411 88.717 56.157 1.00 78.13 208 GLU B C 1
ATOM 5225 O O . GLU B 1 208 ? 44.288 88.318 55.832 1.00 85.28 208 GLU B O 1
ATOM 5231 N N . ILE B 1 209 ? 46.460 88.710 55.349 1.00 77.15 209 ILE B N 1
ATOM 5232 C CA . ILE B 1 209 ? 46.336 88.296 53.927 1.00 78.58 209 ILE B CA 1
ATOM 5233 C C . ILE B 1 209 ? 45.996 86.815 53.891 1.00 78.15 209 ILE B C 1
ATOM 5234 O O . ILE B 1 209 ? 45.092 86.458 53.126 1.00 90.84 209 ILE B O 1
ATOM 5239 N N . LYS B 1 210 ? 46.690 85.981 54.655 1.00 76.20 210 LYS B N 1
ATOM 5240 C CA . LYS B 1 210 ? 46.446 84.524 54.505 1.00 94.90 210 LYS B CA 1
ATOM 5241 C C . LYS B 1 210 ? 45.116 84.229 55.213 1.00 95.32 210 LYS B C 1
ATOM 5242 O O . LYS B 1 210 ? 44.428 83.250 54.836 1.00 85.33 210 LYS B O 1
ATOM 5248 N N . LEU B 1 211 ? 44.714 85.086 56.149 1.00 93.25 211 LEU B N 1
ATOM 5249 C CA . LEU B 1 211 ? 43.423 84.886 56.852 1.00 106.48 211 LEU B CA 1
ATOM 5250 C C . LEU B 1 211 ? 42.311 85.000 55.817 1.00 100.46 211 LEU B C 1
ATOM 5251 O O . LEU B 1 211 ? 41.460 84.085 55.769 1.00 101.11 211 LEU B O 1
ATOM 5256 N N . ALA B 1 212 ? 42.393 86.062 55.008 1.00 90.66 212 ALA B N 1
ATOM 5257 C CA . ALA B 1 212 ? 41.425 86.473 53.963 1.00 88.60 212 ALA B CA 1
ATOM 5258 C C . ALA B 1 212 ? 41.463 85.493 52.775 1.00 89.30 212 ALA B C 1
ATOM 5259 O O . ALA B 1 212 ? 40.437 84.842 52.506 1.00 87.66 212 ALA B O 1
ATOM 5261 N N . PHE B 1 213 ? 42.607 85.378 52.096 1.00 94.32 213 PHE B N 1
ATOM 5262 C CA . PHE B 1 213 ? 42.770 84.578 50.857 1.00 92.85 213 PHE B CA 1
ATOM 5263 C C . PHE B 1 213 ? 43.367 83.195 50.590 1.00 99.69 213 PHE B C 1
ATOM 5264 O O . PHE B 1 213 ? 43.028 82.642 49.529 1.00 107.55 213 PHE B O 1
ATOM 5272 N N . ASP B 1 214 ? 44.148 82.670 51.552 1.00 134.69 214 ASP B N 1
ATOM 5273 C CA . ASP B 1 214 ? 45.082 81.494 51.522 1.00 155.85 214 ASP B CA 1
ATOM 5274 C C . ASP B 1 214 ? 44.001 80.434 51.838 1.00 161.76 214 ASP B C 1
ATOM 5275 O O . ASP B 1 214 ? 43.989 79.900 52.971 1.00 154.09 214 ASP B O 1
ATOM 5280 N N . HIS B 1 215 ? 43.172 80.076 50.845 1.00 161.48 215 HIS B N 1
ATOM 5281 C CA . HIS B 1 215 ? 41.951 79.241 51.010 1.00 136.16 215 HIS B CA 1
ATOM 5282 C C . HIS B 1 215 ? 42.052 77.985 50.131 1.00 154.50 215 HIS B C 1
ATOM 5283 O O . HIS B 1 215 ? 42.568 78.052 49.001 1.00 160.16 215 HIS B O 1
ATOM 5290 N N . ARG B 1 216 ? 41.580 76.859 50.663 1.00 176.04 216 ARG B N 1
ATOM 5291 C CA . ARG B 1 216 ? 41.177 75.681 49.855 1.00 186.13 216 ARG B CA 1
ATOM 5292 C C . ARG B 1 216 ? 39.843 76.042 49.203 1.00 187.28 216 ARG B C 1
ATOM 5293 O O . ARG B 1 216 ? 39.505 75.395 48.199 1.00 206.79 216 ARG B O 1
ATOM 5301 N N . ARG B 1 217 ? 39.108 76.942 49.841 1.00 178.35 217 ARG B N 1
ATOM 5302 C CA . ARG B 1 217 ? 37.803 77.336 49.380 1.00 163.75 217 ARG B CA 1
ATOM 5303 C C . ARG B 1 217 ? 37.854 78.644 48.643 1.00 169.30 217 ARG B C 1
ATOM 5304 O O . ARG B 1 217 ? 37.497 79.671 49.210 1.00 180.69 217 ARG B O 1
ATOM 5312 N N . HIS B 1 218 ? 38.302 78.603 47.391 1.00 169.53 218 HIS B N 1
ATOM 5313 C CA . HIS B 1 218 ? 38.406 79.797 46.562 1.00 161.72 218 HIS B CA 1
ATOM 5314 C C . HIS B 1 218 ? 37.156 79.772 45.692 1.00 150.61 218 HIS B C 1
ATOM 5315 O O . HIS B 1 218 ? 36.428 80.760 45.598 1.00 129.20 218 HIS B O 1
ATOM 5322 N N . GLY B 1 219 ? 36.917 78.630 45.057 1.00 122.56 219 GLY B N 1
ATOM 5323 C CA . GLY B 1 219 ? 35.768 78.453 44.196 1.00 140.71 219 GLY B CA 1
ATOM 5324 C C . GLY B 1 219 ? 34.545 77.865 44.892 1.00 154.48 219 GLY B C 1
ATOM 5325 O O . GLY B 1 219 ? 33.716 77.252 44.232 1.00 170.81 219 GLY B O 1
ATOM 5326 N N . ASP B 1 220 ? 34.426 78.009 46.209 1.00 158.73 220 ASP B N 1
ATOM 5327 C CA . ASP B 1 220 ? 33.239 77.536 46.909 1.00 133.97 220 ASP B CA 1
ATOM 5328 C C . ASP B 1 220 ? 32.189 78.544 47.287 1.00 133.36 220 ASP B C 1
ATOM 5329 O O . ASP B 1 220 ? 32.185 79.022 48.407 1.00 131.64 220 ASP B O 1
ATOM 5334 N N . ASP B 1 221 ? 31.261 78.847 46.395 1.00 128.99 221 ASP B N 1
ATOM 5335 C CA . ASP B 1 221 ? 30.273 79.901 46.763 1.00 126.69 221 ASP B CA 1
ATOM 5336 C C . ASP B 1 221 ? 28.897 79.616 47.361 1.00 122.11 221 ASP B C 1
ATOM 5337 O O . ASP B 1 221 ? 27.902 79.759 46.642 1.00 140.19 221 ASP B O 1
ATOM 5342 N N . SER B 1 222 ? 28.857 79.291 48.653 1.00 115.91 222 SER B N 1
ATOM 5343 C CA . SER B 1 222 ? 27.621 79.218 49.474 1.00 119.90 222 SER B CA 1
ATOM 5344 C C . SER B 1 222 ? 27.581 80.594 50.147 1.00 114.59 222 SER B C 1
ATOM 5345 O O . SER B 1 222 ? 28.379 81.466 49.764 1.00 129.80 222 SER B O 1
ATOM 5348 N N . ALA B 1 223 ? 26.643 80.806 51.067 1.00 113.80 223 ALA B N 1
ATOM 5349 C CA . ALA B 1 223 ? 26.788 81.751 52.197 1.00 126.69 223 ALA B CA 1
ATOM 5350 C C . ALA B 1 223 ? 27.547 81.190 53.407 1.00 133.15 223 ALA B C 1
ATOM 5351 O O . ALA B 1 223 ? 28.423 81.897 53.935 1.00 123.46 223 ALA B O 1
ATOM 5353 N N . SER B 1 224 ? 27.271 79.935 53.788 1.00 149.15 224 SER B N 1
ATOM 5354 C CA . SER B 1 224 ? 28.004 79.198 54.854 1.00 150.75 224 SER B CA 1
ATOM 5355 C C . SER B 1 224 ? 29.513 79.404 54.673 1.00 139.78 224 SER B C 1
ATOM 5356 O O . SER B 1 224 ? 30.239 79.203 55.654 1.00 155.17 224 S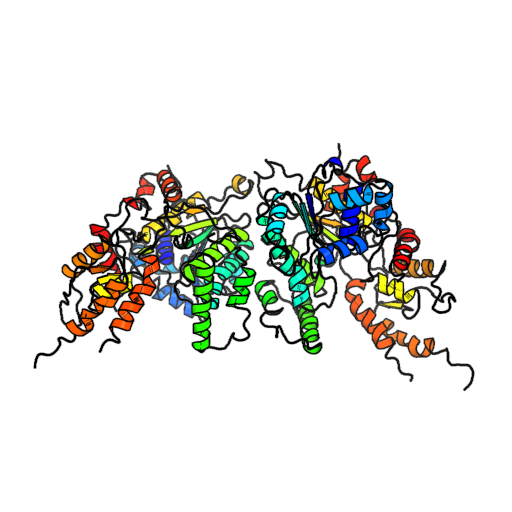ER B O 1
ATOM 5359 N N . PHE B 1 225 ? 29.965 79.803 53.478 1.00 114.84 225 PHE B N 1
ATOM 5360 C CA . PHE B 1 225 ? 31.348 80.284 53.247 1.00 110.16 225 PHE B CA 1
ATOM 5361 C C . PHE B 1 225 ? 31.379 81.808 53.108 1.00 98.95 225 PHE B C 1
ATOM 5362 O O . PHE B 1 225 ? 32.242 82.453 53.717 1.00 102.14 225 PHE B O 1
ATOM 5370 N N . SER B 1 226 ? 30.491 82.387 52.310 1.00 97.91 226 SER B N 1
ATOM 5371 C CA . SER B 1 226 ? 30.453 83.864 52.142 1.00 105.33 226 SER B CA 1
ATOM 5372 C C . SER B 1 226 ? 30.129 84.530 53.490 1.00 105.95 226 SER B C 1
ATOM 5373 O O . SER B 1 226 ? 30.375 85.754 53.627 1.00 84.61 226 SER B O 1
ATOM 5376 N N . GLU B 1 227 ? 29.599 83.760 54.447 1.00 112.76 227 GLU B N 1
ATOM 5377 C CA . GLU B 1 227 ? 29.227 84.270 55.787 1.00 117.48 227 GLU B CA 1
ATOM 5378 C C . GLU B 1 227 ? 30.474 84.221 56.662 1.00 110.03 227 GLU B C 1
ATOM 5379 O O . GLU B 1 227 ? 30.869 85.299 57.166 1.00 108.38 227 GLU B O 1
ATOM 5385 N N . GLU B 1 228 ? 31.090 83.041 56.797 1.00 100.83 228 GLU B N 1
ATOM 5386 C CA . GLU B 1 228 ? 32.404 82.913 57.479 1.00 102.88 228 GLU B CA 1
ATOM 5387 C C . GLU B 1 228 ? 33.187 84.196 57.221 1.00 106.32 228 GLU B C 1
ATOM 5388 O O . GLU B 1 228 ? 33.577 84.884 58.189 1.00 119.39 228 GLU B O 1
ATOM 5394 N N . MET B 1 229 ? 33.314 84.522 55.938 1.00 94.31 229 MET B N 1
ATOM 5395 C CA . MET B 1 229 ? 34.177 85.607 55.431 1.00 91.41 229 MET B CA 1
ATOM 5396 C C . MET B 1 229 ? 33.619 86.981 55.813 1.00 82.59 229 MET B C 1
ATOM 5397 O O . MET B 1 229 ? 34.423 87.898 55.906 1.00 102.41 229 MET B O 1
ATOM 5402 N N . LYS B 1 230 ? 32.322 87.168 56.026 1.00 83.80 230 LYS B N 1
ATOM 5403 C CA . LYS B 1 230 ? 31.844 88.525 56.413 1.00 99.07 230 LYS B CA 1
ATOM 5404 C C . LYS B 1 230 ? 32.168 88.727 57.892 1.00 103.16 230 LYS B C 1
ATOM 5405 O O . LYS B 1 230 ? 32.571 89.854 58.262 1.00 95.99 230 LYS B O 1
ATOM 5411 N N . GLU B 1 231 ? 32.008 87.664 58.686 1.00 107.07 231 GLU B N 1
ATOM 5412 C CA . GLU B 1 231 ? 32.187 87.699 60.157 1.00 117.07 231 GLU B CA 1
ATOM 5413 C C . GLU B 1 231 ? 33.684 87.719 60.432 1.00 108.60 231 GLU B C 1
ATOM 5414 O O . GLU B 1 231 ? 34.131 88.609 61.183 1.00 123.66 231 GLU B O 1
ATOM 5420 N N . LEU B 1 232 ? 34.417 86.791 59.813 1.00 92.67 232 LEU B N 1
ATOM 5421 C CA . LEU B 1 232 ? 35.900 86.691 59.920 1.00 92.56 232 LEU B CA 1
ATOM 5422 C C . LEU B 1 232 ? 36.513 88.077 59.687 1.00 85.77 232 LEU B C 1
ATOM 5423 O O . LEU B 1 232 ? 37.378 88.483 60.483 1.00 91.08 232 LEU B O 1
ATOM 5428 N N . GLY B 1 233 ? 36.037 88.798 58.673 1.00 90.31 233 GLY B N 1
ATOM 5429 C CA . GLY B 1 233 ? 36.309 90.237 58.483 1.00 96.07 233 GLY B CA 1
ATOM 5430 C C . GLY B 1 233 ? 36.034 91.035 59.752 1.00 101.29 233 GLY B C 1
ATOM 5431 O O . GLY B 1 233 ? 36.986 91.613 60.316 1.00 95.30 233 GLY B O 1
ATOM 5432 N N . LEU B 1 234 ? 34.781 91.073 60.212 1.00 111.04 234 LEU B N 1
ATOM 5433 C CA . LEU B 1 234 ? 34.394 91.950 61.348 1.00 115.43 234 LEU B CA 1
ATOM 5434 C C . LEU B 1 234 ? 35.319 91.655 62.531 1.00 108.58 234 LEU B C 1
ATOM 5435 O O . LEU B 1 234 ? 35.786 92.631 63.147 1.00 94.95 234 LEU B O 1
ATOM 5440 N N . GLU B 1 235 ? 35.615 90.375 62.797 1.00 109.70 235 GLU B N 1
ATOM 5441 C CA . GLU B 1 235 ? 36.473 89.953 63.940 1.00 112.36 235 GLU B CA 1
ATOM 5442 C C . GLU B 1 235 ? 37.747 90.789 63.924 1.00 110.35 235 GLU B C 1
ATOM 5443 O O . GLU B 1 235 ? 37.912 91.637 64.848 1.00 110.78 235 GLU B O 1
ATOM 5449 N N . ARG B 1 236 ? 38.568 90.550 62.893 1.00 85.78 236 ARG B N 1
ATOM 5450 C CA . ARG B 1 236 ? 39.822 91.280 62.603 1.00 78.14 236 ARG B CA 1
ATOM 5451 C C . ARG B 1 236 ? 39.640 92.791 62.789 1.00 75.10 236 ARG B C 1
ATOM 5452 O O . ARG B 1 236 ? 40.306 93.374 63.623 1.00 79.64 236 ARG B O 1
ATOM 5460 N N . ALA B 1 237 ? 38.787 93.446 62.031 1.00 78.73 237 ALA B N 1
ATOM 5461 C CA . ALA B 1 237 ? 38.587 94.892 62.245 1.00 94.24 237 ALA B CA 1
ATOM 5462 C C . ALA B 1 237 ? 38.494 95.184 63.756 1.00 93.50 237 ALA B C 1
ATOM 5463 O O . ALA B 1 237 ? 39.215 96.078 64.253 1.00 78.96 237 ALA B O 1
ATOM 5465 N N . LYS B 1 238 ? 37.627 94.487 64.491 1.00 105.62 238 LYS B N 1
ATOM 5466 C CA . LYS B 1 238 ? 37.378 94.854 65.913 1.00 113.97 238 LYS B CA 1
ATOM 5467 C C . LYS B 1 238 ? 38.448 94.361 66.882 1.00 99.54 238 LYS B C 1
ATOM 5468 O O . LYS B 1 238 ? 38.676 95.051 67.895 1.00 88.50 238 LYS B O 1
ATOM 5474 N N . LEU B 1 239 ? 39.090 93.253 66.505 1.00 87.27 239 LEU B N 1
ATOM 5475 C CA . LEU B 1 239 ? 40.403 92.738 66.995 1.00 87.96 239 LEU B CA 1
ATOM 5476 C C . LEU B 1 239 ? 41.532 93.778 66.992 1.00 70.15 239 LEU B C 1
ATOM 5477 O O . LEU B 1 239 ? 42.430 93.541 67.721 1.00 84.51 239 LEU B O 1
ATOM 5482 N N . HIS B 1 240 ? 41.562 94.812 66.152 1.00 67.03 240 HIS B N 1
ATOM 5483 C CA . HIS B 1 240 ? 42.724 95.744 66.052 1.00 69.83 240 HIS B CA 1
ATOM 5484 C C . HIS B 1 240 ? 42.369 97.215 66.345 1.00 82.02 240 HIS B C 1
ATOM 5485 O O . HIS B 1 240 ? 43.315 98.000 66.598 1.00 81.62 240 HIS B O 1
ATOM 5492 N N . GLY B 1 241 ? 41.092 97.614 66.257 1.00 85.04 241 GLY B N 1
ATOM 5493 C CA . GLY B 1 241 ? 40.659 98.971 66.659 1.00 84.64 241 GLY B CA 1
ATOM 5494 C C . GLY B 1 241 ? 39.752 99.649 65.650 1.00 88.81 241 GLY B C 1
ATOM 5495 O O . GLY B 1 241 ? 39.503 100.868 65.792 1.00 91.83 241 GLY B O 1
ATOM 5496 N N . TRP B 1 242 ? 39.284 98.896 64.660 1.00 93.00 242 TRP B N 1
ATOM 5497 C CA . TRP B 1 242 ? 38.487 99.399 63.516 1.00 91.00 242 TRP B CA 1
ATOM 5498 C C . TRP B 1 242 ? 37.077 98.864 63.758 1.00 82.83 242 TRP B C 1
ATOM 5499 O O . TRP B 1 242 ? 36.947 97.722 64.261 1.00 68.87 242 TRP B O 1
ATOM 5510 N N . GLN B 1 243 ? 36.073 99.693 63.489 1.00 79.85 243 GLN B N 1
ATOM 5511 C CA . GLN B 1 243 ? 34.642 99.343 63.657 1.00 79.13 243 GLN B CA 1
ATOM 5512 C C . GLN B 1 243 ? 34.321 98.140 62.763 1.00 78.91 243 GLN B C 1
ATOM 5513 O O . GLN B 1 243 ? 33.970 97.084 63.318 1.00 82.50 243 GLN B O 1
ATOM 5519 N N . ASP B 1 244 ? 34.527 98.268 61.447 1.00 89.55 244 ASP B N 1
ATOM 5520 C CA . ASP B 1 244 ? 34.024 97.313 60.417 1.00 101.50 244 ASP B CA 1
ATOM 5521 C C . ASP B 1 244 ? 35.063 97.016 59.313 1.00 96.47 244 ASP B C 1
ATOM 5522 O O . ASP B 1 244 ? 35.999 97.825 59.086 1.00 93.79 244 ASP B O 1
ATOM 5527 N N . THR B 1 245 ? 34.864 95.889 58.621 1.00 83.37 245 THR B N 1
ATOM 5528 C CA . THR B 1 245 ? 35.740 95.333 57.558 1.00 74.37 245 THR B CA 1
ATOM 5529 C C . THR B 1 245 ? 36.093 96.369 56.485 1.00 76.86 245 THR B C 1
ATOM 5530 O O . THR B 1 245 ? 37.170 96.178 55.891 1.00 80.45 245 THR B O 1
ATOM 5534 N N . TYR B 1 246 ? 35.263 97.396 56.217 1.00 70.86 246 TYR B N 1
ATOM 5535 C CA . TYR B 1 246 ? 35.617 98.467 55.241 1.00 72.40 246 TYR B CA 1
ATOM 5536 C C . TYR B 1 246 ? 36.656 99.404 55.847 1.00 80.88 246 TYR B C 1
ATOM 5537 O O . TYR B 1 246 ? 37.763 99.478 55.251 1.00 96.62 246 TYR B O 1
ATOM 5546 N N . VAL B 1 247 ? 36.350 100.081 56.958 1.00 75.17 247 VAL B N 1
ATOM 5547 C CA . VAL B 1 247 ? 37.310 101.092 57.511 1.00 81.71 247 VAL B CA 1
ATOM 5548 C C . VAL B 1 247 ? 38.655 100.403 57.759 1.00 84.20 247 VAL B C 1
ATOM 5549 O O . VAL B 1 247 ? 39.682 101.106 57.624 1.00 89.40 247 VAL B O 1
ATOM 5553 N N . PHE B 1 248 ? 38.640 99.098 58.080 1.00 81.30 248 PHE B N 1
ATOM 5554 C CA . PHE B 1 248 ? 39.851 98.274 58.352 1.00 79.88 248 PHE B CA 1
ATOM 5555 C C . PHE B 1 248 ? 40.733 98.227 57.108 1.00 77.18 248 PHE B C 1
ATOM 5556 O O . PHE B 1 248 ? 41.809 98.848 57.108 1.00 73.72 248 PHE B O 1
ATOM 5564 N N . THR B 1 249 ? 40.267 97.531 56.071 1.00 78.21 249 THR B N 1
ATOM 5565 C CA . THR B 1 249 ? 40.959 97.395 54.762 1.00 80.26 249 THR B CA 1
ATOM 5566 C C . THR B 1 249 ? 41.310 98.799 54.247 1.00 75.96 249 THR B C 1
ATOM 5567 O O . THR B 1 249 ? 42.450 99.050 53.786 1.00 60.17 249 THR B O 1
ATOM 5571 N N . LYS B 1 250 ? 40.356 99.714 54.352 1.00 76.19 250 LYS B N 1
ATOM 5572 C CA . LYS B 1 250 ? 40.561 101.084 53.842 1.00 85.13 250 LYS B CA 1
ATOM 5573 C C . LYS B 1 250 ? 41.822 101.645 54.510 1.00 74.90 250 LYS B C 1
ATOM 5574 O O . LYS B 1 250 ? 42.584 102.395 53.848 1.00 68.43 250 LYS B O 1
ATOM 5580 N N . ALA B 1 251 ? 42.060 101.274 55.766 1.00 78.36 251 ALA B N 1
ATOM 5581 C CA . ALA B 1 251 ? 43.194 101.813 56.552 1.00 84.90 251 ALA B CA 1
ATOM 5582 C C . ALA B 1 251 ? 44.464 101.050 56.206 1.00 69.08 251 ALA B C 1
ATOM 5583 O O . ALA B 1 251 ? 45.377 101.706 55.727 1.00 68.49 251 ALA B O 1
ATOM 5585 N N . MET B 1 252 ? 44.480 99.731 56.384 1.00 59.99 252 MET B N 1
ATOM 5586 C CA . MET B 1 252 ? 45.541 98.854 55.825 1.00 70.26 252 MET B CA 1
ATOM 5587 C C . MET B 1 252 ? 45.982 99.368 54.430 1.00 80.64 252 MET B C 1
ATOM 5588 O O . MET B 1 252 ? 47.215 99.392 54.157 1.00 90.88 252 MET B O 1
ATOM 5593 N N . GLY B 1 253 ? 45.055 99.765 53.550 1.00 71.93 253 GLY B N 1
ATOM 5594 C CA . GLY B 1 253 ? 45.440 100.268 52.219 1.00 63.60 253 GLY B CA 1
ATOM 5595 C C . GLY B 1 253 ? 46.313 101.513 52.340 1.00 67.21 253 GLY B C 1
ATOM 5596 O O . GLY B 1 253 ? 47.330 101.625 51.625 1.00 71.98 253 GLY B O 1
ATOM 5597 N N . GLU B 1 254 ? 45.926 102.454 53.198 1.00 67.08 254 GLU B N 1
ATOM 5598 C CA . GLU B 1 254 ? 46.747 103.652 53.501 1.00 76.04 254 GLU B CA 1
ATOM 5599 C C . GLU B 1 254 ? 48.179 103.199 53.857 1.00 74.35 254 GLU B C 1
ATOM 5600 O O . GLU B 1 254 ? 49.162 103.845 53.450 1.00 67.68 254 GLU B O 1
ATOM 5606 N N . MET B 1 255 ? 48.277 102.092 54.592 1.00 75.48 255 MET B N 1
ATOM 5607 C CA . MET B 1 255 ? 49.534 101.521 55.134 1.00 73.95 255 MET B CA 1
ATOM 5608 C C . MET B 1 255 ? 50.392 101.034 53.971 1.00 74.46 255 MET B C 1
ATOM 5609 O O . MET B 1 255 ? 51.571 101.465 53.851 1.00 91.49 255 MET B O 1
ATOM 5614 N N . VAL B 1 256 ? 49.793 100.199 53.135 1.00 62.56 256 VAL B N 1
ATOM 5615 C CA . VAL B 1 256 ? 50.403 99.713 51.869 1.00 60.49 256 VAL B CA 1
ATOM 5616 C C . VAL B 1 256 ? 50.895 100.920 51.073 1.00 60.79 256 VAL B C 1
ATOM 5617 O O . VAL B 1 256 ? 52.046 100.923 50.677 1.00 61.45 256 VAL B O 1
ATOM 5621 N N . ILE B 1 257 ? 50.064 101.933 50.860 1.00 69.79 257 ILE B N 1
ATOM 5622 C CA . ILE B 1 257 ? 50.495 103.084 50.020 1.00 79.48 257 ILE B CA 1
ATOM 5623 C C . ILE B 1 257 ? 51.687 103.747 50.706 1.00 73.24 257 ILE B C 1
ATOM 5624 O O . ILE B 1 257 ? 52.629 104.111 49.982 1.00 71.35 257 ILE B O 1
ATOM 5629 N N . ASN B 1 258 ? 51.678 103.853 52.036 1.00 70.13 258 ASN B N 1
ATOM 5630 C CA . ASN B 1 258 ? 52.786 104.541 52.748 1.00 75.43 258 ASN B CA 1
ATOM 5631 C C . ASN B 1 258 ? 54.085 103.741 52.540 1.00 75.35 258 ASN B C 1
ATOM 5632 O O . ASN B 1 258 ? 55.164 104.372 52.348 1.00 74.19 258 ASN B O 1
ATOM 5637 N N . SER B 1 259 ? 54.006 102.411 52.547 1.00 71.78 259 SER B N 1
ATOM 5638 C CA . SER B 1 259 ? 55.206 101.537 52.529 1.00 77.13 259 SER B CA 1
ATOM 5639 C C . SER B 1 259 ? 55.845 101.591 51.137 1.00 75.99 259 SER B C 1
ATOM 5640 O O . SER B 1 259 ? 57.087 101.665 51.057 1.00 100.96 259 SER B O 1
ATOM 5643 N N . MET B 1 260 ? 55.007 101.687 50.105 1.00 69.69 260 MET B N 1
ATOM 5644 C CA . MET B 1 260 ? 55.319 101.392 48.687 1.00 62.99 260 MET B CA 1
ATOM 5645 C C . MET B 1 260 ? 55.548 102.658 47.874 1.00 64.48 260 MET B C 1
ATOM 5646 O O . MET B 1 260 ? 56.004 102.511 46.765 1.00 62.51 260 MET B O 1
ATOM 5651 N N . ARG B 1 261 ? 55.284 103.831 48.410 1.00 78.34 261 ARG B N 1
ATOM 5652 C CA . ARG B 1 261 ? 55.521 105.045 47.667 1.00 81.82 261 ARG B CA 1
ATOM 5653 C C . ARG B 1 261 ? 56.991 105.332 47.714 1.00 76.96 261 ARG B C 1
ATOM 5654 O O . ARG B 1 261 ? 57.577 105.376 48.766 1.00 73.03 261 ARG B O 1
ATOM 5662 N N . GLY B 1 262 ? 57.614 105.526 46.577 1.00 74.01 262 GLY B N 1
ATOM 5663 C CA . GLY B 1 262 ? 59.033 105.787 46.598 1.00 85.62 262 GLY B CA 1
ATOM 5664 C C . GLY B 1 262 ? 59.336 107.239 46.818 1.00 82.25 262 GLY B C 1
ATOM 5665 O O . GLY B 1 262 ? 59.280 107.744 47.922 1.00 62.20 262 GLY B O 1
ATOM 5666 N N . ASP B 1 263 ? 59.700 107.905 45.741 1.00 93.65 263 ASP B N 1
ATOM 5667 C CA . ASP B 1 263 ? 59.985 109.306 45.797 1.00 87.59 263 ASP B CA 1
ATOM 5668 C C . ASP B 1 263 ? 58.683 109.893 45.384 1.00 76.08 263 ASP B C 1
ATOM 5669 O O . ASP B 1 263 ? 58.465 111.079 45.456 1.00 92.32 263 ASP B O 1
ATOM 5674 N N . ILE B 1 264 ? 57.805 109.023 44.938 1.00 72.71 264 ILE B N 1
ATOM 5675 C CA . ILE B 1 264 ? 56.444 109.435 44.472 1.00 64.60 264 ILE B CA 1
ATOM 5676 C C . ILE B 1 264 ? 55.815 110.190 45.625 1.00 71.72 264 ILE B C 1
ATOM 5677 O O . ILE B 1 264 ? 55.706 109.646 46.739 1.00 73.28 264 ILE B O 1
ATOM 5682 N N . PRO B 1 265 ? 55.403 111.452 45.375 1.00 68.67 265 PRO B N 1
ATOM 5683 C CA . PRO B 1 265 ? 54.643 112.225 46.340 1.00 73.35 265 PRO B CA 1
ATOM 5684 C C . PRO B 1 265 ? 53.226 111.642 46.407 1.00 74.49 265 PRO B C 1
ATOM 5685 O O . PRO B 1 265 ? 52.669 111.197 45.412 1.00 64.56 265 PRO B O 1
ATOM 5689 N N . VAL B 1 266 ? 52.684 111.660 47.613 1.00 74.69 266 VAL B N 1
ATOM 5690 C CA . VAL B 1 266 ? 51.302 111.216 47.906 1.00 71.05 266 VAL B CA 1
ATOM 5691 C C . VAL B 1 266 ? 50.581 112.381 48.589 1.00 75.44 266 VAL B C 1
ATOM 5692 O O . VAL B 1 266 ? 51.204 113.165 49.351 1.00 81.26 266 VAL B O 1
ATOM 5696 N N . VAL B 1 267 ? 49.331 112.550 48.200 1.00 72.06 267 VAL B N 1
ATOM 5697 C CA . VAL B 1 267 ? 48.275 113.152 49.041 1.00 67.55 267 VAL B CA 1
ATOM 5698 C C . VAL B 1 267 ? 47.377 111.986 49.456 1.00 77.52 267 VAL B C 1
ATOM 5699 O O . VAL B 1 267 ? 47.033 111.090 48.609 1.00 69.44 267 VAL B O 1
ATOM 5703 N N . THR B 1 268 ? 47.088 111.936 50.743 1.00 84.56 268 THR B N 1
ATOM 5704 C CA . THR B 1 268 ? 45.935 111.187 51.268 1.00 80.13 268 THR B CA 1
ATOM 5705 C C . THR B 1 268 ? 44.854 112.201 51.588 1.00 80.91 268 THR B C 1
ATOM 5706 O O . THR B 1 268 ? 45.151 113.156 52.311 1.00 85.92 268 THR B O 1
ATOM 5710 N N . ILE B 1 269 ? 43.678 112.009 51.009 1.00 83.16 269 ILE B N 1
ATOM 5711 C CA . ILE B 1 269 ? 42.457 112.792 51.324 1.00 78.91 269 ILE B CA 1
ATOM 5712 C C . ILE B 1 269 ? 41.467 111.867 52.043 1.00 93.54 269 ILE B C 1
ATOM 5713 O O . ILE B 1 269 ? 41.293 110.670 51.602 1.00 79.56 269 ILE B O 1
ATOM 5718 N N . ARG B 1 270 ? 40.882 112.395 53.131 1.00 100.47 270 ARG B N 1
ATOM 5719 C CA . ARG B 1 270 ? 40.157 111.611 54.167 1.00 99.50 270 ARG B CA 1
ATOM 5720 C C . ARG B 1 270 ? 38.765 112.187 54.392 1.00 89.45 270 ARG B C 1
ATOM 5721 O O . ARG B 1 270 ? 38.482 112.719 55.456 1.00 91.26 270 ARG B O 1
ATOM 5729 N N . PRO B 1 271 ? 37.842 112.096 53.413 1.00 81.52 271 PRO B N 1
ATOM 5730 C CA . PRO B 1 271 ? 36.551 112.750 53.517 1.00 78.53 271 PRO B CA 1
ATOM 5731 C C . PRO B 1 271 ? 35.860 112.100 54.699 1.00 79.27 271 PRO B C 1
ATOM 5732 O O . PRO B 1 271 ? 36.122 110.933 54.911 1.00 71.62 271 PRO B O 1
ATOM 5736 N N . SER B 1 272 ? 35.101 112.895 55.452 1.00 86.01 272 SER B N 1
ATOM 5737 C CA . SER B 1 272 ? 34.063 112.391 56.379 1.00 86.82 272 SER B CA 1
ATOM 5738 C C . SER B 1 272 ? 32.928 112.063 55.423 1.00 81.68 272 SER B C 1
ATOM 5739 O O . SER B 1 272 ? 33.160 112.315 54.238 1.00 88.14 272 SER B O 1
ATOM 5742 N N . VAL B 1 273 ? 31.760 111.603 55.888 1.00 80.48 273 VAL B N 1
ATOM 5743 C CA . VAL B 1 273 ? 30.616 111.267 54.986 1.00 76.83 273 VAL B CA 1
ATOM 5744 C C . VAL B 1 273 ? 30.243 112.248 53.863 1.00 87.22 273 VAL B C 1
ATOM 5745 O O . VAL B 1 273 ? 30.078 113.478 54.113 1.00 76.18 273 VAL B O 1
ATOM 5749 N N . ILE B 1 274 ? 30.253 111.743 52.640 1.00 94.62 274 ILE B N 1
ATOM 5750 C CA . ILE B 1 274 ? 30.003 112.544 51.460 1.00 95.70 274 ILE B CA 1
ATOM 5751 C C . ILE B 1 274 ? 28.563 112.507 51.084 1.00 98.41 274 ILE B C 1
ATOM 5752 O O . ILE B 1 274 ? 28.011 111.434 50.908 1.00 74.59 274 ILE B O 1
ATOM 5757 N N . GLU B 1 275 ? 27.973 113.678 50.899 1.00 103.80 275 GLU B N 1
ATOM 5758 C CA . GLU B 1 275 ? 26.572 113.748 50.560 1.00 102.96 275 GLU B CA 1
ATOM 5759 C C . GLU B 1 275 ? 26.706 114.738 49.418 1.00 96.08 275 GLU B C 1
ATOM 5760 O O . GLU B 1 275 ? 27.806 115.089 49.051 1.00 87.90 275 GLU B O 1
ATOM 5766 N N . SER B 1 276 ? 25.574 115.170 48.879 1.00 97.84 276 SER B N 1
ATOM 5767 C CA . SER B 1 276 ? 25.459 116.213 47.848 1.00 89.45 276 SER B CA 1
ATOM 5768 C C . SER B 1 276 ? 26.138 117.563 47.714 1.00 83.86 276 SER B C 1
ATOM 5769 O O . SER B 1 276 ? 26.472 118.236 48.660 1.00 60.17 276 SER B O 1
ATOM 5772 N N . THR B 1 277 ? 26.271 117.957 46.467 1.00 92.27 277 THR B N 1
ATOM 5773 C CA . THR B 1 277 ? 26.879 119.202 46.078 1.00 92.83 277 THR B CA 1
ATOM 5774 C C . THR B 1 277 ? 26.245 120.434 46.670 1.00 88.07 277 THR B C 1
ATOM 5775 O O . THR B 1 277 ? 25.094 120.712 46.425 1.00 89.97 277 THR B O 1
ATOM 5779 N N . TRP B 1 278 ? 27.021 121.148 47.443 1.00 88.78 278 TRP B N 1
ATOM 5780 C CA . TRP B 1 278 ? 26.554 122.358 48.028 1.00 94.93 278 TRP B CA 1
ATOM 5781 C C . TRP B 1 278 ? 26.957 123.374 47.024 1.00 91.41 278 TRP B C 1
ATOM 5782 O O . TRP B 1 278 ? 28.096 123.776 47.026 1.00 113.03 278 TRP B O 1
ATOM 5793 N N . ARG B 1 279 ? 26.061 123.703 46.110 1.00 109.11 279 ARG B N 1
ATOM 5794 C CA . ARG B 1 279 ? 26.284 124.727 45.082 1.00 115.45 279 ARG B CA 1
ATOM 5795 C C . ARG B 1 279 ? 27.602 124.649 44.302 1.00 120.97 279 ARG B C 1
ATOM 5796 O O . ARG B 1 279 ? 28.306 125.639 44.290 1.00 103.96 279 ARG B O 1
ATOM 5804 N N . ASP B 1 280 ? 27.930 123.551 43.625 1.00 115.11 280 ASP B N 1
ATOM 5805 C CA . ASP B 1 280 ? 29.226 123.468 42.919 1.00 117.28 280 ASP B CA 1
ATOM 5806 C C . ASP B 1 280 ? 28.898 123.621 41.449 1.00 110.30 280 ASP B C 1
ATOM 5807 O O . ASP B 1 280 ? 29.052 124.693 40.884 1.00 145.04 280 ASP B O 1
ATOM 5812 N N . PRO B 1 281 ? 28.557 122.517 40.782 1.00 99.24 281 PRO B N 1
ATOM 5813 C CA . PRO B 1 281 ? 28.132 122.716 39.401 1.00 93.13 281 PRO B CA 1
ATOM 5814 C C . PRO B 1 281 ? 26.739 123.307 39.536 1.00 105.87 281 PRO B C 1
ATOM 5815 O O . PRO B 1 281 ? 26.396 124.266 38.860 1.00 104.18 281 PRO B O 1
ATOM 5819 N N . PHE B 1 282 ? 25.966 122.714 40.440 1.00 106.82 282 PHE B N 1
ATOM 5820 C CA . PHE B 1 282 ? 24.649 123.119 40.837 1.00 86.71 282 PHE B CA 1
ATOM 5821 C C . PHE B 1 282 ? 24.352 122.307 42.087 1.00 93.26 282 PHE B C 1
ATOM 5822 O O . PHE B 1 282 ? 24.796 121.187 42.228 1.00 103.88 282 PHE B O 1
ATOM 5830 N N . PRO B 1 283 ? 23.625 122.880 43.027 1.00 90.49 283 PRO B N 1
ATOM 5831 C CA . PRO B 1 283 ? 23.355 122.117 44.237 1.00 83.65 283 PRO B CA 1
ATOM 5832 C C . PRO B 1 283 ? 22.438 120.955 43.980 1.00 82.09 283 PRO B C 1
ATOM 5833 O O . PRO B 1 283 ? 21.561 121.066 43.152 1.00 78.91 283 PRO B O 1
ATOM 5837 N N . GLY B 1 284 ? 22.642 119.849 44.674 1.00 86.84 284 GLY B N 1
ATOM 5838 C CA . GLY B 1 284 ? 21.759 118.716 44.522 1.00 95.09 284 GLY B CA 1
ATOM 5839 C C . GLY B 1 284 ? 22.302 117.478 43.862 1.00 94.29 284 GLY B C 1
ATOM 5840 O O . GLY B 1 284 ? 21.704 116.422 43.915 1.00 96.47 284 GLY B O 1
ATOM 5841 N N . TRP B 1 285 ? 23.441 117.592 43.227 1.00 103.53 285 TRP B N 1
ATOM 5842 C CA . TRP B 1 285 ? 24.003 116.402 42.532 1.00 108.06 285 TRP B CA 1
ATOM 5843 C C . TRP B 1 285 ? 24.273 115.429 43.675 1.00 88.99 285 TRP B C 1
ATOM 5844 O O . TRP B 1 285 ? 24.665 115.915 44.752 1.00 88.72 285 TRP B O 1
ATOM 5855 N N . MET B 1 286 ? 24.031 114.147 43.474 1.00 74.11 286 MET B N 1
ATOM 5856 C CA . MET B 1 286 ? 24.246 113.150 44.494 1.00 78.61 286 MET B CA 1
ATOM 5857 C C . MET B 1 286 ? 23.928 111.844 43.825 1.00 83.69 286 MET B C 1
ATOM 5858 O O . MET B 1 286 ? 22.962 111.764 43.100 1.00 101.91 286 MET B O 1
ATOM 5863 N N . GLU B 1 287 ? 24.724 110.813 44.061 1.00 88.25 287 GLU B N 1
ATOM 5864 C CA . GLU B 1 287 ? 24.492 109.571 43.361 1.00 88.85 287 GLU B CA 1
ATOM 5865 C C . GLU B 1 287 ? 24.226 108.248 44.032 1.00 79.62 287 GLU B C 1
ATOM 5866 O O . GLU B 1 287 ? 23.580 107.389 43.449 1.00 52.99 287 GLU B O 1
ATOM 5872 N N . GLY B 1 288 ? 24.711 108.052 45.240 1.00 76.79 288 GLY B N 1
ATOM 5873 C CA . GLY B 1 288 ? 24.542 106.745 45.838 1.00 82.68 288 GLY B CA 1
ATOM 5874 C C . GLY B 1 288 ? 23.687 106.681 47.077 1.00 87.33 288 GLY B C 1
ATOM 5875 O O . GLY B 1 288 ? 23.668 107.597 47.875 1.00 73.44 288 GLY B O 1
ATOM 5876 N N . ASN B 1 289 ? 22.987 105.568 47.244 1.00 94.76 289 ASN B N 1
ATOM 5877 C CA . ASN B 1 289 ? 22.155 105.366 48.417 1.00 107.09 289 ASN B CA 1
ATOM 5878 C C . ASN B 1 289 ? 22.926 104.487 49.363 1.00 105.76 289 ASN B C 1
ATOM 5879 O O . ASN B 1 289 ? 22.786 103.273 49.376 1.00 89.52 289 ASN B O 1
ATOM 5884 N N . ARG B 1 290 ? 23.721 105.142 50.179 1.00 106.30 290 ARG B N 1
ATOM 5885 C CA . ARG B 1 290 ? 24.615 104.509 51.109 1.00 119.60 290 ARG B CA 1
ATOM 5886 C C . ARG B 1 290 ? 24.034 104.427 52.491 1.00 121.74 290 ARG B C 1
ATOM 5887 O O . ARG B 1 290 ? 22.833 104.469 52.682 1.00 113.50 290 ARG B O 1
ATOM 5895 N N . MET B 1 291 ? 24.923 104.294 53.455 1.00 106.48 291 MET B N 1
ATOM 5896 C CA . MET B 1 291 ? 24.567 104.313 54.858 1.00 107.10 291 MET B CA 1
ATOM 5897 C C . MET B 1 291 ? 23.488 105.197 55.450 1.00 101.02 291 MET B C 1
ATOM 5898 O O . MET B 1 291 ? 22.513 104.705 55.986 1.00 81.80 291 MET B O 1
ATOM 5903 N N . MET B 1 292 ? 23.681 106.503 55.398 1.00 96.27 292 MET B N 1
ATOM 5904 C CA . MET B 1 292 ? 22.719 107.399 56.012 1.00 92.83 292 MET B CA 1
ATOM 5905 C C . MET B 1 292 ? 21.462 107.603 55.222 1.00 94.47 292 MET B C 1
ATOM 5906 O O . MET B 1 292 ? 20.391 107.719 55.772 1.00 92.53 292 MET B O 1
ATOM 5911 N N . ASP B 1 293 ? 21.587 107.653 53.918 1.00 95.85 293 ASP B N 1
ATOM 5912 C CA . ASP B 1 293 ? 20.429 107.938 53.126 1.00 92.03 293 ASP B CA 1
ATOM 5913 C C . ASP B 1 293 ? 19.332 106.895 53.101 1.00 88.28 293 ASP B C 1
ATOM 5914 O O . ASP B 1 293 ? 18.176 107.255 53.074 1.00 110.08 293 ASP B O 1
ATOM 5919 N N . PRO B 1 294 ? 19.667 105.610 53.147 1.00 83.58 294 PRO B N 1
ATOM 5920 C CA . PRO B 1 294 ? 18.566 104.650 53.128 1.00 94.11 294 PRO B CA 1
ATOM 5921 C C . PRO B 1 294 ? 17.704 104.778 54.365 1.00 101.94 294 PRO B C 1
ATOM 5922 O O . PRO B 1 294 ? 16.665 104.132 54.478 1.00 131.91 294 PRO B O 1
ATOM 5926 N N . VAL B 1 295 ? 18.128 105.605 55.303 1.00 99.03 295 VAL B N 1
ATOM 5927 C CA . VAL B 1 295 ? 17.288 105.798 56.513 1.00 97.73 295 VAL B CA 1
ATOM 5928 C C . VAL B 1 295 ? 16.408 107.036 56.304 1.00 88.67 295 VAL B C 1
ATOM 5929 O O . VAL B 1 295 ? 15.190 106.841 56.272 1.00 95.36 295 VAL B O 1
ATOM 5933 N N . VAL B 1 296 ? 16.999 108.220 56.100 1.00 73.55 296 VAL B N 1
ATOM 5934 C CA . VAL B 1 296 ? 16.318 109.429 55.537 1.00 82.08 296 VAL B CA 1
ATOM 5935 C C . VAL B 1 296 ? 15.272 109.029 54.480 1.00 85.09 296 VAL B C 1
ATOM 5936 O O . VAL B 1 296 ? 14.403 109.849 54.189 1.00 82.66 296 VAL B O 1
ATOM 5940 N N . LEU B 1 297 ? 15.395 107.832 53.943 1.00 99.01 297 LEU B N 1
ATOM 5941 C CA . LEU B 1 297 ? 14.470 107.371 52.942 1.00 106.30 297 LEU B CA 1
ATOM 5942 C C . LEU B 1 297 ? 13.375 106.704 53.687 1.00 112.11 297 LEU B C 1
ATOM 5943 O O . LEU B 1 297 ? 12.209 106.944 53.455 1.00 128.42 297 LEU B O 1
ATOM 5948 N N . TYR B 1 298 ? 13.762 105.876 54.632 1.00 102.88 298 TYR B N 1
ATOM 5949 C CA . TYR B 1 298 ? 12.800 105.188 55.436 1.00 100.53 298 TYR B CA 1
ATOM 5950 C C . TYR B 1 298 ? 11.949 106.200 56.178 1.00 99.17 298 TYR B C 1
ATOM 5951 O O . TYR B 1 298 ? 10.747 106.108 56.168 1.00 132.82 298 TYR B O 1
ATOM 5960 N N . TYR B 1 299 ? 12.562 107.187 56.800 1.00 93.25 299 TYR B N 1
ATOM 5961 C CA . TYR B 1 299 ? 11.777 108.188 57.501 1.00 93.53 299 TYR B CA 1
ATOM 5962 C C . TYR B 1 299 ? 10.935 108.890 56.483 1.00 97.90 299 TYR B C 1
ATOM 5963 O O . TYR B 1 299 ? 9.820 109.267 56.753 1.00 117.61 299 TYR B O 1
ATOM 5972 N N . GLY B 1 300 ? 11.462 109.038 55.280 1.00 92.37 300 GLY B N 1
ATOM 5973 C CA . GLY B 1 300 ? 10.738 109.701 54.217 1.00 82.14 300 GLY B CA 1
ATOM 5974 C C . GLY B 1 300 ? 9.432 109.000 53.957 1.00 89.74 300 GLY B C 1
ATOM 5975 O O . GLY B 1 300 ? 8.402 109.631 53.851 1.00 110.98 300 GLY B O 1
ATOM 5976 N N . LYS B 1 301 ? 9.474 107.678 53.865 1.00 88.89 301 LYS B N 1
ATOM 5977 C CA . LYS B 1 301 ? 8.281 106.890 53.662 1.00 90.82 301 LYS B CA 1
ATOM 5978 C C . LYS B 1 301 ? 8.109 105.689 54.562 1.00 98.75 301 LYS B C 1
ATOM 5979 O O . LYS B 1 301 ? 8.830 104.712 54.461 1.00 93.87 301 LYS B O 1
ATOM 5985 N N . GLY B 1 302 ? 7.145 105.752 55.455 1.00 101.34 302 GLY B N 1
ATOM 5986 C CA . GLY B 1 302 ? 6.930 104.633 56.339 1.00 112.83 302 GLY B CA 1
ATOM 5987 C C . GLY B 1 302 ? 8.117 104.146 57.117 1.00 120.15 302 GLY B C 1
ATOM 5988 O O . GLY B 1 302 ? 8.826 104.908 57.756 1.00 84.70 302 GLY B O 1
ATOM 5989 N N . GLN B 1 303 ? 8.318 102.834 57.090 1.00 144.74 303 GLN B N 1
ATOM 5990 C CA . GLN B 1 303 ? 9.431 102.222 57.789 1.00 147.21 303 GLN B CA 1
ATOM 5991 C C . GLN B 1 303 ? 9.372 102.769 59.190 1.00 136.49 303 GLN B C 1
ATOM 5992 O O . GLN B 1 303 ? 8.361 102.630 59.847 1.00 146.75 303 GLN B O 1
ATOM 5998 N N . LEU B 1 304 ? 10.462 103.334 59.684 1.00 120.50 304 LEU B N 1
ATOM 5999 C CA . LEU B 1 304 ? 10.409 103.989 60.983 1.00 131.86 304 LEU B CA 1
ATOM 6000 C C . LEU B 1 304 ? 10.042 105.390 61.453 1.00 137.51 304 LEU B C 1
ATOM 6001 O O . LEU B 1 304 ? 9.832 106.295 60.656 1.00 132.59 304 LEU B O 1
ATOM 6006 N N . SER B 1 305 ? 10.018 105.559 62.769 1.00 123.74 305 SER B N 1
ATOM 6007 C CA . SER B 1 305 ? 9.636 106.816 63.389 1.00 126.65 305 SER B CA 1
ATOM 6008 C C . SER B 1 305 ? 10.720 107.408 64.251 1.00 119.40 305 SER B C 1
ATOM 6009 O O . SER B 1 305 ? 10.719 108.599 64.535 1.00 95.14 305 SER B O 1
ATOM 6012 N N . GLY B 1 306 ? 11.617 106.556 64.711 1.00 118.52 306 GLY B N 1
ATOM 6013 C CA . GLY B 1 306 ? 12.736 106.979 65.528 1.00 126.59 306 GLY B CA 1
ATOM 6014 C C . GLY B 1 306 ? 13.937 106.089 65.308 1.00 125.00 306 GLY B C 1
ATOM 6015 O O . GLY B 1 306 ? 13.813 105.003 64.767 1.00 113.59 306 GLY B O 1
ATOM 6016 N N . PHE B 1 307 ? 15.105 106.541 65.741 1.00 130.61 307 PHE B N 1
ATOM 6017 C CA . PHE B 1 307 ? 16.316 105.763 65.558 1.00 125.96 307 PHE B CA 1
ATOM 6018 C C . PHE B 1 307 ? 17.127 105.620 66.826 1.00 115.90 307 PHE B C 1
ATOM 6019 O O . PHE B 1 307 ? 16.784 106.176 67.852 1.00 119.25 307 PHE B O 1
ATOM 6027 N N . LEU B 1 308 ? 18.233 104.901 66.722 1.00 104.00 308 LEU B N 1
ATOM 6028 C CA . LEU B 1 308 ? 19.127 104.602 67.873 1.00 89.80 308 LEU B CA 1
ATOM 6029 C C . LEU B 1 308 ? 20.420 105.420 67.737 1.00 83.59 308 LEU B C 1
ATOM 6030 O O . LEU B 1 308 ? 21.177 105.143 66.810 1.00 100.28 308 LEU B O 1
ATOM 6035 N N . ALA B 1 309 ? 20.654 106.409 68.603 1.00 81.93 309 ALA B N 1
ATOM 6036 C CA . ALA B 1 309 ? 21.559 107.556 68.318 1.00 97.63 309 ALA B CA 1
ATOM 6037 C C . ALA B 1 309 ? 21.653 108.523 69.507 1.00 95.05 309 ALA B C 1
ATOM 6038 O O . ALA B 1 309 ? 20.621 109.003 69.979 1.00 100.80 309 ALA B O 1
ATOM 6040 N N . ASP B 1 310 ? 22.865 108.863 69.932 1.00 91.40 310 ASP B N 1
ATOM 6041 C CA . ASP B 1 310 ? 23.062 109.973 70.891 1.00 93.91 310 ASP B CA 1
ATOM 6042 C C . ASP B 1 310 ? 22.643 111.258 70.183 1.00 93.13 310 ASP B C 1
ATOM 6043 O O . ASP B 1 310 ? 23.349 111.751 69.318 1.00 99.93 310 ASP B O 1
ATOM 6048 N N . PRO B 1 311 ? 21.494 111.859 70.540 1.00 100.83 311 PRO B N 1
ATOM 6049 C CA . PRO B 1 311 ? 21.089 113.152 69.983 1.00 101.76 311 PRO B CA 1
ATOM 6050 C C . PRO B 1 311 ? 22.041 114.338 70.215 1.00 96.43 311 PRO B C 1
ATOM 6051 O O . PRO B 1 311 ? 21.832 115.385 69.623 1.00 94.29 311 PRO B O 1
ATOM 6055 N N . GLU B 1 312 ? 23.031 114.198 71.094 1.00 104.08 312 GLU B N 1
ATOM 6056 C CA . GLU B 1 312 ? 24.054 115.259 71.313 1.00 128.90 312 GLU B CA 1
ATOM 6057 C C . GLU B 1 312 ? 25.243 115.032 70.370 1.00 123.97 312 GLU B C 1
ATOM 6058 O O . GLU B 1 312 ? 25.969 116.036 70.146 1.00 116.83 312 GLU B O 1
ATOM 6064 N N . GLY B 1 313 ? 25.393 113.798 69.843 1.00 106.68 313 GLY B N 1
ATOM 6065 C CA . GLY B 1 313 ? 26.465 113.336 68.929 1.00 108.64 313 GLY B CA 1
ATOM 6066 C C . GLY B 1 313 ? 26.465 114.026 67.559 1.00 115.12 313 GLY B C 1
ATOM 6067 O O . GLY B 1 313 ? 25.405 114.605 67.166 1.00 103.01 313 GLY B O 1
ATOM 6068 N N . VAL B 1 314 ? 27.612 113.965 66.849 1.00 100.64 314 VAL B N 1
ATOM 6069 C CA . VAL B 1 314 ? 27.846 114.605 65.517 1.00 93.28 314 VAL B CA 1
ATOM 6070 C C . VAL B 1 314 ? 27.793 113.501 64.450 1.00 99.84 314 VAL B C 1
ATOM 6071 O O . VAL B 1 314 ? 28.288 112.382 64.713 1.00 114.26 314 VAL B O 1
ATOM 6075 N N . LEU B 1 315 ? 27.158 113.787 63.308 1.00 101.93 315 LEU B N 1
ATOM 6076 C CA . LEU B 1 315 ? 27.445 113.129 62.007 1.00 93.31 315 LEU B CA 1
ATOM 6077 C C . LEU B 1 315 ? 28.417 114.029 61.241 1.00 108.33 315 LEU B C 1
ATOM 6078 O O . LEU B 1 315 ? 28.110 115.236 61.048 1.00 93.81 315 LEU B O 1
ATOM 6083 N N . ASP B 1 316 ? 29.589 113.495 60.892 1.00 113.83 316 ASP B N 1
ATOM 6084 C CA . ASP B 1 316 ? 30.586 114.250 60.102 1.00 100.53 316 ASP B CA 1
ATOM 6085 C C . ASP B 1 316 ? 30.183 114.132 58.636 1.00 92.36 316 ASP B C 1
ATOM 6086 O O . ASP B 1 316 ? 30.366 113.053 58.047 1.00 92.36 316 ASP B O 1
ATOM 6091 N N . VAL B 1 317 ? 29.572 115.181 58.101 1.00 83.60 317 VAL B N 1
ATOM 6092 C CA . VAL B 1 317 ? 29.058 115.179 56.706 1.00 87.14 317 VAL B CA 1
ATOM 6093 C C . VAL B 1 317 ? 29.856 116.260 55.989 1.00 92.27 317 VAL B C 1
ATOM 6094 O O . VAL B 1 317 ? 30.101 117.319 56.644 1.00 84.63 317 VAL B O 1
ATOM 6098 N N . VAL B 1 318 ? 30.325 115.945 54.766 1.00 97.89 318 VAL B N 1
ATOM 6099 C CA . VAL B 1 318 ? 30.878 116.935 53.794 1.00 89.57 318 VAL B CA 1
ATOM 6100 C C . VAL B 1 318 ? 30.082 116.857 52.511 1.00 90.70 318 VAL B C 1
ATOM 6101 O O . VAL B 1 318 ? 29.791 115.756 52.013 1.00 78.75 318 VAL B O 1
ATOM 6105 N N . PRO B 1 319 ? 29.837 118.057 51.936 1.00 87.05 319 PRO B N 1
ATOM 6106 C CA . PRO B 1 319 ? 29.354 118.196 50.569 1.00 91.56 319 PRO B CA 1
ATOM 6107 C C . PRO B 1 319 ? 30.421 117.721 49.568 1.00 88.30 319 PRO B C 1
ATOM 6108 O O . PRO B 1 319 ? 31.559 118.199 49.634 1.00 76.53 319 PRO B O 1
ATOM 6112 N N . ALA B 1 320 ? 30.006 116.795 48.691 1.00 84.30 320 ALA B N 1
ATOM 6113 C CA . ALA B 1 320 ? 30.792 116.153 47.609 1.00 83.03 320 ALA B CA 1
ATOM 6114 C C . ALA B 1 320 ? 31.617 117.197 46.874 1.00 75.35 320 ALA B C 1
ATOM 6115 O O . ALA B 1 320 ? 32.814 116.956 46.669 1.00 87.46 320 ALA B O 1
ATOM 6117 N N . ASP B 1 321 ? 31.017 118.311 46.493 1.00 72.85 321 ASP B N 1
ATOM 6118 C CA . ASP B 1 321 ? 31.778 119.317 45.719 1.00 90.90 321 ASP B CA 1
ATOM 6119 C C . ASP B 1 321 ? 32.948 119.854 46.557 1.00 87.73 321 ASP B C 1
ATOM 6120 O O . ASP B 1 321 ? 33.974 120.170 45.950 1.00 95.13 321 ASP B O 1
ATOM 6125 N N . MET B 1 322 ? 32.827 119.953 47.885 1.00 90.99 322 MET B N 1
ATOM 6126 C CA . MET B 1 322 ? 33.889 120.578 48.728 1.00 92.79 322 MET B CA 1
ATOM 6127 C C . MET B 1 322 ? 35.051 119.582 48.882 1.00 85.53 322 MET B C 1
ATOM 6128 O O . MET B 1 322 ? 36.196 120.034 48.870 1.00 84.39 322 MET B O 1
ATOM 6133 N N . VAL B 1 323 ? 34.768 118.278 48.940 1.00 81.43 323 VAL B N 1
ATOM 6134 C CA . VAL B 1 323 ? 35.785 117.188 48.846 1.00 84.29 323 VAL B CA 1
ATOM 6135 C C . VAL B 1 323 ? 36.600 117.443 47.576 1.00 86.12 323 VAL B C 1
ATOM 6136 O O . VAL B 1 323 ? 37.840 117.521 47.658 1.00 93.13 323 VAL B O 1
ATOM 6140 N N . VAL B 1 324 ? 35.896 117.551 46.445 1.00 76.70 324 VAL B N 1
ATOM 6141 C CA . VAL B 1 324 ? 36.473 117.605 45.071 1.00 72.13 324 VAL B CA 1
ATOM 6142 C C . VAL B 1 324 ? 37.323 118.862 44.946 1.00 63.52 324 VAL B C 1
ATOM 6143 O O . VAL B 1 324 ? 38.229 118.853 44.133 1.00 77.65 324 VAL B O 1
ATOM 6147 N N . ASN B 1 325 ? 37.025 119.914 45.690 1.00 64.71 325 ASN B N 1
ATOM 6148 C CA . ASN B 1 325 ? 37.788 121.184 45.565 1.00 82.95 325 ASN B CA 1
ATOM 6149 C C . ASN B 1 325 ? 39.010 121.080 46.515 1.00 83.46 325 ASN B C 1
ATOM 6150 O O . ASN B 1 325 ? 40.123 121.523 46.125 1.00 78.04 325 ASN B O 1
ATOM 6155 N N . ALA B 1 326 ? 38.870 120.439 47.682 1.00 88.94 326 ALA B N 1
ATOM 6156 C CA . ALA B 1 326 ? 40.018 120.069 48.547 1.00 90.53 326 ALA B CA 1
ATOM 6157 C C . ALA B 1 326 ? 41.014 119.300 47.687 1.00 86.64 326 ALA B C 1
ATOM 6158 O O . ALA B 1 326 ? 42.188 119.721 47.608 1.00 85.48 326 ALA B O 1
ATOM 6160 N N . THR B 1 327 ? 40.519 118.241 47.042 1.00 81.47 327 THR B N 1
ATOM 6161 C CA . THR B 1 327 ? 41.299 117.394 46.114 1.00 75.41 327 THR B CA 1
ATOM 6162 C C . THR B 1 327 ? 42.067 118.322 45.182 1.00 75.26 327 THR B C 1
ATOM 6163 O O . THR B 1 327 ? 43.300 118.327 45.289 1.00 84.20 327 THR B O 1
ATOM 6167 N N . LEU B 1 328 ? 41.376 119.144 44.390 1.00 72.24 328 LEU B N 1
ATOM 6168 C CA . LEU B 1 328 ? 42.025 119.958 43.321 1.00 81.25 328 LEU B CA 1
ATOM 6169 C C . LEU B 1 328 ? 43.090 120.900 43.897 1.00 80.44 328 LEU B C 1
ATOM 6170 O O . LEU B 1 328 ? 44.097 121.169 43.178 1.00 78.22 328 LEU B O 1
ATOM 6175 N N . ALA B 1 329 ? 42.897 121.390 45.120 1.00 75.63 329 ALA B N 1
ATOM 6176 C CA . ALA B 1 329 ? 43.834 122.347 45.749 1.00 81.28 329 ALA B CA 1
ATOM 6177 C C . ALA B 1 329 ? 45.149 121.626 46.040 1.00 79.00 329 ALA B C 1
ATOM 6178 O O . ALA B 1 329 ? 46.222 122.192 45.748 1.00 77.30 329 ALA B O 1
ATOM 6180 N N . SER B 1 330 ? 45.056 120.420 46.598 1.00 75.48 330 SER B N 1
ATOM 6181 C CA . SER B 1 330 ? 46.228 119.612 47.011 1.00 80.85 330 SER B CA 1
ATOM 6182 C C . SER B 1 330 ? 47.002 119.177 45.765 1.00 80.38 330 SER B C 1
ATOM 6183 O O . SER B 1 330 ? 48.226 119.394 45.733 1.00 79.68 330 SER B O 1
ATOM 6186 N N . MET B 1 331 ? 46.311 118.633 44.762 1.00 80.53 331 MET B N 1
ATOM 6187 C CA . MET B 1 331 ? 46.931 118.307 43.450 1.00 86.84 331 MET B CA 1
ATOM 6188 C C . MET B 1 331 ? 47.901 119.448 43.105 1.00 89.58 331 MET B C 1
ATOM 6189 O O . MET B 1 331 ? 49.087 119.175 42.914 1.00 119.84 331 MET B O 1
ATOM 6194 N N . ALA B 1 332 ? 47.435 120.690 43.156 1.00 87.88 332 ALA B N 1
ATOM 6195 C CA . ALA B 1 332 ? 48.124 121.887 42.633 1.00 81.10 332 ALA B CA 1
ATOM 6196 C C . ALA B 1 332 ? 49.164 122.437 43.616 1.00 81.49 332 ALA B C 1
ATOM 6197 O O . ALA B 1 332 ? 49.913 123.356 43.235 1.00 96.27 332 ALA B O 1
ATOM 6199 N N . LYS B 1 333 ? 49.197 121.960 44.854 1.00 79.57 333 LYS B N 1
ATOM 6200 C CA . LYS B 1 333 ? 50.222 122.398 45.832 1.00 80.68 333 LYS B CA 1
ATOM 6201 C C . LYS B 1 333 ? 51.347 121.364 45.882 1.00 88.79 333 LYS B C 1
ATOM 6202 O O . LYS B 1 333 ? 52.507 121.765 45.880 1.00 113.32 333 LYS B O 1
ATOM 6208 N N . HIS B 1 334 ? 50.997 120.080 45.858 1.00 95.44 334 HIS B N 1
ATOM 6209 C CA . HIS B 1 334 ? 51.865 118.930 46.219 1.00 98.33 334 HIS B CA 1
ATOM 6210 C C . HIS B 1 334 ? 52.443 118.206 44.996 1.00 95.53 334 HIS B C 1
ATOM 6211 O O . HIS B 1 334 ? 53.422 117.480 45.175 1.00 115.63 334 HIS B O 1
ATOM 6218 N N . GLY B 1 335 ? 51.816 118.327 43.829 1.00 94.92 335 GLY B N 1
ATOM 6219 C CA . GLY B 1 335 ? 52.240 117.688 42.567 1.00 95.20 335 GLY B CA 1
ATOM 6220 C C . GLY B 1 335 ? 52.859 118.705 41.635 1.00 99.27 335 GLY B C 1
ATOM 6221 O O . GLY B 1 335 ? 53.057 118.415 40.434 1.00 87.72 335 GLY B O 1
ATOM 6222 N N . ARG B 1 336 ? 53.101 119.897 42.169 1.00 111.59 336 ARG B N 1
ATOM 6223 C CA . ARG B 1 336 ? 53.890 120.942 41.486 1.00 116.96 336 ARG B CA 1
ATOM 6224 C C . ARG B 1 336 ? 55.217 120.203 41.627 1.00 124.42 336 ARG B C 1
ATOM 6225 O O . ARG B 1 336 ? 55.622 119.927 42.773 1.00 144.15 336 ARG B O 1
ATOM 6233 N N . GLY B 1 337 ? 55.766 119.754 40.501 1.00 112.76 337 GLY B N 1
ATOM 6234 C CA . GLY B 1 337 ? 56.723 118.635 40.476 1.00 114.32 337 GLY B CA 1
ATOM 6235 C C . GLY B 1 337 ? 58.112 119.223 40.679 1.00 115.80 337 GLY B C 1
ATOM 6236 O O . GLY B 1 337 ? 58.967 119.011 39.791 1.00 122.85 337 GLY B O 1
ATOM 6237 N N . GLY B 1 338 ? 58.363 119.858 41.831 1.00 122.57 338 GLY B N 1
ATOM 6238 C CA . GLY B 1 338 ? 59.656 120.470 42.214 1.00 126.98 338 GLY B CA 1
ATOM 6239 C C . GLY B 1 338 ? 60.987 119.848 41.792 1.00 127.15 338 GLY B C 1
ATOM 6240 O O . GLY B 1 338 ? 61.220 118.638 42.039 1.00 119.69 338 GLY B O 1
ATOM 6241 N N . ALA B 1 339 ? 61.840 120.654 41.159 1.00 127.14 339 ALA B N 1
ATOM 6242 C CA . ALA B 1 339 ? 63.171 120.264 40.641 1.00 126.49 339 ALA B CA 1
ATOM 6243 C C . ALA B 1 339 ? 64.188 119.883 41.727 1.00 115.84 339 ALA B C 1
ATOM 6244 O O . ALA B 1 339 ? 64.777 118.762 41.673 1.00 94.37 339 ALA B O 1
ATOM 6246 N N . ALA B 1 340 ? 64.346 120.806 42.681 1.00 116.68 340 ALA B N 1
ATOM 6247 C CA . ALA B 1 340 ? 65.194 120.725 43.892 1.00 129.42 340 ALA B CA 1
ATOM 6248 C C . ALA B 1 340 ? 64.341 120.261 45.080 1.00 111.41 340 ALA B C 1
ATOM 6249 O O . ALA B 1 340 ? 64.847 120.212 46.239 1.00 98.18 340 ALA B O 1
ATOM 6251 N N . ALA B 1 341 ? 63.070 119.986 44.809 1.00 99.98 341 ALA B N 1
ATOM 6252 C CA . ALA B 1 341 ? 62.159 119.311 45.751 1.00 110.62 341 ALA B CA 1
ATOM 6253 C C . ALA B 1 341 ? 62.204 117.816 45.422 1.00 98.18 341 ALA B C 1
ATOM 6254 O O . ALA B 1 341 ? 62.055 117.006 46.337 1.00 97.16 341 ALA B O 1
ATOM 6256 N N . ALA B 1 342 ? 62.447 117.480 44.155 1.00 99.45 342 ALA B N 1
ATOM 6257 C CA . ALA B 1 342 ? 62.730 116.106 43.675 1.00 106.00 342 ALA B CA 1
ATOM 6258 C C . ALA B 1 342 ? 64.147 115.705 44.111 1.00 95.85 342 ALA B C 1
ATOM 6259 O O . ALA B 1 342 ? 64.419 114.491 44.290 1.00 73.31 342 ALA B O 1
ATOM 6261 N N . ALA B 1 343 ? 65.020 116.698 44.279 1.00 105.02 343 ALA B N 1
ATOM 6262 C CA . ALA B 1 343 ? 66.434 116.519 44.677 1.00 111.95 343 ALA B CA 1
ATOM 6263 C C . ALA B 1 343 ? 66.540 116.419 46.207 1.00 109.36 343 ALA B C 1
ATOM 6264 O O . ALA B 1 343 ? 67.509 115.788 46.682 1.00 107.31 343 ALA B O 1
ATOM 6266 N N . ALA B 1 344 ? 65.602 117.015 46.924 1.00 109.56 344 ALA B N 1
ATOM 6267 C CA . ALA B 1 344 ? 65.615 116.974 48.367 1.00 113.40 344 ALA B CA 1
ATOM 6268 C C . ALA B 1 344 ? 64.881 115.749 48.851 1.00 107.27 344 ALA B C 1
ATOM 6269 O O . ALA B 1 344 ? 64.019 115.226 48.170 1.00 104.34 344 ALA B O 1
ATOM 6271 N N . ALA B 1 345 ? 65.210 115.315 50.055 1.00 113.25 345 ALA B N 1
ATOM 6272 C CA . ALA B 1 345 ? 64.624 114.123 50.651 1.00 112.15 345 ALA B CA 1
ATOM 6273 C C . ALA B 1 345 ? 63.105 114.004 50.627 1.00 95.82 345 ALA B C 1
ATOM 6274 O O . ALA B 1 345 ? 62.379 114.978 50.710 1.00 94.48 345 ALA B O 1
ATOM 6276 N N . ALA B 1 346 ? 62.646 112.765 50.574 1.00 102.46 346 ALA B N 1
ATOM 6277 C CA . ALA B 1 346 ? 61.238 112.432 50.528 1.00 98.92 346 ALA B CA 1
ATOM 6278 C C . ALA B 1 346 ? 60.442 113.056 51.632 1.00 86.80 346 ALA B C 1
ATOM 6279 O O . ALA B 1 346 ? 60.880 113.108 52.764 1.00 93.92 346 ALA B O 1
ATOM 6281 N N . GLU B 1 347 ? 59.230 113.479 51.308 1.00 98.93 347 GLU B N 1
ATOM 6282 C CA . GLU B 1 347 ? 58.360 114.109 52.284 1.00 102.34 347 GLU B CA 1
ATOM 6283 C C . GLU B 1 347 ? 57.140 113.229 52.417 1.00 104.82 347 GLU B C 1
ATOM 6284 O O . GLU B 1 347 ? 56.780 112.513 51.497 1.00 109.45 347 GLU B O 1
ATOM 6290 N N . GLY B 1 348 ? 56.495 113.276 53.570 1.00 102.07 348 GLY B N 1
ATOM 6291 C CA . GLY B 1 348 ? 55.326 112.456 53.780 1.00 95.14 348 GLY B CA 1
ATOM 6292 C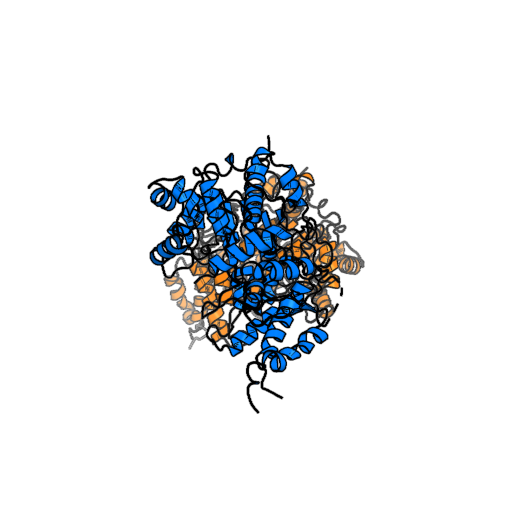 C . GLY B 1 348 ? 53.937 112.498 53.215 1.00 93.90 348 GLY B C 1
ATOM 6293 O O . GLY B 1 348 ? 53.594 113.407 52.486 1.00 95.72 348 GLY B O 1
ATOM 6294 N N . MET B 1 349 ? 53.131 111.510 53.558 1.00 99.79 349 MET B N 1
ATOM 6295 C CA . MET B 1 349 ? 51.734 111.453 53.037 1.00 91.99 349 MET B CA 1
ATOM 6296 C C . MET B 1 349 ? 51.113 112.751 53.498 1.00 103.61 349 MET B C 1
ATOM 6297 O O . MET B 1 349 ? 51.238 113.085 54.696 1.00 129.65 349 MET B O 1
ATOM 6302 N N . HIS B 1 350 ? 50.589 113.514 52.570 1.00 96.00 350 HIS B N 1
ATOM 6303 C CA . HIS B 1 350 ? 49.856 114.731 52.943 1.00 90.16 350 HIS B CA 1
ATOM 6304 C C . HIS B 1 350 ? 48.491 114.180 53.310 1.00 87.00 350 HIS B C 1
ATOM 6305 O O . HIS B 1 350 ? 47.941 113.462 52.455 1.00 102.64 350 HIS B O 1
ATOM 6312 N N . VAL B 1 351 ? 48.086 114.303 54.574 1.00 74.78 351 VAL B N 1
ATOM 6313 C CA . VAL B 1 351 ? 46.727 113.871 55.004 1.00 77.17 351 VAL B CA 1
ATOM 6314 C C . VAL B 1 351 ? 45.867 115.105 55.194 1.00 78.20 351 VAL B C 1
ATOM 6315 O O . VAL B 1 351 ? 46.211 115.923 56.031 1.00 93.66 351 VAL B O 1
ATOM 6319 N N . TYR B 1 352 ? 44.750 115.176 54.496 1.00 79.23 352 TYR B N 1
ATOM 6320 C CA . TYR B 1 352 ? 43.748 116.245 54.675 1.00 79.71 352 TYR B CA 1
ATOM 6321 C C . TYR B 1 352 ? 42.454 115.593 55.172 1.00 97.73 352 TYR B C 1
ATOM 6322 O O . TYR B 1 352 ? 42.006 114.477 54.720 1.00 82.18 352 TYR B O 1
ATOM 6331 N N . HIS B 1 353 ? 41.853 116.260 56.144 1.00 97.57 353 HIS B N 1
ATOM 6332 C CA . HIS B 1 353 ? 40.728 115.656 56.868 1.00 91.75 353 HIS B CA 1
ATOM 6333 C C . HIS B 1 353 ? 39.436 116.081 56.186 1.00 95.29 353 HIS B C 1
ATOM 6334 O O . HIS B 1 353 ? 38.626 115.175 55.938 1.00 118.81 353 HIS B 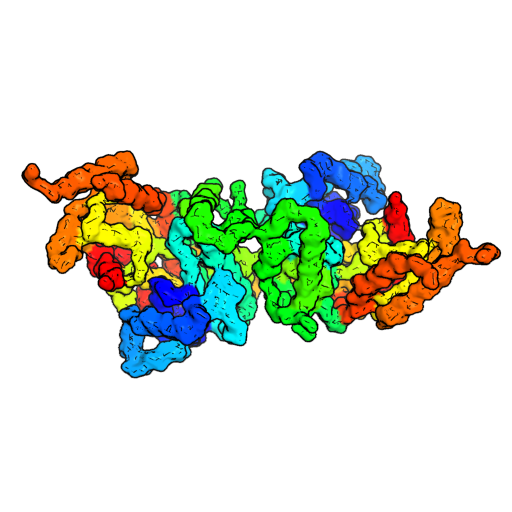O 1
ATOM 6341 N N . VAL B 1 354 ? 39.265 117.355 55.828 1.00 83.04 354 VAL B N 1
ATOM 6342 C CA . VAL B 1 354 ? 38.122 117.790 54.953 1.00 105.94 354 VAL B CA 1
ATOM 6343 C C . VAL B 1 354 ? 36.772 117.271 55.529 1.00 109.86 354 VAL B C 1
ATOM 6344 O O . VAL B 1 354 ? 36.151 116.251 54.991 1.00 68.13 354 VAL B O 1
ATOM 6348 N N . ALA B 1 355 ? 36.303 117.938 56.596 1.00 106.58 355 ALA B N 1
ATOM 6349 C CA . ALA B 1 355 ? 35.322 117.352 57.537 1.00 107.30 355 ALA B CA 1
ATOM 6350 C C . ALA B 1 355 ? 34.788 118.383 58.549 1.00 108.72 355 ALA B C 1
ATOM 6351 O O . ALA B 1 355 ? 35.529 119.337 58.936 1.00 90.88 355 ALA B O 1
ATOM 6353 N N . SER B 1 356 ? 33.533 118.145 58.963 1.00 109.32 356 SER B N 1
ATOM 6354 C CA . SER B 1 356 ? 32.613 119.064 59.688 1.00 111.27 356 SER B CA 1
ATOM 6355 C C . SER B 1 356 ? 32.896 119.050 61.201 1.00 116.12 356 SER B C 1
ATOM 6356 O O . SER B 1 356 ? 32.769 120.114 61.847 1.00 107.22 356 SER B O 1
ATOM 6359 N N . SER B 1 357 ? 33.310 117.894 61.730 1.00 112.54 357 SER B N 1
ATOM 6360 C CA . SER B 1 357 ? 33.195 117.492 63.154 1.00 102.56 357 SER B CA 1
ATOM 6361 C C . SER B 1 357 ? 33.672 118.595 64.093 1.00 105.94 357 SER B C 1
ATOM 6362 O O . SER B 1 357 ? 33.027 118.797 65.112 1.00 136.20 357 SER B O 1
ATOM 6365 N N . THR B 1 358 ? 34.765 119.272 63.773 1.00 114.46 358 THR B N 1
ATOM 6366 C CA . THR B 1 358 ? 35.506 120.119 64.743 1.00 114.60 358 THR B CA 1
ATOM 6367 C C . THR B 1 358 ? 35.204 121.604 64.502 1.00 116.76 358 THR B C 1
ATOM 6368 O O . THR B 1 358 ? 35.697 122.437 65.273 1.00 130.35 358 THR B O 1
ATOM 6372 N N . VAL B 1 359 ? 34.416 121.922 63.479 1.00 111.5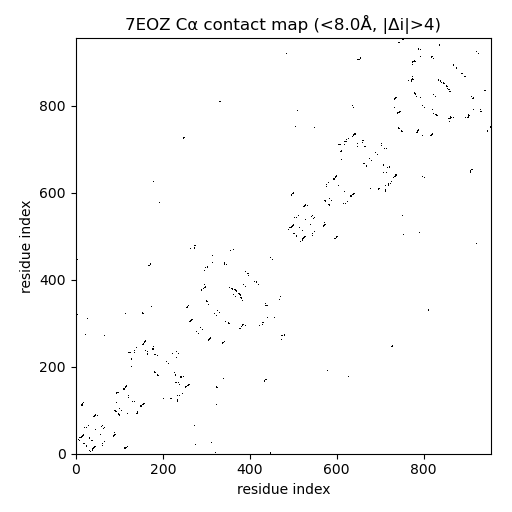5 359 VAL B N 1
ATOM 6373 C CA . VAL B 1 359 ? 34.265 123.297 62.925 1.00 106.44 359 VAL B CA 1
ATOM 6374 C C . VAL B 1 359 ? 32.943 123.291 62.173 1.00 115.12 359 VAL B C 1
ATOM 6375 O O . VAL B 1 359 ? 32.913 122.742 61.056 1.00 163.57 359 VAL B O 1
ATOM 6379 N N . ASN B 1 360 ? 31.893 123.823 62.778 1.00 101.19 360 ASN B N 1
ATOM 6380 C CA . ASN B 1 360 ? 30.517 123.819 62.215 1.00 108.52 360 ASN B CA 1
ATOM 6381 C C . ASN B 1 360 ? 29.958 122.393 62.207 1.00 89.88 360 ASN B C 1
ATOM 6382 O O . ASN B 1 360 ? 29.392 121.989 61.210 1.00 79.08 360 ASN B O 1
ATOM 6387 N N . PRO B 1 361 ? 30.002 121.604 63.310 1.00 92.86 361 PRO B N 1
ATOM 6388 C CA . PRO B 1 361 ? 29.435 120.251 63.325 1.00 93.37 361 PRO B CA 1
ATOM 6389 C C . PRO B 1 361 ? 27.943 120.236 63.037 1.00 84.87 361 PRO B C 1
ATOM 6390 O O . PRO B 1 361 ? 27.376 121.283 63.062 1.00 97.07 361 PRO B O 1
ATOM 6394 N N . LEU B 1 362 ? 27.380 119.051 62.842 1.00 88.65 362 LEU B N 1
ATOM 6395 C CA . LEU B 1 362 ? 25.916 118.828 62.715 1.00 93.20 362 LEU B CA 1
ATOM 6396 C C . LEU B 1 362 ? 25.521 117.695 63.675 1.00 96.92 362 LEU B C 1
ATOM 6397 O O . LEU B 1 362 ? 26.105 116.609 63.552 1.00 90.94 362 LEU B O 1
ATOM 6402 N N . ALA B 1 363 ? 24.594 117.947 64.610 1.00 96.60 363 ALA B N 1
ATOM 6403 C CA . ALA B 1 363 ? 24.199 117.000 65.686 1.00 92.49 363 ALA B CA 1
ATOM 6404 C C . ALA B 1 363 ? 23.378 115.874 65.053 1.00 84.96 363 ALA B C 1
ATOM 6405 O O . ALA B 1 363 ? 23.037 116.032 63.891 1.00 86.19 363 ALA B O 1
ATOM 6407 N N . PHE B 1 364 ? 22.995 114.818 65.780 1.00 83.69 364 PHE B N 1
ATOM 6408 C CA . PHE B 1 364 ? 22.067 113.787 65.230 1.00 91.02 364 PHE B CA 1
ATOM 6409 C C . PHE B 1 364 ? 20.863 114.224 66.078 1.00 102.85 364 PHE B C 1
ATOM 6410 O O . PHE B 1 364 ? 20.072 113.342 66.439 1.00 119.91 364 PHE B O 1
ATOM 6418 N N . GLY B 1 365 ? 20.749 115.525 66.391 1.00 106.97 365 GLY B N 1
ATOM 6419 C CA . GLY B 1 365 ? 19.558 116.166 66.990 1.00 98.47 365 GLY B CA 1
ATOM 6420 C C . GLY B 1 365 ? 19.131 117.474 66.363 1.00 91.52 365 GLY B C 1
ATOM 6421 O O . GLY B 1 365 ? 18.078 117.979 66.762 1.00 92.96 365 GLY B O 1
ATOM 6422 N N . ASP B 1 366 ? 19.867 117.951 65.357 1.00 94.14 366 ASP B N 1
ATOM 6423 C CA . ASP B 1 366 ? 19.507 119.118 64.496 1.00 105.97 366 ASP B CA 1
ATOM 6424 C C . ASP B 1 366 ? 19.231 118.325 63.195 1.00 113.90 366 ASP B C 1
ATOM 6425 O O . ASP B 1 366 ? 18.537 118.871 62.321 1.00 113.29 366 ASP B O 1
ATOM 6430 N N . LEU B 1 367 ? 19.761 117.104 63.037 1.00 114.23 367 LEU B N 1
ATOM 6431 C CA . LEU B 1 367 ? 19.602 116.263 61.814 1.00 116.27 367 LEU B CA 1
ATOM 6432 C C . LEU B 1 367 ? 18.165 115.723 61.793 1.00 114.38 367 LEU B C 1
ATOM 6433 O O . LEU B 1 367 ? 17.426 116.107 60.866 1.00 106.95 367 LEU B O 1
ATOM 6438 N N . SER B 1 368 ? 17.779 114.939 62.814 1.00 118.28 368 SER B N 1
ATOM 6439 C CA . SER B 1 368 ? 16.423 114.345 63.022 1.00 116.21 368 SER B CA 1
ATOM 6440 C C . SER B 1 368 ? 15.324 115.424 63.000 1.00 108.02 368 SER B C 1
ATOM 6441 O O . SER B 1 368 ? 14.160 115.086 62.679 1.00 106.34 368 SER B O 1
ATOM 6444 N N . ARG B 1 369 ? 15.662 116.670 63.338 1.00 98.47 369 ARG B N 1
ATOM 6445 C CA . ARG B 1 369 ? 14.752 117.831 63.155 1.00 119.35 369 ARG B CA 1
ATOM 6446 C C . ARG B 1 369 ? 14.557 117.998 61.649 1.00 122.52 369 ARG B C 1
ATOM 6447 O O . ARG B 1 369 ? 13.437 117.721 61.176 1.00 143.87 369 ARG B O 1
ATOM 6455 N N . PHE B 1 370 ? 15.638 118.354 60.941 1.00 110.36 370 PHE B N 1
ATOM 6456 C CA . PHE B 1 370 ? 15.636 118.766 59.513 1.00 107.73 370 PHE B CA 1
ATOM 6457 C C . PHE B 1 370 ? 14.977 117.676 58.651 1.00 104.26 370 PHE B C 1
ATOM 6458 O O . PHE B 1 370 ? 14.407 118.019 57.588 1.00 107.07 370 PHE B O 1
ATOM 6466 N N . LEU B 1 371 ? 15.069 116.406 59.064 1.00 96.35 371 LEU B N 1
ATOM 6467 C CA . LEU B 1 371 ? 14.370 115.279 58.390 1.00 103.88 371 LEU B CA 1
ATOM 6468 C C . LEU B 1 371 ? 12.866 115.565 58.419 1.00 103.80 371 LEU B C 1
ATOM 6469 O O . LEU B 1 371 ? 12.282 115.684 57.324 1.00 103.01 371 LEU B O 1
ATOM 6474 N N . PHE B 1 372 ? 12.284 115.663 59.625 1.00 118.07 372 PHE B N 1
ATOM 6475 C CA . PHE B 1 372 ? 10.864 116.026 59.889 1.00 124.36 372 PHE B CA 1
ATOM 6476 C C . PHE B 1 372 ? 10.475 117.212 58.996 1.00 119.26 372 PHE B C 1
ATOM 6477 O O . PHE B 1 372 ? 9.629 117.006 58.117 1.00 121.55 372 PHE B O 1
ATOM 6485 N N . GLN B 1 373 ? 11.135 118.368 59.176 1.00 102.56 373 GLN B N 1
ATOM 6486 C CA . GLN B 1 373 ? 10.847 119.668 58.501 1.00 98.46 373 GLN B CA 1
ATOM 6487 C C . GLN B 1 373 ? 11.018 119.593 56.982 1.00 106.59 373 GLN B C 1
ATOM 6488 O O . GLN B 1 373 ? 10.443 120.463 56.297 1.00 113.37 373 GLN B O 1
ATOM 6494 N N . HIS B 1 374 ? 11.864 118.693 56.470 1.00 120.58 374 HIS B N 1
ATOM 6495 C CA . HIS B 1 374 ? 11.975 118.457 55.008 1.00 121.15 374 HIS B CA 1
ATOM 6496 C C . HIS B 1 374 ? 10.698 117.726 54.564 1.00 120.92 374 HIS B C 1
ATOM 6497 O O . HIS B 1 374 ? 10.002 118.257 53.676 1.00 131.45 374 HIS B O 1
ATOM 6504 N N . PHE B 1 375 ? 10.373 116.589 55.185 1.00 106.77 375 PHE B N 1
ATOM 6505 C CA . PHE B 1 375 ? 9.282 115.687 54.732 1.00 113.95 375 PHE B CA 1
ATOM 6506 C C . PHE B 1 375 ? 7.893 116.214 55.123 1.00 131.01 375 PHE B C 1
ATOM 6507 O O . PHE B 1 375 ? 6.917 115.725 54.516 1.00 122.04 375 PHE B O 1
ATOM 6515 N N . THR B 1 376 ? 7.814 117.134 56.067 1.00 145.55 376 THR B N 1
ATOM 6516 C CA . THR B 1 376 ? 6.537 117.699 56.400 1.00 126.86 376 THR B CA 1
ATOM 6517 C C . THR B 1 376 ? 6.284 118.622 55.236 1.00 129.84 376 THR B C 1
ATOM 6518 O O . THR B 1 376 ? 5.248 118.568 54.612 1.00 139.53 376 THR B O 1
ATOM 6522 N N . GLY B 1 377 ? 7.272 119.439 54.906 1.00 124.35 377 GLY B N 1
ATOM 6523 C CA . GLY B 1 377 ? 7.133 120.390 53.878 1.00 131.96 377 GLY B CA 1
ATOM 6524 C C . GLY B 1 377 ? 6.826 119.696 52.487 1.00 141.81 377 GLY B C 1
ATOM 6525 O O . GLY B 1 377 ? 5.959 120.161 51.759 1.00 141.55 377 GLY B O 1
ATOM 6526 N N . SER B 1 378 ? 7.522 118.614 52.160 1.00 138.12 378 SER B N 1
ATOM 6527 C CA . SER B 1 378 ? 7.254 117.934 50.986 1.00 127.39 378 SER B CA 1
ATOM 6528 C C . SER B 1 378 ? 7.241 116.490 51.433 1.00 108.09 378 SER B C 1
ATOM 6529 O O . SER B 1 378 ? 8.247 115.870 51.691 1.00 79.71 378 SER B O 1
ATOM 6532 N N . PRO B 1 379 ? 6.039 115.944 51.493 1.00 109.70 379 PRO B N 1
ATOM 6533 C CA . PRO B 1 379 ? 5.716 114.595 51.947 1.00 119.76 379 PRO B CA 1
ATOM 6534 C C . PRO B 1 379 ? 5.904 113.705 50.747 1.00 98.10 379 PRO B C 1
ATOM 6535 O O . PRO B 1 379 ? 5.522 114.037 49.642 1.00 85.67 379 PRO B O 1
ATOM 6539 N N . TYR B 1 380 ? 6.450 112.532 50.980 1.00 93.99 380 TYR B N 1
ATOM 6540 C CA . TYR B 1 380 ? 6.708 111.598 49.854 1.00 108.72 380 TYR B CA 1
ATOM 6541 C C . TYR B 1 380 ? 5.283 111.253 49.428 1.00 120.80 380 TYR B C 1
ATOM 6542 O O . TYR B 1 380 ? 4.339 111.525 50.198 1.00 134.45 380 TYR B O 1
ATOM 6551 N N . SER B 1 381 ? 5.168 110.573 48.296 1.00 131.15 381 SER B N 1
ATOM 6552 C CA . SER B 1 381 ? 3.901 110.114 47.751 1.00 125.47 381 SER B CA 1
ATOM 6553 C C . SER B 1 381 ? 4.087 108.618 47.922 1.00 128.35 381 SER B C 1
ATOM 6554 O O . SER B 1 381 ? 5.196 108.114 47.929 1.00 140.28 381 SER B O 1
ATOM 6557 N N . ASP B 1 382 ? 2.975 107.908 48.023 1.00 128.39 382 ASP B N 1
ATOM 6558 C CA . ASP B 1 382 ? 2.911 106.464 48.254 1.00 136.68 382 ASP B CA 1
ATOM 6559 C C . ASP B 1 382 ? 2.341 106.704 46.857 1.00 134.94 382 ASP B C 1
ATOM 6560 O O . ASP B 1 382 ? 2.152 107.849 46.460 1.00 138.60 382 ASP B O 1
ATOM 6565 N N . ALA B 1 383 ? 2.089 105.652 46.082 1.00 145.27 383 ALA B N 1
ATOM 6566 C CA . ALA B 1 383 ? 1.613 105.777 44.694 1.00 129.51 383 ALA B CA 1
ATOM 6567 C C . ALA B 1 383 ? 0.385 106.649 44.425 1.00 125.26 383 ALA B C 1
ATOM 6568 O O . ALA B 1 383 ? 0.084 106.944 43.272 1.00 113.41 383 ALA B O 1
ATOM 6570 N N . ALA B 1 384 ? -0.251 107.075 45.522 1.00 119.53 384 ALA B N 1
ATOM 6571 C CA . ALA B 1 384 ? -1.461 107.866 45.612 1.00 113.73 384 ALA B CA 1
ATOM 6572 C C . ALA B 1 384 ? -1.139 109.251 46.139 1.00 119.71 384 ALA B C 1
ATOM 6573 O O . ALA B 1 384 ? -0.937 110.178 45.370 1.00 122.54 384 ALA B O 1
ATOM 6575 N N . GLY B 1 385 ? -1.048 109.387 47.460 1.00 120.04 385 GLY B N 1
ATOM 6576 C CA . GLY B 1 385 ? -0.805 110.697 48.033 1.00 104.35 385 GLY B CA 1
ATOM 6577 C C . GLY B 1 385 ? -0.598 111.119 49.473 1.00 106.79 385 GLY B C 1
ATOM 6578 O O . GLY B 1 385 ? -1.360 110.750 50.349 1.00 83.65 385 GLY B O 1
ATOM 6579 N N . ARG B 1 386 ? 0.464 111.894 49.647 1.00 96.84 386 ARG B N 1
ATOM 6580 C CA . ARG B 1 386 ? 0.896 112.513 50.886 1.00 100.38 386 ARG B CA 1
ATOM 6581 C C . ARG B 1 386 ? 1.065 111.655 52.116 1.00 125.66 386 ARG B C 1
ATOM 6582 O O . ARG B 1 386 ? 0.297 111.780 53.047 1.00 180.61 386 ARG B O 1
ATOM 6590 N N . PRO B 1 387 ? 2.088 110.799 52.151 1.00 157.32 387 PRO B N 1
ATOM 6591 C CA . PRO B 1 387 ? 2.278 110.018 53.374 1.00 149.34 387 PRO B CA 1
ATOM 6592 C C . PRO B 1 387 ? 2.979 110.889 54.386 1.00 127.70 387 PRO B C 1
ATOM 6593 O O . PRO B 1 387 ? 4.188 110.833 54.478 1.00 111.18 387 PRO B O 1
ATOM 6597 N N . ILE B 1 388 ? 2.223 111.665 55.149 1.00 137.05 388 ILE B N 1
ATOM 6598 C CA . ILE B 1 388 ? 2.789 112.579 56.130 1.00 141.23 388 ILE B CA 1
ATOM 6599 C C . ILE B 1 388 ? 3.189 112.040 57.493 1.00 135.22 388 ILE B C 1
ATOM 6600 O O . ILE B 1 388 ? 3.270 112.794 58.458 1.00 124.77 388 ILE B O 1
ATOM 6605 N N . HIS B 1 389 ? 3.410 110.743 57.608 1.00 118.41 389 HIS B N 1
ATOM 6606 C CA . HIS B 1 389 ? 3.871 110.247 58.882 1.00 143.94 389 HIS B CA 1
ATOM 6607 C C . HIS B 1 389 ? 5.074 111.096 59.257 1.00 141.64 389 HIS B C 1
ATOM 6608 O O . HIS B 1 389 ? 6.093 111.068 58.581 1.00 112.49 389 HIS B O 1
ATOM 6615 N N . VAL B 1 390 ? 4.956 111.887 60.318 1.00 119.93 390 VAL B N 1
ATOM 6616 C CA . VAL B 1 390 ? 6.033 112.785 60.697 1.00 109.67 390 VAL B CA 1
ATOM 6617 C C . VAL B 1 390 ? 6.092 112.505 62.219 1.00 90.54 390 VAL B C 1
ATOM 6618 O O . VAL B 1 390 ? 5.287 113.048 62.940 1.00 82.71 390 VAL B O 1
ATOM 6622 N N . PRO B 1 391 ? 6.979 111.630 62.690 1.00 95.58 391 PRO B N 1
ATOM 6623 C CA . PRO B 1 391 ? 7.036 111.538 64.123 1.00 131.49 391 PRO B CA 1
ATOM 6624 C C . PRO B 1 391 ? 8.306 112.335 63.886 1.00 141.02 391 PRO B C 1
ATOM 6625 O O . PRO B 1 391 ? 8.806 112.358 62.769 1.00 143.11 391 PRO B O 1
ATOM 6629 N N . PRO B 1 392 ? 8.856 112.956 64.922 1.00 126.72 392 PRO B N 1
ATOM 6630 C CA . PRO B 1 392 ? 9.992 113.871 64.786 1.00 147.02 392 PRO B CA 1
ATOM 6631 C C . PRO B 1 392 ? 10.613 112.466 64.865 1.00 148.71 392 PRO B C 1
ATOM 6632 O O . PRO B 1 392 ? 9.927 111.506 65.194 1.00 130.58 392 PRO B O 1
ATOM 6636 N N . MET B 1 393 ? 11.897 112.349 64.578 1.00 130.01 393 MET B N 1
ATOM 6637 C CA . MET B 1 393 ? 12.559 111.077 64.711 1.00 131.81 393 MET B CA 1
ATOM 6638 C C . MET B 1 393 ? 12.928 110.904 66.162 1.00 115.13 393 MET B C 1
ATOM 6639 O O . MET B 1 393 ? 13.934 111.423 66.618 1.00 121.32 393 MET B O 1
ATOM 6644 N N . ARG B 1 394 ? 12.124 110.153 66.888 1.00 109.28 394 ARG B N 1
ATOM 6645 C CA . ARG B 1 394 ? 12.430 109.921 68.276 1.00 128.67 394 ARG B CA 1
ATOM 6646 C C . ARG B 1 394 ? 13.752 109.183 68.329 1.00 120.34 394 ARG B C 1
ATOM 6647 O O . ARG B 1 394 ? 13.880 108.092 67.801 1.00 103.99 394 ARG B O 1
ATOM 6655 N N . LEU B 1 395 ? 14.747 109.823 68.923 1.00 113.63 395 LEU B N 1
ATOM 6656 C CA . LEU B 1 395 ? 16.069 109.246 69.038 1.00 107.22 395 LEU B CA 1
ATOM 6657 C C . LEU B 1 395 ? 16.216 108.562 70.375 1.00 103.30 395 LEU B C 1
ATOM 6658 O O . LEU B 1 395 ? 15.635 108.975 71.354 1.00 123.96 395 LEU B O 1
ATOM 6663 N N . PHE B 1 396 ? 17.047 107.541 70.410 1.00 100.53 396 PHE B N 1
ATOM 6664 C CA . PHE B 1 396 ? 17.237 106.670 71.606 1.00 109.24 396 PHE B CA 1
ATOM 6665 C C . PHE B 1 396 ? 18.714 106.560 72.051 1.00 116.22 396 PHE B C 1
ATOM 6666 O O . PHE B 1 396 ? 19.537 105.887 71.400 1.00 112.76 396 PHE B O 1
ATOM 6674 N N . ASP B 1 397 ? 19.026 107.186 73.191 1.00 117.17 397 ASP B N 1
ATOM 6675 C CA . ASP B 1 397 ? 20.284 107.036 73.973 1.00 105.95 397 ASP B CA 1
ATOM 6676 C C . ASP B 1 397 ? 20.709 105.578 74.158 1.00 97.76 397 ASP B C 1
ATOM 6677 O O . ASP B 1 397 ? 21.895 105.401 74.474 1.00 107.80 397 ASP B O 1
ATOM 6682 N N . THR B 1 398 ? 19.794 104.597 74.102 1.00 92.08 398 THR B N 1
ATOM 6683 C CA . THR B 1 398 ? 20.115 103.155 74.329 1.00 102.27 398 THR B CA 1
ATOM 6684 C C . THR B 1 398 ? 19.274 102.267 73.417 1.00 96.12 398 THR B C 1
ATOM 6685 O O . THR B 1 398 ? 18.288 102.768 72.868 1.00 105.08 398 THR B O 1
ATOM 6689 N N . MET B 1 399 ? 19.654 100.990 73.325 1.00 97.58 399 MET B N 1
ATOM 6690 C CA . MET B 1 399 ? 18.986 99.926 72.525 1.00 109.52 399 MET B CA 1
ATOM 6691 C C . MET B 1 399 ? 18.076 99.105 73.438 1.00 122.13 399 MET B C 1
ATOM 6692 O O . MET B 1 399 ? 17.438 98.153 72.954 1.00 138.16 399 MET B O 1
ATOM 6697 N N . GLU B 1 400 ? 18.058 99.422 74.729 1.00 139.29 400 GLU B N 1
ATOM 6698 C CA . GLU B 1 400 ? 17.050 98.864 75.663 1.00 145.58 400 GLU B CA 1
ATOM 6699 C C . GLU B 1 400 ? 15.708 99.489 75.263 1.00 136.75 400 GLU B C 1
ATOM 6700 O O . GLU B 1 400 ? 14.705 98.726 75.158 1.00 110.72 400 GLU B O 1
ATOM 6706 N N . GLN B 1 401 ? 15.753 100.799 74.956 1.00 129.54 401 GLN B N 1
ATOM 6707 C CA . GLN B 1 401 ? 14.604 101.714 74.706 1.00 129.05 401 GLN B CA 1
ATOM 6708 C C . GLN B 1 401 ? 14.153 101.649 73.238 1.00 131.46 401 GLN B C 1
ATOM 6709 O O . GLN B 1 401 ? 12.925 101.716 72.990 1.00 145.03 401 GLN B O 1
ATOM 6715 N N . PHE B 1 402 ? 15.101 101.588 72.300 1.00 112.54 402 PHE B N 1
ATOM 6716 C CA . PHE B 1 402 ? 14.856 101.249 70.876 1.00 113.46 402 PHE B CA 1
ATOM 6717 C C . PHE B 1 402 ? 14.091 99.907 70.812 1.00 124.78 402 PHE B C 1
ATOM 6718 O O . PHE B 1 402 ? 12.961 99.848 70.297 1.00 115.16 402 PHE B O 1
ATOM 6726 N N . ALA B 1 403 ? 14.672 98.837 71.360 1.00 143.36 403 ALA B N 1
ATOM 6727 C CA . ALA B 1 403 ? 14.111 97.462 71.346 1.00 144.49 403 ALA B CA 1
ATOM 6728 C C . ALA B 1 403 ? 12.672 97.463 71.874 1.00 156.44 403 ALA B C 1
ATOM 6729 O O . ALA B 1 403 ? 11.860 96.671 71.358 1.00 151.52 403 ALA B O 1
ATOM 6731 N N . SER B 1 404 ? 12.408 98.345 72.828 1.00 170.72 404 SER B N 1
ATOM 6732 C CA . SER B 1 404 ? 11.096 98.491 73.421 1.00 169.29 404 SER B CA 1
ATOM 6733 C C . SER B 1 404 ? 10.318 99.524 72.651 1.00 158.06 404 SER B C 1
ATOM 6734 O O . SER B 1 404 ? 9.454 100.185 73.199 1.00 155.36 404 SER B O 1
ATOM 6737 N N . TYR B 1 405 ? 10.748 99.769 71.435 1.00 144.32 405 TYR B N 1
ATOM 6738 C CA . TYR B 1 405 ? 9.988 100.646 70.572 1.00 120.15 405 TYR B CA 1
ATOM 6739 C C . TYR B 1 405 ? 9.259 99.778 69.545 1.00 130.01 405 TYR B C 1
ATOM 6740 O O . TYR B 1 405 ? 8.933 100.204 68.448 1.00 84.94 405 TYR B O 1
ATOM 6749 N N . VAL B 1 406 ? 9.041 98.525 69.942 1.00 152.82 406 VAL B N 1
ATOM 6750 C CA . VAL B 1 406 ? 8.331 97.521 69.191 1.00 140.49 406 VAL B CA 1
ATOM 6751 C C . VAL B 1 406 ? 6.834 97.693 69.305 1.00 137.79 406 VAL B C 1
ATOM 6752 O O . VAL B 1 406 ? 6.066 96.924 68.748 1.00 154.35 406 VAL B O 1
ATOM 6756 N N . GLU B 1 407 ? 6.507 98.746 70.035 1.00 129.88 407 GLU B N 1
ATOM 6757 C CA . GLU B 1 407 ? 5.176 99.188 70.304 1.00 120.66 407 GLU B CA 1
ATOM 6758 C C . GLU B 1 407 ? 4.441 99.711 69.109 1.00 121.70 407 GLU B C 1
ATOM 6759 O O . GLU B 1 407 ? 3.320 100.173 69.215 1.00 118.28 407 GLU B O 1
ATOM 6765 N N . THR B 1 408 ? 5.106 99.673 67.974 1.00 122.99 408 THR B N 1
ATOM 6766 C CA . THR B 1 408 ? 4.519 100.077 66.712 1.00 116.06 408 THR B CA 1
ATOM 6767 C C . THR B 1 408 ? 4.136 99.023 65.704 1.00 109.19 408 THR B C 1
ATOM 6768 O O . THR B 1 408 ? 3.436 99.308 64.754 1.00 137.96 408 THR B O 1
ATOM 6772 N N . ASP B 1 409 ? 4.618 97.802 65.904 1.00 116.24 409 ASP B N 1
ATOM 6773 C CA . ASP B 1 409 ? 4.212 96.694 65.073 1.00 136.39 409 ASP B CA 1
ATOM 6774 C C . ASP B 1 409 ? 2.771 96.607 65.490 1.00 153.06 409 ASP B C 1
ATOM 6775 O O . ASP B 1 409 ? 1.865 96.711 64.675 1.00 151.18 409 ASP B O 1
ATOM 6780 N N . ALA B 1 410 ? 2.568 96.408 66.785 1.00 150.30 410 ALA B N 1
ATOM 6781 C CA . ALA B 1 410 ? 1.245 96.356 67.340 1.00 132.96 410 ALA B CA 1
ATOM 6782 C C . ALA B 1 410 ? 0.508 97.649 67.037 1.00 139.37 410 ALA B C 1
ATOM 6783 O O . ALA B 1 410 ? -0.498 97.641 66.339 1.00 118.06 410 ALA B O 1
ATOM 6785 N N . LEU B 1 411 ? 1.017 98.775 67.517 1.00 125.76 411 LEU B N 1
ATOM 6786 C CA . LEU B 1 411 ? 0.252 100.035 67.289 1.00 120.37 411 LEU B CA 1
ATOM 6787 C C . LEU B 1 411 ? -0.050 100.299 65.797 1.00 119.35 411 LEU B C 1
ATOM 6788 O O . LEU B 1 411 ? -0.994 101.047 65.520 1.00 113.54 411 LEU B O 1
ATOM 6793 N N . LEU B 1 412 ? 0.714 99.752 64.850 1.00 140.45 412 LEU B N 1
ATOM 6794 C CA . LEU B 1 412 ? 0.428 99.909 63.393 1.00 123.50 412 LEU B CA 1
ATOM 6795 C C . LEU B 1 412 ? -0.387 98.698 62.902 1.00 113.61 412 LEU B C 1
ATOM 6796 O O . LEU B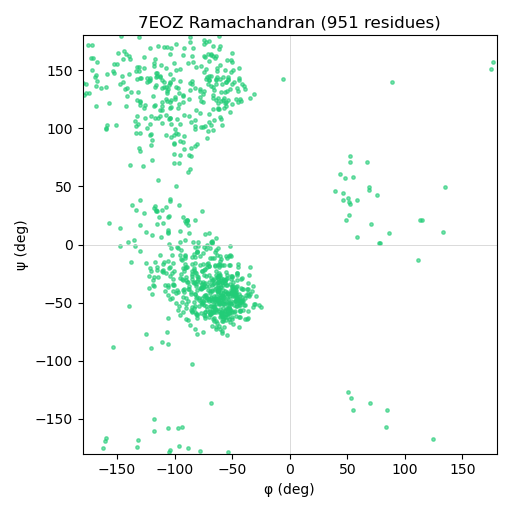 1 412 ? -0.862 98.806 61.780 1.00 128.79 412 LEU B O 1
ATOM 6801 N N . ARG B 1 413 ? -0.495 97.642 63.696 1.00 105.79 413 ARG B N 1
ATOM 6802 C CA . ARG B 1 413 ? -1.326 96.530 63.296 1.00 115.94 413 ARG B CA 1
ATOM 6803 C C . ARG B 1 413 ? -2.733 97.059 63.555 1.00 118.26 413 ARG B C 1
ATOM 6804 O O . ARG B 1 413 ? -3.626 96.322 63.933 1.00 101.78 413 ARG B O 1
ATOM 6812 N N . ALA B 1 414 ? -2.866 98.371 63.450 1.00 120.93 414 ALA B N 1
ATOM 6813 C CA . ALA B 1 414 ? -4.135 99.030 63.668 1.00 119.04 414 ALA B CA 1
ATOM 6814 C C . ALA B 1 414 ? -4.750 99.296 62.325 1.00 128.33 414 ALA B C 1
ATOM 6815 O O . ALA B 1 414 ? -5.135 100.413 62.010 1.00 101.42 414 ALA B O 1
ATOM 6817 N N . GLY B 1 415 ? -4.792 98.250 61.517 1.00 133.71 415 GLY B N 1
ATOM 6818 C CA . GLY B 1 415 ? -5.398 98.311 60.212 1.00 125.13 415 GLY B CA 1
ATOM 6819 C C . GLY B 1 415 ? -6.573 97.380 60.366 1.00 140.33 415 GLY B C 1
ATOM 6820 O O . GLY B 1 415 ? -6.715 96.427 59.611 1.00 121.97 415 GLY B O 1
ATOM 6821 N N . ARG B 1 416 ? -7.400 97.660 61.371 1.00 154.62 416 ARG B N 1
ATOM 6822 C CA . ARG B 1 416 ? -8.568 96.852 61.699 1.00 156.86 416 ARG B CA 1
ATOM 6823 C C . ARG B 1 416 ? -9.470 97.592 62.674 1.00 164.32 416 ARG B C 1
ATOM 6824 O O . ARG B 1 416 ? -9.007 98.474 63.386 1.00 146.41 416 ARG B O 1
ATOM 6832 N N . LEU B 1 417 ? -10.754 97.239 62.723 1.00 191.44 417 LEU B N 1
ATOM 6833 C CA . LEU B 1 417 ? -11.652 97.897 63.667 1.00 190.60 417 LEU B CA 1
ATOM 6834 C C . LEU B 1 417 ? -12.796 97.086 64.259 1.00 178.00 417 LEU B C 1
ATOM 6835 O O . LEU B 1 417 ? -13.571 97.606 65.055 1.00 189.77 417 LEU B O 1
ATOM 6840 N N . ALA B 1 418 ? -12.921 95.824 63.866 1.00 155.75 418 ALA B N 1
ATOM 6841 C CA . ALA B 1 418 ? -13.985 94.979 64.392 1.00 149.87 418 ALA B CA 1
ATOM 6842 C C . ALA B 1 418 ? -13.631 93.505 64.282 1.00 157.26 418 ALA B C 1
ATOM 6843 O O . ALA B 1 418 ? -14.293 92.656 64.875 1.00 143.71 418 ALA B O 1
ATOM 6845 N N . CYS B 1 437 ? 3.601 89.041 61.926 1.00 135.30 437 CYS B N 1
ATOM 6846 C CA . CYS B 1 437 ? 3.317 89.997 63.033 1.00 149.62 437 CYS B CA 1
ATOM 6847 C C . CYS B 1 437 ? 4.553 90.871 63.285 1.00 165.29 437 CYS B C 1
ATOM 6848 O O . CYS B 1 437 ? 4.638 91.911 62.621 1.00 153.25 437 CYS B O 1
ATOM 6851 N N . ALA B 1 438 ? 5.492 90.444 64.148 1.00 181.84 438 ALA B N 1
ATOM 6852 C CA . ALA B 1 438 ? 6.626 91.250 64.679 1.00 163.23 438 ALA B CA 1
ATOM 6853 C C . ALA B 1 438 ? 7.991 90.709 64.224 1.00 155.73 438 ALA B C 1
ATOM 6854 O O . ALA B 1 438 ? 8.987 90.920 64.945 1.00 144.17 438 ALA B O 1
ATOM 6856 N N . LYS B 1 439 ? 8.058 90.063 63.058 1.00 157.38 439 LYS B N 1
ATOM 6857 C CA . LYS B 1 439 ? 9.339 89.842 62.339 1.00 147.76 439 LYS B CA 1
ATOM 6858 C C . LYS B 1 439 ? 9.568 91.075 61.463 1.00 132.68 439 LYS B C 1
ATOM 6859 O O . LYS B 1 439 ? 10.454 91.021 60.607 1.00 123.05 439 LYS B O 1
ATOM 6865 N N . SER B 1 440 ? 8.763 92.126 61.662 1.00 136.40 440 SER B N 1
ATOM 6866 C CA . SER B 1 440 ? 8.999 93.500 61.142 1.00 144.45 440 SER B CA 1
ATOM 6867 C C . SER B 1 440 ? 9.977 94.250 62.043 1.00 146.30 440 SER B C 1
ATOM 6868 O O . SER B 1 440 ? 10.749 95.090 61.531 1.00 142.84 440 SER B O 1
ATOM 6871 N N . VAL B 1 441 ? 9.897 94.002 63.347 1.00 152.22 441 VAL B N 1
ATOM 6872 C CA . VAL B 1 441 ? 10.731 94.720 64.351 1.00 160.15 441 VAL B CA 1
ATOM 6873 C C . VAL B 1 441 ? 12.118 94.067 64.360 1.00 163.63 441 VAL B C 1
ATOM 6874 O O . VAL B 1 441 ? 13.113 94.813 64.409 1.00 165.14 441 VAL B O 1
ATOM 6878 N N . GLU B 1 442 ? 12.184 92.735 64.244 1.00 157.64 442 GLU B N 1
ATOM 6879 C CA . GLU B 1 442 ? 13.462 91.981 64.158 1.00 150.08 442 GLU B CA 1
ATOM 6880 C C . GLU B 1 442 ? 14.429 92.720 63.222 1.00 147.11 442 GLU B C 1
ATOM 6881 O O . GLU B 1 442 ? 15.656 92.615 63.456 1.00 134.12 442 GLU B O 1
ATOM 6887 N N . GLN B 1 443 ? 13.890 93.442 62.225 1.00 140.12 443 GLN B N 1
ATOM 6888 C CA . GLN B 1 443 ? 14.646 94.191 61.183 1.00 141.51 443 GLN B CA 1
ATOM 6889 C C . GLN B 1 443 ? 15.041 95.592 61.666 1.00 133.15 443 GLN B C 1
ATOM 6890 O O . GLN B 1 443 ? 16.240 95.924 61.624 1.00 124.39 443 GLN B O 1
ATOM 6896 N N . THR B 1 444 ? 14.062 96.408 62.055 1.00 127.22 444 THR B N 1
ATOM 6897 C CA . THR B 1 444 ? 14.260 97.837 62.423 1.00 129.84 444 THR B CA 1
ATOM 6898 C C . THR B 1 444 ? 15.228 97.912 63.612 1.00 134.32 444 THR B C 1
ATOM 6899 O O . THR B 1 444 ? 15.901 98.953 63.781 1.00 123.95 444 THR B O 1
ATOM 6903 N N . ILE B 1 445 ? 15.371 96.775 64.276 1.00 142.75 445 ILE B N 1
ATOM 6904 C CA . ILE B 1 445 ? 16.253 96.612 65.402 1.00 129.89 445 ILE B CA 1
ATOM 6905 C C . ILE B 1 445 ? 17.602 96.217 64.858 1.00 123.61 445 ILE B C 1
ATOM 6906 O O . ILE B 1 445 ? 18.628 96.682 65.328 1.00 125.48 445 ILE B O 1
ATOM 6911 N N . TYR B 1 446 ? 17.603 95.381 63.825 1.00 116.13 446 TYR B N 1
ATOM 6912 C CA . TYR B 1 446 ? 18.850 94.941 63.229 1.00 108.73 446 TYR B CA 1
ATOM 6913 C C . TYR B 1 446 ? 19.560 96.150 62.708 1.00 98.76 446 TYR B C 1
ATOM 6914 O O . TYR B 1 446 ? 20.720 96.364 63.004 1.00 89.31 446 TYR B O 1
ATOM 6923 N N . LEU B 1 447 ? 18.825 96.965 61.964 1.00 107.24 447 LEU B N 1
ATOM 6924 C CA . LEU B 1 447 ? 19.303 98.214 61.424 1.00 117.15 447 LEU B CA 1
ATOM 6925 C C . LEU B 1 447 ? 19.883 99.020 62.543 1.00 107.02 447 LEU B C 1
ATOM 6926 O O . LEU B 1 447 ? 21.017 99.433 62.477 1.00 109.46 447 LEU B O 1
ATOM 6931 N N . GLY B 1 448 ? 19.086 99.217 63.583 1.00 110.22 448 GLY B N 1
ATOM 6932 C CA . GLY B 1 448 ? 19.471 99.960 64.758 1.00 112.25 448 GLY B CA 1
ATOM 6933 C C . GLY B 1 448 ? 20.858 99.715 65.284 1.00 103.87 448 GLY B C 1
ATOM 6934 O O . GLY B 1 448 ? 21.558 100.667 65.568 1.00 98.59 448 GLY B O 1
ATOM 6935 N N . SER B 1 449 ? 21.243 98.455 65.433 1.00 104.38 449 SER B N 1
ATOM 6936 C CA . SER B 1 449 ? 22.569 98.127 65.914 1.00 116.11 449 SER B CA 1
ATOM 6937 C C . SER B 1 449 ? 23.629 98.172 64.869 1.00 111.48 449 SER B C 1
ATOM 6938 O O . SER B 1 449 ? 24.731 98.690 65.053 1.00 108.81 449 SER B O 1
ATOM 6941 N N . ILE B 1 450 ? 23.313 97.574 63.745 1.00 100.34 450 ILE B N 1
ATOM 6942 C CA . ILE B 1 450 ? 24.326 97.700 62.659 1.00 91.71 450 ILE B CA 1
ATOM 6943 C C . ILE B 1 450 ? 24.839 99.149 62.579 1.00 84.73 450 ILE B C 1
ATOM 6944 O O . ILE B 1 450 ? 26.036 99.279 62.346 1.00 107.85 450 ILE B O 1
ATOM 6949 N N . TYR B 1 451 ? 24.005 100.194 62.683 1.00 79.56 451 TYR B N 1
ATOM 6950 C CA . TYR B 1 451 ? 24.429 101.623 62.517 1.00 93.83 451 TYR B CA 1
ATOM 6951 C C . TYR B 1 451 ? 24.837 102.260 63.859 1.00 101.13 451 TYR B C 1
ATOM 6952 O O . TYR B 1 451 ? 25.068 103.508 63.923 1.00 87.68 451 TYR B O 1
ATOM 6961 N N . GLN B 1 452 ? 24.832 101.466 64.910 1.00 106.65 452 GLN B N 1
ATOM 6962 C CA . GLN B 1 452 ? 25.136 101.987 66.219 1.00 115.45 452 GLN B CA 1
ATOM 6963 C C . GLN B 1 452 ? 26.460 102.677 66.256 1.00 109.76 452 GLN B C 1
ATOM 6964 O O . GLN B 1 452 ? 26.555 103.854 66.535 1.00 111.41 452 GLN B O 1
ATOM 6970 N N . PRO B 1 453 ? 27.506 101.940 65.933 1.00 96.30 453 PRO B N 1
ATOM 6971 C CA . PRO B 1 453 ? 28.903 102.351 65.941 1.00 101.32 453 PRO B CA 1
ATOM 6972 C C . PRO B 1 453 ? 29.139 103.724 65.370 1.00 96.41 453 PRO B C 1
ATOM 6973 O O . PRO B 1 453 ? 29.836 104.518 65.975 1.00 86.24 453 PRO B O 1
ATOM 6977 N N . TYR B 1 454 ? 28.577 104.007 64.211 1.00 80.23 454 TYR B N 1
ATOM 6978 C CA . TYR B 1 454 ? 28.777 105.296 63.610 1.00 88.28 454 TYR B CA 1
ATOM 6979 C C . TYR B 1 454 ? 27.802 106.310 64.145 1.00 89.99 454 TYR B C 1
ATOM 6980 O O . TYR B 1 454 ? 28.009 107.506 64.013 1.00 70.38 454 TYR B O 1
ATOM 6989 N N . THR B 1 455 ? 26.744 105.832 64.774 1.00 92.40 455 THR B N 1
ATOM 6990 C CA . THR B 1 455 ? 25.760 106.732 65.339 1.00 102.67 455 THR B CA 1
ATOM 6991 C C . THR B 1 455 ? 26.243 107.204 66.696 1.00 117.52 455 THR B C 1
ATOM 6992 O O . THR B 1 455 ? 25.837 108.245 67.177 1.00 113.65 455 THR B O 1
ATOM 6996 N N . PHE B 1 456 ? 27.112 106.422 67.315 1.00 113.58 456 PHE B N 1
ATOM 6997 C CA . PHE B 1 456 ? 27.662 106.769 68.607 1.00 118.12 456 PHE B CA 1
ATOM 6998 C C . PHE B 1 456 ? 29.167 106.972 68.503 1.00 117.66 456 PHE B C 1
ATOM 6999 O O . PHE B 1 456 ? 29.911 106.742 69.442 1.00 119.36 456 PHE B O 1
ATOM 7007 N N . TYR B 1 457 ? 29.613 107.414 67.344 1.00 101.93 457 TYR B N 1
ATOM 7008 C CA . TYR B 1 457 ? 31.017 107.634 67.111 1.00 96.06 457 TYR B CA 1
ATOM 7009 C C . TYR B 1 457 ? 31.592 108.653 68.060 1.00 89.70 457 TYR B C 1
ATOM 7010 O O . TYR B 1 457 ? 31.029 109.715 68.236 1.00 75.06 457 TYR B O 1
ATOM 7019 N N . GLY B 1 458 ? 32.720 108.323 68.670 1.00 83.35 458 GLY B N 1
ATOM 7020 C CA . GLY B 1 458 ? 33.412 109.268 69.575 1.00 84.54 458 GLY B CA 1
ATOM 7021 C C . GLY B 1 458 ? 34.304 110.241 68.793 1.00 84.13 458 GLY B C 1
ATOM 7022 O O . GLY B 1 458 ? 34.504 111.388 69.248 1.00 84.35 458 GLY B O 1
ATOM 7023 N N . GLY B 1 459 ? 34.872 109.809 67.673 1.00 92.10 459 GLY B N 1
ATOM 7024 C CA . GLY B 1 459 ? 35.956 110.572 67.024 1.00 102.78 459 GLY B CA 1
ATOM 7025 C C . GLY B 1 459 ? 35.460 111.893 66.476 1.00 88.14 459 GLY B C 1
ATOM 7026 O O . GLY B 1 459 ? 34.399 111.867 65.831 1.00 81.01 459 GLY B O 1
ATOM 7027 N N . ARG B 1 460 ? 36.193 112.989 66.682 1.00 76.86 460 ARG B N 1
ATOM 7028 C CA . ARG B 1 460 ? 35.898 114.250 65.946 1.00 97.04 460 ARG B CA 1
ATOM 7029 C C . ARG B 1 460 ? 37.126 114.664 65.135 1.00 91.47 460 ARG B C 1
ATOM 7030 O O . ARG B 1 460 ? 38.085 115.108 65.758 1.00 105.21 460 ARG B O 1
ATOM 7038 N N . PHE B 1 461 ? 37.046 114.583 63.802 1.00 84.32 461 PHE B N 1
ATOM 7039 C CA . PHE B 1 461 ? 38.169 114.754 62.839 1.00 76.36 461 PHE B CA 1
ATOM 7040 C C . PHE B 1 461 ? 38.673 116.209 62.808 1.00 77.82 461 PHE B C 1
ATOM 7041 O O . PHE B 1 461 ? 38.017 117.048 62.143 1.00 69.09 461 PHE B O 1
ATOM 7049 N N . ASP B 1 462 ? 39.822 116.485 63.467 1.00 82.09 462 ASP B N 1
ATOM 7050 C CA . ASP B 1 462 ? 40.564 117.777 63.372 1.00 86.10 462 ASP B CA 1
ATOM 7051 C C . ASP B 1 462 ? 40.763 118.073 61.885 1.00 81.26 462 ASP B C 1
ATOM 7052 O O . ASP B 1 462 ? 40.882 117.116 61.098 1.00 82.18 462 ASP B O 1
ATOM 7057 N N . ASN B 1 463 ? 40.788 119.356 61.543 1.00 72.69 463 ASN B N 1
ATOM 7058 C CA . ASN B 1 463 ? 40.423 119.864 60.208 1.00 75.73 463 ASN B CA 1
ATOM 7059 C C . ASN B 1 463 ? 41.551 120.781 59.760 1.00 76.48 463 ASN B C 1
ATOM 7060 O O . ASN B 1 463 ? 41.355 121.537 58.804 1.00 74.79 463 ASN B O 1
ATOM 7065 N N . GLY B 1 464 ? 42.705 120.660 60.423 1.00 82.05 464 GLY B N 1
ATOM 7066 C CA . GLY B 1 464 ? 43.738 121.714 60.499 1.00 95.28 464 GLY B CA 1
ATOM 7067 C C . GLY B 1 464 ? 44.562 122.000 59.256 1.00 92.97 464 GLY B C 1
ATOM 7068 O O . GLY B 1 464 ? 44.709 123.190 58.892 1.00 81.69 464 GLY B O 1
ATOM 7069 N N . ASN B 1 465 ? 45.163 120.953 58.688 1.00 100.52 465 ASN B N 1
ATOM 7070 C CA . ASN B 1 465 ? 45.911 121.021 57.408 1.00 92.07 465 ASN B CA 1
ATOM 7071 C C . ASN B 1 465 ? 44.938 121.533 56.365 1.00 86.43 465 ASN B C 1
ATOM 7072 O O . ASN B 1 465 ? 45.306 122.495 55.635 1.00 80.93 465 ASN B O 1
ATOM 7077 N N . THR B 1 466 ? 43.742 120.933 56.351 1.00 72.43 466 THR B N 1
ATOM 7078 C CA . THR B 1 466 ? 42.748 121.211 55.291 1.00 73.30 466 THR B CA 1
ATOM 7079 C C . THR B 1 466 ? 42.425 122.706 55.386 1.00 66.67 466 THR B C 1
ATOM 7080 O O . THR B 1 466 ? 42.305 123.347 54.314 1.00 64.59 466 THR B O 1
ATOM 7084 N N . GLU B 1 467 ? 42.455 123.284 56.588 1.00 68.33 467 GLU B N 1
ATOM 7085 C CA . GLU B 1 467 ? 42.162 124.737 56.742 1.00 84.52 467 GLU B CA 1
ATOM 7086 C C . GLU B 1 467 ? 43.349 125.572 56.269 1.00 83.82 467 GLU B C 1
ATOM 7087 O O . GLU B 1 467 ? 43.106 126.518 55.522 1.00 93.39 467 GLU B O 1
ATOM 7093 N N . ALA B 1 468 ? 44.561 125.239 56.708 1.00 84.25 468 ALA B N 1
ATOM 7094 C CA . ALA B 1 468 ? 45.825 125.871 56.270 1.00 92.22 468 ALA B CA 1
ATOM 7095 C C . ALA B 1 468 ? 45.867 125.959 54.734 1.00 105.95 468 ALA B C 1
ATOM 7096 O O . ALA B 1 468 ? 46.399 126.979 54.188 1.00 100.33 468 ALA B O 1
ATOM 7098 N N . LEU B 1 469 ? 45.354 124.924 54.055 1.00 99.67 469 LEU B N 1
ATOM 7099 C CA . LEU B 1 469 ? 45.354 124.853 52.573 1.00 95.19 469 LEU B CA 1
ATOM 7100 C C . LEU B 1 469 ? 44.523 126.016 52.055 1.00 94.51 469 LEU B C 1
ATOM 7101 O O . LEU B 1 469 ? 44.987 126.687 51.143 1.00 103.35 469 LEU B O 1
ATOM 7106 N N . ILE B 1 470 ? 43.350 126.237 52.653 1.00 97.63 470 ILE B N 1
ATOM 7107 C CA . ILE B 1 470 ? 42.401 127.331 52.277 1.00 94.09 470 ILE B CA 1
ATOM 7108 C C . ILE B 1 470 ? 43.072 128.691 52.475 1.00 82.79 470 ILE B C 1
ATOM 7109 O O . ILE B 1 470 ? 43.058 129.516 51.567 1.00 76.45 470 ILE B O 1
ATOM 7114 N N . GLY B 1 471 ? 43.661 128.911 53.634 1.00 92.84 471 GLY B N 1
ATOM 7115 C CA . GLY B 1 471 ? 44.359 130.172 53.935 1.00 113.77 471 GLY B CA 1
ATOM 7116 C C . GLY B 1 471 ? 45.454 130.466 52.931 1.00 105.97 471 GLY B C 1
ATOM 7117 O O . GLY B 1 471 ? 45.896 131.633 52.876 1.00 120.02 471 GLY B O 1
ATOM 7118 N N . GLU B 1 472 ? 45.878 129.448 52.180 1.00 100.56 472 GLU B N 1
ATOM 7119 C CA . GLU B 1 472 ? 46.970 129.551 51.178 1.00 109.66 472 GLU B CA 1
ATOM 7120 C C . GLU B 1 472 ? 46.431 130.066 49.832 1.00 98.00 472 GLU B C 1
ATOM 7121 O O . GLU B 1 472 ? 47.233 130.638 49.071 1.00 97.08 472 GLU B O 1
ATOM 7127 N N . MET B 1 473 ? 45.129 129.905 49.565 1.00 93.39 473 MET B N 1
ATOM 7128 C CA . MET B 1 473 ? 44.478 130.212 48.258 1.00 96.82 473 MET B CA 1
ATOM 7129 C C . MET B 1 473 ? 44.334 131.739 48.083 1.00 100.51 473 MET B C 1
ATOM 7130 O O . MET B 1 473 ? 44.462 132.472 49.083 1.00 120.20 473 MET B O 1
ATOM 7135 N N . SER B 1 474 ? 44.111 132.215 46.854 1.00 99.86 474 SER B N 1
ATOM 7136 C CA . SER B 1 474 ? 43.692 133.609 46.546 1.00 107.31 474 SER B CA 1
ATOM 7137 C C . SER B 1 474 ? 42.201 133.756 46.845 1.00 117.29 474 SER B C 1
ATOM 7138 O O . SER B 1 474 ? 41.469 132.738 46.755 1.00 100.82 474 SER B O 1
ATOM 7141 N N . GLU B 1 475 ? 41.751 134.973 47.160 1.00 134.53 475 GLU B N 1
ATOM 7142 C CA . GLU B 1 475 ? 40.332 135.202 47.548 1.00 155.16 475 GLU B CA 1
ATOM 7143 C C . GLU B 1 475 ? 39.461 134.726 46.365 1.00 138.48 475 GLU B C 1
ATOM 7144 O O . GLU B 1 475 ? 38.355 134.153 46.601 1.00 103.42 475 GLU B O 1
ATOM 7150 N N . GLU B 1 476 ? 39.960 134.881 45.133 1.00 120.79 476 GLU B N 1
ATOM 7151 C CA . GLU B 1 476 ? 39.188 134.530 43.916 1.00 126.05 476 GLU B CA 1
ATOM 7152 C C . GLU B 1 476 ? 39.326 133.025 43.635 1.00 119.59 476 GLU B C 1
ATOM 7153 O O . GLU B 1 476 ? 38.449 132.489 42.933 1.00 114.49 476 GLU B O 1
ATOM 7159 N N . GLU B 1 477 ? 40.359 132.362 44.175 1.00 105.44 477 GLU B N 1
ATOM 7160 C CA . GLU B 1 477 ? 40.451 130.873 44.235 1.00 105.03 477 GLU B CA 1
ATOM 7161 C C . GLU B 1 477 ? 39.408 130.382 45.247 1.00 109.34 477 GLU B C 1
ATOM 7162 O O . GLU B 1 477 ? 38.627 129.421 44.943 1.00 87.14 477 GLU B O 1
ATOM 7168 N N . LYS B 1 478 ? 39.401 131.048 46.410 1.00 108.41 478 LYS B N 1
ATOM 7169 C CA . LYS B 1 478 ? 38.500 130.768 47.562 1.00 112.59 478 LYS B CA 1
ATOM 7170 C C . LYS B 1 478 ? 37.045 130.969 47.098 1.00 113.84 478 LYS B C 1
ATOM 7171 O O . LYS B 1 478 ? 36.110 130.495 47.791 1.00 107.69 478 LYS B O 1
ATOM 7177 N N . ALA B 1 479 ? 36.879 131.661 45.966 1.00 108.29 479 ALA B N 1
ATOM 7178 C CA . ALA B 1 479 ? 35.626 131.797 45.196 1.00 98.75 479 ALA B CA 1
ATOM 7179 C C . ALA B 1 479 ? 35.327 130.508 44.425 1.00 110.40 479 ALA B C 1
ATOM 7180 O O . ALA B 1 479 ? 34.427 129.775 44.875 1.00 122.70 479 ALA B O 1
ATOM 7182 N N . ARG B 1 480 ? 36.043 130.249 43.319 1.00 117.55 480 ARG B N 1
ATOM 7183 C CA . ARG B 1 480 ? 35.748 129.156 42.340 1.00 124.50 480 ARG B CA 1
ATOM 7184 C C . ARG B 1 480 ? 35.779 127.770 43.013 1.00 123.82 480 ARG B C 1
ATOM 7185 O O . ARG B 1 480 ? 34.914 126.930 42.689 1.00 97.09 480 ARG B O 1
ATOM 7193 N N . PHE B 1 481 ? 36.744 127.509 43.898 1.00 127.27 481 PHE B N 1
ATOM 7194 C CA . PHE B 1 481 ? 37.012 126.136 44.428 1.00 121.58 481 PHE B CA 1
ATOM 7195 C C . PHE B 1 481 ? 37.023 126.744 45.805 1.00 122.38 481 PHE B C 1
ATOM 7196 O O . PHE B 1 481 ? 38.062 127.304 46.177 1.00 120.95 481 PHE B O 1
ATOM 7204 N N . HIS B 1 482 ? 35.948 126.554 46.573 1.00 128.35 482 HIS B N 1
ATOM 7205 C CA . HIS B 1 482 ? 35.956 126.876 47.953 1.00 137.63 482 HIS B CA 1
ATOM 7206 C C . HIS B 1 482 ? 35.505 125.534 48.701 1.00 129.66 482 HIS B C 1
ATOM 7207 O O . HIS B 1 482 ? 34.369 125.081 48.417 1.00 111.98 482 HIS B O 1
ATOM 7214 N N . PHE B 1 483 ? 36.353 124.989 49.581 1.00 120.41 483 PHE B N 1
ATOM 7215 C CA . PHE B 1 483 ? 36.095 123.857 50.338 1.00 108.88 483 PHE B CA 1
ATOM 7216 C C . PHE B 1 483 ? 36.094 124.257 51.923 1.00 118.39 483 PHE B C 1
ATOM 7217 O O . PHE B 1 483 ? 36.529 123.487 52.798 1.00 121.42 483 PHE B O 1
ATOM 7225 N N . ASP B 1 484 ? 35.643 125.484 52.194 1.00 125.82 484 ASP B N 1
ATOM 7226 C CA . ASP B 1 484 ? 35.369 125.956 53.575 1.00 122.52 484 ASP B CA 1
ATOM 7227 C C . ASP B 1 484 ? 34.181 125.157 54.135 1.00 118.85 484 ASP B C 1
ATOM 7228 O O . ASP B 1 484 ? 33.010 125.503 53.820 1.00 102.67 484 ASP B O 1
ATOM 7233 N N . VAL B 1 485 ? 34.458 124.120 54.933 1.00 108.64 485 VAL B N 1
ATOM 7234 C CA . VAL B 1 485 ? 33.393 123.288 55.578 1.00 103.50 485 VAL B CA 1
ATOM 7235 C C . VAL B 1 485 ? 32.406 124.222 56.291 1.00 95.37 485 VAL B C 1
ATOM 7236 O O . VAL B 1 485 ? 31.229 123.855 56.408 1.00 93.00 485 VAL B O 1
ATOM 7240 N N . ARG B 1 486 ? 32.896 125.370 56.761 1.00 89.56 486 ARG B N 1
ATOM 7241 C CA . ARG B 1 486 ? 32.226 126.242 57.752 1.00 97.69 486 ARG B CA 1
ATOM 7242 C C . ARG B 1 486 ? 31.021 126.929 57.123 1.00 110.81 486 ARG B C 1
ATOM 7243 O O . ARG B 1 486 ? 30.006 127.070 57.823 1.00 129.69 486 ARG B O 1
ATOM 7251 N N . SER B 1 487 ? 31.139 127.354 55.865 1.00 106.40 487 SER B N 1
ATOM 7252 C CA . SER B 1 487 ? 30.111 128.166 55.164 1.00 102.22 487 SER B CA 1
ATOM 7253 C C . SER B 1 487 ? 28.787 127.397 54.991 1.00 91.98 487 SER B C 1
ATOM 7254 O O . SER B 1 487 ? 27.924 127.958 54.334 1.00 95.23 487 SER B O 1
ATOM 7257 N N . ILE B 1 488 ? 28.619 126.187 55.550 1.00 90.04 488 ILE B N 1
ATOM 7258 C CA . ILE B 1 488 ? 27.409 125.319 55.384 1.00 106.04 488 ILE B CA 1
ATOM 7259 C C . ILE B 1 488 ? 26.389 125.695 56.463 1.00 123.87 488 ILE B C 1
ATOM 7260 O O . ILE B 1 488 ? 26.764 125.641 57.653 1.00 159.25 488 ILE B O 1
ATOM 7265 N N . GLU B 1 489 ? 25.151 126.030 56.079 1.00 125.91 489 GLU B N 1
ATOM 7266 C CA . GLU B 1 489 ? 24.016 126.205 57.030 1.00 123.60 489 GLU B CA 1
ATOM 7267 C C . GLU B 1 489 ? 23.189 124.919 57.021 1.00 103.93 489 GLU B C 1
ATOM 7268 O O . GLU B 1 489 ? 22.334 124.748 56.134 1.00 102.54 489 GLU B O 1
ATOM 7274 N N . TRP B 1 490 ? 23.463 124.034 57.973 1.00 91.69 490 TRP B N 1
ATOM 7275 C CA . TRP B 1 490 ? 22.914 122.656 57.991 1.00 101.90 490 TRP B CA 1
ATOM 7276 C C . TRP B 1 490 ? 21.397 122.702 57.811 1.00 101.43 490 TRP B C 1
ATOM 7277 O O . TRP B 1 490 ? 20.863 121.956 56.938 1.00 73.82 490 TRP B O 1
ATOM 7288 N N . THR B 1 491 ? 20.782 123.560 58.644 1.00 144.71 491 THR B N 1
ATOM 7289 C CA . THR B 1 491 ? 19.375 124.062 58.639 1.00 132.11 491 THR B CA 1
ATOM 7290 C C . THR B 1 491 ? 18.819 123.975 57.222 1.00 113.56 491 THR B C 1
ATOM 7291 O O . THR B 1 491 ? 17.786 123.280 57.076 1.00 91.94 491 THR B O 1
ATOM 7295 N N . ASP B 1 492 ? 19.551 124.584 56.267 1.00 111.84 492 ASP B N 1
ATOM 7296 C CA . ASP B 1 492 ? 19.239 124.743 54.816 1.00 116.83 492 ASP B CA 1
ATOM 7297 C C . ASP B 1 492 ? 19.740 123.624 53.887 1.00 120.05 492 ASP B C 1
ATOM 7298 O O . ASP B 1 492 ? 18.913 123.126 53.083 1.00 121.74 492 ASP B O 1
ATOM 7303 N N . TYR B 1 493 ? 21.032 123.269 53.960 1.00 112.48 493 TYR B N 1
ATOM 7304 C CA . TYR B 1 493 ? 21.724 122.380 52.982 1.00 119.19 493 TYR B CA 1
ATOM 7305 C C . TYR B 1 493 ? 21.086 120.974 53.139 1.00 110.21 493 TYR B C 1
ATOM 7306 O O . TYR B 1 493 ? 20.934 120.280 52.100 1.00 107.30 493 TYR B O 1
ATOM 7315 N N . ILE B 1 494 ? 20.675 120.546 54.344 1.00 97.19 494 ILE B N 1
ATOM 7316 C CA . ILE B 1 494 ? 20.052 119.194 54.539 1.00 101.78 494 ILE B CA 1
ATOM 7317 C C . ILE B 1 494 ? 18.641 119.182 53.932 1.00 101.46 494 ILE B C 1
ATOM 7318 O O . ILE B 1 494 ? 18.290 118.220 53.239 1.00 80.18 494 ILE B O 1
ATOM 7323 N N . THR B 1 495 ? 17.849 120.215 54.207 1.00 123.95 495 THR B N 1
ATOM 7324 C CA . THR B 1 495 ? 16.369 120.227 54.032 1.00 126.56 495 THR B CA 1
ATOM 7325 C C . THR B 1 495 ? 15.987 120.524 52.579 1.00 118.49 495 THR B C 1
ATOM 7326 O O . THR B 1 495 ? 15.030 119.865 52.099 1.00 99.29 495 THR B O 1
ATOM 7330 N N . ASN B 1 496 ? 16.688 121.493 51.959 1.00 110.75 496 ASN B N 1
ATOM 7331 C CA . ASN B 1 496 ? 16.398 122.085 50.618 1.00 126.82 496 ASN B CA 1
ATOM 7332 C C . ASN B 1 496 ? 17.307 121.483 49.550 1.00 126.01 496 ASN B C 1
ATOM 7333 O O . ASN B 1 496 ? 16.857 121.404 48.379 1.00 116.15 496 ASN B O 1
ATOM 7338 N N . VAL B 1 497 ? 18.553 121.162 49.900 1.00 118.38 497 VAL B N 1
ATOM 7339 C CA . VAL B 1 497 ? 19.581 120.764 48.900 1.00 101.25 497 VAL B CA 1
ATOM 7340 C C . VAL B 1 497 ? 19.995 119.285 48.867 1.00 85.31 497 VAL B C 1
ATOM 7341 O O . VAL B 1 497 ? 20.119 118.732 47.714 1.00 69.93 497 VAL B O 1
ATOM 7345 N N . HIS B 1 498 ? 20.145 118.632 50.028 1.00 68.93 498 HIS B N 1
ATOM 7346 C CA . HIS B 1 498 ? 20.729 117.263 50.046 1.00 80.76 498 HIS B CA 1
ATOM 7347 C C . HIS B 1 498 ? 19.498 116.359 49.807 1.00 78.94 498 HIS B C 1
ATOM 7348 O O . HIS B 1 498 ? 19.398 115.770 48.700 1.00 80.25 498 HIS B O 1
ATOM 7355 N N . ILE B 1 499 ? 18.573 116.249 50.763 1.00 81.14 499 ILE B N 1
ATOM 7356 C CA . ILE B 1 499 ? 17.502 115.203 50.718 1.00 79.03 499 ILE B CA 1
ATOM 7357 C C . ILE B 1 499 ? 16.747 115.361 49.397 1.00 83.20 499 ILE B C 1
ATOM 7358 O O . ILE B 1 499 ? 16.284 114.375 48.841 1.00 89.58 499 ILE B O 1
ATOM 7363 N N . PRO B 1 500 ? 16.575 116.590 48.846 1.00 87.21 500 PRO B N 1
ATOM 7364 C CA . PRO B 1 500 ? 15.900 116.774 47.558 1.00 84.74 500 PRO B CA 1
ATOM 7365 C C . PRO B 1 500 ? 16.656 116.178 46.368 1.00 97.34 500 PRO B C 1
ATOM 7366 O O . PRO B 1 500 ? 16.040 115.420 45.600 1.00 94.31 500 PRO B O 1
ATOM 7370 N N . GLY B 1 501 ? 17.939 116.564 46.255 1.00 102.66 501 GLY B N 1
ATOM 7371 C CA . GLY B 1 501 ? 18.936 115.965 45.348 1.00 110.44 501 GLY B CA 1
ATOM 7372 C C . GLY B 1 501 ? 19.047 114.452 45.530 1.00 101.21 501 GLY B C 1
ATOM 7373 O O . GLY B 1 501 ? 19.150 113.728 44.494 1.00 102.03 501 GLY B O 1
ATOM 7374 N N . LEU B 1 502 ? 19.048 113.985 46.788 1.00 83.52 502 LEU B N 1
ATOM 7375 C CA . LEU B 1 502 ? 19.039 112.538 47.126 1.00 84.97 502 LEU B CA 1
ATOM 7376 C C . LEU B 1 502 ? 17.795 111.923 46.483 1.00 89.50 502 LEU B C 1
ATOM 7377 O O . LEU B 1 502 ? 17.898 110.913 45.771 1.00 87.33 502 LEU B O 1
ATOM 7382 N N . ARG B 1 503 ? 16.654 112.543 46.743 1.00 109.43 503 ARG B N 1
ATOM 7383 C CA . ARG B 1 503 ? 15.319 111.999 46.418 1.00 113.29 503 ARG B CA 1
ATOM 7384 C C . ARG B 1 503 ? 15.213 111.871 44.903 1.00 116.56 503 ARG B C 1
ATOM 7385 O O . ARG B 1 503 ? 14.665 110.815 44.427 1.00 98.65 503 ARG B O 1
ATOM 7393 N N . LYS B 1 504 ? 15.755 112.884 44.204 1.00 103.81 504 LYS B N 1
ATOM 7394 C CA . LYS B 1 504 ? 15.783 112.960 42.722 1.00 101.28 504 LYS B CA 1
ATOM 7395 C C . LYS B 1 504 ? 16.633 111.825 42.133 1.00 108.54 504 LYS B C 1
ATOM 7396 O O . LYS B 1 504 ? 16.093 111.154 41.226 1.00 125.31 504 LYS B O 1
ATOM 7402 N N . HIS B 1 505 ? 17.884 111.619 42.588 1.00 97.88 505 HIS B N 1
ATOM 7403 C CA . HIS B 1 505 ? 18.750 110.506 42.104 1.00 99.91 505 HIS B CA 1
ATOM 7404 C C . HIS B 1 505 ? 17.989 109.184 42.276 1.00 105.10 505 HIS B C 1
ATOM 7405 O O . HIS B 1 505 ? 17.834 108.461 41.276 1.00 135.53 505 HIS B O 1
ATOM 7412 N N . VAL B 1 506 ? 17.515 108.873 43.483 1.00 100.56 506 VAL B N 1
ATOM 7413 C CA . VAL B 1 506 ? 16.864 107.558 43.769 1.00 103.60 506 VAL B CA 1
ATOM 7414 C C . VAL B 1 506 ? 15.573 107.454 42.946 1.00 111.25 506 VAL B C 1
ATOM 7415 O O . VAL B 1 506 ? 15.105 106.307 42.790 1.00 104.89 506 VAL B O 1
ATOM 7419 N N . MET B 1 507 ? 15.035 108.573 42.430 1.00 116.04 507 MET B N 1
ATOM 7420 C CA . MET B 1 507 ? 13.755 108.597 41.662 1.00 144.21 507 MET B CA 1
ATOM 7421 C C . MET B 1 507 ? 14.084 107.561 40.572 1.00 144.68 507 MET B C 1
ATOM 7422 O O . MET B 1 507 ? 15.063 107.802 39.835 1.00 108.78 507 MET B O 1
ATOM 7427 N N . LYS B 1 508 ? 13.302 106.460 40.521 1.00 172.18 508 LYS B N 1
ATOM 7428 C CA . LYS B 1 508 ? 13.085 105.544 39.352 1.00 173.88 508 LYS B CA 1
ATOM 7429 C C . LYS B 1 508 ? 11.674 105.018 39.659 1.00 156.46 508 LYS B C 1
ATOM 7430 O O . LYS B 1 508 ? 11.484 103.818 39.845 1.00 141.60 508 LYS B O 1
#

Organism: Oryza sativa subsp. japonica (NCBI:txid39947)

Nearest PDB structures (foldseek):
  7eoz-assembly1_A  TM=1.002E+00  e=5.435E-96  Oryza sativa Japonica Group
  7eoz-assembly2_B  TM=9.970E-01  e=2.602E-79  Oryza sativa Japonica Group
  5msu-assembly3_B  TM=6.362E-01  e=2.229E-15  Mycobacterium marinum M
  5msu-assembly1_C  TM=6.328E-01  e=9.282E-15  Mycobacterium marinum M
  5msu-assembly2_A  TM=6.026E-01  e=7.055E-15  Mycobacterium marinum M

Radius of gyration: 34.01 Å; Cα contacts (8 Å, |Δi|>4): 1838; chains: 2; bounding box: 115×101×61 Å

B-factor: mean 101.04, std 28.05, range [30.0, 264.51]